Protein AF-A0A954J2P0-F1 (afdb_monomer_lite)

Sequence (917 aa):
MSEGTKTLHREPAAPAEPPRPDASTSSAQPKHYRWGFLSASLVILGLMVLGEAVGRQSESARRMLADADSMDWRGWSSLIVGGLFLVCSLGLAVLQWRAVRHFFLSIKVGTSMVAIATVGVMAGVLVPQIDGFEDPEMRVTSENYEEQYKAFAYAEAYFLYHVTHLYGFGGPIEEAKQPPGGWEGLSQRLEEFGRKYGREEQKNREKEMHAAFANRAKMPYISGGKALQEVETEDGTEFQEVYVKGFVNEHEDFLRAFFDVSTTLNLNRAYKSYWFKSLMVLIAVAVGLNFLRMPVRKMFTIEKAGFAVVHLGILVMLIGGGISNHYTDRGILHLDLREAPKNTYWRHYDRSKLSKMPFWVGLDLFDRQDWRQIQVLYRGADFQSRPPEYTLWPGRKIELDYREDENGQLKPRVVLEVLGLYDHARQGEMKIREARPGESGEGPVAELLVPDVAAIMQAQAEGRRPETMEAFHRTAYLAPEHPGAALLYGPDWTYRLKGLFTDEESSIEELFPQEDRIGTLSLQMKTAGDVQAHRVPIRLGQVVDAPGGFQIEAVEATANYQQDQKTGGEIRDARPLAQQPPFAPGVWLNITPPGGGEVERRLVLEHVDAVTHGKQQDYDYPELVVDFEWEYWQSAGPPRYVLHWGPNREPVLIDEAGDRNAVIDGEVLPMSADVLPIRVRDIYRDSKFESQVQFLESRVGEDGFDASFYSDDAPGLELKISIDKGPDGVVEEVRKLAATPGGLVNVYRAPDDTFDILFYENDRTMPFEWRSVLSIYEEDPSGAWTVFSGKTGRPIGALTEQQAQTFERRFGRDAVSLNDDRDGDGERDWAGPLRLVDRGSERDREIRVNDYFTHGGFRFFQTNAIPEIPTYSGIGVVYDPGIEPVLFGMYTIILGTVIAYIVRPIVQSRRERRKAA

Radius of gyration: 37.73 Å; chains: 1; bounding box: 116×70×113 Å

Structure (mmCIF, N/CA/C/O backbone):
data_AF-A0A954J2P0-F1
#
_entry.id   AF-A0A954J2P0-F1
#
loop_
_atom_site.group_PDB
_atom_site.id
_atom_site.type_symbol
_atom_site.label_atom_id
_atom_site.label_alt_id
_atom_site.label_comp_id
_atom_site.label_asym_id
_atom_site.label_entity_id
_atom_site.label_seq_id
_atom_site.pdbx_PDB_ins_code
_atom_site.Cartn_x
_atom_site.Cartn_y
_atom_site.Cartn_z
_atom_site.occupancy
_atom_site.B_iso_or_equiv
_atom_site.auth_seq_id
_atom_site.auth_comp_id
_atom_site.auth_asym_id
_atom_site.auth_atom_id
_atom_site.pdbx_PDB_model_num
ATOM 1 N N . MET A 1 1 ? -74.984 17.308 4.651 1.00 42.22 1 MET A N 1
ATOM 2 C CA . MET A 1 1 ? -76.215 16.563 5.017 1.00 42.22 1 MET A CA 1
ATOM 3 C C . MET A 1 1 ? -75.838 15.420 5.955 1.00 42.22 1 MET A C 1
ATOM 5 O O . MET A 1 1 ? -74.685 15.024 5.929 1.00 42.22 1 MET A O 1
ATOM 9 N N . SER A 1 2 ? -76.802 14.945 6.753 1.00 37.00 2 SER A N 1
ATOM 10 C CA . SER A 1 2 ? -76.683 13.988 7.874 1.00 37.00 2 SER A CA 1
ATOM 11 C C . SER A 1 2 ? -75.816 14.446 9.059 1.00 37.00 2 SER A C 1
ATOM 13 O O . SER A 1 2 ? -74.600 14.272 9.077 1.00 37.00 2 SER A O 1
ATOM 15 N N . GLU A 1 3 ? -76.479 14.987 10.081 1.00 39.03 3 GLU A N 1
ATOM 16 C CA . GLU A 1 3 ? -75.936 15.135 11.434 1.00 39.03 3 GLU A CA 1
ATOM 17 C C . GLU A 1 3 ? -76.058 13.803 12.197 1.00 39.03 3 GLU A C 1
ATOM 19 O O . GLU A 1 3 ? -77.046 13.084 12.040 1.00 39.03 3 GLU A O 1
ATOM 24 N N . GLY A 1 4 ? -75.065 13.473 13.031 1.00 41.62 4 GLY A N 1
ATOM 25 C CA . GLY A 1 4 ? -75.030 12.250 13.842 1.00 41.62 4 GLY A CA 1
ATOM 26 C C . GLY A 1 4 ? -75.186 12.542 15.337 1.00 41.62 4 GLY A C 1
ATOM 27 O O . GLY A 1 4 ? -74.382 13.264 15.926 1.00 41.62 4 GLY A O 1
ATOM 28 N N . THR A 1 5 ? -76.223 11.982 15.955 1.00 42.34 5 THR A N 1
ATOM 29 C CA . THR A 1 5 ? -76.664 12.284 17.327 1.00 42.34 5 THR A CA 1
ATOM 30 C C . THR A 1 5 ? -75.727 11.705 18.398 1.00 42.34 5 THR A C 1
ATOM 32 O O . THR A 1 5 ? -75.431 10.512 18.384 1.00 42.34 5 THR A O 1
ATOM 35 N N . LYS A 1 6 ? -75.319 12.508 19.395 1.00 46.19 6 LYS A N 1
ATOM 36 C CA . LYS A 1 6 ? -74.660 12.007 20.620 1.00 46.19 6 LYS A CA 1
ATOM 37 C C . LYS A 1 6 ? -75.683 11.766 21.731 1.00 46.19 6 LYS A C 1
ATOM 39 O O . LYS A 1 6 ? -76.256 12.709 22.271 1.00 46.19 6 LYS A O 1
ATOM 44 N N . THR A 1 7 ? -75.871 10.506 22.109 1.00 42.12 7 THR A N 1
ATOM 45 C CA . THR A 1 7 ? -76.696 10.090 23.252 1.00 42.12 7 THR A CA 1
ATOM 46 C C . THR A 1 7 ? -75.978 10.318 24.584 1.00 42.12 7 THR A C 1
ATOM 48 O O . THR A 1 7 ? -74.918 9.745 24.832 1.00 42.12 7 THR A O 1
ATOM 51 N N . LEU A 1 8 ? -76.586 11.111 25.468 1.00 42.31 8 LEU A N 1
ATOM 52 C CA . LEU A 1 8 ? -76.170 11.270 26.865 1.00 42.31 8 LEU A CA 1
ATOM 53 C C . LEU A 1 8 ? -76.637 10.068 27.700 1.00 42.31 8 LEU A C 1
ATOM 55 O O . LEU A 1 8 ? -77.821 9.965 28.024 1.00 42.31 8 LEU A O 1
ATOM 59 N N . HIS A 1 9 ? -75.714 9.188 28.095 1.00 44.53 9 HIS A N 1
ATOM 60 C CA . HIS A 1 9 ? -75.988 8.210 29.150 1.00 44.53 9 HIS A CA 1
ATOM 61 C C . HIS A 1 9 ? -75.860 8.866 30.528 1.00 44.53 9 HIS A C 1
ATOM 63 O O . HIS A 1 9 ? -74.844 9.471 30.862 1.00 44.53 9 HIS A O 1
ATOM 69 N N . ARG A 1 10 ? -76.921 8.736 31.326 1.00 44.25 10 ARG A N 1
ATOM 70 C CA . ARG A 1 10 ? -77.015 9.215 32.707 1.00 44.25 10 ARG A CA 1
ATOM 71 C C . ARG A 1 10 ? -76.612 8.066 33.635 1.00 44.25 10 ARG A C 1
ATOM 73 O O . ARG A 1 10 ? -77.308 7.053 33.656 1.00 44.25 10 ARG A O 1
ATOM 80 N N . GLU A 1 11 ? -75.517 8.200 34.380 1.00 43.72 11 GLU A N 1
ATOM 81 C CA . GLU A 1 11 ? -75.191 7.242 35.447 1.00 43.72 11 GLU A CA 1
ATOM 82 C C . GLU A 1 11 ? -76.138 7.415 36.653 1.00 43.72 11 GLU A C 1
ATOM 84 O O . GLU A 1 11 ? -76.575 8.537 36.939 1.00 43.72 11 GLU A O 1
ATOM 89 N N . PRO A 1 12 ? -76.491 6.324 37.360 1.00 53.28 12 PRO A N 1
ATOM 90 C CA . PRO A 1 12 ? -77.316 6.387 38.561 1.00 53.28 12 PRO A CA 1
ATOM 91 C C . PRO A 1 12 ? -76.515 6.892 39.769 1.00 53.28 12 PRO A C 1
ATOM 93 O O . PRO A 1 12 ? -75.341 6.570 39.941 1.00 53.28 12 PRO A O 1
ATOM 96 N N . ALA A 1 13 ? -77.172 7.653 40.647 1.00 49.22 13 ALA A N 1
ATOM 97 C CA . ALA A 1 13 ? -76.563 8.145 41.878 1.00 49.22 13 ALA A CA 1
ATOM 98 C C . ALA A 1 13 ? -76.220 6.991 42.841 1.00 49.22 13 ALA A C 1
ATOM 100 O O . ALA A 1 13 ? -77.073 6.156 43.149 1.00 49.22 13 ALA A O 1
ATOM 101 N N . ALA A 1 14 ? -74.985 6.975 43.345 1.00 52.56 14 ALA A N 1
ATOM 102 C CA . ALA A 1 14 ? -74.555 6.043 44.382 1.00 52.56 14 ALA A CA 1
ATOM 103 C C . ALA A 1 14 ? -75.192 6.389 45.749 1.00 52.56 14 ALA A C 1
ATOM 105 O O . ALA A 1 14 ? -75.391 7.571 46.047 1.00 52.56 14 ALA A O 1
ATOM 106 N N . PRO A 1 15 ? -75.507 5.390 46.597 1.00 55.41 15 PRO A N 1
ATOM 107 C CA . PRO A 1 15 ? -76.048 5.624 47.934 1.00 55.41 15 PRO A CA 1
ATOM 108 C C . PRO A 1 15 ? -75.001 6.242 48.874 1.00 55.41 15 PRO A C 1
ATOM 110 O O . PRO A 1 15 ? -73.803 5.996 48.740 1.00 55.41 15 PRO A O 1
ATOM 113 N N . ALA A 1 16 ? -75.464 7.026 49.849 1.00 50.56 16 ALA A N 1
ATOM 114 C CA . ALA A 1 16 ? -74.604 7.708 50.813 1.00 50.56 16 ALA A CA 1
ATOM 115 C C . ALA A 1 16 ? -73.832 6.723 51.717 1.00 50.56 16 ALA A C 1
ATOM 117 O O . ALA A 1 16 ? -74.432 5.855 52.353 1.00 50.56 16 ALA A O 1
ATOM 118 N N . GLU A 1 17 ? -72.507 6.893 51.810 1.00 50.72 17 GLU A N 1
ATOM 119 C CA . GLU A 1 17 ? -71.670 6.203 52.802 1.00 50.72 17 GLU A CA 1
ATOM 120 C C . GLU A 1 17 ? -72.004 6.682 54.234 1.00 50.72 17 GLU A C 1
ATOM 122 O O . GLU A 1 17 ? -72.234 7.878 54.443 1.00 50.72 17 GLU A O 1
ATOM 127 N N . PRO A 1 18 ? -71.993 5.789 55.243 1.00 60.59 18 PRO A N 1
ATOM 128 C CA . PRO A 1 18 ? -72.125 6.176 56.646 1.00 60.59 18 PRO A CA 1
ATOM 129 C C . PRO A 1 18 ? -70.885 6.948 57.149 1.00 60.59 18 PRO A C 1
ATOM 131 O O . PRO A 1 18 ? -69.787 6.780 56.607 1.00 60.59 18 PRO A O 1
ATOM 134 N N . PRO A 1 19 ? -71.022 7.771 58.208 1.00 54.00 19 PRO A N 1
ATOM 135 C CA . PRO A 1 19 ? -69.916 8.560 58.747 1.00 54.00 19 PRO A CA 1
ATOM 136 C C . PRO A 1 19 ? -68.776 7.659 59.241 1.00 54.00 19 PRO A C 1
ATOM 138 O O . PRO A 1 19 ? -68.985 6.749 60.045 1.00 54.00 19 PRO A O 1
ATOM 141 N N . ARG A 1 20 ? -67.555 7.921 58.760 1.00 48.31 20 ARG A N 1
ATOM 142 C CA . ARG A 1 20 ? -66.353 7.193 59.190 1.00 48.31 20 ARG A CA 1
ATOM 143 C C . ARG A 1 20 ? -65.919 7.648 60.593 1.00 48.31 20 ARG A C 1
ATOM 145 O O . ARG A 1 20 ? -66.002 8.844 60.871 1.00 48.31 20 ARG A O 1
ATOM 152 N N . PRO A 1 21 ? -65.457 6.722 61.456 1.00 52.69 21 PRO A N 1
ATOM 153 C CA . PRO A 1 21 ? -65.014 7.037 62.812 1.00 52.69 21 PRO A CA 1
ATOM 154 C C . PRO A 1 21 ? -63.717 7.856 62.828 1.00 52.69 21 PRO A C 1
ATOM 156 O O . PRO A 1 21 ? -63.006 7.949 61.825 1.00 52.69 21 PRO A O 1
ATOM 159 N N . ASP A 1 22 ? -63.437 8.437 63.994 1.00 49.31 22 ASP A N 1
ATOM 160 C CA . ASP A 1 22 ? -62.490 9.532 64.192 1.00 49.31 22 ASP A CA 1
ATOM 161 C C . ASP A 1 22 ? -61.064 9.308 63.675 1.00 49.31 22 ASP A C 1
ATOM 163 O O . ASP A 1 22 ? -60.509 8.204 63.664 1.00 49.31 22 ASP A O 1
ATOM 167 N N . ALA A 1 23 ? -60.444 10.429 63.300 1.00 53.84 23 ALA A N 1
ATOM 168 C CA . ALA A 1 23 ? -59.079 10.510 62.809 1.00 53.84 23 ALA A CA 1
ATOM 169 C C . ALA A 1 23 ? -58.057 10.155 63.903 1.00 53.84 23 ALA A C 1
ATOM 171 O O . ALA A 1 23 ? -57.471 11.027 64.549 1.00 53.84 23 ALA A O 1
ATOM 172 N N . SER A 1 24 ? -57.787 8.858 64.063 1.00 51.38 24 SER A N 1
ATOM 173 C CA . SER A 1 24 ? -56.557 8.410 64.710 1.00 51.38 24 SER A CA 1
ATOM 174 C C . SER A 1 24 ? -55.353 8.984 63.958 1.00 51.38 24 SER A C 1
ATOM 176 O O . SER A 1 24 ? -55.327 9.055 62.725 1.00 51.38 24 SER A O 1
ATOM 178 N N . THR A 1 25 ? -54.353 9.434 64.712 1.00 55.62 25 THR A N 1
ATOM 179 C CA . THR A 1 25 ? -53.132 10.064 64.207 1.00 55.62 25 THR A CA 1
ATOM 180 C C . THR A 1 25 ? -52.271 9.061 63.439 1.00 55.62 25 THR A C 1
ATOM 182 O O . THR A 1 25 ? -51.279 8.536 63.940 1.00 55.62 25 THR A O 1
ATOM 185 N N . SER A 1 26 ? -52.645 8.816 62.181 1.00 53.00 26 SER A N 1
ATOM 186 C CA . SER A 1 26 ? -51.839 8.108 61.189 1.00 53.00 26 SER A CA 1
ATOM 187 C C . SER A 1 26 ? -50.473 8.784 61.094 1.00 53.00 26 SER A C 1
ATOM 189 O O . SER A 1 26 ? -50.334 9.818 60.433 1.00 53.00 26 SER A O 1
ATOM 191 N N . SER A 1 27 ? -49.462 8.187 61.728 1.00 57.62 27 SER A N 1
ATOM 192 C CA . SER A 1 27 ? -48.066 8.583 61.572 1.00 57.62 27 SER A CA 1
ATOM 193 C C . SER A 1 27 ? -47.749 8.612 60.081 1.00 57.62 27 SER A C 1
ATOM 195 O O . SER A 1 27 ? -47.819 7.593 59.393 1.00 57.62 27 SER A O 1
ATOM 197 N N . ALA A 1 28 ? -47.501 9.813 59.552 1.00 58.88 28 ALA A N 1
ATOM 198 C CA . ALA A 1 28 ? -47.365 10.013 58.119 1.00 58.88 28 ALA A CA 1
ATOM 199 C C . ALA A 1 28 ? -46.191 9.169 57.615 1.00 58.88 28 ALA A C 1
ATOM 201 O O . ALA A 1 28 ? -45.033 9.520 57.849 1.00 58.88 28 ALA A O 1
ATOM 202 N N . GLN A 1 29 ? -46.486 8.042 56.952 1.00 65.19 29 GLN A N 1
ATOM 203 C CA . GLN A 1 29 ? -45.429 7.197 56.413 1.00 65.19 29 GLN A CA 1
ATOM 204 C C . GLN A 1 29 ? -44.567 8.059 55.487 1.00 65.19 29 GLN A C 1
ATOM 206 O O . GLN A 1 29 ? -45.124 8.757 54.628 1.00 65.19 29 GLN A O 1
ATOM 211 N N . PRO A 1 30 ? -43.233 8.059 55.665 1.00 71.94 30 PRO A N 1
ATOM 212 C CA . PRO A 1 30 ? -42.357 8.928 54.901 1.00 71.94 30 PRO A CA 1
ATOM 213 C C . PRO A 1 30 ? -42.566 8.634 53.419 1.00 71.94 30 PRO A C 1
ATOM 215 O O . PRO A 1 30 ? -42.306 7.523 52.954 1.00 71.94 30 PRO A O 1
ATOM 218 N N . LYS A 1 31 ? -43.092 9.621 52.680 1.00 73.06 31 LYS A N 1
ATOM 219 C CA . LYS A 1 31 ? -43.395 9.474 51.253 1.00 73.06 31 LYS A CA 1
ATOM 220 C C . LYS A 1 31 ? -42.107 9.089 50.535 1.00 73.06 31 LYS A C 1
ATOM 222 O O . LYS A 1 31 ? -41.229 9.931 50.361 1.00 73.06 31 LYS A O 1
ATOM 227 N N . HIS A 1 32 ? -42.000 7.825 50.122 1.00 75.00 32 HIS A N 1
ATOM 228 C CA . HIS A 1 32 ? -40.842 7.337 49.380 1.00 75.00 32 HIS A CA 1
ATOM 229 C C . HIS A 1 32 ? -40.598 8.238 48.169 1.00 75.00 32 HIS A C 1
ATOM 231 O O . HIS A 1 32 ? -41.453 8.338 47.284 1.00 75.00 32 HIS A O 1
ATOM 237 N N . TYR A 1 33 ? -39.440 8.900 48.153 1.00 82.44 33 TYR A N 1
ATOM 238 C CA . TYR A 1 33 ? -39.076 9.833 47.097 1.00 82.44 33 TYR A CA 1
ATOM 239 C C . TYR A 1 33 ? -39.081 9.108 45.747 1.00 82.44 33 TYR A C 1
ATOM 241 O O . TYR A 1 33 ? -38.335 8.152 45.523 1.00 82.44 33 TYR A O 1
ATOM 249 N N . ARG A 1 34 ? -39.971 9.538 44.849 1.00 88.06 34 ARG A N 1
ATOM 250 C CA . ARG A 1 34 ? -40.083 8.988 43.498 1.00 88.06 34 ARG A CA 1
ATOM 251 C C . ARG A 1 34 ? -39.211 9.817 42.570 1.00 88.06 34 ARG A C 1
ATOM 253 O O . ARG A 1 34 ? -39.595 10.923 42.206 1.00 88.06 34 ARG A O 1
ATOM 260 N N . TRP A 1 35 ? -38.085 9.251 42.147 1.00 89.81 35 TRP A N 1
ATOM 261 C CA . TRP A 1 35 ? -37.228 9.843 41.120 1.00 89.81 35 TRP A CA 1
ATOM 262 C C . TRP A 1 35 ? -38.042 10.265 39.884 1.00 89.81 35 TRP A C 1
ATOM 264 O O . TRP A 1 35 ? -38.939 9.541 39.429 1.00 89.81 35 TRP A O 1
ATOM 274 N N . GLY A 1 36 ? -37.756 11.454 39.356 1.00 93.00 36 GLY A N 1
ATOM 275 C CA . GLY A 1 36 ? -38.159 11.876 38.014 1.00 93.00 36 GLY A CA 1
ATOM 276 C C . GLY A 1 36 ? -37.096 11.458 36.998 1.00 93.00 36 GLY A C 1
ATOM 277 O O . GLY A 1 36 ? -36.016 11.034 37.394 1.00 93.00 36 GLY A O 1
ATOM 278 N N . PHE A 1 37 ? -37.377 11.591 35.700 1.00 93.06 37 PHE A N 1
ATOM 279 C CA . PHE A 1 37 ? -36.325 11.432 34.686 1.00 93.06 37 PHE A CA 1
ATOM 280 C C . PHE A 1 37 ? -35.265 12.530 34.840 1.00 93.06 37 PHE A C 1
ATOM 282 O O . PHE A 1 37 ? -34.090 12.217 34.954 1.00 93.06 37 PHE A O 1
ATOM 289 N N . LEU A 1 38 ? -35.684 13.795 34.988 1.00 92.94 38 LEU A N 1
ATOM 290 C CA . LEU A 1 38 ? -34.769 14.921 35.204 1.00 92.94 38 LEU A CA 1
ATOM 291 C C . LEU A 1 38 ? -33.886 14.737 36.450 1.00 92.94 38 LEU A C 1
ATOM 293 O O . LEU A 1 38 ? -32.670 14.845 36.349 1.00 92.94 38 LEU A O 1
ATOM 297 N N . SER A 1 39 ? -34.463 14.407 37.615 1.00 94.62 39 SER A N 1
ATOM 298 C CA . SER A 1 39 ? -33.658 14.216 38.832 1.00 94.62 39 SER A CA 1
ATOM 299 C C . SER A 1 39 ? -32.793 12.953 38.803 1.00 94.62 39 SER A C 1
ATOM 301 O O . SER A 1 39 ? -31.733 12.950 39.418 1.00 94.62 39 SER A O 1
ATOM 303 N N . ALA A 1 40 ? -33.182 11.911 38.060 1.00 93.56 40 ALA A N 1
ATOM 304 C CA . ALA A 1 40 ? -32.299 10.779 37.784 1.00 93.56 40 ALA A CA 1
ATOM 305 C C . ALA A 1 40 ? -31.111 11.193 36.901 1.00 93.56 40 ALA A C 1
ATOM 307 O O . ALA A 1 40 ? -29.967 10.939 37.270 1.00 93.56 40 ALA A O 1
ATOM 308 N N . SER A 1 41 ? -31.372 11.869 35.778 1.00 95.50 41 SER A N 1
ATOM 309 C CA . SER A 1 41 ? -30.342 12.325 34.840 1.00 95.50 41 SER A CA 1
ATOM 310 C C . SER A 1 41 ? -29.354 13.299 35.486 1.00 95.50 41 SER A C 1
ATOM 312 O O . SER A 1 41 ? -28.156 13.125 35.313 1.00 95.50 41 SER A O 1
ATOM 314 N N . LEU A 1 42 ? -29.818 14.259 36.297 1.00 95.81 42 LEU A N 1
ATOM 315 C CA . LEU A 1 42 ? -28.936 15.183 37.026 1.00 95.81 42 LEU A CA 1
ATOM 316 C C . LEU A 1 42 ? -28.000 14.458 38.008 1.00 95.81 42 LEU A C 1
ATOM 318 O O . LEU A 1 42 ? -26.830 14.818 38.110 1.00 95.81 42 LEU A O 1
ATOM 322 N N . VAL A 1 43 ? -28.477 13.413 38.697 1.00 95.06 43 VAL A N 1
ATOM 323 C CA . VAL A 1 43 ? -27.621 12.593 39.576 1.00 95.06 43 VAL A CA 1
ATOM 324 C C . VAL A 1 43 ? -26.618 11.770 38.763 1.00 95.06 43 VAL A C 1
ATOM 326 O O . VAL A 1 43 ? -25.457 11.695 39.152 1.00 95.06 43 VAL A O 1
ATOM 329 N N . ILE A 1 44 ? -27.027 11.191 37.628 1.00 96.25 44 ILE A N 1
ATOM 330 C CA . ILE A 1 44 ? -26.122 10.443 36.735 1.00 96.25 44 ILE A CA 1
ATOM 331 C C . ILE A 1 44 ? -25.016 11.364 36.198 1.00 96.25 44 ILE A C 1
ATOM 333 O O . ILE A 1 44 ? -23.843 11.026 36.321 1.00 96.25 44 ILE A O 1
ATOM 337 N N . LEU A 1 45 ? -25.369 12.553 35.697 1.00 95.75 45 LEU A N 1
ATOM 338 C CA . LEU A 1 45 ? -24.411 13.555 35.216 1.00 95.75 45 LEU A CA 1
ATOM 339 C C . LEU A 1 45 ? -23.460 14.023 36.329 1.00 95.75 45 LEU A C 1
ATOM 341 O O . LEU A 1 45 ? -22.253 14.093 36.113 1.00 95.75 45 LEU A O 1
ATOM 345 N N . GLY A 1 46 ? -23.969 14.263 37.543 1.00 95.62 46 GLY A N 1
ATOM 346 C CA . GLY A 1 46 ? -23.129 14.592 38.700 1.00 95.62 46 GLY A CA 1
ATOM 347 C C . GLY A 1 46 ? -22.130 13.482 39.057 1.00 95.62 46 GLY A C 1
ATOM 348 O O . GLY A 1 46 ? -20.977 13.771 39.369 1.00 95.62 46 GLY A O 1
ATOM 349 N N . LEU A 1 47 ? -22.537 12.212 38.953 1.00 94.50 47 LEU A N 1
ATOM 350 C CA . LEU A 1 47 ? -21.650 11.060 39.156 1.00 94.50 47 LEU A CA 1
ATOM 351 C C . LEU A 1 47 ? -20.629 10.891 38.017 1.00 94.50 47 LEU A C 1
ATOM 353 O O . LEU A 1 47 ? -19.500 10.494 38.286 1.00 94.50 47 LEU A O 1
ATOM 357 N N . MET A 1 48 ? -20.987 11.224 36.773 1.00 95.06 48 MET A N 1
ATOM 358 C CA . MET A 1 48 ? -20.057 11.237 35.634 1.00 95.06 48 MET A CA 1
ATOM 359 C C . MET A 1 48 ? -18.977 12.316 35.796 1.00 95.06 48 MET A C 1
ATOM 361 O O . MET A 1 48 ? -17.797 12.023 35.618 1.00 95.06 48 MET A O 1
ATOM 365 N N . VAL A 1 49 ? -19.358 13.534 36.202 1.00 93.81 49 VAL A N 1
ATOM 366 C CA . VAL A 1 49 ? -18.416 14.634 36.492 1.00 93.81 49 VAL A CA 1
ATOM 367 C C . VAL A 1 49 ? -17.511 14.291 37.678 1.00 93.81 49 VAL A C 1
ATOM 369 O O . VAL A 1 49 ? -16.301 14.506 37.614 1.00 93.81 49 VAL A O 1
ATOM 372 N N . LEU A 1 50 ? -18.067 13.703 38.743 1.00 91.38 50 LEU A N 1
ATOM 373 C CA . LEU A 1 50 ? -17.274 13.222 39.877 1.00 91.38 50 LEU A CA 1
ATOM 374 C C . LEU A 1 50 ? -16.278 12.134 39.449 1.00 91.38 50 LEU A C 1
ATOM 376 O O . LEU A 1 50 ? -15.124 12.155 39.869 1.00 91.38 50 LEU A O 1
ATOM 380 N N . GLY A 1 51 ? -16.717 11.211 38.594 1.00 91.56 51 GLY A N 1
ATOM 381 C CA . GLY A 1 51 ? -15.881 10.170 38.013 1.00 91.56 51 GLY A CA 1
ATOM 382 C C . GLY A 1 51 ? -14.733 10.718 37.165 1.00 91.56 51 GLY A C 1
ATOM 383 O O . GLY A 1 51 ? -13.616 10.215 37.262 1.00 91.56 51 GLY A O 1
ATOM 384 N N . GLU A 1 52 ? -14.964 11.795 36.409 1.00 92.56 52 GLU A N 1
ATOM 385 C CA . GLU A 1 52 ? -13.907 12.500 35.676 1.00 92.56 52 GLU A CA 1
ATOM 386 C C . GLU A 1 52 ? -12.869 13.131 36.610 1.00 92.56 52 GLU A C 1
ATOM 388 O O . GLU A 1 52 ? -11.669 12.930 36.421 1.00 92.56 52 GLU A O 1
ATOM 393 N N . ALA A 1 53 ? -13.317 13.831 37.656 1.00 89.62 53 ALA A N 1
ATOM 394 C CA . ALA A 1 53 ? -12.425 14.439 38.643 1.00 89.62 53 ALA A CA 1
ATOM 395 C C . ALA A 1 53 ? -11.575 13.387 39.384 1.00 89.62 53 ALA A C 1
ATOM 397 O O . ALA A 1 53 ? -10.352 13.520 39.461 1.00 89.62 53 ALA A O 1
ATOM 398 N N . VAL A 1 54 ? -12.207 12.310 39.867 1.00 87.38 54 VAL A N 1
ATOM 399 C CA . VAL A 1 54 ? -11.526 11.180 40.525 1.00 87.38 54 VAL A CA 1
ATOM 400 C C . VAL A 1 54 ? -10.554 10.490 39.566 1.00 87.38 54 VAL A C 1
ATOM 402 O O . VAL A 1 54 ? -9.432 10.176 39.958 1.00 87.38 54 VAL A O 1
ATOM 405 N N . GLY A 1 55 ? -10.954 10.284 38.310 1.00 88.50 55 GLY A N 1
ATOM 406 C CA . GLY A 1 55 ? -10.119 9.688 37.272 1.00 88.50 55 GLY A CA 1
ATOM 407 C C . GLY A 1 55 ? -8.835 10.479 37.034 1.00 88.50 55 GLY A C 1
ATOM 408 O O . GLY A 1 55 ? -7.746 9.933 37.233 1.00 88.50 55 GLY A O 1
ATOM 409 N N . ARG A 1 56 ? -8.957 11.783 36.735 1.00 87.44 56 ARG A N 1
ATOM 410 C CA . ARG A 1 56 ? -7.811 12.698 36.557 1.00 87.44 56 ARG A CA 1
ATOM 411 C C . ARG A 1 56 ? -6.900 12.732 37.792 1.00 87.44 56 ARG A C 1
ATOM 413 O O . ARG A 1 56 ? -5.681 12.653 37.648 1.00 87.44 56 ARG A O 1
ATOM 420 N N . GLN A 1 57 ? -7.469 12.789 39.001 1.00 84.44 57 GLN A N 1
ATOM 421 C CA . GLN A 1 57 ? -6.687 12.766 40.245 1.00 84.44 57 GLN A CA 1
ATOM 422 C C . GLN A 1 57 ? -5.945 11.431 40.432 1.00 84.44 57 GLN A C 1
ATOM 424 O O . GLN A 1 57 ? -4.781 11.427 40.829 1.00 84.44 57 GLN A O 1
ATOM 429 N N . SER A 1 58 ? -6.586 10.302 40.108 1.00 82.69 58 SER A N 1
ATOM 430 C CA . SER A 1 58 ? -5.975 8.970 40.213 1.00 82.69 58 SER A CA 1
ATOM 431 C C . SER A 1 58 ? -4.828 8.761 39.221 1.00 82.69 58 SER A C 1
ATOM 433 O O . SER A 1 58 ? -3.849 8.098 39.548 1.00 82.69 58 SER A O 1
ATOM 435 N N . GLU A 1 59 ? -4.914 9.351 38.029 1.00 83.88 59 GLU A N 1
ATOM 436 C CA . GLU A 1 59 ? -3.861 9.288 37.016 1.00 83.88 59 GLU A CA 1
ATOM 437 C C . GLU A 1 59 ? -2.663 10.162 37.391 1.00 83.88 59 GLU A C 1
ATOM 439 O O . GLU A 1 59 ? -1.531 9.688 37.342 1.00 83.88 59 GLU A O 1
ATOM 444 N N . SER A 1 60 ? -2.910 11.393 37.856 1.00 81.88 60 SER A N 1
ATOM 445 C CA . SER A 1 60 ? -1.861 12.259 38.412 1.00 81.88 60 SER A CA 1
ATOM 446 C C . SER A 1 60 ? -1.122 11.556 39.553 1.00 81.88 60 SER A C 1
ATOM 448 O O . SER A 1 60 ? 0.104 11.560 39.586 1.00 81.88 60 SER A O 1
ATOM 450 N N . ALA A 1 61 ? -1.861 10.902 40.453 1.00 79.69 61 ALA A N 1
ATOM 451 C CA . ALA A 1 61 ? -1.286 10.120 41.539 1.00 79.69 61 ALA A CA 1
ATOM 452 C C . ALA A 1 61 ? -0.462 8.916 41.046 1.00 79.69 61 ALA A C 1
ATOM 454 O O . ALA A 1 61 ? 0.584 8.636 41.619 1.00 79.69 61 ALA A O 1
ATOM 455 N N . ARG A 1 62 ? -0.891 8.216 39.984 1.00 81.25 62 ARG A N 1
ATOM 456 C CA . ARG A 1 62 ? -0.108 7.115 39.387 1.00 81.25 62 ARG A CA 1
ATOM 457 C C . ARG A 1 62 ? 1.199 7.603 38.769 1.00 81.25 62 ARG A C 1
ATOM 459 O O . ARG A 1 62 ? 2.215 6.967 39.007 1.00 81.25 62 ARG A O 1
ATOM 466 N N . ARG A 1 63 ? 1.183 8.721 38.032 1.00 80.56 63 ARG A N 1
ATOM 467 C CA . ARG A 1 63 ? 2.404 9.321 37.458 1.00 80.56 63 ARG A CA 1
ATOM 468 C C . ARG A 1 63 ? 3.385 9.725 38.570 1.00 80.56 63 ARG A C 1
ATOM 470 O O . ARG A 1 63 ? 4.533 9.311 38.542 1.00 80.56 63 ARG A O 1
ATOM 477 N N . MET A 1 64 ? 2.898 10.393 39.621 1.00 78.31 64 MET A N 1
ATOM 478 C CA . MET A 1 64 ? 3.705 10.743 40.806 1.00 78.31 64 MET A CA 1
ATOM 479 C C . MET A 1 64 ? 4.264 9.528 41.568 1.00 78.31 64 MET A C 1
ATOM 481 O O . MET A 1 64 ? 5.330 9.627 42.162 1.00 78.31 64 MET A O 1
ATOM 485 N N . LEU A 1 65 ? 3.549 8.397 41.586 1.00 79.06 65 LEU A N 1
ATOM 486 C CA . LEU A 1 65 ? 4.023 7.154 42.209 1.00 79.06 65 LEU A CA 1
ATOM 487 C C . LEU A 1 65 ? 5.007 6.373 41.325 1.00 79.06 65 LEU A C 1
ATOM 489 O O . LEU A 1 65 ? 5.775 5.579 41.863 1.00 79.06 65 LEU A O 1
ATOM 493 N N . ALA A 1 66 ? 4.976 6.570 40.004 1.00 80.88 66 ALA A N 1
ATOM 494 C CA . ALA A 1 66 ? 5.980 6.032 39.090 1.00 80.88 66 ALA A CA 1
ATOM 495 C C . ALA A 1 66 ? 7.307 6.797 39.240 1.00 80.88 66 ALA A C 1
ATOM 497 O O . ALA A 1 66 ? 8.342 6.174 39.462 1.00 80.88 66 ALA A O 1
ATOM 498 N N . ASP A 1 67 ? 7.256 8.134 39.263 1.00 82.56 67 ASP A N 1
ATOM 499 C CA . ASP A 1 67 ? 8.401 9.005 39.571 1.00 82.56 67 ASP A CA 1
ATOM 500 C C . ASP A 1 67 ? 8.577 9.207 41.089 1.00 82.56 67 ASP A C 1
ATOM 502 O O . ASP A 1 67 ? 8.617 10.340 41.585 1.00 82.56 67 ASP A O 1
ATOM 506 N N . ALA A 1 68 ? 8.674 8.109 41.846 1.00 74.94 68 ALA A N 1
ATOM 507 C CA . ALA A 1 68 ? 8.702 8.125 43.315 1.00 74.94 68 ALA A CA 1
ATOM 508 C C . ALA A 1 68 ? 9.803 9.031 43.915 1.00 74.94 68 ALA A C 1
ATOM 510 O O . ALA A 1 68 ? 9.593 9.634 44.970 1.00 74.94 68 ALA A O 1
ATOM 511 N N . ASP A 1 69 ? 10.936 9.184 43.222 1.00 78.00 69 ASP A N 1
ATOM 512 C CA . ASP A 1 69 ? 12.060 10.040 43.632 1.00 78.00 69 ASP A CA 1
ATOM 513 C C . ASP A 1 69 ? 11.780 11.553 43.479 1.00 78.00 69 ASP A C 1
ATOM 515 O O . ASP A 1 69 ? 12.496 12.379 44.048 1.00 78.00 69 ASP A O 1
ATOM 519 N N . SER A 1 70 ? 10.725 11.941 42.751 1.00 71.44 70 SER A N 1
ATOM 520 C CA . SER A 1 70 ? 10.327 13.345 42.521 1.00 71.44 70 SER A CA 1
ATOM 521 C C . SER A 1 70 ? 9.240 13.860 43.481 1.00 71.44 70 SER A C 1
ATOM 523 O O . SER A 1 70 ? 8.842 15.028 43.425 1.00 71.44 70 SER A O 1
ATOM 525 N N . MET A 1 71 ? 8.710 12.987 44.343 1.00 68.44 71 MET A N 1
ATOM 526 C CA . MET A 1 71 ? 7.394 13.163 44.954 1.00 68.44 71 MET A CA 1
ATOM 527 C C . MET A 1 71 ? 7.374 14.165 46.126 1.00 68.44 71 MET A C 1
ATOM 529 O O . MET A 1 71 ? 7.662 13.832 47.278 1.00 68.44 71 MET A O 1
ATOM 533 N N . ASP A 1 72 ? 6.960 15.403 45.842 1.00 81.88 72 ASP A N 1
ATOM 534 C CA . ASP A 1 72 ? 6.851 16.479 46.832 1.00 81.88 72 ASP A CA 1
ATOM 535 C C . ASP A 1 72 ? 5.652 16.333 47.808 1.00 81.88 72 ASP A C 1
ATOM 537 O O . ASP A 1 72 ? 4.770 15.472 47.693 1.00 81.88 72 ASP A O 1
ATOM 541 N N . TRP A 1 73 ? 5.586 17.232 48.797 1.00 79.06 73 TRP A N 1
ATOM 542 C CA . TRP A 1 73 ? 4.493 17.272 49.778 1.00 79.06 73 TRP A CA 1
ATOM 543 C C . TRP A 1 73 ? 3.112 17.586 49.163 1.00 79.06 73 TRP A C 1
ATOM 545 O O . TRP A 1 73 ? 2.079 17.202 49.728 1.00 79.06 73 TRP A O 1
ATOM 555 N N . ARG A 1 74 ? 3.048 18.259 48.005 1.00 74.75 74 ARG A N 1
ATOM 556 C CA . ARG A 1 74 ? 1.786 18.525 47.289 1.00 74.75 74 ARG A CA 1
ATOM 557 C C . ARG A 1 74 ? 1.249 17.247 46.645 1.00 74.75 74 ARG A C 1
ATOM 559 O O . ARG A 1 74 ? 0.041 17.011 46.718 1.00 74.75 74 ARG A O 1
ATOM 566 N N . GLY A 1 75 ? 2.124 16.391 46.115 1.00 75.62 75 GLY A N 1
ATOM 567 C CA . GLY A 1 75 ? 1.778 15.037 45.674 1.00 75.62 75 GLY A CA 1
ATOM 568 C C . GLY A 1 75 ? 1.195 14.196 46.814 1.00 75.62 75 GLY A C 1
ATOM 569 O O . GLY A 1 75 ? 0.063 13.712 46.716 1.00 75.62 75 GLY A O 1
ATOM 570 N N . TRP A 1 76 ? 1.908 14.109 47.944 1.00 78.00 76 TRP A N 1
ATOM 571 C CA . TRP A 1 76 ? 1.453 13.364 49.130 1.00 78.00 76 TRP A CA 1
ATOM 572 C C . TRP A 1 76 ? 0.107 13.848 49.678 1.00 78.00 76 TRP A C 1
ATOM 574 O O . TRP A 1 76 ? -0.798 13.044 49.909 1.00 78.00 76 TRP A O 1
ATOM 584 N N . SER A 1 77 ? -0.059 15.159 49.861 1.00 77.06 77 SER A N 1
ATOM 585 C CA . SER A 1 77 ? -1.314 15.723 50.376 1.00 77.06 77 SER A CA 1
ATOM 586 C C . SER A 1 77 ? -2.488 15.528 49.407 1.00 77.06 77 SER A C 1
ATOM 588 O O . SER A 1 77 ? -3.586 15.190 49.854 1.00 77.06 77 SER A O 1
ATOM 590 N N . SER A 1 78 ? -2.264 15.630 48.092 1.00 75.50 78 SER A N 1
ATOM 591 C CA . SER A 1 78 ? -3.292 15.358 47.072 1.00 75.50 78 SER A CA 1
ATOM 592 C C . SER A 1 78 ? -3.756 13.898 47.082 1.00 75.50 78 SER A C 1
ATOM 594 O O . SER A 1 78 ? -4.956 13.633 46.962 1.00 75.50 78 SER A O 1
ATOM 596 N N . LEU A 1 79 ? -2.828 12.955 47.276 1.00 79.25 79 LEU A N 1
ATOM 597 C CA . LEU A 1 79 ? -3.116 11.526 47.427 1.00 79.25 79 LEU A CA 1
ATOM 598 C C . LEU A 1 79 ? -3.921 11.229 48.699 1.00 79.25 79 LEU A C 1
ATOM 600 O O . LEU A 1 79 ? -4.938 10.537 48.638 1.00 79.25 79 LEU A O 1
ATOM 604 N N . ILE A 1 80 ? -3.508 11.792 49.840 1.00 82.81 80 ILE A N 1
ATOM 605 C CA . ILE A 1 80 ? -4.181 11.596 51.134 1.00 82.81 80 ILE A CA 1
ATOM 606 C C . ILE A 1 80 ? -5.604 12.167 51.105 1.00 82.81 80 ILE A C 1
ATOM 608 O O . ILE A 1 80 ? -6.544 11.487 51.518 1.00 82.81 80 ILE A O 1
ATOM 612 N N . VAL A 1 81 ? -5.791 13.387 50.587 1.00 81.62 81 VAL A N 1
ATOM 613 C CA . VAL A 1 81 ? -7.115 14.030 50.510 1.00 81.62 81 VAL A CA 1
ATOM 614 C C . VAL A 1 81 ? -8.039 13.288 49.539 1.00 81.62 81 VAL A C 1
ATOM 616 O O . VAL A 1 81 ? -9.191 13.027 49.887 1.00 81.62 81 VAL A O 1
ATOM 619 N N . GLY A 1 82 ? -7.542 12.884 48.362 1.00 80.19 82 GLY A N 1
ATOM 620 C CA . GLY A 1 82 ? -8.313 12.087 47.399 1.00 80.19 82 GLY A CA 1
ATOM 621 C C . GLY A 1 82 ? -8.713 10.714 47.949 1.00 80.19 82 GLY A C 1
ATOM 622 O O . GLY A 1 82 ? -9.878 10.319 47.861 1.00 80.19 82 GLY A O 1
ATOM 623 N N . GLY A 1 83 ? -7.773 10.014 48.592 1.00 81.88 83 GLY A N 1
ATOM 624 C CA . GLY A 1 83 ? -8.024 8.730 49.249 1.00 81.88 83 GLY A CA 1
ATOM 625 C C . GLY A 1 83 ? -9.050 8.840 50.380 1.00 81.88 83 GLY A C 1
ATOM 626 O O . GLY A 1 83 ? -10.000 8.057 50.428 1.00 81.88 83 GLY A O 1
ATOM 627 N N . LEU A 1 84 ? -8.923 9.849 51.248 1.00 84.75 84 LEU A N 1
ATOM 628 C CA . LEU A 1 84 ? -9.875 10.093 52.335 1.00 84.75 84 LEU A CA 1
ATOM 629 C C . LEU A 1 84 ? -11.275 10.424 51.796 1.00 84.75 84 LEU A C 1
ATOM 631 O O . LEU A 1 84 ? -12.262 9.869 52.279 1.00 84.75 84 LEU A O 1
ATOM 635 N N . PHE A 1 85 ? -11.371 11.266 50.763 1.00 82.81 85 PHE A N 1
ATOM 636 C CA . PHE A 1 85 ? -12.642 11.592 50.111 1.00 82.81 85 PHE A CA 1
ATOM 637 C C . PHE A 1 85 ? -13.321 10.349 49.511 1.00 82.81 85 PHE A C 1
ATOM 639 O O . PHE A 1 85 ? -14.531 10.166 49.686 1.00 82.81 85 PHE A O 1
ATOM 646 N N . LEU A 1 86 ? -12.558 9.463 48.859 1.00 81.88 86 LEU A N 1
ATOM 647 C CA . LEU A 1 86 ? -13.067 8.191 48.336 1.00 81.88 86 LEU A CA 1
ATOM 648 C C . LEU A 1 86 ? -13.562 7.267 49.455 1.00 81.88 86 LEU A C 1
ATOM 650 O O . LEU A 1 86 ? -14.675 6.748 49.359 1.00 81.88 86 LEU A O 1
ATOM 654 N N . VAL A 1 87 ? -12.795 7.106 50.538 1.00 86.62 87 VAL A N 1
ATOM 655 C CA . VAL A 1 87 ? -13.192 6.291 51.703 1.00 86.62 87 VAL A CA 1
ATOM 656 C C . VAL A 1 87 ? -14.464 6.840 52.357 1.00 86.62 87 VAL A C 1
ATOM 658 O O . VAL A 1 87 ? -15.392 6.076 52.630 1.00 86.62 87 VAL A O 1
ATOM 661 N N . CYS A 1 88 ? -14.563 8.158 52.553 1.00 86.12 88 CYS A N 1
ATOM 662 C CA . CYS A 1 88 ? -15.765 8.800 53.090 1.00 86.12 88 CYS A CA 1
ATOM 663 C C . CYS A 1 88 ? -16.977 8.646 52.158 1.00 86.12 88 CYS A C 1
ATOM 665 O O . CYS A 1 88 ? -18.074 8.349 52.633 1.00 86.12 88 CYS A O 1
ATOM 667 N N . SER A 1 89 ? -16.788 8.789 50.844 1.00 83.12 89 SER A N 1
ATOM 668 C CA . SER A 1 89 ? -17.853 8.619 49.844 1.00 83.12 89 SER A CA 1
ATOM 669 C C . SER A 1 89 ? -18.354 7.174 49.783 1.00 83.12 89 SER A C 1
ATOM 671 O O . SER A 1 89 ? -19.564 6.939 49.760 1.00 83.12 89 SER A O 1
ATOM 673 N N . LEU A 1 90 ? -17.442 6.197 49.837 1.00 84.94 90 LEU A N 1
ATOM 674 C CA . LEU A 1 90 ? -17.775 4.774 49.906 1.00 84.94 90 LEU A CA 1
ATOM 675 C C . LEU A 1 90 ? -18.508 4.443 51.215 1.00 84.94 90 LEU A C 1
ATOM 677 O O . LEU A 1 90 ? -19.544 3.779 51.194 1.00 84.94 90 LEU A O 1
ATOM 681 N N . GLY A 1 91 ? -18.025 4.966 52.347 1.00 87.44 91 GLY A N 1
ATOM 682 C CA . GLY A 1 91 ? -18.673 4.832 53.652 1.00 87.44 91 GLY A CA 1
ATOM 683 C C . GLY A 1 91 ? -20.095 5.398 53.656 1.00 87.44 91 GLY A C 1
ATOM 684 O O . GLY A 1 91 ? -21.025 4.721 54.096 1.00 87.44 91 GLY A O 1
ATOM 685 N N . LEU A 1 92 ? -20.300 6.591 53.086 1.00 85.00 92 LEU A N 1
ATOM 686 C CA . LEU A 1 92 ? -21.627 7.186 52.914 1.00 85.00 92 LEU A CA 1
ATOM 687 C C . LEU A 1 92 ? -22.525 6.317 52.018 1.00 85.00 92 LEU A C 1
ATOM 689 O O . LEU A 1 92 ? -23.681 6.081 52.366 1.00 85.00 92 LEU A O 1
ATOM 693 N N . ALA A 1 93 ? -22.006 5.806 50.897 1.00 86.38 93 ALA A N 1
ATOM 694 C CA . ALA A 1 93 ? -22.754 4.943 49.981 1.00 86.38 93 ALA A CA 1
ATOM 695 C C . ALA A 1 93 ? -23.169 3.608 50.629 1.00 86.38 93 ALA A C 1
ATOM 697 O O . ALA A 1 93 ? -24.276 3.128 50.377 1.00 86.38 93 ALA A O 1
ATOM 698 N N . VAL A 1 94 ? -22.330 3.041 51.505 1.00 88.88 94 VAL A N 1
ATOM 699 C CA . VAL A 1 94 ? -22.646 1.850 52.313 1.00 88.88 94 VAL A CA 1
ATOM 700 C C . VAL A 1 94 ? -23.698 2.170 53.381 1.00 88.88 94 VAL A C 1
ATOM 702 O O . VAL A 1 94 ? -24.696 1.455 53.492 1.00 88.88 94 VAL A O 1
ATOM 705 N N . LEU A 1 95 ? -23.548 3.274 54.120 1.00 91.06 95 LEU A N 1
ATOM 706 C CA . LEU A 1 95 ? -24.540 3.724 55.109 1.00 91.06 95 LEU A CA 1
ATOM 707 C C . LEU A 1 95 ? -25.904 4.024 54.458 1.00 91.06 95 LEU A C 1
ATOM 709 O O . LEU A 1 95 ? -26.952 3.713 55.024 1.00 91.06 95 LEU A O 1
ATOM 713 N N . GLN A 1 96 ? -25.897 4.562 53.237 1.00 92.81 96 GLN A N 1
ATOM 714 C CA . GLN A 1 96 ? -27.085 4.864 52.433 1.00 92.81 96 GLN A CA 1
ATOM 715 C C . GLN A 1 96 ? -27.440 3.757 51.425 1.00 92.81 96 GLN A C 1
ATOM 717 O O . GLN A 1 96 ? -28.238 3.987 50.511 1.00 92.81 96 GLN A O 1
ATOM 722 N N . TRP A 1 97 ? -26.925 2.531 51.596 1.00 92.19 97 TRP A N 1
ATOM 723 C CA . TRP A 1 97 ? -27.052 1.446 50.610 1.00 92.19 97 TRP A CA 1
ATOM 724 C C . TRP A 1 97 ? -28.496 1.159 50.180 1.00 92.19 97 TRP A C 1
ATOM 726 O O . TRP A 1 97 ? -28.758 0.847 49.020 1.00 92.19 97 TRP A O 1
ATOM 736 N N . ARG A 1 98 ? -29.472 1.316 51.085 1.00 93.31 98 ARG A N 1
ATOM 737 C CA . ARG A 1 98 ? -30.900 1.179 50.744 1.00 93.31 98 ARG A CA 1
ATOM 738 C C . ARG A 1 98 ? -31.351 2.227 49.721 1.00 93.31 98 ARG A C 1
ATOM 740 O O . ARG A 1 98 ? -32.041 1.867 48.771 1.00 93.31 98 ARG A O 1
ATOM 747 N N . ALA A 1 99 ? -30.960 3.490 49.888 1.00 91.44 99 ALA A N 1
ATOM 748 C CA . ALA A 1 99 ? -31.294 4.570 48.961 1.00 91.44 99 ALA A CA 1
ATOM 749 C C . ALA A 1 99 ? -30.572 4.395 47.615 1.00 91.44 99 ALA A C 1
ATOM 751 O O . ALA A 1 99 ? -31.221 4.450 46.571 1.00 91.44 99 ALA A O 1
ATOM 752 N N . VAL A 1 100 ? -29.273 4.072 47.648 1.00 91.81 100 VAL A N 1
ATOM 753 C CA . VAL A 1 100 ? -28.455 3.758 46.459 1.00 91.81 100 VAL A CA 1
ATOM 754 C C . VAL A 1 100 ? -29.070 2.600 45.664 1.00 91.81 100 VAL A C 1
ATOM 756 O O . VAL A 1 100 ? -29.331 2.716 44.467 1.00 91.81 100 VAL A O 1
ATOM 759 N N . ARG A 1 101 ? -29.421 1.499 46.337 1.00 94.62 101 ARG A N 1
ATOM 760 C CA . ARG A 1 101 ? -30.092 0.354 45.711 1.00 94.62 101 ARG A CA 1
ATOM 761 C C . ARG A 1 101 ? -31.469 0.723 45.148 1.00 94.62 101 ARG A C 1
ATOM 763 O O . ARG A 1 101 ? -31.822 0.252 44.071 1.00 94.62 101 ARG A O 1
ATOM 770 N N . HIS A 1 102 ? -32.254 1.558 45.831 1.00 93.56 102 HIS A N 1
ATOM 771 C CA . HIS A 1 102 ? -33.542 2.035 45.307 1.00 93.56 102 HIS A CA 1
ATOM 772 C C . HIS A 1 102 ? -33.400 2.952 44.083 1.00 93.56 102 HIS A C 1
ATOM 774 O O . HIS A 1 102 ? -34.275 2.918 43.218 1.00 93.56 102 HIS A O 1
ATOM 780 N N . PHE A 1 103 ? -32.317 3.730 43.991 1.00 94.69 103 PHE A N 1
ATOM 781 C CA . PHE A 1 103 ? -31.975 4.526 42.813 1.00 94.69 103 PHE A CA 1
ATOM 782 C C . PHE A 1 103 ? -31.687 3.615 41.609 1.00 94.69 103 PHE A C 1
ATOM 784 O O . PHE A 1 103 ? -32.438 3.645 40.637 1.00 94.69 103 PHE A O 1
ATOM 791 N N . PHE A 1 104 ? -30.703 2.716 41.704 1.00 95.50 104 PHE A N 1
ATOM 792 C CA . PHE A 1 104 ? -30.322 1.826 40.593 1.00 95.50 104 PHE A CA 1
ATOM 793 C C . PHE A 1 104 ? -31.409 0.816 40.171 1.00 95.50 104 PHE A C 1
ATOM 795 O O . PHE A 1 104 ? -31.455 0.393 39.018 1.00 95.50 104 PHE A O 1
ATOM 802 N N . LEU A 1 105 ? -32.327 0.449 41.073 1.00 94.50 105 LEU A N 1
ATOM 803 C CA . LEU A 1 105 ? -33.491 -0.396 40.760 1.00 94.50 105 LEU A CA 1
ATOM 804 C C . LEU A 1 105 ? -34.698 0.376 40.184 1.00 94.50 105 LEU A C 1
ATOM 806 O O . LEU A 1 105 ? -35.773 -0.209 40.012 1.00 94.50 105 LEU A O 1
ATOM 810 N N . SER A 1 106 ? -34.569 1.681 39.931 1.00 94.94 106 SER A N 1
ATOM 811 C CA . SER A 1 106 ? -35.618 2.499 39.317 1.00 94.94 106 SER A CA 1
ATOM 812 C C . SER A 1 106 ? -35.562 2.403 37.792 1.00 94.94 106 SER A C 1
ATOM 814 O O . SER A 1 106 ? -34.544 2.721 37.183 1.00 94.94 106 SER A O 1
ATOM 816 N N . ILE A 1 107 ? -36.691 2.060 37.159 1.00 93.00 107 ILE A N 1
ATOM 817 C CA . ILE A 1 107 ? -36.819 2.014 35.689 1.00 93.00 107 ILE A CA 1
ATOM 818 C C . ILE A 1 107 ? -36.378 3.344 35.065 1.00 93.00 107 ILE A C 1
ATOM 820 O O . ILE A 1 107 ? -35.622 3.344 34.105 1.00 93.00 107 ILE A O 1
ATOM 824 N N . LYS A 1 108 ? -36.774 4.478 35.659 1.00 95.25 108 LYS A N 1
ATOM 825 C CA . LYS A 1 108 ? -36.418 5.813 35.156 1.00 95.25 108 LYS A CA 1
ATOM 826 C C . LYS A 1 108 ? -34.912 6.070 35.174 1.00 95.25 108 LYS A C 1
ATOM 828 O O . LYS A 1 108 ? -34.405 6.705 34.264 1.00 95.25 108 LYS A O 1
ATOM 833 N N . VAL A 1 109 ? -34.216 5.567 36.194 1.00 94.81 109 VAL A N 1
ATOM 834 C CA . VAL A 1 109 ? -32.760 5.698 36.344 1.00 94.81 109 VAL A CA 1
ATOM 835 C C . VAL A 1 109 ? -32.044 4.845 35.294 1.00 94.81 109 VAL A C 1
ATOM 837 O O . VAL A 1 109 ? -31.138 5.344 34.635 1.00 94.81 109 VAL A O 1
ATOM 840 N N . GLY A 1 110 ? -32.513 3.615 35.054 1.00 94.00 110 GLY A N 1
ATOM 841 C CA . GLY A 1 110 ? -32.033 2.779 33.946 1.00 94.00 110 GLY A CA 1
ATOM 842 C C . GLY A 1 110 ? -32.259 3.419 32.570 1.00 94.00 110 GLY A C 1
ATOM 843 O O . GLY A 1 110 ? -31.330 3.496 31.774 1.00 94.00 110 GLY A O 1
ATOM 844 N N . THR A 1 111 ? -33.460 3.946 32.306 1.00 94.75 111 THR A N 1
ATOM 845 C CA . THR A 1 111 ? -33.774 4.648 31.048 1.00 94.75 111 THR A CA 1
ATOM 846 C C . THR A 1 111 ? -32.923 5.907 30.863 1.00 94.75 111 THR A C 1
ATOM 848 O O . THR A 1 111 ? -32.391 6.109 29.777 1.00 94.75 111 THR A O 1
ATOM 851 N N . SER A 1 112 ? -32.744 6.726 31.910 1.00 96.44 112 SER A N 1
ATOM 852 C CA . SER A 1 112 ? -31.855 7.895 31.867 1.00 96.44 112 SER A CA 1
ATOM 853 C C . SER A 1 112 ? -30.406 7.502 31.565 1.00 96.44 112 SER A C 1
ATOM 855 O O . SER A 1 112 ? -29.774 8.168 30.755 1.00 96.44 112 SER A O 1
ATOM 857 N N . MET A 1 113 ? -29.886 6.418 32.155 1.00 96.75 113 MET A N 1
ATOM 858 C CA . MET A 1 113 ? -28.533 5.927 31.852 1.00 96.75 113 MET A CA 1
ATOM 859 C C . MET A 1 113 ? -28.375 5.504 30.391 1.00 96.75 113 MET A C 1
ATOM 861 O O . MET A 1 113 ? -27.398 5.897 29.765 1.00 96.75 113 MET A O 1
ATOM 865 N N . VAL A 1 114 ? -29.334 4.753 29.836 1.00 94.38 114 VAL A N 1
ATOM 866 C CA . VAL A 1 114 ? -29.293 4.348 28.419 1.00 94.38 114 VAL A CA 1
ATOM 867 C C . VAL A 1 114 ? -29.358 5.571 27.504 1.00 94.38 114 VAL A C 1
ATOM 869 O O . VAL A 1 114 ? -28.535 5.682 26.608 1.00 94.38 114 VAL A O 1
ATOM 872 N N . ALA A 1 115 ? -30.256 6.526 27.767 1.00 95.50 115 ALA A N 1
ATOM 873 C CA . ALA A 1 115 ? -30.358 7.749 26.970 1.00 95.50 115 ALA A CA 1
ATOM 874 C C . ALA A 1 115 ? -29.071 8.595 27.016 1.00 95.50 115 ALA A C 1
ATOM 876 O O . ALA A 1 115 ? -28.599 9.050 25.978 1.00 95.50 115 ALA A O 1
ATOM 877 N N . ILE A 1 116 ? -28.470 8.769 28.200 1.00 96.62 116 ILE A N 1
ATOM 878 C CA . ILE A 1 116 ? -27.200 9.497 28.356 1.00 96.62 116 ILE A CA 1
ATOM 879 C C . ILE A 1 116 ? -26.049 8.742 27.673 1.00 96.62 116 ILE A C 1
ATOM 881 O O . ILE A 1 116 ? -25.198 9.376 27.059 1.00 96.62 116 ILE A O 1
ATOM 885 N N . ALA A 1 117 ? -26.033 7.405 27.712 1.00 95.19 117 ALA A N 1
ATOM 886 C CA . ALA A 1 117 ? -25.036 6.608 26.997 1.00 95.19 117 ALA A CA 1
ATOM 887 C C . ALA A 1 117 ? -25.193 6.716 25.477 1.00 95.19 117 ALA A C 1
ATOM 889 O O . ALA A 1 117 ? -24.192 6.872 24.788 1.00 95.19 117 ALA A O 1
ATOM 890 N N . THR A 1 118 ? -26.425 6.718 24.958 1.00 94.50 118 THR A N 1
ATOM 891 C CA . THR A 1 118 ? -26.692 6.978 23.536 1.00 94.50 118 THR A CA 1
ATOM 892 C C . THR A 1 118 ? -26.180 8.356 23.121 1.00 94.50 118 THR A C 1
ATOM 894 O O . THR A 1 118 ? -25.481 8.449 22.120 1.00 94.50 118 THR A O 1
ATOM 897 N N . VAL A 1 119 ? -26.441 9.405 23.911 1.00 93.88 119 VAL A N 1
ATOM 898 C CA . VAL A 1 119 ? -25.901 10.755 23.653 1.00 93.88 119 VAL A CA 1
ATOM 899 C C . VAL A 1 119 ? -24.370 10.783 23.745 1.00 93.88 119 VAL A C 1
ATOM 901 O O . VAL A 1 119 ? -23.731 11.430 22.926 1.00 93.88 119 VAL A O 1
ATOM 904 N N . GLY A 1 120 ? -23.766 10.056 24.689 1.00 93.25 120 GLY A N 1
ATOM 905 C CA . GLY A 1 120 ? -22.309 9.952 24.815 1.00 93.25 120 GLY A CA 1
ATOM 906 C C . GLY A 1 120 ? -21.640 9.239 23.634 1.00 93.25 120 GLY A C 1
ATOM 907 O O . GLY A 1 120 ? -20.584 9.675 23.190 1.00 93.25 120 GLY A O 1
ATOM 908 N N . VAL A 1 121 ? -22.271 8.190 23.094 1.00 92.62 121 VAL A N 1
ATOM 909 C CA . VAL A 1 121 ? -21.830 7.514 21.860 1.00 92.62 121 VAL A CA 1
ATOM 910 C C . VAL A 1 121 ? -22.030 8.421 20.647 1.00 92.62 121 VAL A C 1
ATOM 912 O O . VAL A 1 121 ? -21.116 8.556 19.848 1.00 92.62 121 VAL A O 1
ATOM 915 N N . MET A 1 122 ? -23.176 9.104 20.529 1.00 90.69 122 MET A N 1
ATOM 916 C CA . MET A 1 122 ? -23.402 10.093 19.465 1.00 90.69 122 MET A CA 1
ATOM 917 C C . MET A 1 122 ? -22.338 11.195 19.494 1.00 90.69 122 MET A C 1
ATOM 919 O O . MET A 1 122 ? -21.770 11.500 18.455 1.00 90.69 122 MET A O 1
ATOM 923 N N . ALA A 1 123 ? -22.005 11.734 20.669 1.00 90.31 123 ALA A N 1
ATOM 924 C CA . ALA A 1 123 ? -20.921 12.702 20.812 1.00 90.31 123 ALA A CA 1
ATOM 925 C C . ALA A 1 123 ? -19.560 12.108 20.407 1.00 90.31 123 ALA A C 1
ATOM 927 O O . ALA A 1 123 ? -18.824 12.754 19.681 1.00 90.31 123 ALA A O 1
ATOM 928 N N . GLY A 1 124 ? -19.245 10.870 20.802 1.00 88.06 124 GLY A N 1
ATOM 929 C CA . GLY A 1 124 ? -18.003 10.192 20.402 1.00 88.06 124 GLY A CA 1
ATOM 930 C C . GLY A 1 124 ? -17.929 9.747 18.934 1.00 88.06 124 GLY A C 1
ATOM 931 O O . GLY A 1 124 ? -16.889 9.237 18.529 1.00 88.06 124 GLY A O 1
ATOM 932 N N . VAL A 1 125 ? -19.013 9.873 18.160 1.00 87.50 125 VAL A N 1
ATOM 933 C CA . VAL A 1 125 ? -19.044 9.648 16.700 1.00 87.50 125 VAL A CA 1
ATOM 934 C C . VAL A 1 125 ? -19.060 10.973 15.937 1.00 87.50 125 VAL A C 1
ATOM 936 O O . VAL A 1 125 ? -18.417 11.076 14.903 1.00 87.50 125 VAL A O 1
ATOM 939 N N . LEU A 1 126 ? -19.806 11.967 16.430 1.00 88.00 126 LEU A N 1
ATOM 940 C CA . LEU A 1 126 ? -19.945 13.273 15.783 1.00 88.00 126 LEU A CA 1
ATOM 941 C C . LEU A 1 126 ? -18.732 14.175 16.016 1.00 88.00 126 LEU A C 1
ATOM 943 O O . LEU A 1 126 ? -18.374 14.914 15.118 1.00 88.00 126 LEU A O 1
ATOM 947 N N . VAL A 1 127 ? -18.109 14.109 17.196 1.00 91.56 127 VAL A N 1
ATOM 948 C CA . VAL A 1 127 ? -16.907 14.884 17.527 1.00 91.56 127 VAL A CA 1
ATOM 949 C C . VAL A 1 127 ? -15.683 14.092 17.052 1.00 91.56 127 VAL A C 1
ATOM 951 O O . VAL A 1 127 ? -15.466 12.990 17.578 1.00 91.56 127 VAL A O 1
ATOM 954 N N . PRO A 1 128 ? -14.859 14.622 16.125 1.00 88.06 128 PRO A N 1
ATOM 955 C CA . PRO A 1 128 ? -13.618 13.980 15.702 1.00 88.06 128 PRO A CA 1
ATOM 956 C C . PRO A 1 128 ? -12.764 13.564 16.905 1.00 88.06 128 PRO A C 1
ATOM 958 O O . PRO A 1 128 ? -12.574 14.334 17.853 1.00 88.06 128 PRO A O 1
ATOM 961 N N . GLN A 1 129 ? -12.304 12.313 16.906 1.00 88.50 129 GLN A N 1
ATOM 962 C CA . GLN A 1 129 ? -11.401 11.815 17.943 1.00 88.50 129 GLN A CA 1
ATOM 963 C C . GLN A 1 129 ? -9.961 12.191 17.570 1.00 88.50 129 GLN A C 1
ATOM 965 O O . GLN A 1 129 ? -9.617 12.149 16.396 1.00 88.50 129 GLN A O 1
ATOM 970 N N . ILE A 1 130 ? -9.144 12.566 18.558 1.00 84.00 130 ILE A N 1
ATOM 971 C CA . ILE A 1 130 ? -7.758 13.024 18.340 1.00 84.00 130 ILE A CA 1
ATOM 972 C C . ILE A 1 130 ? -6.883 11.984 17.624 1.00 84.00 130 ILE A C 1
ATOM 974 O O . ILE A 1 130 ? -7.034 10.780 17.848 1.00 84.00 130 ILE A O 1
ATOM 978 N N . ASP A 1 131 ? -5.919 12.434 16.825 1.00 64.62 131 ASP A N 1
ATOM 979 C CA . ASP A 1 131 ? -4.969 11.515 16.195 1.00 64.62 131 ASP A CA 1
ATOM 980 C C . ASP A 1 131 ? -4.076 10.842 17.237 1.00 64.62 131 ASP A C 1
ATOM 982 O O . ASP A 1 131 ? -3.808 11.369 18.321 1.00 64.62 131 ASP A O 1
ATOM 986 N N . GLY A 1 132 ? -3.702 9.593 16.957 1.00 65.94 132 GLY A N 1
ATOM 987 C CA . GLY A 1 132 ? -3.038 8.749 17.945 1.00 65.94 132 GLY A CA 1
ATOM 988 C C . GLY A 1 132 ? -3.857 8.541 19.230 1.00 65.94 132 GLY A C 1
ATOM 989 O O . GLY A 1 132 ? -3.279 8.157 20.250 1.00 65.94 132 GLY A O 1
ATOM 990 N N . PHE A 1 133 ? -5.199 8.695 19.204 1.00 65.31 133 PHE A N 1
ATOM 991 C CA . PHE A 1 133 ? -6.088 8.337 20.331 1.00 65.31 133 PHE A CA 1
ATOM 992 C C . PHE A 1 133 ? -5.882 6.903 20.826 1.00 65.31 133 PHE A C 1
ATOM 994 O O . PHE A 1 133 ? -6.439 6.527 21.858 1.00 65.31 133 PHE A O 1
ATOM 1001 N N . GLU A 1 134 ? -5.149 6.066 20.094 1.00 62.94 134 GLU A N 1
ATOM 1002 C CA . GLU A 1 134 ? -4.731 4.738 20.504 1.00 62.94 134 GLU A CA 1
ATOM 1003 C C . GLU A 1 134 ? -3.891 4.724 21.776 1.00 62.94 134 GLU A C 1
ATOM 1005 O O . GLU A 1 134 ? -4.129 3.871 22.639 1.00 62.94 134 GLU A O 1
ATOM 1010 N N . ASP A 1 135 ? -3.024 5.719 21.950 1.00 71.12 135 ASP A N 1
ATOM 1011 C CA . ASP A 1 135 ? -2.220 5.926 23.147 1.00 71.12 135 ASP A CA 1
ATOM 1012 C C . ASP A 1 135 ? -3.100 6.501 24.282 1.00 71.12 135 ASP A C 1
ATOM 1014 O O . ASP A 1 135 ? -3.874 7.440 24.073 1.00 71.12 135 ASP A O 1
ATOM 1018 N N . PRO A 1 136 ? -3.147 5.895 25.486 1.00 65.62 136 PRO A N 1
ATOM 1019 C CA . PRO A 1 136 ? -3.871 6.465 26.628 1.00 65.62 136 PRO A CA 1
ATOM 1020 C C . PRO A 1 136 ? -3.230 7.739 27.209 1.00 65.62 136 PRO A C 1
ATOM 1022 O O . PRO A 1 136 ? -3.907 8.457 27.952 1.00 65.62 136 PRO A O 1
ATOM 1025 N N . GLU A 1 137 ? -1.960 8.006 26.909 1.00 73.69 137 GLU A N 1
ATOM 1026 C CA . GLU A 1 137 ? -1.188 9.135 27.433 1.00 73.69 137 GLU A CA 1
ATOM 1027 C C . GLU A 1 137 ? -1.352 10.403 26.597 1.00 73.69 137 GLU A C 1
ATOM 1029 O O . GLU A 1 137 ? -1.346 11.492 27.179 1.00 73.69 137 GLU A O 1
ATOM 1034 N N . MET A 1 138 ? -1.552 10.252 25.281 1.00 73.44 138 MET A N 1
ATOM 1035 C CA . MET A 1 138 ? -1.783 11.343 24.332 1.00 73.44 138 MET A CA 1
ATOM 1036 C C . MET A 1 138 ? -2.979 12.211 24.748 1.00 73.44 138 MET A C 1
ATOM 1038 O O . MET A 1 138 ? -4.068 11.746 25.116 1.00 73.44 138 MET A O 1
ATOM 1042 N N . ARG A 1 139 ? -2.742 13.521 24.721 1.00 80.00 139 ARG A N 1
ATOM 1043 C CA . ARG A 1 139 ? -3.710 14.585 24.999 1.00 80.00 139 ARG A CA 1
ATOM 1044 C C . ARG A 1 139 ? -3.406 15.753 24.085 1.00 80.00 139 ARG A C 1
ATOM 1046 O O . ARG A 1 139 ? -2.264 15.920 23.674 1.00 80.00 139 ARG A O 1
ATOM 1053 N N . VAL A 1 140 ? -4.400 16.613 23.910 1.00 84.06 140 VAL A N 1
ATOM 1054 C CA . VAL A 1 140 ? -4.155 17.998 23.518 1.00 84.06 140 VAL A CA 1
ATOM 1055 C C . VAL A 1 140 ? -3.363 18.667 24.654 1.00 84.06 140 VAL A C 1
ATOM 1057 O O . VAL A 1 140 ? -3.870 18.826 25.771 1.00 84.06 140 VAL A O 1
ATOM 1060 N N . THR A 1 141 ? -2.097 18.969 24.392 1.00 85.44 141 THR A N 1
ATOM 1061 C CA . THR A 1 141 ? -1.196 19.788 25.213 1.00 85.44 141 THR A CA 1
ATOM 1062 C C . THR A 1 141 ? -1.059 21.165 24.563 1.00 85.44 141 THR A C 1
ATOM 1064 O O . THR A 1 141 ? -1.604 21.405 23.493 1.00 85.44 141 THR A O 1
ATOM 1067 N N . SER A 1 142 ? -0.317 22.090 25.172 1.00 82.69 142 SER A N 1
ATOM 1068 C CA . SER A 1 142 ? 0.047 23.351 24.508 1.00 82.69 142 SER A CA 1
ATOM 1069 C C . SER A 1 142 ? 1.004 23.171 23.322 1.00 82.69 142 SER A C 1
ATOM 1071 O O . SER A 1 142 ? 1.160 24.102 22.544 1.00 82.69 142 SER A O 1
ATOM 1073 N N . GLU A 1 143 ? 1.663 22.015 23.205 1.00 82.50 143 GLU A N 1
ATOM 1074 C CA . GLU A 1 143 ? 2.679 21.741 22.180 1.00 82.50 143 GLU A CA 1
ATOM 1075 C C . GLU A 1 143 ? 2.039 21.203 20.894 1.00 82.50 143 GLU A C 1
ATOM 1077 O O . GLU A 1 143 ? 2.369 21.680 19.815 1.00 82.50 143 GLU A O 1
ATOM 1082 N N . ASN A 1 144 ? 1.065 20.291 21.007 1.00 85.44 144 ASN A N 1
ATOM 1083 C CA . ASN A 1 144 ? 0.323 19.737 19.864 1.00 85.44 144 ASN A CA 1
ATOM 1084 C C . ASN A 1 144 ? -1.073 20.365 19.662 1.00 85.44 144 ASN A C 1
ATOM 1086 O O . ASN A 1 144 ? -1.845 19.873 18.838 1.00 85.44 144 ASN A O 1
ATOM 1090 N N . TYR A 1 145 ? -1.421 21.434 20.400 1.00 91.94 145 TYR A N 1
ATOM 1091 C CA . TYR A 1 145 ? -2.750 22.064 20.328 1.00 91.94 145 TYR A CA 1
ATOM 1092 C C . TYR A 1 145 ? -3.148 22.382 18.890 1.00 91.94 145 TYR A C 1
ATOM 1094 O O . TYR A 1 145 ? -4.244 22.035 18.468 1.00 91.94 145 TYR A O 1
ATOM 1102 N N . GLU A 1 146 ? -2.266 23.056 18.151 1.00 91.69 146 GLU A N 1
ATOM 1103 C CA . GLU A 1 146 ? -2.600 23.629 16.846 1.00 91.69 146 GLU A CA 1
ATOM 1104 C C . GLU A 1 146 ? -2.718 22.557 15.753 1.00 91.69 146 GLU A C 1
ATOM 1106 O O . GLU A 1 146 ? -3.550 22.672 14.861 1.00 91.69 146 GLU A O 1
ATOM 1111 N N . GLU A 1 147 ? -1.933 21.486 15.854 1.00 86.38 147 GLU A N 1
ATOM 1112 C CA . GLU A 1 147 ? -2.020 20.300 14.997 1.00 86.38 147 GLU A CA 1
ATOM 1113 C C . GLU A 1 147 ? -3.357 19.573 15.211 1.00 86.38 147 GLU A C 1
ATOM 1115 O O . GLU A 1 147 ? -4.142 19.400 14.278 1.00 86.38 147 GLU A O 1
ATOM 1120 N N . GLN A 1 148 ? -3.671 19.248 16.470 1.00 88.50 148 GLN A N 1
ATOM 1121 C CA . GLN A 1 148 ? -4.916 18.574 16.845 1.00 88.50 148 GLN A CA 1
ATOM 1122 C C . GLN A 1 148 ? -6.151 19.450 16.589 1.00 88.50 148 GLN A C 1
ATOM 1124 O O . GLN A 1 148 ? -7.211 18.933 16.234 1.00 88.50 148 GLN A O 1
ATOM 1129 N N . TYR A 1 149 ? -6.019 20.774 16.727 1.00 93.94 149 TYR A N 1
ATOM 1130 C CA . TYR A 1 149 ? -7.055 21.731 16.351 1.00 93.94 149 TYR A CA 1
ATOM 1131 C C . TYR A 1 149 ? -7.303 21.719 14.842 1.00 93.94 149 TYR A C 1
ATOM 1133 O O . TYR A 1 149 ? -8.460 21.655 14.442 1.00 93.94 149 TYR A O 1
ATOM 1141 N N . LYS A 1 150 ? -6.260 21.732 14.002 1.00 88.69 150 LYS A N 1
ATOM 1142 C CA . LYS A 1 150 ? -6.413 21.692 12.537 1.00 88.69 150 LYS A CA 1
ATOM 1143 C C . LYS A 1 150 ? -7.105 20.414 12.067 1.00 88.69 150 LYS A C 1
ATOM 1145 O O . LYS A 1 150 ? -8.078 20.513 11.324 1.00 88.69 150 LYS A O 1
ATOM 1150 N N . ALA A 1 151 ? -6.672 19.247 12.550 1.00 83.94 151 ALA A N 1
ATOM 1151 C CA . ALA A 1 151 ? -7.309 17.965 12.231 1.00 83.94 151 ALA A CA 1
ATOM 1152 C C . ALA A 1 151 ? -8.792 17.942 12.654 1.00 83.94 151 ALA A C 1
ATOM 1154 O O . ALA A 1 151 ? -9.675 17.581 11.873 1.00 83.94 151 ALA A O 1
ATOM 1155 N N . PHE A 1 152 ? -9.086 18.415 13.871 1.00 92.38 152 PHE A N 1
ATOM 1156 C CA . PHE A 1 152 ? -10.451 18.544 14.379 1.00 92.38 152 PHE A CA 1
ATOM 1157 C C . PHE A 1 152 ? -11.306 19.517 13.559 1.00 92.38 152 PHE A C 1
ATOM 1159 O O . PHE A 1 152 ? -12.416 19.173 13.157 1.00 92.38 152 PHE A O 1
ATOM 1166 N N . ALA A 1 153 ? -10.802 20.731 13.328 1.00 92.62 153 ALA A N 1
ATOM 1167 C CA . ALA A 1 153 ? -11.504 21.792 12.623 1.00 92.62 153 ALA A CA 1
ATOM 1168 C C . ALA A 1 153 ? -11.814 21.359 11.194 1.00 92.62 153 ALA A C 1
ATOM 1170 O O . ALA A 1 153 ? -12.935 21.568 10.746 1.00 92.62 153 ALA A O 1
ATOM 1171 N N . TYR A 1 154 ? -10.869 20.691 10.527 1.00 87.88 154 TYR A N 1
ATOM 1172 C CA . TYR A 1 154 ? -11.073 20.118 9.206 1.00 87.88 154 TYR A CA 1
ATOM 1173 C C . TYR A 1 154 ? -12.190 19.068 9.192 1.00 87.88 154 TYR A C 1
ATOM 1175 O O . TYR A 1 154 ? -13.146 19.202 8.432 1.00 87.88 154 TYR A O 1
ATOM 1183 N N . ALA A 1 155 ? -12.123 18.055 10.061 1.00 86.69 155 ALA A N 1
ATOM 1184 C CA . ALA A 1 155 ? -13.110 16.976 10.086 1.00 86.69 155 ALA A CA 1
ATOM 1185 C C . ALA A 1 155 ? -14.520 17.455 10.499 1.00 86.69 155 ALA A C 1
ATOM 1187 O O . ALA A 1 155 ? -15.519 17.046 9.900 1.00 86.69 155 ALA A O 1
ATOM 1188 N N . GLU A 1 156 ? -14.619 18.359 11.479 1.00 91.81 156 GLU A N 1
ATOM 1189 C CA . GLU A 1 156 ? -15.894 18.953 11.900 1.00 91.81 156 GLU A CA 1
ATOM 1190 C C . GLU A 1 156 ? -16.455 19.891 10.821 1.00 91.81 156 GLU A C 1
ATOM 1192 O O . GLU A 1 156 ? -17.639 19.816 10.496 1.00 91.81 156 GLU A O 1
ATOM 1197 N N . ALA A 1 157 ? -15.619 20.735 10.207 1.00 89.94 157 ALA A N 1
ATOM 1198 C CA . ALA A 1 157 ? -16.036 21.579 9.092 1.00 89.94 157 ALA A CA 1
ATOM 1199 C C . ALA A 1 157 ? -16.457 20.746 7.879 1.00 89.94 157 ALA A C 1
ATOM 1201 O O . ALA A 1 157 ? -17.459 21.079 7.260 1.00 89.94 157 ALA A O 1
ATOM 1202 N N . TYR A 1 158 ? -15.782 19.634 7.574 1.00 85.19 158 TYR A N 1
ATOM 1203 C CA . TYR A 1 158 ? -16.199 18.699 6.528 1.00 85.19 158 TYR A CA 1
ATOM 1204 C C . TYR A 1 158 ? -17.606 18.161 6.804 1.00 85.19 158 TYR A C 1
ATOM 1206 O O . TYR A 1 158 ? -18.471 18.200 5.924 1.00 85.19 158 TYR A O 1
ATOM 1214 N N . PHE A 1 159 ? -17.866 17.704 8.031 1.00 87.81 159 PHE A N 1
ATOM 1215 C CA . PHE A 1 159 ? -19.183 17.215 8.436 1.00 87.81 159 PHE A CA 1
ATOM 1216 C C . PHE A 1 159 ? -20.258 18.315 8.371 1.00 87.81 159 PHE A C 1
ATOM 1218 O O . PHE A 1 159 ? -21.288 18.139 7.714 1.00 87.81 159 PHE A O 1
ATOM 1225 N N . LEU A 1 160 ? -20.019 19.466 9.006 1.00 89.06 160 LEU A N 1
ATOM 1226 C CA . LEU A 1 160 ? -20.962 20.587 9.049 1.00 89.06 160 LEU A CA 1
ATOM 1227 C C . LEU A 1 160 ? -21.219 21.181 7.663 1.00 89.06 160 LEU A C 1
ATOM 1229 O O . LEU A 1 160 ? -22.374 21.478 7.340 1.00 89.06 160 LEU A O 1
ATOM 1233 N N . TYR A 1 161 ? -20.183 21.302 6.830 1.00 84.00 161 TYR A N 1
ATOM 1234 C CA . TYR A 1 161 ? -20.298 21.709 5.435 1.00 84.00 161 TYR A CA 1
ATOM 1235 C C . TYR A 1 161 ? -21.248 20.761 4.708 1.00 84.00 161 TYR A C 1
ATOM 1237 O O . TYR A 1 161 ? -22.302 21.210 4.280 1.00 84.00 161 TYR A O 1
ATOM 1245 N N . HIS A 1 162 ? -20.994 19.450 4.675 1.00 79.44 162 HIS A N 1
ATOM 1246 C CA . HIS A 1 162 ? -21.855 18.503 3.948 1.00 79.44 162 HIS A CA 1
ATOM 1247 C C . HIS A 1 162 ? -23.288 18.384 4.501 1.00 79.44 162 HIS A C 1
ATOM 1249 O O . HIS A 1 162 ? -24.220 18.125 3.738 1.00 79.44 162 HIS A O 1
A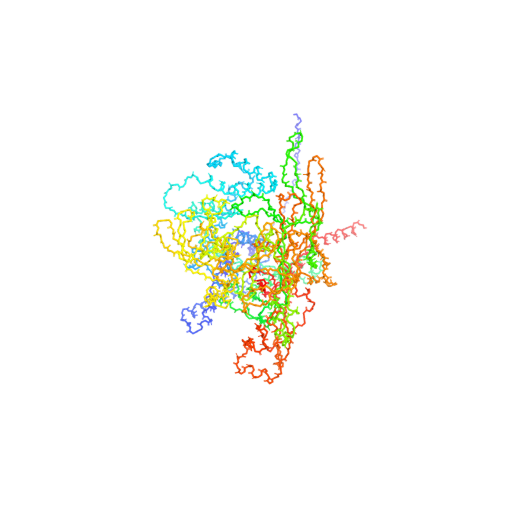TOM 1255 N N . VAL A 1 163 ? -23.503 18.613 5.801 1.00 82.12 163 VAL A N 1
ATOM 1256 C CA . VAL A 1 163 ? -24.852 18.652 6.403 1.00 82.12 163 VAL A CA 1
ATOM 1257 C C . VAL A 1 163 ? -25.625 19.922 6.017 1.00 82.12 163 VAL A C 1
ATOM 1259 O O . VAL A 1 163 ? -26.848 19.875 5.870 1.00 82.12 163 VAL A O 1
ATOM 1262 N N . THR A 1 164 ? -24.941 21.057 5.851 1.00 80.81 164 THR A N 1
ATOM 1263 C CA . THR A 1 164 ? -25.561 22.353 5.500 1.00 80.81 164 THR A CA 1
ATOM 1264 C C . THR A 1 164 ? -25.624 22.602 3.990 1.00 80.81 164 THR A C 1
ATOM 1266 O O . THR A 1 164 ? -26.558 23.237 3.499 1.00 80.81 164 THR A O 1
ATOM 1269 N N . HIS A 1 165 ? -24.674 22.045 3.245 1.00 68.94 165 HIS A N 1
ATOM 1270 C CA . HIS A 1 165 ? -24.478 22.171 1.808 1.00 68.94 165 HIS A CA 1
ATOM 1271 C C . HIS A 1 165 ? -24.883 20.858 1.127 1.00 68.94 165 HIS A C 1
ATOM 1273 O O . HIS A 1 165 ? -24.057 20.008 0.806 1.00 68.94 165 HIS A O 1
ATOM 1279 N N . LEU A 1 166 ? -26.183 20.731 0.838 1.00 57.41 166 LEU A N 1
ATOM 1280 C CA . LEU A 1 166 ? -26.847 19.594 0.163 1.00 57.41 166 LEU A CA 1
ATOM 1281 C C . LEU A 1 166 ? -26.300 19.218 -1.240 1.00 57.41 166 LEU A C 1
ATOM 1283 O O . LEU A 1 166 ? -26.847 18.336 -1.901 1.00 57.41 166 LEU A O 1
ATOM 1287 N N . TYR A 1 167 ? -25.220 19.854 -1.699 1.00 53.66 167 TYR A N 1
ATOM 1288 C CA . TYR A 1 167 ? -24.598 19.673 -3.013 1.00 53.66 167 TYR A CA 1
ATOM 1289 C C . TYR A 1 167 ? -24.033 18.264 -3.254 1.00 53.66 167 TYR A C 1
ATOM 1291 O O . TYR A 1 167 ? -23.893 17.874 -4.412 1.00 53.66 167 TYR A O 1
ATOM 1299 N N . GLY A 1 168 ? -23.831 17.459 -2.202 1.00 47.78 168 GLY A N 1
ATOM 1300 C CA . GLY A 1 168 ? -23.538 16.021 -2.316 1.00 47.78 168 GLY A CA 1
ATOM 1301 C C . GLY A 1 168 ? -24.626 15.191 -3.026 1.00 47.78 168 GLY A C 1
ATOM 1302 O O . GLY A 1 168 ? -24.390 14.030 -3.342 1.00 47.78 168 GLY A O 1
ATOM 1303 N N . PHE A 1 169 ? -25.799 15.774 -3.314 1.00 45.19 169 PHE A N 1
ATOM 1304 C CA . PHE A 1 169 ? -26.870 15.169 -4.120 1.00 45.19 169 PHE A CA 1
ATOM 1305 C C . PHE A 1 169 ? -27.038 15.783 -5.531 1.00 45.19 169 PHE A C 1
ATOM 1307 O O . PHE A 1 169 ? -28.065 15.561 -6.170 1.00 45.19 169 PHE A O 1
ATOM 1314 N N . GLY A 1 170 ? -26.035 16.508 -6.046 1.00 42.00 170 GLY A N 1
ATOM 1315 C CA . GLY A 1 170 ? -25.949 16.886 -7.467 1.00 42.00 170 GLY A CA 1
ATOM 1316 C C . GLY A 1 170 ? -26.580 18.235 -7.834 1.00 42.00 170 GLY A C 1
ATOM 1317 O O . GLY A 1 170 ? -27.611 18.289 -8.502 1.00 42.00 170 GLY A O 1
ATOM 1318 N N . GLY A 1 171 ? -25.936 19.336 -7.432 1.00 40.03 171 GLY A N 1
ATOM 1319 C CA . GLY A 1 171 ? -26.230 20.674 -7.969 1.00 40.03 171 GLY A CA 1
ATOM 1320 C C . GLY A 1 171 ? -25.613 20.907 -9.365 1.00 40.03 171 GLY A C 1
ATOM 1321 O O . GLY A 1 171 ? -24.623 20.255 -9.699 1.00 40.03 171 GLY A O 1
ATOM 1322 N N . PRO A 1 172 ? -26.165 21.819 -10.192 1.00 42.25 172 PRO A N 1
ATOM 1323 C CA . PRO A 1 172 ? -25.704 22.035 -11.567 1.00 42.25 172 PRO A CA 1
ATOM 1324 C C . PRO A 1 172 ? -24.344 22.753 -11.639 1.00 42.25 172 PRO A C 1
ATOM 1326 O O . PRO A 1 172 ? -24.122 23.759 -10.970 1.00 42.25 172 PRO A O 1
ATOM 1329 N N . ILE A 1 173 ? -23.449 22.256 -12.499 1.00 49.75 173 ILE A N 1
ATOM 1330 C CA . ILE A 1 173 ? -22.056 22.724 -12.674 1.00 49.75 173 ILE A CA 1
ATOM 1331 C C . ILE A 1 173 ? -21.973 23.767 -13.821 1.00 49.75 173 ILE A C 1
ATOM 1333 O O . ILE A 1 173 ? -21.020 23.810 -14.589 1.00 49.75 173 ILE A O 1
ATOM 1337 N N . GLU A 1 174 ? -22.999 24.605 -13.998 1.00 48.78 174 GLU A N 1
ATOM 1338 C CA . GLU A 1 174 ? -23.137 25.436 -15.214 1.00 48.78 174 GLU A CA 1
ATOM 1339 C C . GLU A 1 174 ? -22.232 26.684 -15.265 1.00 48.78 174 GLU A C 1
ATOM 1341 O O . GLU A 1 174 ? -22.033 27.242 -16.341 1.00 48.78 174 GLU A O 1
ATOM 1346 N N . GLU A 1 175 ? -21.638 27.114 -14.146 1.00 48.25 175 GLU A N 1
ATOM 1347 C CA . GLU A 1 175 ? -20.814 28.339 -14.083 1.00 48.25 175 GLU A CA 1
ATOM 1348 C C . GLU A 1 175 ? -19.296 28.083 -14.062 1.00 48.25 175 GLU A C 1
ATOM 1350 O O . GLU A 1 175 ? -18.505 28.972 -13.730 1.00 48.25 175 GLU A O 1
ATOM 1355 N N . ALA A 1 176 ? -18.851 26.882 -14.449 1.00 50.47 176 ALA A N 1
ATOM 1356 C CA . ALA A 1 176 ? -17.426 26.596 -14.537 1.00 50.47 176 ALA A CA 1
ATOM 1357 C C . ALA A 1 176 ? -16.766 27.371 -15.702 1.00 50.47 176 ALA A C 1
ATOM 1359 O O . ALA A 1 176 ? -16.956 27.036 -16.874 1.00 50.47 176 ALA A O 1
ATOM 1360 N N . LYS A 1 177 ? -15.989 28.422 -15.385 1.00 47.72 177 LYS A N 1
ATOM 1361 C CA . LYS A 1 177 ? -15.236 29.233 -16.362 1.00 47.72 177 LYS A CA 1
ATOM 1362 C C . LYS A 1 177 ? -14.461 28.346 -17.340 1.00 47.72 177 LYS A C 1
ATOM 1364 O O . LYS A 1 177 ? -13.653 27.520 -16.934 1.00 47.72 177 LYS A O 1
ATOM 1369 N N . GLN A 1 178 ? -14.703 28.563 -18.631 1.00 51.72 178 GLN A N 1
ATOM 1370 C CA . GLN A 1 178 ? -14.133 27.753 -19.705 1.00 51.72 178 GLN A CA 1
ATOM 1371 C C . GLN A 1 178 ? -12.598 27.877 -19.768 1.00 51.72 178 GLN A C 1
ATOM 1373 O O . GLN A 1 178 ? -12.071 28.965 -19.505 1.00 51.72 178 GLN A O 1
ATOM 1378 N N . PRO A 1 179 ? -11.877 26.810 -20.164 1.00 54.19 179 PRO A N 1
ATOM 1379 C CA . PRO A 1 179 ? -10.432 26.868 -20.367 1.00 54.19 179 PRO A CA 1
ATOM 1380 C C . PRO A 1 179 ? -10.058 27.873 -21.476 1.00 54.19 179 PRO A C 1
ATOM 1382 O O . PRO A 1 179 ? -10.848 28.095 -22.402 1.00 54.19 179 PRO A O 1
ATOM 1385 N N . PRO A 1 180 ? -8.862 28.492 -21.429 1.00 47.56 180 PRO A N 1
ATOM 1386 C CA . PRO A 1 180 ? -8.400 29.399 -22.478 1.00 47.56 180 PRO A CA 1
ATOM 1387 C C . PRO A 1 180 ? -8.252 28.646 -23.811 1.00 47.56 180 PRO A C 1
ATOM 1389 O O . PRO A 1 180 ? -7.413 27.763 -23.947 1.00 47.56 180 PRO A O 1
ATOM 1392 N N . GLY A 1 181 ? -9.093 28.999 -24.788 1.00 63.56 181 GLY A N 1
ATOM 1393 C CA . GLY A 1 181 ? -9.279 28.254 -26.045 1.00 63.56 181 GLY A CA 1
ATOM 1394 C C . GLY A 1 181 ? -10.685 27.657 -26.211 1.00 63.56 181 GLY A C 1
ATOM 1395 O O . GLY A 1 181 ? -11.057 27.287 -27.320 1.00 63.56 181 GLY A O 1
ATOM 1396 N N . GLY A 1 182 ? -11.486 27.639 -25.140 1.00 68.62 182 GLY A N 1
ATOM 1397 C CA . GLY A 1 182 ? -12.839 27.088 -25.115 1.00 68.62 182 GLY A CA 1
ATOM 1398 C C . GLY A 1 182 ? -12.859 25.563 -24.982 1.00 68.62 182 GLY A C 1
ATOM 1399 O O . GLY A 1 182 ? -11.911 24.869 -25.346 1.00 68.62 182 GLY A O 1
ATOM 1400 N N . TRP A 1 183 ? -13.974 25.027 -24.477 1.00 69.75 183 TRP A N 1
ATOM 1401 C CA . TRP A 1 183 ? -14.174 23.575 -24.386 1.00 69.75 183 TRP A CA 1
ATOM 1402 C C . TRP A 1 183 ? -14.159 22.880 -25.752 1.00 69.75 183 TRP A C 1
ATOM 1404 O O . TRP A 1 183 ? -13.836 21.706 -25.806 1.00 69.75 183 TRP A O 1
ATOM 1414 N N . GLU A 1 184 ? -14.458 23.590 -26.841 1.00 74.62 184 GLU A N 1
ATOM 1415 C CA . GLU A 1 184 ? -14.605 23.040 -28.195 1.00 74.62 184 GLU A CA 1
ATOM 1416 C C . GLU A 1 184 ? -13.287 22.478 -28.769 1.00 74.62 184 GLU A C 1
ATOM 1418 O O . GLU A 1 184 ? -13.238 21.337 -29.221 1.00 74.62 184 GLU A O 1
ATOM 1423 N N . GLY A 1 185 ? -12.177 23.221 -28.676 1.00 77.50 185 GLY A N 1
ATOM 1424 C CA . GLY A 1 185 ? -10.867 22.715 -29.120 1.00 77.50 185 GLY A CA 1
ATOM 1425 C C . GLY A 1 185 ? -10.306 21.609 -28.216 1.00 77.50 185 GLY A C 1
ATOM 1426 O O . GLY A 1 185 ? -9.532 20.760 -28.661 1.00 77.50 185 GLY A O 1
ATOM 1427 N N . LEU A 1 186 ? -10.710 21.604 -26.944 1.00 76.88 186 LEU A N 1
ATOM 1428 C CA . LEU A 1 186 ? -10.312 20.598 -25.964 1.00 76.88 186 LEU A CA 1
ATOM 1429 C C . LEU A 1 186 ? -11.112 19.299 -26.136 1.00 76.88 186 LEU A C 1
ATOM 1431 O O . LEU A 1 186 ? -10.532 18.215 -26.102 1.00 76.88 186 LEU A O 1
ATOM 1435 N N . SER A 1 187 ? -12.420 19.411 -26.386 1.00 81.06 187 SER A N 1
ATOM 1436 C CA . SER A 1 187 ? -13.303 18.283 -26.670 1.00 81.06 187 SER A CA 1
ATOM 1437 C C . SER A 1 187 ? -12.944 17.620 -27.992 1.00 81.06 187 SER A C 1
ATOM 1439 O O . SER A 1 187 ? -12.953 16.397 -28.039 1.00 81.06 187 SER A O 1
ATOM 1441 N N . GLN A 1 188 ? -12.525 18.375 -29.017 1.00 85.44 188 GLN A N 1
ATOM 1442 C CA . GLN A 1 188 ? -11.998 17.788 -30.252 1.00 85.44 188 GLN A CA 1
ATOM 1443 C C . GLN A 1 188 ? -10.743 16.939 -29.985 1.00 85.44 188 GLN A C 1
ATOM 1445 O O . GLN A 1 188 ? -10.678 15.799 -30.433 1.00 85.44 188 GLN A O 1
ATOM 1450 N N . ARG A 1 189 ? -9.768 17.436 -29.208 1.00 85.25 189 ARG A N 1
ATOM 1451 C CA . ARG A 1 189 ? -8.568 16.650 -28.849 1.00 85.25 189 ARG A CA 1
ATOM 1452 C C . ARG A 1 189 ? -8.899 15.427 -27.994 1.00 85.25 189 ARG A C 1
ATOM 1454 O O . ARG A 1 189 ? -8.312 14.369 -28.199 1.00 85.25 189 ARG A O 1
ATOM 1461 N N . LEU A 1 190 ? -9.841 15.556 -27.056 1.00 87.94 190 LEU A N 1
ATOM 1462 C CA . LEU A 1 190 ? -10.360 14.430 -26.273 1.00 87.94 190 LEU A CA 1
ATOM 1463 C C . LEU A 1 190 ? -11.119 13.426 -27.147 1.00 87.94 190 LEU A C 1
ATOM 1465 O O . LEU A 1 190 ? -11.039 12.231 -26.889 1.00 87.94 190 LEU A O 1
ATOM 1469 N N . GLU A 1 191 ? -11.823 13.873 -28.187 1.00 91.00 191 GLU A N 1
ATOM 1470 C CA . GLU A 1 191 ? -12.496 12.998 -29.146 1.00 91.00 191 GLU A CA 1
ATOM 1471 C C . GLU A 1 191 ? -11.493 12.299 -30.070 1.00 91.00 191 GLU A C 1
ATOM 1473 O O . GLU A 1 191 ? -11.611 11.100 -30.277 1.00 91.00 191 GLU A O 1
ATOM 1478 N N . GLU A 1 192 ? -10.469 12.986 -30.577 1.00 90.81 192 GLU A N 1
ATOM 1479 C CA . GLU A 1 192 ? -9.376 12.376 -31.352 1.00 90.81 192 GLU A CA 1
ATOM 1480 C C . GLU A 1 192 ? -8.615 11.335 -30.513 1.00 90.81 192 GLU A C 1
ATOM 1482 O O . GLU A 1 192 ? -8.374 10.210 -30.964 1.00 90.81 192 GLU A O 1
ATOM 1487 N N . PHE A 1 193 ? -8.318 11.665 -29.253 1.00 90.69 193 PHE A N 1
ATOM 1488 C CA . PHE A 1 193 ? -7.751 10.730 -28.284 1.00 90.69 193 PHE A CA 1
ATOM 1489 C C . PHE A 1 193 ? -8.708 9.563 -27.986 1.00 90.69 193 PHE A C 1
ATOM 1491 O O . PHE A 1 193 ? -8.284 8.413 -28.018 1.00 90.69 193 PHE A O 1
ATOM 1498 N N . GLY A 1 194 ? -10.000 9.825 -27.778 1.00 90.94 194 GLY A N 1
ATOM 1499 C CA . GLY A 1 194 ? -11.033 8.818 -27.516 1.00 90.94 194 GLY A CA 1
ATOM 1500 C C . GLY A 1 194 ? -11.369 7.926 -28.707 1.00 90.94 194 GLY A C 1
ATOM 1501 O O . GLY A 1 194 ? -11.722 6.759 -28.533 1.00 90.94 194 GLY A O 1
ATOM 1502 N N . ARG A 1 195 ? -11.200 8.435 -29.931 1.00 93.56 195 ARG A N 1
ATOM 1503 C CA . ARG A 1 195 ? -11.213 7.635 -31.155 1.00 93.56 195 ARG A CA 1
ATOM 1504 C C . ARG A 1 195 ? -10.032 6.662 -31.120 1.00 93.56 195 ARG A C 1
ATOM 1506 O O . ARG A 1 195 ? -10.243 5.475 -31.317 1.00 93.56 195 ARG A O 1
ATOM 1513 N N . LYS A 1 196 ? -8.818 7.105 -30.780 1.00 93.06 196 LYS A N 1
ATOM 1514 C CA . LYS A 1 196 ? -7.616 6.248 -30.808 1.00 93.06 196 LYS A CA 1
ATOM 1515 C C . LYS A 1 196 ? -7.500 5.261 -29.626 1.00 93.06 196 LYS A C 1
ATOM 1517 O O . LYS A 1 196 ? -7.242 4.079 -29.844 1.00 93.06 196 LYS A O 1
ATOM 1522 N N . TYR A 1 197 ? -7.753 5.720 -28.400 1.00 93.88 197 TYR A N 1
ATOM 1523 C CA . TYR A 1 197 ? -7.557 4.992 -27.129 1.00 93.88 197 TYR A CA 1
ATOM 1524 C C . TYR A 1 197 ? -8.861 4.581 -26.429 1.00 93.88 197 TYR A C 1
ATOM 1526 O O . TYR A 1 197 ? -8.849 4.030 -25.328 1.00 93.88 197 TYR A O 1
ATOM 1534 N N . GLY A 1 198 ? -9.995 4.804 -27.084 1.00 94.19 198 GLY A N 1
ATOM 1535 C CA . GLY A 1 198 ? -11.295 4.363 -26.613 1.00 94.19 198 GLY A CA 1
ATOM 1536 C C . GLY A 1 198 ? -12.028 5.361 -25.720 1.00 94.19 198 GLY A C 1
ATOM 1537 O O . GLY A 1 198 ? -11.466 6.263 -25.098 1.00 94.19 198 GLY A O 1
ATOM 1538 N N . ARG A 1 199 ? -13.348 5.169 -25.643 1.00 93.00 199 ARG A N 1
ATOM 1539 C CA . ARG A 1 199 ? -14.274 6.060 -24.921 1.00 93.00 199 ARG A CA 1
ATOM 1540 C C . ARG A 1 199 ? -14.143 5.998 -23.400 1.00 93.00 199 ARG A C 1
ATOM 1542 O O . ARG A 1 199 ? -14.724 6.834 -22.714 1.00 93.00 199 ARG A O 1
ATOM 1549 N N . GLU A 1 200 ? -13.479 4.977 -22.870 1.00 90.12 200 GLU A N 1
ATOM 1550 C CA . GLU A 1 200 ? -13.189 4.869 -21.440 1.00 90.12 200 GLU A CA 1
ATOM 1551 C C . GLU A 1 200 ? -12.081 5.848 -21.062 1.00 90.12 200 GLU A C 1
ATOM 1553 O O . GLU A 1 200 ? -12.318 6.737 -20.253 1.00 90.12 200 GLU A O 1
ATOM 1558 N N . GLU A 1 201 ? -10.952 5.791 -21.764 1.00 89.88 201 GLU A N 1
ATOM 1559 C CA . GLU A 1 201 ? -9.823 6.700 -21.561 1.00 89.88 201 GLU A CA 1
ATOM 1560 C C . GLU A 1 201 ? -10.161 8.148 -21.899 1.00 89.88 201 GLU A C 1
ATOM 1562 O O . GLU A 1 201 ? -9.748 9.062 -21.188 1.00 89.88 201 GLU A O 1
ATOM 1567 N N . GLN A 1 202 ? -11.008 8.379 -22.908 1.00 91.38 202 GLN A N 1
ATOM 1568 C CA . GLN A 1 202 ? -11.603 9.699 -23.123 1.00 91.38 202 GLN A CA 1
ATOM 1569 C C . GLN A 1 202 ? -12.310 10.218 -21.867 1.00 91.38 202 GLN A C 1
ATOM 1571 O O . GLN A 1 202 ? -12.135 11.378 -21.521 1.00 91.38 202 GLN A O 1
ATOM 1576 N N . LYS A 1 203 ? -13.105 9.378 -21.191 1.00 87.44 203 LYS A N 1
ATOM 1577 C CA . LYS A 1 203 ? -13.853 9.763 -19.986 1.00 87.44 203 LYS A CA 1
ATOM 1578 C C . LYS A 1 203 ? -12.976 9.852 -18.747 1.00 87.44 203 LYS A C 1
ATOM 1580 O O . LYS A 1 203 ? -13.315 10.627 -17.862 1.00 87.44 203 LYS A O 1
ATOM 1585 N N . ASN A 1 204 ? -11.915 9.057 -18.650 1.00 82.56 204 ASN A N 1
ATOM 1586 C CA . ASN A 1 204 ? -10.959 9.137 -17.548 1.00 82.56 204 ASN A CA 1
ATOM 1587 C C . ASN A 1 204 ? -10.206 10.469 -17.639 1.00 82.56 204 ASN A C 1
ATOM 1589 O O . ASN A 1 204 ? -10.386 11.308 -16.759 1.00 82.56 204 ASN A O 1
ATOM 1593 N N . ARG A 1 205 ? -9.606 10.774 -18.798 1.00 82.94 205 ARG A N 1
ATOM 1594 C CA . ARG A 1 205 ? -9.017 12.097 -19.059 1.00 82.94 205 ARG A CA 1
ATOM 1595 C C . ARG A 1 205 ? -10.014 13.240 -18.964 1.00 82.94 205 ARG A C 1
ATOM 1597 O O . ARG A 1 205 ? -9.691 14.280 -18.410 1.00 82.94 205 ARG A O 1
ATOM 1604 N N . GLU A 1 206 ? -11.240 13.077 -19.459 1.00 83.75 206 GLU A N 1
ATOM 1605 C CA . GLU A 1 206 ? -12.271 14.108 -19.307 1.00 83.75 206 GLU A CA 1
ATOM 1606 C C . GLU A 1 206 ? -12.614 14.343 -17.823 1.00 83.75 206 GLU A C 1
ATOM 1608 O O . GLU A 1 206 ? -12.804 15.492 -17.437 1.00 83.75 206 GLU A O 1
ATOM 1613 N N . LYS A 1 207 ? -12.641 13.311 -16.965 1.00 78.31 207 LYS A N 1
ATOM 1614 C CA . LYS A 1 207 ? -12.818 13.475 -15.509 1.00 78.31 207 LYS A CA 1
ATOM 1615 C C . LYS A 1 207 ? -11.606 14.115 -14.840 1.00 78.31 207 LYS A C 1
ATOM 1617 O O . LYS A 1 207 ? -11.816 15.020 -14.046 1.00 78.31 207 LYS A O 1
ATOM 1622 N N . GLU A 1 208 ? -10.387 13.672 -15.143 1.00 71.44 208 GLU A N 1
ATOM 1623 C CA . GLU A 1 208 ? -9.133 14.256 -14.630 1.00 71.44 208 GLU A CA 1
ATOM 1624 C C . GLU A 1 208 ? -9.063 15.747 -14.985 1.00 71.44 208 GLU A C 1
ATOM 1626 O O . GLU A 1 208 ? -8.836 16.611 -14.139 1.00 71.44 208 GLU A O 1
ATOM 1631 N N . MET A 1 209 ? -9.381 16.072 -16.240 1.00 71.50 209 MET A N 1
ATOM 1632 C CA . MET A 1 209 ? -9.435 17.441 -16.734 1.00 71.50 209 MET A CA 1
ATOM 1633 C C . MET A 1 209 ? -10.605 18.218 -16.124 1.00 71.50 209 MET A C 1
ATOM 1635 O O . MET A 1 209 ? -10.411 19.363 -15.733 1.00 71.50 209 MET A O 1
ATOM 1639 N N . HIS A 1 210 ? -11.804 17.641 -15.973 1.00 68.31 210 HIS A N 1
ATOM 1640 C CA . HIS A 1 210 ? -12.898 18.300 -15.242 1.00 68.31 210 HIS A CA 1
ATOM 1641 C C . HIS A 1 210 ? -12.572 18.489 -13.765 1.00 68.31 210 HIS A C 1
ATOM 1643 O O . HIS A 1 210 ? -13.007 19.493 -13.220 1.00 68.31 210 HIS A O 1
ATOM 1649 N N . ALA A 1 211 ? -11.811 17.606 -13.116 1.00 63.19 211 ALA A N 1
ATOM 1650 C CA . ALA A 1 211 ? -11.325 17.828 -11.758 1.00 63.19 211 ALA A CA 1
ATOM 1651 C C . ALA A 1 211 ? -10.397 19.053 -11.749 1.00 63.19 211 ALA A C 1
ATOM 1653 O O . ALA A 1 211 ? -10.750 20.080 -11.167 1.00 63.19 211 ALA A O 1
ATOM 1654 N N . ALA A 1 212 ? -9.314 19.024 -12.533 1.00 61.62 212 ALA A N 1
ATOM 1655 C CA . ALA A 1 212 ? -8.365 20.134 -12.655 1.00 61.62 212 ALA A CA 1
ATOM 1656 C C . ALA A 1 212 ? -9.021 21.477 -13.069 1.00 61.62 212 ALA A C 1
ATOM 1658 O O . ALA A 1 212 ? -8.641 22.547 -12.587 1.00 61.62 212 ALA A O 1
ATOM 1659 N N . PHE A 1 213 ? -10.036 21.464 -13.945 1.00 59.03 213 PHE A N 1
ATOM 1660 C CA . PHE A 1 213 ? -10.726 22.678 -14.405 1.00 59.03 213 PHE A CA 1
ATOM 1661 C C . PHE A 1 213 ? -11.886 23.124 -13.504 1.00 59.03 213 PHE A C 1
ATOM 1663 O O . PHE A 1 213 ? -12.085 24.332 -13.350 1.00 59.03 213 PHE A O 1
ATOM 1670 N N . ALA A 1 214 ? -12.643 22.215 -12.881 1.00 54.19 214 ALA A N 1
ATOM 1671 C CA . ALA A 1 214 ? -13.700 22.581 -11.932 1.00 54.19 214 ALA A CA 1
ATOM 1672 C C . ALA A 1 214 ? -13.122 23.119 -10.616 1.00 54.19 214 ALA A C 1
ATOM 1674 O O . ALA A 1 214 ? -13.750 23.994 -10.010 1.00 54.19 214 ALA A O 1
ATOM 1675 N N . ASN A 1 215 ? -11.921 22.668 -10.233 1.00 45.84 215 ASN A N 1
ATOM 1676 C CA . ASN A 1 215 ? -11.113 23.272 -9.172 1.00 45.84 215 ASN A CA 1
ATOM 1677 C C . ASN A 1 215 ? -10.787 24.731 -9.541 1.00 45.84 215 ASN A C 1
ATOM 1679 O O . ASN A 1 215 ? -11.216 25.669 -8.863 1.00 45.84 215 ASN A O 1
ATOM 1683 N N . ARG A 1 216 ? -10.178 24.942 -10.718 1.00 43.62 216 ARG A N 1
ATOM 1684 C CA . ARG A 1 216 ? -9.840 26.275 -11.258 1.00 43.62 216 ARG A CA 1
ATOM 1685 C C . ARG A 1 216 ? -11.015 27.244 -11.372 1.00 43.62 216 ARG A C 1
ATOM 1687 O O . ARG A 1 216 ? -10.884 28.432 -11.083 1.00 43.62 216 ARG A O 1
ATOM 1694 N N . ALA A 1 217 ? -12.159 26.776 -11.854 1.00 40.19 217 ALA A N 1
ATOM 1695 C CA . ALA A 1 217 ? -13.280 27.645 -12.192 1.00 40.19 217 ALA A CA 1
ATOM 1696 C C . ALA A 1 217 ? -13.991 28.255 -10.974 1.00 40.19 217 ALA A C 1
ATOM 1698 O O . ALA A 1 217 ? -14.604 29.320 -11.095 1.00 40.19 217 ALA A O 1
ATOM 1699 N N . LYS A 1 218 ? -13.905 27.592 -9.817 1.00 42.09 218 LYS A N 1
ATOM 1700 C CA . LYS A 1 218 ? -14.552 28.010 -8.565 1.00 42.09 218 LYS A CA 1
ATOM 1701 C C . LYS A 1 218 ? -13.671 28.913 -7.688 1.00 42.09 218 LYS A C 1
ATOM 1703 O O . LYS A 1 218 ? -14.153 29.462 -6.702 1.00 42.09 218 LYS A O 1
ATOM 1708 N N . MET A 1 219 ? -12.450 29.200 -8.145 1.00 39.72 219 MET A N 1
ATOM 1709 C CA . MET A 1 219 ? -11.595 30.306 -7.697 1.00 39.72 219 MET A CA 1
ATOM 1710 C C . MET A 1 219 ? -11.939 31.646 -8.392 1.00 39.72 219 MET A C 1
ATOM 1712 O O . MET A 1 219 ? -11.198 32.116 -9.264 1.00 39.72 219 MET A O 1
ATOM 1716 N N . PRO A 1 220 ? -13.062 32.312 -8.046 1.00 37.78 220 PRO A N 1
ATOM 1717 C CA . PRO A 1 220 ? -13.055 33.769 -8.168 1.00 37.78 220 PRO A CA 1
ATOM 1718 C C . PRO A 1 220 ? -13.929 34.498 -7.130 1.00 37.78 220 PRO A C 1
ATOM 1720 O O . PRO A 1 220 ? -14.997 34.948 -7.521 1.00 37.78 220 PRO A O 1
ATOM 1723 N N . TYR A 1 221 ? -13.483 34.694 -5.872 1.00 36.47 221 TYR A N 1
ATOM 1724 C CA . TYR A 1 221 ? -13.748 35.945 -5.103 1.00 36.47 221 TYR A CA 1
ATOM 1725 C C . TYR A 1 221 ? -13.054 36.109 -3.716 1.00 36.47 221 TYR A C 1
ATOM 1727 O O . TYR A 1 221 ? -13.608 36.774 -2.844 1.00 36.47 221 TYR A O 1
ATOM 1735 N N . ILE A 1 222 ? -11.824 35.619 -3.482 1.00 39.12 222 ILE A N 1
ATOM 1736 C CA . ILE A 1 222 ? -11.052 35.970 -2.254 1.00 39.12 222 ILE A CA 1
ATOM 1737 C C . ILE A 1 222 ? -9.728 36.688 -2.584 1.00 39.12 222 ILE A C 1
ATOM 1739 O O . ILE A 1 222 ? -8.658 36.399 -2.057 1.00 39.12 222 ILE A O 1
ATOM 1743 N N . SER A 1 223 ? -9.789 37.717 -3.436 1.00 37.03 223 SER A N 1
ATOM 1744 C CA . SER A 1 223 ? -8.700 38.702 -3.560 1.00 37.03 223 SER A CA 1
ATOM 1745 C C . SER A 1 223 ? -8.797 39.739 -2.425 1.00 37.03 223 SER A C 1
ATOM 1747 O O . SER A 1 223 ? -9.174 40.890 -2.654 1.00 37.03 223 SER A O 1
ATOM 1749 N N . GLY A 1 224 ? -8.527 39.292 -1.191 1.00 33.25 224 GLY A N 1
ATOM 1750 C CA . GLY A 1 224 ? -8.762 40.041 0.058 1.00 33.25 224 GLY A CA 1
ATOM 1751 C C . GLY A 1 224 ? -7.529 40.304 0.936 1.00 33.25 224 GLY A C 1
ATOM 1752 O O . GLY A 1 224 ? -7.643 41.023 1.925 1.00 33.25 224 GLY A O 1
ATOM 1753 N N . GLY A 1 225 ? -6.353 39.793 0.558 1.00 34.91 225 GLY A N 1
ATOM 1754 C CA . GLY A 1 225 ? -5.071 40.097 1.204 1.00 34.91 225 GLY A CA 1
ATOM 1755 C C . GLY A 1 225 ? -4.521 38.995 2.119 1.00 34.91 225 GLY A C 1
ATOM 1756 O O . GLY A 1 225 ? -5.210 38.512 3.007 1.00 34.91 225 GLY A O 1
ATOM 1757 N N . LYS A 1 226 ? -3.220 38.719 1.930 1.00 33.81 226 LYS A N 1
ATOM 1758 C CA . LYS A 1 226 ? -2.394 37.632 2.499 1.00 33.81 226 LYS A CA 1
ATOM 1759 C C . LYS A 1 226 ? -2.710 36.234 1.957 1.00 33.81 226 LYS A C 1
ATOM 1761 O O . LYS A 1 226 ? -3.825 35.746 2.049 1.00 33.81 226 LYS A O 1
ATOM 1766 N N . ALA A 1 227 ? -1.676 35.626 1.381 1.00 36.28 227 ALA A N 1
ATOM 1767 C CA . ALA A 1 227 ? -1.721 34.296 0.802 1.00 36.28 227 ALA A CA 1
ATOM 1768 C C . ALA A 1 227 ? -1.788 33.217 1.891 1.00 36.28 227 ALA A C 1
ATOM 1770 O O . ALA A 1 227 ? -1.032 33.266 2.864 1.00 36.28 227 ALA A O 1
ATOM 1771 N N . LEU A 1 228 ? -2.662 32.242 1.668 1.00 35.53 228 LEU A N 1
ATOM 1772 C CA . LEU A 1 228 ? -2.556 30.881 2.179 1.00 35.53 228 LEU A CA 1
ATOM 1773 C C . LEU A 1 228 ? -2.401 29.964 0.955 1.00 35.53 228 LEU A C 1
ATOM 1775 O O . LEU A 1 228 ? -2.868 30.302 -0.132 1.00 35.53 228 LEU A O 1
ATOM 1779 N N . GLN A 1 229 ? -1.652 28.882 1.131 1.00 37.06 229 GLN A N 1
ATOM 1780 C CA . GLN A 1 229 ? -1.080 28.037 0.078 1.00 37.06 229 GLN A CA 1
ATOM 1781 C C . GLN A 1 229 ? -1.902 26.730 -0.008 1.00 37.06 229 GLN A C 1
ATOM 1783 O O . GLN A 1 229 ? -2.287 26.195 1.033 1.00 37.06 229 GLN A O 1
ATOM 1788 N N . GLU A 1 230 ? -2.219 26.251 -1.216 1.00 42.38 230 GLU A N 1
ATOM 1789 C CA . GLU A 1 230 ? -3.138 25.121 -1.500 1.00 42.38 230 GLU A CA 1
ATOM 1790 C C . GLU A 1 230 ? -2.510 24.164 -2.550 1.00 42.38 230 GLU A C 1
ATOM 1792 O O . GLU A 1 230 ? -1.693 24.630 -3.343 1.00 42.38 230 GLU A O 1
ATOM 1797 N N . VAL A 1 231 ? -2.854 22.862 -2.527 1.00 42.91 231 VAL A N 1
ATOM 1798 C CA . VAL A 1 231 ? -2.206 21.689 -3.181 1.00 42.91 231 VAL A CA 1
ATOM 1799 C C . VAL A 1 231 ? -1.924 21.720 -4.704 1.00 42.91 231 VAL A C 1
ATOM 1801 O O . VAL A 1 231 ? -0.992 22.358 -5.185 1.00 42.91 231 VAL A O 1
ATOM 1804 N N . GLU A 1 232 ? -2.598 20.943 -5.563 1.00 44.94 232 GLU A N 1
ATOM 1805 C CA . GLU A 1 232 ? -3.797 20.087 -5.400 1.00 44.94 232 GLU A CA 1
ATOM 1806 C C . GLU A 1 232 ? -3.464 18.559 -5.370 1.00 44.94 232 GLU A C 1
ATOM 1808 O O . GLU A 1 232 ? -2.306 18.158 -5.546 1.00 44.94 232 GLU A O 1
ATOM 1813 N N . THR A 1 233 ? -4.464 17.675 -5.203 1.00 45.94 233 THR A N 1
ATOM 1814 C CA . THR A 1 233 ? -4.366 16.203 -5.402 1.00 45.94 233 THR A CA 1
ATOM 1815 C C . THR A 1 233 ? -5.474 15.645 -6.317 1.00 45.94 233 THR A C 1
ATOM 1817 O O . THR A 1 233 ? -6.526 16.256 -6.502 1.00 45.94 233 THR A O 1
ATOM 1820 N N . GLU A 1 234 ? -5.194 14.507 -6.964 1.00 45.12 234 GLU A N 1
ATOM 1821 C CA . GLU A 1 234 ? -5.777 14.096 -8.260 1.00 45.12 234 GLU A CA 1
ATOM 1822 C C . GLU A 1 234 ? -7.146 13.378 -8.182 1.00 45.12 234 GLU A C 1
ATOM 1824 O O . GLU A 1 234 ? -7.804 13.161 -9.197 1.00 45.12 234 GLU A O 1
ATOM 1829 N N . ASP A 1 235 ? -7.620 13.042 -6.980 1.00 44.50 235 ASP A N 1
ATOM 1830 C CA . ASP A 1 235 ? -8.820 12.220 -6.740 1.00 44.50 235 ASP A CA 1
ATOM 1831 C C . ASP A 1 235 ? -10.109 13.026 -6.455 1.00 44.50 235 ASP A C 1
ATOM 1833 O O . ASP A 1 235 ? -11.185 12.458 -6.240 1.00 44.50 235 ASP A O 1
ATOM 1837 N N . GLY A 1 236 ? -10.018 14.360 -6.462 1.00 46.53 236 GLY A N 1
ATOM 1838 C CA . GLY A 1 236 ? -11.130 15.269 -6.168 1.00 46.53 236 GLY A CA 1
ATOM 1839 C C . GLY A 1 236 ? -11.387 15.522 -4.676 1.00 46.53 236 GLY A C 1
ATOM 1840 O O . GLY A 1 236 ? -12.345 16.232 -4.349 1.00 46.53 236 GLY A O 1
ATOM 1841 N N . THR A 1 237 ? -10.549 15.005 -3.770 1.00 46.53 237 THR A N 1
ATOM 1842 C CA . THR A 1 237 ? -10.671 15.271 -2.324 1.00 46.53 237 THR A CA 1
ATOM 1843 C C . THR A 1 237 ? -10.273 16.702 -1.955 1.00 46.53 237 THR A C 1
ATOM 1845 O O . THR A 1 237 ? -10.998 17.358 -1.201 1.00 46.53 237 THR A O 1
ATOM 1848 N N . GLU A 1 238 ? -9.212 17.257 -2.552 1.00 48.44 238 GLU A N 1
ATOM 1849 C CA . GLU A 1 238 ? -8.740 18.611 -2.214 1.00 48.44 238 GLU A CA 1
ATOM 1850 C C . GLU A 1 238 ? -9.708 19.732 -2.656 1.00 48.44 238 GLU A C 1
ATOM 1852 O O . GLU A 1 238 ? -9.737 20.819 -2.078 1.00 48.44 238 GLU A O 1
ATOM 1857 N N . PHE A 1 239 ? -10.628 19.451 -3.586 1.00 50.09 239 PHE A N 1
ATOM 1858 C CA . PHE A 1 239 ? -11.725 20.373 -3.891 1.00 50.09 239 PHE A CA 1
ATOM 1859 C C . PHE A 1 239 ? -12.684 20.561 -2.702 1.00 50.09 239 PHE A C 1
ATOM 1861 O O . PHE A 1 239 ? -13.133 21.676 -2.416 1.00 50.09 239 PHE A O 1
ATOM 1868 N N . GLN A 1 240 ? -13.001 19.470 -1.993 1.00 55.47 240 GLN A N 1
ATOM 1869 C CA . GLN A 1 240 ? -13.727 19.567 -0.727 1.00 55.47 240 GLN A CA 1
ATOM 1870 C C . GLN A 1 240 ? -12.861 20.301 0.299 1.00 55.47 240 GLN A C 1
ATOM 1872 O O . GLN A 1 240 ? -13.382 21.126 1.045 1.00 55.47 240 GLN A O 1
ATOM 1877 N N . GLU A 1 241 ? -11.548 20.073 0.287 1.00 62.56 241 GLU A N 1
ATOM 1878 C CA . GLU A 1 241 ? -10.616 20.700 1.218 1.00 62.56 241 GLU A CA 1
ATOM 1879 C C . GLU A 1 241 ? -10.570 22.230 1.100 1.00 62.56 241 GLU A C 1
ATOM 1881 O O . GLU A 1 241 ? -10.612 22.882 2.134 1.00 62.56 241 GLU A O 1
ATOM 1886 N N . VAL A 1 242 ? -10.587 22.834 -0.096 1.00 66.12 242 VAL A N 1
ATOM 1887 C CA . VAL A 1 242 ? -10.642 24.311 -0.257 1.00 66.12 242 VAL A CA 1
ATOM 1888 C C . VAL A 1 242 ? -11.930 24.902 0.330 1.00 66.12 242 VAL A C 1
ATOM 1890 O O . VAL A 1 242 ? -11.898 25.900 1.051 1.00 66.12 242 VAL A O 1
ATOM 1893 N N . TYR A 1 243 ? -13.082 24.272 0.086 1.00 73.50 243 TYR A N 1
ATOM 1894 C CA . TYR A 1 243 ? -14.362 24.738 0.639 1.00 73.50 243 TYR A CA 1
ATOM 1895 C C . TYR A 1 243 ? -14.464 24.520 2.145 1.00 73.50 243 TYR A C 1
ATOM 1897 O O . TYR A 1 243 ? -15.026 25.355 2.855 1.00 73.50 243 TYR A O 1
ATOM 1905 N N . VAL A 1 244 ? -13.894 23.425 2.640 1.00 79.12 244 VAL A N 1
ATOM 1906 C CA . VAL A 1 244 ? -13.819 23.126 4.067 1.00 79.12 244 VAL A CA 1
ATOM 1907 C C . VAL A 1 244 ? -12.811 24.050 4.755 1.00 79.12 244 VAL A C 1
ATOM 1909 O O . VAL A 1 244 ? -13.152 24.590 5.797 1.00 79.12 244 VAL A O 1
ATOM 1912 N N . LYS A 1 245 ? -11.649 24.357 4.161 1.00 81.56 245 LYS A N 1
ATOM 1913 C CA . LYS A 1 245 ? -10.695 25.396 4.609 1.00 81.56 245 LYS A CA 1
ATOM 1914 C C . LYS A 1 245 ? -11.358 26.776 4.640 1.00 81.56 245 LYS A C 1
ATOM 1916 O O . LYS A 1 245 ? -11.239 27.489 5.632 1.00 81.56 245 LYS A O 1
ATOM 1921 N N . GLY A 1 246 ? -12.118 27.134 3.602 1.00 82.19 246 GLY A N 1
ATOM 1922 C CA . GLY A 1 246 ? -12.933 28.352 3.567 1.00 82.19 246 GLY A CA 1
ATOM 1923 C C . GLY A 1 246 ? -13.947 28.403 4.712 1.00 82.19 246 GLY A C 1
ATOM 1924 O O . GLY A 1 246 ? -13.978 29.375 5.463 1.00 82.19 246 GLY A O 1
ATOM 1925 N N . PHE A 1 247 ? -14.699 27.319 4.920 1.00 87.94 247 PHE A N 1
ATOM 1926 C CA . PHE A 1 247 ? -15.632 27.182 6.040 1.00 87.94 247 PHE A CA 1
ATOM 1927 C C . PHE A 1 247 ? -14.919 27.248 7.402 1.00 87.94 247 PHE A C 1
ATOM 1929 O O . PHE A 1 247 ? -15.427 27.907 8.307 1.00 87.94 247 PHE A O 1
ATOM 1936 N N . VAL A 1 248 ? -13.742 26.622 7.549 1.00 90.69 248 VAL A N 1
ATOM 1937 C CA . VAL A 1 248 ? -12.897 26.697 8.754 1.00 90.69 248 VAL A CA 1
ATOM 1938 C C . VAL A 1 248 ? -12.499 28.140 9.034 1.00 90.69 248 VAL A C 1
ATOM 1940 O O . VAL A 1 248 ? -12.660 28.584 10.164 1.00 90.69 248 VAL A O 1
ATOM 1943 N N . ASN A 1 249 ? -12.049 28.886 8.024 1.00 90.12 249 ASN A N 1
ATOM 1944 C CA . ASN A 1 249 ? -11.657 30.289 8.169 1.00 90.12 249 ASN A CA 1
ATOM 1945 C C . ASN A 1 249 ? -12.856 31.193 8.517 1.00 90.12 249 ASN A C 1
ATOM 1947 O O . ASN A 1 249 ? -12.745 32.063 9.378 1.00 90.12 249 ASN A O 1
ATOM 1951 N N . GLU A 1 250 ? -14.019 30.978 7.893 1.00 92.69 250 GLU A N 1
ATOM 1952 C CA . GLU A 1 250 ? -15.258 31.713 8.205 1.00 92.69 250 GLU A CA 1
ATOM 1953 C C . GLU A 1 250 ? -15.792 31.424 9.618 1.00 92.69 250 GLU A C 1
ATOM 1955 O O . GLU A 1 250 ? -16.440 32.281 10.223 1.00 92.69 250 GLU A O 1
ATOM 1960 N N . HIS A 1 251 ? -15.521 30.228 10.150 1.00 95.38 251 HIS A N 1
ATOM 1961 C CA . HIS A 1 251 ? -16.044 29.747 11.430 1.00 95.38 251 HIS A CA 1
ATOM 1962 C C . HIS A 1 251 ? -14.940 29.492 12.473 1.00 95.38 251 HIS A C 1
ATOM 1964 O O . HIS A 1 251 ? -15.201 28.782 13.446 1.00 95.38 251 HIS A O 1
ATOM 1970 N N . GLU A 1 252 ? -13.736 30.064 12.321 1.00 95.50 252 GLU A N 1
ATOM 1971 C CA . GLU A 1 252 ? -12.565 29.690 13.139 1.00 95.50 252 GLU A CA 1
ATOM 1972 C C . GLU A 1 252 ? -12.829 29.909 14.635 1.00 95.50 252 GLU A C 1
ATOM 1974 O O . GLU A 1 252 ? -12.639 28.998 15.437 1.00 95.50 252 GLU A O 1
ATOM 1979 N N . ASP A 1 253 ? -13.371 31.073 15.010 1.00 96.38 253 ASP A N 1
ATOM 1980 C CA . ASP A 1 253 ? -13.747 31.388 16.396 1.00 96.38 253 ASP A CA 1
ATOM 1981 C C . ASP A 1 253 ? -14.722 30.352 16.989 1.00 96.38 253 ASP A C 1
ATOM 1983 O O . ASP A 1 253 ? -14.624 29.990 18.165 1.00 96.38 253 ASP A O 1
ATOM 1987 N N . PHE A 1 254 ? -15.668 29.857 16.182 1.00 95.94 254 PHE A N 1
ATOM 1988 C CA . PHE A 1 254 ? -16.628 28.837 16.604 1.00 95.94 254 PHE A CA 1
ATOM 1989 C C . PHE A 1 254 ? -15.970 27.461 16.725 1.00 95.94 254 PHE A C 1
ATOM 1991 O O . PHE A 1 254 ? -16.157 26.794 17.744 1.00 95.94 254 PHE A O 1
ATOM 1998 N N . LEU A 1 255 ? -15.194 27.040 15.723 1.00 95.50 255 LEU A N 1
ATOM 1999 C CA . LEU A 1 255 ? -14.528 25.737 15.711 1.00 95.50 255 LEU A CA 1
ATOM 2000 C C . LEU A 1 255 ? -13.474 25.643 16.815 1.00 95.50 255 LEU A C 1
ATOM 2002 O O . LEU A 1 255 ? -13.426 24.628 17.507 1.00 95.50 255 LEU A O 1
ATOM 2006 N N . ARG A 1 256 ? -12.695 26.705 17.057 1.00 96.50 256 ARG A N 1
ATOM 2007 C CA . ARG A 1 256 ? -11.706 26.775 18.144 1.00 96.50 256 ARG A CA 1
ATOM 2008 C C . ARG A 1 256 ? -12.387 26.754 19.513 1.00 96.50 256 ARG A C 1
ATOM 2010 O O . ARG A 1 256 ? -12.017 25.948 20.364 1.00 96.50 256 ARG A O 1
ATOM 2017 N N . ALA A 1 257 ? -13.470 27.515 19.705 1.00 96.06 257 ALA A N 1
ATOM 2018 C CA . ALA A 1 257 ? -14.268 27.436 20.933 1.00 96.06 257 ALA A CA 1
ATOM 2019 C C . ALA A 1 257 ? -14.924 26.052 21.132 1.00 96.06 257 ALA A C 1
ATOM 2021 O O . ALA A 1 257 ? -15.006 25.554 22.259 1.00 96.06 257 ALA A O 1
ATOM 2022 N N . PHE A 1 258 ? -15.382 25.404 20.057 1.00 95.88 258 PHE A N 1
ATOM 2023 C CA . PHE A 1 258 ? -15.965 24.064 20.117 1.00 95.88 258 PHE A CA 1
ATOM 2024 C C . PHE A 1 258 ? -14.907 22.982 20.378 1.00 95.88 258 PHE A C 1
ATOM 2026 O O . PHE A 1 258 ? -15.170 22.058 21.153 1.00 95.88 258 PHE A O 1
ATOM 2033 N N . PHE A 1 259 ? -13.698 23.131 19.831 1.00 95.19 259 PHE A N 1
ATOM 2034 C CA . PHE A 1 259 ? -12.536 22.298 20.137 1.00 95.19 259 PHE A CA 1
ATOM 2035 C C . PHE A 1 259 ? -12.100 22.450 21.596 1.00 95.19 259 PHE A C 1
ATOM 2037 O O . PHE A 1 259 ? -11.889 21.443 22.271 1.00 95.19 259 PHE A O 1
ATOM 2044 N N . ASP A 1 260 ? -12.045 23.674 22.126 1.00 94.94 260 ASP A N 1
ATOM 2045 C CA . ASP A 1 260 ? -11.719 23.942 23.532 1.00 94.94 260 ASP A CA 1
ATOM 2046 C C . ASP A 1 260 ? -12.740 23.309 24.482 1.00 94.94 260 ASP A C 1
ATOM 2048 O O . ASP A 1 260 ? -12.369 22.651 25.462 1.00 94.94 260 ASP A O 1
ATOM 2052 N N . VAL A 1 261 ? -14.038 23.451 24.185 1.00 94.31 261 VAL A N 1
ATOM 2053 C CA . VAL A 1 261 ? -15.117 22.803 24.948 1.00 94.31 261 VAL A CA 1
ATOM 2054 C C . VAL A 1 261 ? -15.011 21.281 24.847 1.00 94.31 261 VAL A C 1
ATOM 2056 O O . VAL A 1 261 ? -15.057 20.595 25.873 1.00 94.31 261 VAL A O 1
ATOM 2059 N N . SER A 1 262 ? -14.817 20.745 23.641 1.00 94.00 262 SER A N 1
ATOM 2060 C CA . SER A 1 262 ? -14.688 19.306 23.393 1.00 94.00 262 SER A CA 1
ATOM 2061 C C . SER A 1 262 ? -13.474 18.715 24.104 1.00 94.00 262 SER A C 1
ATOM 2063 O O . SER A 1 262 ? -13.612 17.710 24.796 1.00 94.00 262 SER A O 1
ATOM 2065 N N . THR A 1 263 ? -12.319 19.372 24.043 1.00 92.12 263 THR A N 1
ATOM 2066 C CA . THR A 1 263 ? -11.085 18.988 24.742 1.00 92.12 263 THR A CA 1
ATOM 2067 C C . THR A 1 263 ? -11.249 19.072 26.259 1.00 92.12 263 THR A C 1
ATOM 2069 O O . THR A 1 263 ? -10.943 18.114 26.974 1.00 92.12 263 THR A O 1
ATOM 2072 N N . THR A 1 264 ? -11.816 20.169 26.774 1.00 90.19 264 THR A N 1
ATOM 2073 C CA . THR A 1 264 ? -12.067 20.361 28.216 1.00 90.19 264 THR A CA 1
ATOM 2074 C C . THR A 1 264 ? -12.955 19.251 28.789 1.00 90.19 264 THR A C 1
ATOM 2076 O O . THR A 1 264 ? -12.677 18.719 29.875 1.00 90.19 264 THR A O 1
ATOM 2079 N N . LEU A 1 265 ? -13.995 18.874 28.037 1.00 89.69 265 LEU A N 1
ATOM 2080 C CA . LEU A 1 265 ? -14.958 17.819 28.365 1.00 89.69 265 LEU A CA 1
ATOM 2081 C C . LEU A 1 265 ? -14.527 16.411 27.901 1.00 89.69 265 LEU A C 1
ATOM 2083 O O . LEU A 1 265 ? -15.247 15.446 28.158 1.00 89.69 265 LEU A O 1
ATOM 2087 N N . ASN A 1 266 ? -13.358 16.258 27.270 1.00 92.31 266 ASN A N 1
ATOM 2088 C CA . ASN A 1 266 ? -12.866 15.014 26.660 1.00 92.31 266 ASN A CA 1
ATOM 2089 C C . ASN A 1 266 ? -13.816 14.370 25.616 1.00 92.31 266 ASN A C 1
ATOM 2091 O O . ASN A 1 266 ? -13.860 13.142 25.520 1.00 92.31 266 ASN A O 1
ATOM 2095 N N . LEU A 1 267 ? -14.605 15.142 24.863 1.00 92.31 267 LEU A N 1
ATOM 2096 C CA . LEU A 1 267 ? -15.502 14.619 23.819 1.00 92.31 267 LEU A CA 1
ATOM 2097 C C . LEU A 1 267 ? -14.720 14.062 22.618 1.00 92.31 267 LEU A C 1
ATOM 2099 O O . LEU A 1 267 ? -15.042 12.981 22.133 1.00 92.31 267 LEU A O 1
ATOM 2103 N N . ASN A 1 268 ? -13.616 14.714 22.244 1.00 91.12 268 ASN A N 1
ATOM 2104 C CA . ASN A 1 268 ? -12.632 14.251 21.248 1.00 91.12 268 ASN A CA 1
ATOM 2105 C C . ASN A 1 268 ? -11.778 13.050 21.715 1.00 91.12 268 ASN A C 1
ATOM 2107 O O . ASN A 1 268 ? -10.811 12.657 21.070 1.00 91.12 268 ASN A O 1
ATOM 2111 N N . ARG A 1 269 ? -12.122 12.464 22.867 1.00 91.31 269 ARG A N 1
ATOM 2112 C CA . ARG A 1 269 ? -11.617 11.173 23.351 1.00 91.31 269 ARG A CA 1
ATOM 2113 C C . ARG A 1 269 ? -12.673 10.469 24.207 1.00 91.31 269 ARG A C 1
ATOM 2115 O O . ARG A 1 269 ? -12.354 9.883 25.248 1.00 91.31 269 ARG A O 1
ATOM 2122 N N . ALA A 1 270 ? -13.944 10.566 23.802 1.00 92.56 270 ALA A N 1
ATOM 2123 C CA . ALA A 1 270 ? -15.113 10.213 24.613 1.00 92.56 270 ALA A CA 1
ATOM 2124 C C . ALA A 1 270 ? -14.989 8.813 25.225 1.00 92.56 270 ALA A C 1
ATOM 2126 O O . ALA A 1 270 ? -15.115 8.659 26.440 1.00 92.56 270 ALA A O 1
ATOM 2127 N N . TYR A 1 271 ? -14.632 7.810 24.421 1.00 89.75 271 TYR A N 1
ATOM 2128 C CA . TYR A 1 271 ? -14.499 6.415 24.861 1.00 89.75 271 TYR A CA 1
ATOM 2129 C C . TYR A 1 271 ? -13.356 6.181 25.866 1.00 89.75 271 TYR A C 1
ATOM 2131 O O . TYR A 1 271 ? -13.428 5.267 26.691 1.00 89.75 271 TYR A O 1
ATOM 2139 N N . LYS A 1 272 ? -12.321 7.031 25.852 1.00 87.50 272 LYS A N 1
ATOM 2140 C CA . LYS A 1 272 ? -11.205 6.997 26.811 1.00 87.50 272 LYS A CA 1
ATOM 2141 C C . LYS A 1 272 ? -11.416 7.887 28.036 1.00 87.50 272 LYS A C 1
ATOM 2143 O O . LYS A 1 272 ? -10.717 7.684 29.034 1.00 87.50 272 LYS A O 1
ATOM 2148 N N . SER A 1 273 ? -12.361 8.823 27.992 1.00 92.19 273 SER A N 1
ATOM 2149 C CA . SER A 1 273 ? -12.682 9.727 29.100 1.00 92.19 273 SER A CA 1
ATOM 2150 C C . SER A 1 273 ? -13.081 8.982 30.382 1.00 92.19 273 SER A C 1
ATOM 2152 O O . SER A 1 273 ? -13.652 7.884 30.358 1.00 92.19 273 SER A O 1
ATOM 2154 N N . TYR A 1 274 ? -12.815 9.595 31.533 1.00 92.94 274 TYR A N 1
ATOM 2155 C CA . TYR A 1 274 ? -13.204 9.023 32.818 1.00 92.94 274 TYR A CA 1
ATOM 2156 C C . TYR A 1 274 ? -14.701 9.201 33.092 1.00 92.94 274 TYR A C 1
ATOM 2158 O O . TYR A 1 274 ? -15.295 8.340 33.748 1.00 92.94 274 TYR A O 1
ATOM 2166 N N . TRP A 1 275 ? -15.344 10.239 32.540 1.00 95.19 275 TRP A N 1
ATOM 2167 C CA . TRP A 1 275 ? -16.804 10.376 32.596 1.00 95.19 275 TRP A CA 1
ATOM 2168 C C . TRP A 1 275 ? -17.529 9.226 31.876 1.00 95.19 275 TRP A C 1
ATOM 2170 O O . TRP A 1 275 ? -18.484 8.676 32.433 1.00 95.19 275 TRP A O 1
ATOM 2180 N N . PHE A 1 276 ? -17.067 8.802 30.691 1.00 94.75 276 PHE A N 1
ATOM 2181 C CA . PHE A 1 276 ? -17.703 7.714 29.933 1.00 94.75 276 PHE A CA 1
ATOM 2182 C C . PHE A 1 276 ? -17.449 6.356 30.593 1.00 94.75 276 PHE A C 1
ATOM 2184 O O . PHE A 1 276 ? -18.383 5.578 30.793 1.00 94.75 276 PHE A O 1
ATOM 2191 N N . LYS A 1 277 ? -16.215 6.111 31.055 1.00 93.88 277 LYS A N 1
ATOM 2192 C CA . LYS A 1 277 ? -15.876 4.946 31.896 1.00 93.88 277 LYS A CA 1
ATOM 2193 C C . LYS A 1 277 ? -16.775 4.863 33.130 1.00 93.88 277 LYS A C 1
ATOM 2195 O O . LYS A 1 277 ? -17.305 3.799 33.443 1.00 93.88 277 LYS A O 1
ATOM 2200 N N . SER A 1 278 ? -17.019 5.996 33.787 1.00 95.19 278 SER A N 1
ATOM 2201 C CA . SER A 1 278 ? -17.918 6.070 34.942 1.00 95.19 278 SER A CA 1
ATOM 2202 C C . SER A 1 278 ? -19.365 5.762 34.564 1.00 95.19 278 SER A C 1
ATOM 2204 O O . SER A 1 278 ? -20.028 5.019 35.283 1.00 95.19 278 SER A O 1
ATOM 2206 N N . LEU A 1 279 ? -19.851 6.238 33.414 1.00 96.00 279 LEU A N 1
ATOM 2207 C CA . LEU A 1 279 ? -21.174 5.876 32.899 1.00 96.00 279 LEU A CA 1
ATOM 2208 C C . LEU A 1 279 ? -21.299 4.366 32.626 1.00 96.00 279 LEU A C 1
ATOM 2210 O O . LEU A 1 279 ? -22.304 3.767 33.012 1.00 96.00 279 LEU A O 1
ATOM 2214 N N . MET A 1 280 ? -20.275 3.731 32.048 1.00 96.25 280 MET A N 1
ATOM 2215 C CA . MET A 1 280 ? -20.251 2.274 31.843 1.00 96.25 280 MET A CA 1
ATOM 2216 C C . MET A 1 280 ? -20.275 1.505 33.173 1.00 96.25 280 MET A C 1
ATOM 2218 O O . MET A 1 280 ? -21.034 0.544 33.314 1.00 96.25 280 MET A O 1
ATOM 2222 N N . VAL A 1 281 ? -19.532 1.964 34.188 1.00 95.44 281 VAL A N 1
ATOM 2223 C CA . VAL A 1 281 ? -19.577 1.396 35.550 1.00 95.44 281 VAL A CA 1
ATOM 2224 C C . VAL A 1 281 ? -20.957 1.581 36.194 1.00 95.44 281 VAL A C 1
ATOM 2226 O O . VAL A 1 281 ? -21.482 0.641 36.793 1.00 95.44 281 VAL A O 1
ATOM 2229 N N . LEU A 1 282 ? -21.591 2.749 36.046 1.00 96.25 282 LEU A N 1
ATOM 2230 C CA . LEU A 1 282 ? -22.949 2.997 36.550 1.00 96.25 282 LEU A CA 1
ATOM 2231 C C . LEU A 1 282 ? -23.974 2.060 35.892 1.00 96.25 282 LEU A C 1
ATOM 2233 O O . LEU A 1 282 ? -24.830 1.512 36.592 1.00 96.25 282 LEU A O 1
ATOM 2237 N N . ILE A 1 283 ? -23.854 1.815 34.583 1.00 96.88 283 ILE A N 1
ATOM 2238 C CA . ILE A 1 283 ? -24.684 0.843 33.855 1.00 96.88 283 ILE A CA 1
ATOM 2239 C C . ILE A 1 283 ? -24.419 -0.579 34.364 1.00 96.88 283 ILE A C 1
ATOM 2241 O O . ILE A 1 283 ? -25.378 -1.286 34.675 1.00 96.88 283 ILE A O 1
ATOM 2245 N N . ALA A 1 284 ? -23.158 -0.987 34.538 1.00 96.81 284 ALA A N 1
ATOM 2246 C CA . ALA A 1 284 ? -22.811 -2.300 35.090 1.00 96.81 284 ALA A CA 1
ATOM 2247 C C . ALA A 1 284 ? -23.422 -2.511 36.489 1.00 96.81 284 ALA A C 1
ATOM 2249 O O . ALA A 1 284 ? -24.043 -3.543 36.751 1.00 96.81 284 ALA A O 1
ATOM 2250 N N . VAL A 1 285 ? -23.341 -1.507 37.371 1.00 95.81 285 VAL A N 1
ATOM 2251 C CA . VAL A 1 285 ? -23.968 -1.534 38.705 1.00 95.81 285 VAL A CA 1
ATOM 2252 C C . VAL A 1 285 ? -25.497 -1.599 38.606 1.00 95.81 285 VAL A C 1
ATOM 2254 O O . VAL A 1 285 ? -26.125 -2.384 39.322 1.00 95.81 285 VAL A O 1
ATOM 2257 N N . ALA A 1 286 ? -26.115 -0.830 37.705 1.00 96.25 286 ALA A N 1
ATOM 2258 C CA . ALA A 1 286 ? -27.562 -0.843 37.494 1.00 96.25 286 ALA A CA 1
ATOM 2259 C C . ALA A 1 286 ? -28.064 -2.212 37.008 1.00 96.25 286 ALA A C 1
ATOM 2261 O O . ALA A 1 286 ? -29.001 -2.778 37.583 1.00 96.25 286 ALA A O 1
ATOM 2262 N N . VAL A 1 287 ? -27.427 -2.764 35.974 1.00 96.12 287 VAL A N 1
ATOM 2263 C CA . VAL A 1 287 ? -27.747 -4.076 35.394 1.00 96.12 287 VAL A CA 1
ATOM 2264 C C . VAL A 1 287 ? -27.486 -5.179 36.420 1.00 96.12 287 VAL A C 1
ATOM 2266 O O . VAL A 1 287 ? -28.360 -6.018 36.640 1.00 96.12 287 VAL A O 1
ATOM 2269 N N . GLY A 1 288 ? -26.357 -5.127 37.133 1.00 96.44 288 GLY A N 1
ATOM 2270 C CA . GLY A 1 288 ? -25.987 -6.078 38.184 1.00 96.44 288 GLY A CA 1
ATOM 2271 C C . GLY A 1 288 ? -26.982 -6.107 39.342 1.00 96.44 288 GLY A C 1
ATOM 2272 O O . GLY A 1 288 ? -27.442 -7.177 39.742 1.00 96.44 288 GLY A O 1
ATOM 2273 N N . LEU A 1 289 ? -27.410 -4.944 39.841 1.00 95.81 289 LEU A N 1
ATOM 2274 C CA . LEU A 1 289 ? -28.418 -4.873 40.903 1.00 95.81 289 LEU A CA 1
ATOM 2275 C C . LEU A 1 289 ? -29.799 -5.362 40.442 1.00 95.81 289 LEU A C 1
ATOM 2277 O O . LEU A 1 289 ? -30.504 -6.002 41.229 1.00 95.81 289 LEU A O 1
ATOM 2281 N N . ASN A 1 290 ? -30.187 -5.109 39.188 1.00 93.44 290 ASN A N 1
ATOM 2282 C CA . ASN A 1 290 ? -31.433 -5.638 38.621 1.00 93.44 290 ASN A CA 1
ATOM 2283 C C . ASN A 1 290 ? -31.367 -7.156 38.377 1.00 93.44 290 ASN A C 1
ATOM 2285 O O . ASN A 1 290 ? -32.344 -7.855 38.659 1.00 93.44 290 ASN A O 1
ATOM 2289 N N . PHE A 1 291 ? -30.212 -7.680 37.961 1.00 94.50 291 PHE A N 1
ATOM 2290 C CA . PHE A 1 291 ? -29.947 -9.114 37.845 1.00 94.50 291 PHE A CA 1
ATOM 2291 C C . PHE A 1 291 ? -30.048 -9.806 39.215 1.00 94.50 291 PHE A C 1
ATOM 2293 O O . PHE A 1 291 ? -30.906 -10.669 39.409 1.00 94.50 291 PHE A O 1
ATOM 2300 N N . LEU A 1 292 ? -29.282 -9.341 40.209 1.00 94.25 292 LEU A N 1
ATOM 2301 C CA . LEU A 1 292 ? -29.267 -9.878 41.580 1.00 94.25 292 LEU A CA 1
ATOM 2302 C C . LEU A 1 292 ? -30.592 -9.690 42.343 1.00 94.25 292 LEU A C 1
ATOM 2304 O O . LEU A 1 292 ? -30.833 -10.352 43.354 1.00 94.25 292 LEU A O 1
ATOM 2308 N N . ARG A 1 293 ? -31.484 -8.798 41.888 1.00 93.56 293 ARG A N 1
ATOM 2309 C CA . ARG A 1 293 ? -32.844 -8.670 42.439 1.00 93.56 293 ARG A CA 1
ATOM 2310 C C . ARG A 1 293 ? -33.724 -9.878 42.105 1.00 93.56 293 ARG A C 1
ATOM 2312 O O . ARG A 1 293 ? -34.678 -10.145 42.842 1.00 93.56 293 ARG A O 1
ATOM 2319 N N . MET A 1 294 ? -33.465 -10.580 41.004 1.00 90.44 294 MET A N 1
ATOM 2320 C CA . MET A 1 294 ? -34.250 -11.753 40.632 1.00 90.44 294 MET A CA 1
ATOM 2321 C C . MET A 1 294 ? -33.868 -12.946 41.522 1.00 90.44 294 MET A C 1
ATOM 2323 O O . MET A 1 294 ? -32.697 -13.300 41.597 1.00 90.44 294 MET A O 1
ATOM 2327 N N . PRO A 1 295 ? -34.829 -13.627 42.177 1.00 93.50 295 PRO A N 1
ATOM 2328 C CA . PRO A 1 295 ? -34.539 -14.895 42.835 1.00 93.50 295 PRO A CA 1
ATOM 2329 C C . PRO A 1 295 ? -34.008 -15.898 41.807 1.00 93.50 295 PRO A C 1
ATOM 2331 O O . PRO A 1 295 ? -34.623 -16.046 40.751 1.00 93.50 295 PRO A O 1
ATOM 2334 N N . VAL A 1 296 ? -32.944 -16.635 42.133 1.00 93.19 296 VAL A N 1
ATOM 2335 C CA . VAL A 1 296 ? -32.297 -17.610 41.228 1.00 93.19 296 VAL A CA 1
ATOM 2336 C C . VAL A 1 296 ? -33.317 -18.559 40.582 1.00 93.19 296 VAL A C 1
ATOM 2338 O O . VAL A 1 296 ? -33.346 -18.720 39.367 1.00 93.19 296 VAL A O 1
ATOM 2341 N N . ARG A 1 297 ? -34.275 -19.085 41.362 1.00 93.75 297 ARG A N 1
ATOM 2342 C CA . ARG A 1 297 ? -35.373 -19.934 40.850 1.00 93.75 297 ARG A CA 1
ATOM 2343 C C . ARG A 1 297 ? -36.238 -19.264 39.771 1.00 93.75 297 ARG A C 1
ATOM 2345 O O . ARG A 1 297 ? -36.777 -19.959 38.920 1.00 93.75 297 ARG A O 1
ATOM 2352 N N . LYS A 1 298 ? -36.402 -17.935 39.806 1.00 92.75 298 LYS A N 1
ATOM 2353 C CA . LYS A 1 298 ? -37.149 -17.177 38.789 1.00 92.75 298 LYS A CA 1
ATOM 2354 C C . LYS A 1 298 ? -36.323 -16.928 37.530 1.00 92.75 298 LYS A C 1
ATOM 2356 O O . LYS A 1 298 ? -36.926 -16.890 36.463 1.00 92.75 298 LYS A O 1
ATOM 2361 N N . MET A 1 299 ? -34.994 -16.816 37.622 1.00 93.00 299 MET A N 1
ATOM 2362 C CA . MET A 1 299 ? -34.125 -16.673 36.443 1.00 93.00 299 MET A CA 1
ATOM 2363 C C . MET A 1 299 ? -34.327 -17.835 35.460 1.00 93.00 299 MET A C 1
ATOM 2365 O O . MET A 1 299 ? -34.447 -17.602 34.268 1.00 93.00 299 MET A O 1
ATOM 2369 N N . PHE A 1 300 ? -34.505 -19.064 35.954 1.00 93.31 300 PHE A N 1
ATOM 2370 C CA . PHE A 1 300 ? -34.758 -20.249 35.119 1.00 93.31 300 PHE A CA 1
ATOM 2371 C C . PHE A 1 300 ? -36.216 -20.414 34.637 1.00 93.31 300 PHE A C 1
ATOM 2373 O O . PHE A 1 300 ? -36.548 -21.404 33.988 1.00 93.31 300 PHE A O 1
ATOM 2380 N N . THR A 1 301 ? -37.119 -19.467 34.923 1.00 94.88 301 THR A N 1
ATOM 2381 C CA . THR A 1 301 ? -38.490 -19.507 34.377 1.00 94.88 301 THR A CA 1
ATOM 2382 C C . THR A 1 301 ? -38.536 -18.882 32.987 1.00 94.88 301 THR A C 1
ATOM 2384 O O . THR A 1 301 ? -37.962 -17.818 32.775 1.00 94.88 301 THR A O 1
ATOM 2387 N N . ILE A 1 302 ? -39.286 -19.470 32.047 1.00 93.62 302 ILE A N 1
ATOM 2388 C CA . ILE A 1 302 ? -39.403 -18.960 30.662 1.00 93.62 302 ILE A CA 1
ATOM 2389 C C . ILE A 1 302 ? -39.849 -17.483 30.576 1.00 93.62 302 ILE A C 1
ATOM 2391 O O . ILE A 1 302 ? -39.537 -16.783 29.621 1.00 93.62 302 ILE A O 1
ATOM 2395 N N . GLU A 1 303 ? -40.542 -16.979 31.598 1.00 92.50 303 GLU A N 1
ATOM 2396 C CA . GLU A 1 303 ? -40.996 -15.587 31.693 1.00 92.50 303 GLU A CA 1
ATOM 2397 C C . GLU A 1 303 ? -39.861 -14.580 31.941 1.00 92.50 303 GLU A C 1
ATOM 2399 O O . GLU A 1 303 ? -40.030 -13.387 31.670 1.00 92.50 303 GLU A O 1
ATOM 2404 N N . LYS A 1 304 ? -38.730 -15.042 32.494 1.00 94.50 304 LYS A N 1
ATOM 2405 C CA . LYS A 1 304 ? -37.598 -14.210 32.933 1.00 94.50 304 LYS A CA 1
ATOM 2406 C C . LYS A 1 304 ? -36.233 -14.679 32.431 1.00 94.50 304 LYS A C 1
ATOM 2408 O O . LYS A 1 304 ? -35.320 -13.862 32.447 1.00 94.50 304 LYS A O 1
ATOM 2413 N N . ALA A 1 305 ? -36.107 -15.907 31.928 1.00 94.50 305 ALA A N 1
ATOM 2414 C CA . ALA A 1 305 ? -34.861 -16.471 31.411 1.00 94.50 305 ALA A CA 1
ATOM 2415 C C . ALA A 1 305 ? -34.210 -15.577 30.355 1.00 94.50 305 ALA A C 1
ATOM 2417 O O . ALA A 1 305 ? -33.068 -15.179 30.539 1.00 94.50 305 ALA A O 1
ATOM 2418 N N . GLY A 1 306 ? -34.950 -15.161 29.323 1.00 94.75 306 GLY A N 1
ATOM 2419 C CA . GLY A 1 306 ? -34.401 -14.274 28.292 1.00 94.75 306 GLY A CA 1
ATOM 2420 C C . GLY A 1 306 ? -33.863 -12.956 28.859 1.00 94.75 306 GLY A C 1
ATOM 2421 O O . GLY A 1 306 ? -32.736 -12.578 28.569 1.00 94.75 306 GLY A O 1
ATOM 2422 N N . PHE A 1 307 ? -34.600 -12.308 29.770 1.00 94.75 307 PHE A N 1
ATOM 2423 C CA . PHE A 1 307 ? -34.118 -11.092 30.438 1.00 94.75 307 PHE A CA 1
ATOM 2424 C C . PHE A 1 307 ? -32.887 -11.343 31.317 1.00 94.75 307 PHE A C 1
ATOM 2426 O O . PHE A 1 307 ? -31.969 -10.528 31.297 1.00 94.75 307 PHE A O 1
ATOM 2433 N N . ALA A 1 308 ? -32.853 -12.440 32.079 1.00 95.75 308 ALA A N 1
ATOM 2434 C CA . ALA A 1 308 ? -31.707 -12.796 32.913 1.00 95.75 308 ALA A CA 1
ATOM 2435 C C . ALA A 1 308 ? -30.453 -13.054 32.064 1.00 95.75 308 ALA A C 1
ATOM 2437 O O . ALA A 1 308 ? -29.387 -12.547 32.399 1.00 95.75 308 ALA A O 1
ATOM 2438 N N . VAL A 1 309 ? -30.606 -13.756 30.938 1.00 96.75 309 VAL A N 1
ATOM 2439 C CA . VAL A 1 309 ? -29.535 -14.006 29.967 1.00 96.75 309 VAL A CA 1
ATOM 2440 C C . VAL A 1 309 ? -29.054 -12.692 29.333 1.00 96.75 309 VAL A C 1
ATOM 2442 O O . VAL A 1 309 ? -27.856 -12.443 29.349 1.00 96.75 309 VAL A O 1
ATOM 2445 N N . VAL A 1 310 ? -29.943 -11.784 28.901 1.00 97.12 310 VAL A N 1
ATOM 2446 C CA . VAL A 1 310 ? -29.533 -10.450 28.398 1.00 97.12 310 VAL A CA 1
ATOM 2447 C C . VAL A 1 310 ? -28.744 -9.657 29.447 1.00 97.12 310 VAL A C 1
ATOM 2449 O O . VAL A 1 310 ? -27.703 -9.095 29.124 1.00 97.12 310 VAL A O 1
ATOM 2452 N N . HIS A 1 311 ? -29.196 -9.620 30.707 1.00 96.00 311 HIS A N 1
ATOM 2453 C CA . HIS A 1 311 ? -28.478 -8.893 31.764 1.00 96.00 311 HIS A CA 1
ATOM 2454 C C . HIS A 1 311 ? -27.102 -9.511 32.046 1.00 96.00 311 HIS A C 1
ATOM 2456 O O . HIS A 1 311 ? -26.143 -8.773 32.250 1.00 96.00 311 HIS A O 1
ATOM 2462 N N . LEU A 1 312 ? -26.993 -10.845 32.030 1.00 97.19 312 LEU A N 1
ATOM 2463 C CA . LEU A 1 312 ? -25.712 -11.540 32.152 1.00 97.19 312 LEU A CA 1
ATOM 2464 C C . LEU A 1 312 ? -24.780 -11.194 30.983 1.00 97.19 312 LEU A C 1
ATOM 2466 O O . LEU A 1 312 ? -23.632 -10.841 31.222 1.00 97.19 312 LEU A O 1
ATOM 2470 N N . GLY A 1 313 ? -25.280 -11.220 29.745 1.00 97.56 313 GLY A N 1
ATOM 2471 C CA . GLY A 1 313 ? -24.499 -10.860 28.560 1.00 97.56 313 GLY A CA 1
ATOM 2472 C C . GLY A 1 313 ? -23.982 -9.419 28.602 1.00 97.56 313 GLY A C 1
ATOM 2473 O O . GLY A 1 313 ? -22.799 -9.199 28.371 1.00 97.56 313 GLY A O 1
ATOM 2474 N N . ILE A 1 314 ? -24.819 -8.454 29.011 1.00 97.06 314 ILE A N 1
ATOM 2475 C CA . ILE A 1 314 ? -24.394 -7.055 29.216 1.00 97.06 314 ILE A CA 1
ATOM 2476 C C . ILE A 1 314 ? -23.307 -6.956 30.296 1.00 97.06 314 ILE A C 1
ATOM 2478 O O . ILE A 1 314 ? -22.333 -6.234 30.111 1.00 97.06 314 ILE A O 1
ATOM 2482 N N . LEU A 1 315 ? -23.440 -7.677 31.415 1.00 97.62 315 LEU A N 1
ATOM 2483 C CA . LEU A 1 315 ? -22.428 -7.668 32.477 1.00 97.62 315 LEU A CA 1
ATOM 2484 C C . LEU A 1 315 ? -21.093 -8.246 32.004 1.00 97.62 315 LEU A C 1
ATOM 2486 O O . LEU A 1 315 ? -20.059 -7.635 32.254 1.00 97.62 315 LEU A O 1
ATOM 2490 N N . VAL A 1 316 ? -21.109 -9.384 31.306 1.00 97.88 316 VAL A N 1
ATOM 2491 C CA . VAL A 1 316 ? -19.884 -10.007 30.780 1.00 97.88 316 VAL A CA 1
ATOM 2492 C C . VAL A 1 316 ? -19.237 -9.119 29.711 1.00 97.88 316 VAL A C 1
ATOM 2494 O O . VAL A 1 316 ? -18.026 -8.928 29.745 1.00 97.88 316 VAL A O 1
ATOM 2497 N N . MET A 1 317 ? -20.036 -8.477 28.852 1.00 97.31 317 MET A N 1
ATOM 2498 C CA . MET A 1 317 ? -19.553 -7.512 27.860 1.00 97.31 317 MET A CA 1
ATOM 2499 C C . MET A 1 317 ? -18.900 -6.278 28.505 1.00 97.31 317 MET A C 1
ATOM 2501 O O . MET A 1 317 ? -17.829 -5.857 28.078 1.00 97.31 317 MET A O 1
ATOM 2505 N N . LEU A 1 318 ? -19.499 -5.715 29.562 1.00 95.94 318 LEU A N 1
ATOM 2506 C CA . LEU A 1 318 ? -18.934 -4.567 30.288 1.00 95.94 318 LEU A CA 1
ATOM 2507 C C . LEU A 1 318 ? -17.672 -4.938 31.083 1.00 95.94 318 LEU A C 1
ATOM 2509 O O . LEU A 1 318 ? -16.754 -4.125 31.176 1.00 95.94 318 LEU A O 1
ATOM 2513 N N . ILE A 1 319 ? -17.597 -6.160 31.622 1.00 95.88 319 ILE A N 1
ATOM 2514 C CA . ILE A 1 319 ? -16.375 -6.694 32.242 1.00 95.88 319 ILE A CA 1
ATOM 2515 C C . ILE A 1 319 ? -15.277 -6.856 31.181 1.00 95.88 319 ILE A C 1
ATOM 2517 O O . ILE A 1 319 ? -14.165 -6.384 31.397 1.00 95.88 319 ILE A O 1
ATOM 2521 N N . GLY A 1 320 ? -15.598 -7.436 30.020 1.00 95.38 320 GLY A N 1
ATOM 2522 C CA . GLY A 1 320 ? -14.681 -7.571 28.885 1.00 95.38 320 GLY A CA 1
ATOM 2523 C C . GLY A 1 320 ? -14.137 -6.237 28.387 1.00 95.38 320 GLY A C 1
ATOM 2524 O O . GLY A 1 320 ? -12.927 -6.066 28.295 1.00 95.38 320 GLY A O 1
ATOM 2525 N N . GLY A 1 321 ? -15.009 -5.249 28.168 1.00 92.88 321 GLY A N 1
ATOM 2526 C CA . GLY A 1 321 ? -14.593 -3.895 27.793 1.00 92.88 321 GLY A CA 1
ATOM 2527 C C . GLY A 1 321 ? -13.726 -3.218 28.862 1.00 92.88 321 GLY A C 1
ATOM 2528 O O . GLY A 1 321 ? -12.787 -2.498 28.529 1.00 92.88 321 GLY A O 1
ATOM 2529 N N . GLY A 1 322 ? -13.984 -3.489 30.147 1.00 91.62 322 GLY A N 1
ATOM 2530 C CA . GLY A 1 322 ? -13.132 -3.045 31.254 1.00 91.62 322 GLY A CA 1
ATOM 2531 C C . GLY A 1 322 ? -11.740 -3.690 31.252 1.00 91.62 322 GLY A C 1
ATOM 2532 O O . GLY A 1 322 ? -10.760 -2.998 31.522 1.00 91.62 322 GLY A O 1
ATOM 2533 N N . ILE A 1 323 ? -11.653 -4.982 30.912 1.00 93.38 323 ILE A N 1
ATOM 2534 C CA . ILE A 1 323 ? -10.391 -5.717 30.733 1.00 93.38 323 ILE A CA 1
ATOM 2535 C C . ILE A 1 323 ? -9.629 -5.163 29.521 1.00 93.38 323 ILE A C 1
ATOM 2537 O O . ILE A 1 323 ? -8.485 -4.752 29.681 1.00 93.38 323 ILE A O 1
ATOM 2541 N N . SER A 1 324 ? -10.267 -5.058 28.350 1.00 91.19 324 SER A N 1
ATOM 2542 C CA . SER A 1 324 ? -9.666 -4.503 27.123 1.00 91.19 324 SER A CA 1
ATOM 2543 C C . SER A 1 324 ? -9.094 -3.097 27.374 1.00 91.19 324 SER A C 1
ATOM 2545 O O . SER A 1 324 ? -7.903 -2.854 27.212 1.00 91.19 324 SER A O 1
ATOM 2547 N N . ASN A 1 325 ? -9.875 -2.182 27.960 1.00 87.00 325 ASN A N 1
ATOM 2548 C CA . ASN A 1 325 ? -9.408 -0.829 28.304 1.00 87.00 325 ASN A CA 1
ATOM 2549 C C . ASN A 1 325 ? -8.241 -0.771 29.333 1.00 87.00 325 ASN A C 1
ATOM 2551 O O . ASN A 1 325 ? -7.683 0.304 29.570 1.00 87.00 325 ASN A O 1
ATOM 2555 N N . HIS A 1 326 ? -7.881 -1.875 29.993 1.00 86.31 326 HIS A N 1
ATOM 2556 C CA . HIS A 1 326 ? -6.762 -1.928 30.945 1.00 86.31 326 HIS A CA 1
ATOM 2557 C C . HIS A 1 326 ? -5.583 -2.794 30.503 1.00 86.31 326 HIS A C 1
ATOM 2559 O O . HIS A 1 326 ? -4.476 -2.551 30.978 1.00 86.31 326 HIS A O 1
ATOM 2565 N N . TYR A 1 327 ? -5.808 -3.765 29.622 1.00 90.12 327 TYR A N 1
ATOM 2566 C CA . TYR A 1 327 ? -4.805 -4.752 29.225 1.00 90.12 327 TYR A CA 1
ATOM 2567 C C . TYR A 1 327 ? -4.545 -4.801 27.720 1.00 90.12 327 TYR A C 1
ATOM 2569 O O . TYR A 1 327 ? -3.640 -5.524 27.316 1.00 90.12 327 TYR A O 1
ATOM 2577 N N . THR A 1 328 ? -5.295 -4.059 26.899 1.00 92.38 328 THR A N 1
ATOM 2578 C CA . THR A 1 328 ? -5.036 -4.013 25.460 1.00 92.38 328 THR A CA 1
ATOM 2579 C C . THR A 1 328 ? -3.732 -3.285 25.168 1.00 92.38 328 THR A C 1
ATOM 2581 O O . THR A 1 328 ? -3.566 -2.115 25.524 1.00 92.38 328 THR A O 1
ATOM 2584 N N . ASP A 1 329 ? -2.834 -3.983 24.482 1.00 93.25 329 ASP A N 1
ATOM 2585 C CA . ASP A 1 329 ? -1.617 -3.432 23.898 1.00 93.25 329 ASP A CA 1
ATOM 2586 C C . ASP A 1 329 ? -1.680 -3.643 22.382 1.00 93.25 329 ASP A C 1
ATOM 2588 O O . ASP A 1 329 ? -2.122 -4.694 21.910 1.00 93.25 329 ASP A O 1
ATOM 2592 N N . ARG A 1 330 ? -1.321 -2.615 21.615 1.00 95.06 330 ARG A N 1
ATOM 2593 C CA . ARG A 1 330 ? -1.423 -2.634 20.153 1.00 95.06 330 ARG A CA 1
ATOM 2594 C C . ARG A 1 330 ? -0.363 -1.773 19.506 1.00 95.06 330 ARG A C 1
ATOM 2596 O O . ARG A 1 330 ? 0.071 -0.794 20.110 1.00 95.06 330 ARG A O 1
ATOM 2603 N N . GLY A 1 331 ? 0.009 -2.108 18.282 1.00 95.12 331 GLY A N 1
ATOM 2604 C CA . GLY A 1 331 ? 1.007 -1.378 17.516 1.00 95.12 331 GLY A CA 1
ATOM 2605 C C . GLY A 1 331 ? 1.350 -2.081 16.212 1.00 95.12 331 GLY A C 1
ATOM 2606 O O . GLY A 1 331 ? 0.564 -2.892 15.722 1.00 95.12 331 GLY A O 1
ATOM 2607 N N . ILE A 1 332 ? 2.537 -1.795 15.683 1.00 94.75 332 ILE A N 1
ATOM 2608 C CA . ILE A 1 332 ? 3.017 -2.360 14.422 1.00 94.75 332 ILE A CA 1
ATOM 2609 C C . ILE A 1 332 ? 4.375 -3.045 14.566 1.00 94.75 332 ILE A C 1
ATOM 2611 O O . ILE A 1 332 ? 5.296 -2.542 15.211 1.00 94.75 332 ILE A O 1
ATOM 2615 N N . LEU A 1 333 ? 4.478 -4.226 13.972 1.00 95.31 333 LEU A N 1
ATOM 2616 C CA . LEU A 1 333 ? 5.669 -5.052 13.887 1.00 95.31 333 LEU A CA 1
ATOM 2617 C C . LEU A 1 333 ? 6.155 -5.034 12.439 1.00 95.31 333 LEU A C 1
ATOM 2619 O O . LEU A 1 333 ? 5.479 -5.536 11.547 1.00 95.31 333 LEU A O 1
ATOM 2623 N N . HIS A 1 334 ? 7.333 -4.468 12.213 1.00 92.94 334 HIS A N 1
ATOM 2624 C CA . HIS A 1 334 ? 7.954 -4.426 10.893 1.00 92.94 334 HIS A CA 1
ATOM 2625 C C . HIS A 1 334 ? 8.833 -5.657 10.695 1.00 92.94 334 HIS A C 1
ATOM 2627 O O . HIS A 1 334 ? 9.800 -5.834 11.443 1.00 92.94 334 HIS A O 1
ATOM 2633 N N . LEU A 1 335 ? 8.506 -6.486 9.707 1.00 90.69 335 LEU A N 1
ATOM 2634 C CA . LEU A 1 335 ? 9.276 -7.666 9.321 1.00 90.69 335 LEU A CA 1
ATOM 2635 C C . LEU A 1 335 ? 9.784 -7.512 7.883 1.00 90.69 335 LEU A C 1
ATOM 2637 O O . LEU A 1 335 ? 9.158 -6.845 7.064 1.00 90.69 335 LEU A O 1
ATOM 2641 N N . ASP A 1 336 ? 10.904 -8.154 7.588 1.00 86.94 336 ASP A N 1
ATOM 2642 C CA . ASP A 1 336 ? 11.484 -8.296 6.254 1.00 86.94 336 ASP A CA 1
ATOM 2643 C C . ASP A 1 336 ? 11.887 -9.773 6.112 1.00 86.94 336 ASP A C 1
ATOM 2645 O O . ASP A 1 336 ? 12.393 -10.346 7.082 1.00 86.94 336 ASP A O 1
ATOM 2649 N N . LEU A 1 337 ? 11.664 -10.406 4.953 1.00 81.75 337 LEU A N 1
ATOM 2650 C CA . LEU A 1 337 ? 12.029 -11.818 4.708 1.00 81.75 337 LEU A CA 1
ATOM 2651 C C . LEU A 1 337 ? 13.517 -12.111 4.959 1.00 81.75 337 LEU A C 1
ATOM 2653 O O . LEU A 1 337 ? 13.903 -13.262 5.162 1.00 81.75 337 LEU A O 1
ATOM 2657 N N . ARG A 1 338 ? 14.350 -11.066 4.946 1.00 76.00 338 ARG A N 1
ATOM 2658 C CA . ARG A 1 338 ? 15.802 -11.144 5.126 1.00 76.00 338 ARG A CA 1
ATOM 2659 C C . ARG A 1 338 ? 16.263 -10.951 6.575 1.00 76.00 338 ARG A C 1
ATOM 2661 O O . ARG A 1 338 ? 17.458 -11.026 6.860 1.00 76.00 338 ARG A O 1
ATOM 2668 N N . GLU A 1 339 ? 15.348 -10.661 7.500 1.00 76.12 339 GLU A N 1
ATOM 2669 C CA . GLU A 1 339 ? 15.663 -10.358 8.899 1.00 76.12 339 GLU A CA 1
ATOM 2670 C C . GLU A 1 339 ? 15.310 -11.497 9.867 1.00 76.12 339 GLU A C 1
ATOM 2672 O O . GLU A 1 339 ? 14.377 -12.275 9.668 1.00 76.12 339 GLU A O 1
ATOM 2677 N N . ALA A 1 340 ? 16.037 -11.554 10.987 1.00 78.62 340 ALA A N 1
ATOM 2678 C CA . ALA A 1 340 ? 15.737 -12.470 12.082 1.00 78.62 340 ALA A CA 1
ATOM 2679 C C . ALA A 1 340 ? 14.322 -12.252 12.666 1.00 78.62 340 ALA A C 1
ATOM 2681 O O . ALA A 1 340 ? 13.851 -11.110 12.732 1.00 78.62 340 ALA A O 1
ATOM 2682 N N . PRO A 1 341 ? 13.685 -13.305 13.220 1.00 87.19 341 PRO A N 1
ATOM 2683 C CA . PRO A 1 341 ? 12.442 -13.177 13.974 1.00 87.19 341 PRO A CA 1
ATOM 2684 C C . PRO A 1 341 ? 12.526 -12.119 15.085 1.00 87.19 341 PRO A C 1
ATOM 2686 O O . PRO A 1 341 ? 13.468 -12.103 15.882 1.00 87.19 341 PRO A O 1
ATOM 2689 N N . LYS A 1 342 ? 11.509 -11.256 15.183 1.00 89.00 342 LYS A N 1
ATOM 2690 C CA . LYS A 1 342 ? 11.463 -10.131 16.132 1.00 89.00 342 LYS A CA 1
ATOM 2691 C C . LYS A 1 342 ? 10.451 -10.385 17.246 1.00 89.00 342 LYS A C 1
ATOM 2693 O O . LYS A 1 342 ? 9.359 -10.894 17.013 1.00 89.00 342 LYS A O 1
ATOM 2698 N N . ASN A 1 343 ? 10.795 -9.988 18.470 1.00 93.12 343 ASN A N 1
ATOM 2699 C CA . ASN A 1 343 ? 9.894 -10.021 19.629 1.00 93.12 343 ASN A CA 1
ATOM 2700 C C . ASN A 1 343 ? 9.472 -8.623 20.110 1.00 93.12 343 ASN A C 1
ATOM 2702 O O . ASN A 1 343 ? 8.794 -8.516 21.129 1.00 93.12 343 ASN A O 1
ATOM 2706 N N . THR A 1 344 ? 9.854 -7.552 19.411 1.00 92.31 344 THR A N 1
ATOM 2707 C CA . THR A 1 344 ? 9.488 -6.170 19.747 1.00 92.31 344 THR A CA 1
ATOM 2708 C C . THR A 1 344 ? 8.714 -5.504 18.619 1.00 92.31 344 THR A C 1
ATOM 2710 O O . THR A 1 344 ? 8.993 -5.731 17.445 1.00 92.31 344 THR A O 1
ATOM 2713 N N . TYR A 1 345 ? 7.739 -4.672 18.982 1.00 94.88 345 TYR A N 1
ATOM 2714 C CA . TYR A 1 345 ? 6.900 -3.918 18.047 1.00 94.88 345 TYR A CA 1
ATOM 2715 C C . TYR A 1 345 ? 6.706 -2.473 18.529 1.00 94.88 345 TYR A C 1
ATOM 2717 O O . TYR A 1 345 ? 6.857 -2.180 19.720 1.00 94.88 345 TYR A O 1
ATOM 2725 N N . TRP A 1 346 ? 6.394 -1.565 17.602 1.00 93.19 346 TRP A N 1
ATOM 2726 C CA . TRP A 1 346 ? 6.164 -0.142 17.862 1.00 93.19 346 TRP A CA 1
ATOM 2727 C C . TRP A 1 346 ? 4.749 0.042 18.405 1.00 93.19 346 TRP A C 1
ATOM 2729 O O . TRP A 1 346 ? 3.761 0.026 17.664 1.00 93.19 346 TRP A O 1
ATOM 2739 N N . ARG A 1 347 ? 4.641 0.151 19.725 1.00 91.56 347 ARG A N 1
ATOM 2740 C CA . ARG A 1 347 ? 3.379 0.309 20.442 1.00 91.56 347 ARG A CA 1
ATOM 2741 C C . ARG A 1 347 ? 2.733 1.643 20.086 1.00 91.56 347 ARG A C 1
ATOM 2743 O O . ARG A 1 347 ? 3.378 2.683 20.087 1.00 91.56 347 ARG A O 1
ATOM 2750 N N . HIS A 1 348 ? 1.433 1.599 19.814 1.00 87.12 348 HIS A N 1
ATOM 2751 C CA . HIS A 1 348 ? 0.621 2.734 19.370 1.00 87.12 348 HIS A CA 1
ATOM 2752 C C . HIS A 1 348 ? 1.195 3.432 18.121 1.00 87.12 348 HIS A C 1
ATOM 2754 O O . HIS A 1 348 ? 0.999 4.628 17.949 1.00 87.12 348 HIS A O 1
ATOM 2760 N N . TYR A 1 349 ? 1.890 2.666 17.265 1.00 84.50 349 TYR A N 1
ATOM 2761 C CA . TYR A 1 349 ? 2.588 3.126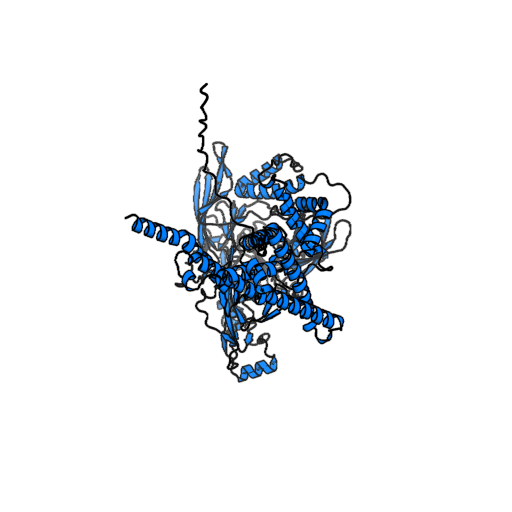 16.055 1.00 84.50 349 TYR A CA 1
ATOM 2762 C C . TYR A 1 349 ? 3.739 4.123 16.312 1.00 84.50 349 TYR A C 1
ATOM 2764 O O . TYR A 1 349 ? 4.284 4.699 15.376 1.00 84.50 349 TYR A O 1
ATOM 2772 N N . ASP A 1 350 ? 4.166 4.277 17.568 1.00 79.69 350 ASP A N 1
ATOM 2773 C CA . ASP A 1 350 ? 5.266 5.151 17.970 1.00 79.69 350 ASP A CA 1
ATOM 2774 C C . ASP A 1 350 ? 6.583 4.359 18.040 1.00 79.69 350 ASP A C 1
ATOM 2776 O O . ASP A 1 350 ? 6.765 3.467 18.875 1.00 79.69 350 ASP A O 1
ATOM 2780 N N . ARG A 1 351 ? 7.534 4.716 17.168 1.00 84.00 351 ARG A N 1
ATOM 2781 C CA . ARG A 1 351 ? 8.876 4.112 17.089 1.00 84.00 351 ARG A CA 1
ATOM 2782 C C . ARG A 1 351 ? 9.679 4.237 18.392 1.00 84.00 351 ARG A C 1
ATOM 2784 O O . ARG A 1 351 ? 10.564 3.416 18.638 1.00 84.00 351 ARG A O 1
ATOM 2791 N N . SER A 1 352 ? 9.388 5.234 19.230 1.00 80.88 352 SER A N 1
ATOM 2792 C CA . SER A 1 352 ? 10.029 5.411 20.540 1.00 80.88 352 SER A CA 1
ATOM 2793 C C . SER A 1 352 ? 9.465 4.477 21.621 1.00 80.88 352 SER A C 1
ATOM 2795 O O . SER A 1 352 ? 10.150 4.184 22.604 1.00 80.88 352 SER A O 1
ATOM 2797 N N . LYS A 1 353 ? 8.245 3.952 21.431 1.00 85.00 353 LYS A N 1
ATOM 2798 C CA . LYS A 1 353 ? 7.542 3.091 22.392 1.00 85.00 353 LYS A CA 1
ATOM 2799 C C . LYS A 1 353 ? 7.624 1.628 21.956 1.00 85.00 353 LYS A C 1
ATOM 2801 O O . LYS A 1 353 ? 6.699 1.076 21.373 1.00 85.00 353 LYS A O 1
ATOM 2806 N N . LEU A 1 354 ? 8.726 0.954 22.274 1.00 90.50 354 LEU A N 1
ATOM 2807 C CA . LEU A 1 354 ? 8.853 -0.488 22.027 1.00 90.50 354 LEU A CA 1
ATOM 2808 C C . LEU A 1 354 ? 8.124 -1.311 23.103 1.00 90.50 354 LEU A C 1
ATOM 2810 O O . LEU A 1 354 ? 8.399 -1.165 24.295 1.00 90.50 354 LEU A O 1
ATOM 2814 N N . SER A 1 355 ? 7.236 -2.218 22.687 1.00 92.25 355 SER A N 1
ATOM 2815 C CA . SER A 1 355 ? 6.651 -3.261 23.549 1.00 92.25 355 SER A CA 1
ATOM 2816 C C . SER A 1 355 ? 7.216 -4.633 23.171 1.00 92.25 355 SER A C 1
ATOM 2818 O O . SER A 1 355 ? 7.548 -4.862 22.006 1.00 92.25 355 SER A O 1
ATOM 2820 N N . LYS A 1 356 ? 7.367 -5.537 24.150 1.00 94.00 356 LYS A N 1
ATOM 2821 C CA . LYS A 1 356 ? 7.984 -6.865 23.976 1.00 94.00 356 LYS A CA 1
ATOM 2822 C C . LYS A 1 356 ? 6.942 -7.981 24.106 1.00 94.00 356 LYS A C 1
ATOM 2824 O O . LYS A 1 356 ? 6.240 -8.070 25.111 1.00 94.00 356 LYS A O 1
ATOM 2829 N N . MET A 1 357 ? 6.888 -8.858 23.111 1.00 95.69 357 MET A N 1
ATOM 2830 C CA . MET A 1 357 ? 6.115 -10.099 23.106 1.00 95.69 357 MET A CA 1
ATOM 2831 C C . MET A 1 357 ? 6.860 -11.209 23.877 1.00 95.69 357 MET A C 1
ATOM 2833 O O . MET A 1 357 ? 8.093 -11.215 23.912 1.00 95.69 357 MET A O 1
ATOM 2837 N N . PRO A 1 358 ? 6.150 -12.178 24.486 1.00 93.75 358 PRO A N 1
ATOM 2838 C CA . PRO A 1 358 ? 6.773 -13.313 25.177 1.00 93.75 358 PRO A CA 1
ATOM 2839 C C . PRO A 1 358 ? 7.316 -14.401 24.225 1.00 93.75 358 PRO A C 1
ATOM 2841 O O . PRO A 1 358 ? 7.770 -15.444 24.684 1.00 93.75 358 PRO A O 1
ATOM 2844 N N . PHE A 1 359 ? 7.257 -14.159 22.916 1.00 92.94 359 PHE A N 1
ATOM 2845 C CA . PHE A 1 359 ? 7.715 -15.010 21.820 1.00 92.94 359 PHE A CA 1
ATOM 2846 C C . PHE A 1 359 ? 8.205 -14.110 20.668 1.00 92.94 359 PHE A C 1
ATOM 2848 O O . PHE A 1 359 ? 7.997 -12.894 20.688 1.00 92.94 359 PHE A O 1
ATOM 2855 N N . TRP A 1 360 ? 8.843 -14.700 19.661 1.00 93.19 360 TRP A N 1
ATOM 2856 C CA . TRP A 1 360 ? 9.360 -14.028 18.471 1.00 93.19 360 TRP A CA 1
ATOM 2857 C C . TRP A 1 360 ? 8.484 -14.393 17.275 1.00 93.19 360 TRP A C 1
ATOM 2859 O O . TRP A 1 360 ? 7.969 -15.510 17.195 1.00 93.19 360 TRP A O 1
ATOM 2869 N N . VAL A 1 361 ? 8.340 -13.461 16.339 1.00 94.62 361 VAL A N 1
ATOM 2870 C CA . VAL A 1 361 ? 7.593 -13.637 15.093 1.00 94.62 361 VAL A CA 1
ATOM 2871 C C . VAL A 1 361 ? 8.559 -13.444 13.929 1.00 94.62 361 VAL A C 1
ATOM 2873 O O . VAL A 1 361 ? 9.252 -12.428 13.873 1.00 94.62 361 VAL A O 1
ATOM 2876 N N . GLY A 1 362 ? 8.630 -14.424 13.032 1.00 91.00 362 GLY A N 1
ATOM 2877 C CA . GLY A 1 362 ? 9.355 -14.332 11.763 1.00 91.00 362 GLY A CA 1
ATOM 2878 C C . GLY A 1 362 ? 8.392 -14.273 10.580 1.00 91.00 362 GLY A C 1
ATOM 2879 O O . GLY A 1 362 ? 7.232 -14.671 10.706 1.00 91.00 362 GLY A O 1
ATOM 2880 N N . LEU A 1 363 ? 8.889 -13.786 9.448 1.00 93.44 363 LEU A N 1
ATOM 2881 C CA . LEU A 1 363 ? 8.189 -13.759 8.168 1.00 93.44 363 LEU A CA 1
ATOM 2882 C C . LEU A 1 363 ? 8.776 -14.876 7.295 1.00 93.44 363 LEU A C 1
ATOM 2884 O O . LEU A 1 363 ? 9.962 -14.835 6.992 1.00 93.44 363 LEU A O 1
ATOM 2888 N N . ASP A 1 364 ? 7.974 -15.886 6.955 1.00 89.00 364 ASP A N 1
ATOM 2889 C CA . ASP A 1 364 ? 8.425 -17.062 6.187 1.00 89.00 364 ASP A CA 1
ATOM 2890 C C . ASP A 1 364 ? 8.268 -16.884 4.676 1.00 89.00 364 ASP A C 1
ATOM 2892 O O . ASP A 1 364 ? 8.986 -17.520 3.903 1.00 89.00 364 ASP A O 1
ATOM 2896 N N . LEU A 1 365 ? 7.223 -16.143 4.295 1.00 93.50 365 LEU A N 1
ATOM 2897 C CA . LEU A 1 365 ? 6.804 -15.796 2.940 1.00 93.50 365 LEU A CA 1
ATOM 2898 C C . LEU A 1 365 ? 6.042 -14.472 3.018 1.00 93.50 365 LEU A C 1
ATOM 2900 O O . LEU A 1 365 ? 5.257 -14.254 3.947 1.00 93.50 365 LEU A O 1
ATOM 2904 N N . PHE A 1 366 ? 6.250 -13.614 2.033 1.00 94.25 366 PHE A N 1
ATOM 2905 C CA . PHE A 1 366 ? 5.484 -12.399 1.813 1.00 94.25 366 PHE A CA 1
ATOM 2906 C C . PHE A 1 366 ? 5.458 -12.143 0.316 1.00 94.25 366 PHE A C 1
ATOM 2908 O O . PHE A 1 366 ? 6.479 -12.331 -0.339 1.00 94.25 366 PHE A O 1
ATOM 2915 N N . ASP A 1 367 ? 4.296 -11.754 -0.192 1.00 93.56 367 ASP A N 1
ATOM 2916 C CA . ASP A 1 367 ? 4.148 -11.309 -1.571 1.00 93.56 367 ASP A CA 1
ATOM 2917 C C . ASP A 1 367 ? 2.966 -10.332 -1.688 1.00 93.56 367 ASP A C 1
ATOM 2919 O O . ASP A 1 367 ? 2.111 -10.233 -0.785 1.00 93.56 367 ASP A O 1
ATOM 2923 N N . ARG A 1 368 ? 2.909 -9.624 -2.815 1.00 91.38 368 ARG A N 1
ATOM 2924 C CA . ARG A 1 368 ? 1.785 -8.782 -3.226 1.00 91.38 368 ARG A CA 1
ATOM 2925 C C . ARG A 1 368 ? 1.344 -9.155 -4.633 1.00 91.38 368 ARG A C 1
ATOM 2927 O O . ARG A 1 368 ? 2.157 -9.459 -5.492 1.00 91.38 368 ARG A O 1
ATOM 2934 N N . GLN A 1 369 ? 0.045 -9.067 -4.880 1.00 89.81 369 GLN A N 1
ATOM 2935 C CA . GLN A 1 369 ? -0.492 -9.105 -6.230 1.00 89.81 369 GLN A CA 1
ATOM 2936 C C . GLN A 1 369 ? -0.960 -7.701 -6.612 1.00 89.81 369 GLN A C 1
ATOM 2938 O O . GLN A 1 369 ? -1.883 -7.125 -6.021 1.00 89.81 369 GLN A O 1
ATOM 2943 N N . ASP A 1 370 ? -0.260 -7.148 -7.595 1.00 90.75 370 ASP A N 1
ATOM 2944 C CA . ASP A 1 370 ? -0.513 -5.838 -8.176 1.00 90.75 370 ASP A CA 1
ATOM 2945 C C . ASP A 1 370 ? -1.524 -5.930 -9.332 1.00 90.75 370 ASP A C 1
ATOM 2947 O O . ASP A 1 370 ? -1.938 -7.007 -9.777 1.00 90.75 370 ASP A O 1
ATOM 2951 N N . TRP A 1 371 ? -1.986 -4.782 -9.827 1.00 89.94 371 TRP A N 1
ATOM 2952 C CA . TRP A 1 371 ? -2.998 -4.767 -10.879 1.00 89.94 371 TRP A CA 1
ATOM 2953 C C . TRP A 1 371 ? -2.402 -5.147 -12.234 1.00 89.94 371 TRP A C 1
ATOM 2955 O O . TRP A 1 371 ? -1.651 -4.381 -12.835 1.00 89.94 371 TRP A O 1
ATOM 2965 N N . ARG A 1 372 ? -2.818 -6.298 -12.767 1.00 95.06 372 ARG A N 1
ATOM 2966 C CA . ARG A 1 372 ? -2.526 -6.714 -14.147 1.00 95.06 372 ARG A CA 1
ATOM 2967 C C . ARG A 1 372 ? -3.114 -5.714 -15.135 1.00 95.06 372 ARG A C 1
ATOM 2969 O O . ARG A 1 372 ? -4.329 -5.483 -15.145 1.00 95.06 372 ARG A O 1
ATOM 2976 N N . GLN A 1 373 ? -2.258 -5.141 -15.971 1.00 96.00 373 GLN A N 1
ATOM 2977 C CA . GLN A 1 373 ? -2.600 -4.080 -16.911 1.00 96.00 373 GLN A CA 1
ATOM 2978 C C . GLN A 1 373 ? -2.004 -4.342 -18.294 1.00 96.00 373 GLN A C 1
ATOM 2980 O O . GLN A 1 373 ? -0.967 -4.991 -18.433 1.00 96.00 373 GLN A O 1
ATOM 2985 N N . ILE A 1 374 ? -2.665 -3.819 -19.328 1.00 96.62 374 ILE A N 1
ATOM 2986 C CA . ILE A 1 374 ? -1.997 -3.561 -20.607 1.00 96.62 374 ILE A CA 1
ATOM 2987 C C . ILE A 1 374 ? -1.839 -2.066 -20.841 1.00 96.62 374 ILE A C 1
ATOM 2989 O O . ILE A 1 374 ? -2.721 -1.288 -20.489 1.00 96.62 374 ILE A O 1
ATOM 2993 N N . GLN A 1 375 ? -0.769 -1.691 -21.526 1.00 94.88 375 GLN A N 1
ATOM 2994 C CA . GLN A 1 375 ? -0.576 -0.376 -22.123 1.00 94.88 375 GLN A CA 1
ATOM 2995 C C . GLN A 1 375 ? -0.599 -0.522 -23.648 1.00 94.88 375 GLN A C 1
ATOM 2997 O O . GLN A 1 375 ? -0.064 -1.494 -24.187 1.00 94.88 375 GLN A O 1
ATOM 3002 N N . VAL A 1 376 ? -1.234 0.418 -24.355 1.00 94.12 376 VAL A N 1
ATOM 3003 C CA . VAL A 1 376 ? -1.343 0.378 -25.827 1.00 94.12 376 VAL A CA 1
ATOM 3004 C C . VAL A 1 376 ? -0.576 1.542 -26.446 1.00 94.12 376 VAL A C 1
ATOM 3006 O O . VAL A 1 376 ? -0.875 2.710 -26.197 1.00 94.12 376 VAL A O 1
ATOM 3009 N N . LEU A 1 377 ? 0.405 1.214 -27.283 1.00 92.19 377 LEU A N 1
ATOM 3010 C CA . LEU A 1 377 ? 1.385 2.136 -27.850 1.00 92.19 377 LEU A CA 1
ATOM 3011 C C . LEU A 1 377 ? 1.212 2.201 -29.370 1.00 92.19 377 LEU A C 1
ATOM 3013 O O . LEU A 1 377 ? 1.685 1.330 -30.093 1.00 92.19 377 LEU A O 1
ATOM 3017 N N . TYR A 1 378 ? 0.543 3.229 -29.892 1.00 92.44 378 TYR A N 1
ATOM 3018 C CA . TYR A 1 378 ? 0.456 3.408 -31.346 1.00 92.44 378 TYR A CA 1
ATOM 3019 C C . TYR A 1 378 ? 1.729 4.041 -31.898 1.00 92.44 378 TYR A C 1
ATOM 3021 O O . TYR A 1 378 ? 2.184 5.068 -31.388 1.00 92.44 378 TYR A O 1
ATOM 3029 N N . ARG A 1 379 ? 2.249 3.504 -33.005 1.00 87.19 379 ARG A N 1
ATOM 3030 C CA . ARG A 1 379 ? 3.424 4.083 -33.666 1.00 87.19 379 ARG A CA 1
ATOM 3031 C C . ARG A 1 379 ? 3.129 5.495 -34.184 1.00 87.19 379 ARG A C 1
ATOM 3033 O O . ARG A 1 379 ? 2.011 5.801 -34.609 1.00 87.19 379 ARG A O 1
ATOM 3040 N N . GLY A 1 380 ? 4.125 6.377 -34.082 1.00 83.88 380 GLY A N 1
ATOM 3041 C CA . GLY A 1 380 ? 3.997 7.803 -34.410 1.00 83.88 380 GLY A CA 1
ATOM 3042 C C . GLY A 1 380 ? 3.044 8.595 -33.500 1.00 83.88 380 GLY A C 1
ATOM 3043 O O . GLY A 1 380 ? 2.651 9.704 -33.856 1.00 83.88 380 GLY A O 1
ATOM 3044 N N . ALA A 1 381 ? 2.619 8.044 -32.357 1.00 82.06 381 ALA A N 1
ATOM 3045 C CA . ALA A 1 381 ? 1.933 8.809 -31.321 1.00 82.06 381 ALA A CA 1
ATOM 3046 C C . ALA A 1 381 ? 2.961 9.411 -30.353 1.00 82.06 381 ALA A C 1
ATOM 3048 O O . ALA A 1 381 ? 3.322 8.779 -29.362 1.00 82.06 381 ALA A O 1
ATOM 3049 N N . ASP A 1 382 ? 3.398 10.641 -30.624 1.00 69.88 382 ASP A N 1
ATOM 3050 C CA . ASP A 1 382 ? 4.272 11.387 -29.714 1.00 69.88 382 ASP A CA 1
ATOM 3051 C C . ASP A 1 382 ? 3.502 11.786 -28.447 1.00 69.88 382 ASP A C 1
ATOM 3053 O O . ASP A 1 382 ? 2.845 12.829 -28.364 1.00 69.88 382 ASP A O 1
ATOM 3057 N N . PHE A 1 383 ? 3.559 10.916 -27.443 1.00 64.50 383 PHE A N 1
ATOM 3058 C CA . PHE A 1 383 ? 3.001 11.174 -26.129 1.00 64.50 383 PHE A CA 1
ATOM 3059 C C . PHE A 1 383 ? 3.950 12.025 -25.281 1.00 64.50 383 PHE A C 1
ATOM 3061 O O . PHE A 1 383 ? 5.038 11.597 -24.911 1.00 64.50 383 PHE A O 1
ATOM 3068 N N . GLN A 1 384 ? 3.478 13.209 -24.891 1.00 61.53 384 GLN A N 1
ATOM 3069 C CA . GLN A 1 384 ? 4.084 14.009 -23.817 1.00 61.53 384 GLN A CA 1
ATOM 3070 C C . GLN A 1 384 ? 3.594 13.584 -22.415 1.00 61.53 384 GLN A C 1
ATOM 3072 O O . GLN A 1 384 ? 4.079 14.091 -21.412 1.00 61.53 384 GLN A O 1
ATOM 3077 N N . SER A 1 385 ? 2.627 12.661 -22.334 1.00 67.62 385 SER A N 1
ATOM 3078 C CA . SER A 1 385 ? 2.079 12.091 -21.093 1.00 67.62 385 SER A CA 1
ATOM 3079 C C . SER A 1 385 ? 2.478 10.619 -20.938 1.00 67.62 385 SER A C 1
ATOM 3081 O O . SER A 1 385 ? 2.921 10.000 -21.904 1.00 67.62 385 SER A O 1
ATOM 3083 N N . ARG A 1 386 ? 2.192 10.007 -19.779 1.00 71.38 386 ARG A N 1
ATOM 3084 C CA . ARG A 1 386 ? 2.147 8.535 -19.671 1.00 71.38 386 ARG A CA 1
ATOM 3085 C C . ARG A 1 386 ? 1.144 7.977 -20.725 1.00 71.38 386 ARG A C 1
ATOM 3087 O O . ARG A 1 386 ? 0.108 8.625 -20.958 1.00 71.38 386 ARG A O 1
ATOM 3094 N N . PRO A 1 387 ? 1.453 6.879 -21.449 1.00 82.88 387 PRO A N 1
ATOM 3095 C CA . PRO A 1 387 ? 0.513 6.250 -22.383 1.00 82.88 387 PRO A CA 1
ATOM 3096 C C . PRO A 1 387 ? -0.636 5.539 -21.640 1.00 82.88 387 PRO A C 1
ATOM 3098 O O . PRO A 1 387 ? -0.432 5.139 -20.498 1.00 82.88 387 PRO A O 1
ATOM 3101 N N . PRO A 1 388 ? -1.824 5.351 -22.249 1.00 87.25 388 PRO A N 1
ATOM 3102 C CA . PRO A 1 388 ? -2.998 4.821 -21.547 1.00 87.25 388 PRO A CA 1
ATOM 3103 C C . PRO A 1 388 ? -2.853 3.371 -21.076 1.00 87.25 388 PRO A C 1
ATOM 3105 O O . PRO A 1 388 ? -2.366 2.514 -21.821 1.00 87.25 388 PRO A O 1
ATOM 3108 N N . GLU A 1 389 ? -3.334 3.111 -19.860 1.00 92.38 389 GLU A N 1
ATOM 3109 C CA . GLU A 1 389 ? -3.178 1.855 -19.120 1.00 92.38 389 GLU A CA 1
ATOM 3110 C C . GLU A 1 389 ? -4.562 1.260 -18.793 1.00 92.38 389 GLU A C 1
ATOM 3112 O O . GLU A 1 389 ? -5.470 1.971 -18.366 1.00 92.38 389 GLU A O 1
ATOM 3117 N N . TYR A 1 390 ? -4.756 -0.047 -18.994 1.00 94.88 390 TYR A N 1
ATOM 3118 C CA . TYR A 1 390 ? -6.064 -0.703 -18.862 1.00 94.88 390 TYR A CA 1
ATOM 3119 C C . TYR A 1 390 ? -5.995 -1.900 -17.908 1.00 94.88 390 TYR A C 1
ATOM 3121 O O . TYR A 1 390 ? -5.424 -2.939 -18.244 1.00 94.88 390 TYR A O 1
ATOM 3129 N N . THR A 1 391 ? -6.639 -1.791 -16.742 1.00 94.75 391 THR A N 1
ATOM 3130 C CA . THR A 1 391 ? -6.785 -2.882 -15.758 1.00 94.75 391 THR A CA 1
ATOM 3131 C C . THR A 1 391 ? -7.530 -4.083 -16.333 1.00 94.75 391 THR A C 1
ATOM 3133 O O . THR A 1 391 ? -8.582 -3.940 -16.953 1.00 94.75 391 THR A O 1
ATOM 3136 N N . LEU A 1 392 ? -7.036 -5.292 -16.114 1.00 96.12 392 LEU A N 1
ATOM 3137 C CA . LEU A 1 392 ? -7.573 -6.477 -16.775 1.00 96.12 392 LEU A CA 1
ATOM 3138 C C . LEU A 1 392 ? -8.502 -7.278 -15.857 1.00 96.12 392 LEU A C 1
ATOM 3140 O O . LEU A 1 392 ? -8.267 -7.411 -14.660 1.00 96.12 392 LEU A O 1
ATOM 3144 N N . TRP A 1 393 ? -9.535 -7.880 -16.445 1.00 95.75 393 TRP A N 1
ATOM 3145 C CA . TRP A 1 393 ? -10.310 -8.968 -15.841 1.00 95.75 393 TRP A CA 1
ATOM 3146 C C . TRP A 1 393 ? -10.861 -9.885 -16.945 1.00 95.75 393 TRP A C 1
ATOM 3148 O O . TRP A 1 393 ? -11.109 -9.402 -18.056 1.00 95.75 393 TRP A O 1
ATOM 3158 N N . PRO A 1 394 ? -11.081 -11.189 -16.690 1.00 97.06 394 PRO A N 1
ATOM 3159 C CA . PRO A 1 394 ? -11.641 -12.100 -17.687 1.00 97.06 394 PRO A CA 1
ATOM 3160 C C . PRO A 1 394 ? -12.993 -11.612 -18.229 1.00 97.06 394 PRO A C 1
ATOM 3162 O O . PRO A 1 394 ? -13.890 -11.232 -17.475 1.00 97.06 394 PRO A O 1
ATOM 3165 N N . GLY A 1 395 ? -13.134 -11.607 -19.552 1.00 97.12 395 GLY A N 1
ATOM 3166 C CA . GLY A 1 395 ? -14.286 -11.067 -20.274 1.00 97.12 395 GLY A CA 1
ATOM 3167 C C . GLY A 1 395 ? -14.274 -9.547 -20.494 1.00 97.12 395 GLY A C 1
ATOM 3168 O O . GLY A 1 395 ? -15.210 -9.042 -21.122 1.00 97.12 395 GLY A O 1
ATOM 3169 N N . ARG A 1 396 ? -13.260 -8.795 -20.025 1.00 97.31 396 ARG A N 1
ATOM 3170 C CA . ARG A 1 396 ? -13.126 -7.361 -20.352 1.00 97.31 396 ARG A CA 1
ATOM 3171 C C . ARG A 1 396 ? -12.942 -7.193 -21.862 1.00 97.31 396 ARG A C 1
ATOM 3173 O O . ARG A 1 396 ? -12.092 -7.854 -22.455 1.00 97.31 396 ARG A O 1
ATOM 3180 N N . LYS A 1 397 ? -13.704 -6.274 -22.463 1.00 97.88 397 LYS A N 1
ATOM 3181 C CA . LYS A 1 397 ? -13.499 -5.799 -23.839 1.00 97.88 397 LYS A CA 1
ATOM 3182 C C . LYS A 1 397 ? -13.026 -4.353 -23.822 1.00 97.88 397 LYS A C 1
ATOM 3184 O O . LYS A 1 397 ? -13.583 -3.540 -23.089 1.00 97.88 397 LYS A O 1
ATOM 3189 N N . ILE A 1 398 ? -12.012 -4.056 -24.624 1.00 97.62 398 ILE A N 1
ATOM 3190 C CA . ILE A 1 398 ? -11.400 -2.736 -24.775 1.00 97.62 398 ILE A CA 1
ATOM 3191 C C . ILE A 1 398 ? -11.497 -2.379 -26.261 1.00 97.62 398 ILE A C 1
ATOM 3193 O O . ILE A 1 398 ? -10.985 -3.101 -27.115 1.00 97.62 398 ILE A O 1
ATOM 3197 N N . GLU A 1 399 ? -12.214 -1.300 -26.565 1.00 97.62 399 GLU A N 1
ATOM 3198 C CA 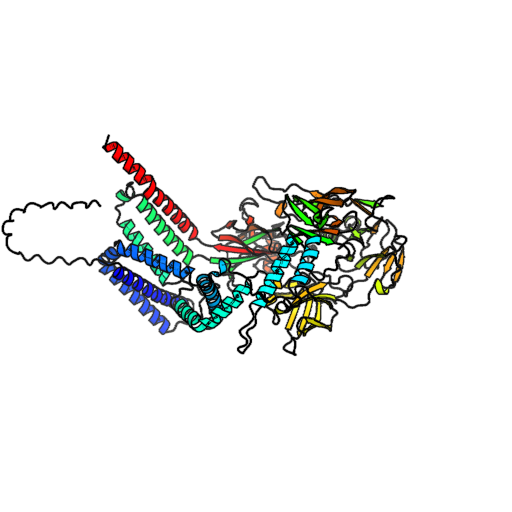. GLU A 1 399 ? -12.525 -0.846 -27.924 1.00 97.62 399 GLU A CA 1
ATOM 3199 C C . GLU A 1 399 ? -11.663 0.373 -28.284 1.00 97.62 399 GLU A C 1
ATOM 3201 O O . GLU A 1 399 ? -11.716 1.389 -27.591 1.00 97.62 399 GLU A O 1
ATOM 3206 N N . LEU A 1 400 ? -10.874 0.266 -29.356 1.00 97.00 400 LEU A N 1
ATOM 3207 C CA . LEU A 1 400 ? -9.794 1.187 -29.730 1.00 97.00 400 LEU A CA 1
ATOM 3208 C C . LEU A 1 400 ? -9.796 1.488 -31.250 1.00 97.00 400 LEU A C 1
ATOM 3210 O O . LEU A 1 400 ? -10.449 0.794 -32.036 1.00 97.00 400 LEU A O 1
ATOM 3214 N N . ASP A 1 401 ? -9.053 2.523 -31.660 1.00 96.00 401 ASP A N 1
ATOM 3215 C CA . ASP A 1 401 ? -8.935 3.038 -33.043 1.00 96.00 401 ASP A CA 1
ATOM 3216 C C . ASP A 1 401 ? -10.275 3.101 -33.805 1.00 96.00 401 ASP A C 1
ATOM 3218 O O . ASP A 1 401 ? -10.479 2.460 -34.835 1.00 96.00 401 ASP A O 1
ATOM 3222 N N . TYR A 1 402 ? -11.244 3.843 -33.267 1.00 96.19 402 TYR A N 1
ATOM 3223 C CA . TYR A 1 402 ? -12.550 4.043 -33.883 1.00 96.19 402 TYR A CA 1
ATOM 3224 C C . TYR A 1 402 ? -12.437 4.736 -35.246 1.00 96.19 402 TYR A C 1
ATOM 3226 O O . TYR A 1 402 ? -11.929 5.853 -35.362 1.00 96.19 402 TYR A O 1
ATOM 3234 N N . ARG A 1 403 ? -13.023 4.102 -36.263 1.00 95.19 403 ARG A N 1
ATOM 3235 C CA . ARG A 1 403 ? -13.151 4.616 -37.630 1.00 95.19 403 ARG A CA 1
ATOM 3236 C C . ARG A 1 403 ? -14.616 4.812 -37.990 1.00 95.19 403 ARG A C 1
ATOM 3238 O O . ARG A 1 403 ? -15.491 4.112 -37.485 1.00 95.19 403 ARG A O 1
ATOM 3245 N N . GLU A 1 404 ? -14.881 5.772 -38.864 1.00 96.00 404 GLU A N 1
ATOM 3246 C CA . GLU A 1 404 ? -16.210 5.977 -39.439 1.00 96.00 404 GLU A CA 1
ATOM 3247 C C . GLU A 1 404 ? -16.467 4.904 -40.506 1.00 96.00 404 GLU A C 1
ATOM 3249 O O . GLU A 1 404 ? -15.644 4.697 -41.398 1.00 96.00 404 GLU A O 1
ATOM 3254 N N . ASP A 1 405 ? -17.588 4.190 -40.388 1.00 93.62 405 ASP A N 1
ATOM 3255 C CA . ASP A 1 405 ? -18.024 3.210 -41.383 1.00 93.62 405 ASP A CA 1
ATOM 3256 C C . ASP A 1 405 ? -18.689 3.875 -42.605 1.00 93.62 405 ASP A C 1
ATOM 3258 O O . ASP A 1 405 ? -18.826 5.096 -42.675 1.00 93.62 405 ASP A O 1
ATOM 3262 N N . GLU A 1 406 ? -19.157 3.078 -43.573 1.00 94.12 406 GLU A N 1
ATOM 3263 C CA . GLU A 1 406 ? -19.846 3.580 -44.779 1.00 94.12 406 GLU A CA 1
ATOM 3264 C C . GLU A 1 406 ? -21.090 4.451 -44.488 1.00 94.12 406 GLU A C 1
ATOM 3266 O O . GLU A 1 406 ? -21.555 5.178 -45.368 1.00 94.12 406 GLU A O 1
ATOM 3271 N N . ASN A 1 407 ? -21.633 4.398 -43.266 1.00 95.25 407 ASN A N 1
ATOM 3272 C CA . ASN A 1 407 ? -22.785 5.178 -42.809 1.00 95.25 407 ASN A CA 1
ATOM 3273 C C . ASN A 1 407 ? -22.380 6.367 -41.913 1.00 95.25 407 ASN A C 1
ATOM 3275 O O . ASN A 1 407 ? -23.259 7.022 -41.347 1.00 95.25 407 ASN A O 1
ATOM 3279 N N . GLY A 1 408 ? -21.079 6.626 -41.738 1.00 93.94 408 GLY A N 1
ATOM 3280 C CA . GLY A 1 408 ? -20.549 7.629 -40.811 1.00 93.94 408 GLY A CA 1
ATOM 3281 C C . GLY A 1 408 ? -20.647 7.231 -39.332 1.00 93.94 408 GLY A C 1
ATOM 3282 O O . GLY A 1 408 ? -20.554 8.094 -38.460 1.00 93.94 408 GLY A O 1
ATOM 3283 N N . GLN A 1 409 ? -20.875 5.951 -39.010 1.00 95.00 409 GLN A N 1
ATOM 3284 C CA . GLN A 1 409 ? -20.918 5.487 -37.621 1.00 95.00 409 GLN A CA 1
ATOM 3285 C C . GLN A 1 409 ? -19.519 5.102 -37.142 1.00 95.00 409 GLN A C 1
ATOM 3287 O O . GLN A 1 409 ? -18.859 4.265 -37.754 1.00 95.00 409 GLN A O 1
ATOM 3292 N N . LEU A 1 410 ? -19.091 5.666 -36.009 1.00 95.19 410 LEU A N 1
ATOM 3293 C CA . LEU A 1 410 ? -17.839 5.286 -35.353 1.00 95.19 410 LEU A CA 1
ATOM 3294 C C . LEU A 1 410 ? -17.910 3.844 -34.827 1.00 95.19 410 LEU A C 1
ATOM 3296 O O . LEU A 1 410 ? -18.640 3.569 -33.868 1.00 95.19 410 LEU A O 1
ATOM 3300 N N . LYS A 1 411 ? -17.104 2.955 -35.412 1.00 96.62 411 LYS A N 1
ATOM 3301 C CA . LYS A 1 411 ? -16.883 1.564 -34.985 1.00 96.62 411 LYS A CA 1
ATOM 3302 C C . LYS A 1 411 ? -15.415 1.356 -34.604 1.00 96.62 411 LYS A C 1
ATOM 3304 O O . LYS A 1 411 ? -14.556 1.905 -35.291 1.00 96.62 411 LYS A O 1
ATOM 3309 N N . PRO A 1 412 ? -15.104 0.583 -33.550 1.00 97.19 412 PRO A N 1
ATOM 3310 C CA . PRO A 1 412 ? -13.721 0.289 -33.191 1.00 97.19 412 PRO A CA 1
ATOM 3311 C C . PRO A 1 412 ? -13.067 -0.569 -34.274 1.00 97.19 412 PRO A C 1
ATOM 3313 O O . PRO A 1 412 ? -13.590 -1.629 -34.618 1.00 97.19 412 PRO A O 1
ATOM 3316 N N . ARG A 1 413 ? -11.918 -0.131 -34.800 1.00 97.19 413 ARG A N 1
ATOM 3317 C CA . ARG A 1 413 ? -11.082 -0.972 -35.668 1.00 97.19 413 ARG A CA 1
ATOM 3318 C C . ARG A 1 413 ? -10.390 -2.057 -34.852 1.00 97.19 413 ARG A C 1
ATOM 3320 O O . ARG A 1 413 ? -10.194 -3.154 -35.357 1.00 97.19 413 ARG A O 1
ATOM 3327 N N . VAL A 1 414 ? -10.005 -1.758 -33.612 1.00 97.50 414 VAL A N 1
ATOM 3328 C CA . VAL A 1 414 ? -9.279 -2.683 -32.738 1.00 97.50 414 VAL A CA 1
ATOM 3329 C C . VAL A 1 414 ? -10.150 -3.018 -31.533 1.00 97.50 414 VAL A C 1
ATOM 3331 O O . VAL A 1 414 ? -10.596 -2.131 -30.810 1.00 97.50 414 VAL A O 1
ATOM 3334 N N . VAL A 1 415 ? -10.390 -4.307 -31.302 1.00 98.00 415 VAL A N 1
ATOM 3335 C CA . VAL A 1 415 ? -11.082 -4.804 -30.106 1.00 98.00 415 VAL A CA 1
ATOM 3336 C C . VAL A 1 415 ? -10.203 -5.834 -29.416 1.00 98.00 415 VAL A C 1
ATOM 3338 O O . VAL A 1 415 ? -9.881 -6.876 -29.994 1.00 98.00 415 VAL A O 1
ATOM 3341 N N . LEU A 1 416 ? -9.834 -5.540 -28.172 1.00 98.12 416 LEU A N 1
ATOM 3342 C CA . LEU A 1 416 ? -9.080 -6.434 -27.299 1.00 98.12 416 LEU A CA 1
ATOM 3343 C C . LEU A 1 416 ? -10.059 -7.085 -26.317 1.00 98.12 416 LEU A C 1
ATOM 3345 O O . LEU A 1 416 ? -10.800 -6.385 -25.633 1.00 98.12 416 LEU A O 1
ATOM 3349 N N . GLU A 1 417 ? -10.087 -8.410 -26.249 1.00 98.31 417 GLU A N 1
ATOM 3350 C CA . GLU A 1 417 ? -10.954 -9.186 -25.359 1.00 98.31 417 GLU A CA 1
ATOM 3351 C C . GLU A 1 417 ? -10.094 -10.103 -24.484 1.00 98.31 417 GLU A C 1
ATOM 3353 O O . GLU A 1 417 ? -9.419 -11.007 -24.978 1.00 98.31 417 GLU A O 1
ATOM 3358 N N . VAL A 1 418 ? -10.103 -9.857 -23.173 1.00 98.31 418 VAL A N 1
ATOM 3359 C CA . VAL A 1 418 ? -9.366 -10.659 -22.187 1.00 98.31 418 VAL A CA 1
ATOM 3360 C C . VAL A 1 418 ? -10.080 -12.000 -22.039 1.00 98.31 418 VAL A C 1
ATOM 3362 O O . VAL A 1 418 ? -11.142 -12.072 -21.424 1.00 98.31 418 VAL A O 1
ATOM 3365 N N . LEU A 1 419 ? -9.522 -13.070 -22.605 1.00 97.88 419 LEU A N 1
ATOM 3366 C CA . LEU A 1 419 ? -10.094 -14.416 -22.495 1.00 97.88 419 LEU A CA 1
ATOM 3367 C C . LEU A 1 419 ? -9.805 -15.031 -21.124 1.00 97.88 419 LEU A C 1
ATOM 3369 O O . LEU A 1 419 ? -10.678 -15.667 -20.536 1.00 97.88 419 LEU A O 1
ATOM 3373 N N . GLY A 1 420 ? -8.602 -14.794 -20.598 1.00 97.00 420 GLY A N 1
ATOM 3374 C CA . GLY A 1 420 ? -8.179 -15.287 -19.295 1.00 97.00 420 GLY A CA 1
ATOM 3375 C C . GLY A 1 420 ? -7.020 -14.481 -18.722 1.00 97.00 420 GLY A C 1
ATOM 3376 O O . GLY A 1 420 ? -6.177 -13.968 -19.457 1.00 97.00 420 GLY A O 1
ATOM 3377 N N . LEU A 1 421 ? -6.992 -14.398 -17.395 1.00 96.19 421 LEU A N 1
ATOM 3378 C CA . LEU A 1 421 ? -5.825 -14.002 -16.617 1.00 96.19 421 LEU A CA 1
ATOM 3379 C C . LEU A 1 421 ? -5.386 -15.213 -15.809 1.00 96.19 421 LEU A C 1
ATOM 3381 O O . LEU A 1 421 ? -6.227 -15.943 -15.286 1.00 96.19 421 LEU A O 1
ATOM 3385 N N . TYR A 1 422 ? -4.080 -15.401 -15.725 1.00 95.19 422 TYR A N 1
ATOM 3386 C CA . TYR A 1 422 ? -3.451 -16.525 -15.055 1.00 95.19 422 TYR A CA 1
ATOM 3387 C C . TYR A 1 422 ? -2.441 -15.960 -14.073 1.00 95.19 422 TYR A C 1
ATOM 3389 O O . TYR A 1 422 ? -1.714 -15.030 -14.413 1.00 95.19 422 TYR A O 1
ATOM 3397 N N . ASP A 1 423 ? -2.400 -16.505 -12.866 1.00 92.50 423 ASP A N 1
ATOM 3398 C CA . ASP A 1 423 ? -1.471 -16.017 -11.845 1.00 92.50 423 ASP A CA 1
ATOM 3399 C C . ASP A 1 423 ? -0.030 -16.415 -12.170 1.00 92.50 423 ASP A C 1
ATOM 3401 O O . ASP A 1 423 ? 0.892 -15.695 -11.819 1.00 92.50 423 ASP A O 1
ATOM 3405 N N . HIS A 1 424 ? 0.149 -17.501 -12.937 1.00 92.56 424 HIS A N 1
ATOM 3406 C CA . HIS A 1 424 ? 1.456 -18.048 -13.287 1.00 92.56 424 HIS A CA 1
ATOM 3407 C C . HIS A 1 424 ? 1.544 -18.444 -14.755 1.00 92.56 424 HIS A C 1
ATOM 3409 O O . HIS A 1 424 ? 0.704 -19.169 -15.300 1.00 92.56 424 HIS A O 1
ATOM 3415 N N . ALA A 1 425 ? 2.621 -18.003 -15.386 1.00 94.75 425 ALA A N 1
ATOM 3416 C CA . ALA A 1 425 ? 2.943 -18.242 -16.773 1.00 94.75 425 ALA A CA 1
ATOM 3417 C C . ALA A 1 425 ? 4.450 -18.445 -16.917 1.00 94.75 425 ALA A C 1
ATOM 3419 O O . ALA A 1 425 ? 5.251 -17.519 -16.811 1.00 94.75 425 ALA A O 1
ATOM 3420 N N . ARG A 1 426 ? 4.846 -19.676 -17.243 1.00 91.94 426 ARG A N 1
ATOM 3421 C CA . ARG A 1 426 ? 6.226 -19.950 -17.625 1.00 91.94 426 ARG A CA 1
ATOM 3422 C C . ARG A 1 426 ? 6.440 -19.512 -19.070 1.00 91.94 426 ARG A C 1
ATOM 3424 O O . ARG A 1 426 ? 5.820 -20.050 -19.992 1.00 91.94 426 ARG A O 1
ATOM 3431 N N . GLN A 1 427 ? 7.381 -18.595 -19.268 1.00 88.44 427 GLN A N 1
ATOM 3432 C CA . GLN A 1 427 ? 8.021 -18.398 -20.563 1.00 88.44 427 GLN A CA 1
ATOM 3433 C C . GLN A 1 427 ? 8.824 -19.663 -20.910 1.00 88.44 427 GLN A C 1
ATOM 3435 O O . GLN A 1 427 ? 9.796 -20.005 -20.238 1.00 88.44 427 GLN A O 1
ATOM 3440 N N . GLY A 1 428 ? 8.398 -20.386 -21.944 1.00 86.44 428 GLY A N 1
ATOM 3441 C CA . GLY A 1 428 ? 9.228 -21.385 -22.613 1.00 86.44 428 GLY A CA 1
ATOM 3442 C C . GLY A 1 428 ? 10.299 -20.723 -23.482 1.00 86.44 428 GLY A C 1
ATOM 3443 O O . GLY A 1 428 ? 10.271 -19.509 -23.695 1.00 86.44 428 GLY A O 1
ATOM 3444 N N . GLU A 1 429 ? 11.227 -21.520 -24.016 1.00 84.56 429 GLU A N 1
ATOM 3445 C CA . GLU A 1 429 ? 12.242 -21.019 -24.951 1.00 84.56 429 GLU A CA 1
ATOM 3446 C C . GLU A 1 429 ? 11.579 -20.251 -26.101 1.00 84.56 429 GLU A C 1
ATOM 3448 O O . GLU A 1 429 ? 10.699 -20.768 -26.800 1.00 84.56 429 GLU A O 1
ATOM 3453 N N . MET A 1 430 ? 11.999 -18.999 -26.281 1.00 87.31 430 MET A N 1
ATOM 3454 C CA . MET A 1 430 ? 11.527 -18.167 -27.374 1.00 87.31 430 MET A CA 1
ATOM 3455 C C . MET A 1 430 ? 12.079 -18.730 -28.673 1.00 87.31 430 MET A C 1
ATOM 3457 O O . MET A 1 430 ? 13.292 -18.803 -28.861 1.00 87.31 430 MET A O 1
ATOM 3461 N N . LYS A 1 431 ? 11.190 -19.140 -29.575 1.00 92.00 431 LYS A N 1
ATOM 3462 C CA . LYS A 1 431 ? 11.610 -19.640 -30.879 1.00 92.00 431 LYS A CA 1
ATOM 3463 C C . LYS A 1 431 ? 11.738 -18.460 -31.811 1.00 92.00 431 LYS A C 1
ATOM 3465 O O . LYS A 1 431 ? 10.737 -17.926 -32.282 1.00 92.00 431 LYS A O 1
ATOM 3470 N N . ILE A 1 432 ? 12.978 -18.057 -32.039 1.00 93.25 432 ILE A N 1
ATOM 3471 C CA . ILE A 1 432 ? 13.317 -17.091 -33.070 1.00 93.25 432 ILE A CA 1
ATOM 3472 C C . ILE A 1 432 ? 13.682 -17.869 -34.329 1.00 93.25 432 ILE A C 1
ATOM 3474 O O . ILE A 1 432 ? 14.260 -18.957 -34.284 1.00 93.25 432 ILE A O 1
ATOM 3478 N N . ARG A 1 433 ? 13.263 -17.341 -35.471 1.00 95.56 433 ARG A N 1
ATOM 3479 C CA . ARG A 1 433 ? 13.628 -17.850 -36.789 1.00 95.56 433 ARG A CA 1
ATOM 3480 C C . ARG A 1 433 ? 13.732 -16.692 -37.759 1.00 95.56 433 ARG A C 1
ATOM 3482 O O . ARG A 1 433 ? 13.071 -15.676 -37.572 1.00 95.56 433 ARG A O 1
ATOM 3489 N N . GLU A 1 434 ? 14.473 -16.887 -38.838 1.00 96.56 434 GLU A N 1
ATOM 3490 C CA . GLU A 1 434 ? 14.438 -15.951 -39.956 1.00 96.56 434 GLU A CA 1
ATOM 3491 C C . GLU A 1 434 ? 13.017 -15.908 -40.564 1.00 96.56 434 GLU A C 1
ATOM 3493 O O . GLU A 1 434 ? 12.344 -16.943 -40.728 1.00 96.56 434 GLU A O 1
ATOM 3498 N N . ALA A 1 435 ? 12.548 -14.705 -40.886 1.00 94.62 435 ALA A N 1
ATOM 3499 C CA . ALA A 1 435 ? 11.307 -14.471 -41.603 1.00 94.62 435 ALA A CA 1
ATOM 3500 C C . ALA A 1 435 ? 11.428 -15.023 -43.031 1.00 94.62 435 ALA A C 1
ATOM 3502 O O . ALA A 1 435 ? 12.432 -14.853 -43.727 1.00 94.62 435 ALA A O 1
ATOM 3503 N N . ARG A 1 436 ? 10.400 -15.738 -43.487 1.00 95.00 436 ARG A N 1
ATOM 3504 C CA . ARG A 1 436 ? 10.402 -16.331 -44.831 1.00 95.00 436 ARG A CA 1
ATOM 3505 C C . ARG A 1 436 ? 10.090 -15.258 -45.876 1.00 95.00 436 ARG A C 1
ATOM 3507 O O . ARG A 1 436 ? 9.349 -14.328 -45.573 1.00 95.00 436 ARG A O 1
ATOM 3514 N N . PRO A 1 437 ? 10.544 -15.407 -47.134 1.00 93.38 437 PRO A N 1
ATOM 3515 C CA . PRO A 1 437 ? 10.175 -14.485 -48.206 1.00 93.38 437 PRO A CA 1
ATOM 3516 C C . PRO A 1 437 ? 8.650 -14.313 -48.321 1.00 93.38 437 PRO A C 1
ATOM 3518 O O . PRO A 1 437 ? 7.941 -15.259 -48.668 1.00 93.38 437 PRO A O 1
ATOM 3521 N N . GLY A 1 438 ? 8.158 -13.105 -48.029 1.00 89.00 438 GLY A N 1
ATOM 3522 C CA . GLY A 1 438 ? 6.730 -12.760 -48.018 1.00 89.00 438 GLY A CA 1
ATOM 3523 C C . GLY A 1 438 ? 6.047 -12.788 -46.641 1.00 89.00 438 GLY A C 1
ATOM 3524 O O . GLY A 1 438 ? 4.889 -12.389 -46.551 1.00 89.00 438 GLY A O 1
ATOM 3525 N N . GLU A 1 439 ? 6.728 -13.215 -45.575 1.00 90.00 439 GLU A N 1
ATOM 3526 C CA . GLU A 1 439 ? 6.324 -12.914 -44.196 1.00 90.00 439 GLU A CA 1
ATOM 3527 C C . GLU A 1 439 ? 6.799 -11.500 -43.822 1.00 90.00 439 GLU A C 1
ATOM 3529 O O . GLU A 1 439 ? 7.879 -11.083 -44.235 1.00 90.00 439 GLU A O 1
ATOM 3534 N N . SER A 1 440 ? 6.021 -10.771 -43.014 1.00 86.69 440 SER A N 1
ATOM 3535 C CA . SER A 1 440 ? 6.539 -9.584 -42.325 1.00 86.69 440 SER A CA 1
ATOM 3536 C C . SER A 1 440 ? 7.322 -10.052 -41.104 1.00 86.69 440 SER A C 1
ATOM 3538 O O . SER A 1 440 ? 6.724 -10.580 -40.153 1.00 86.69 440 SER A O 1
ATOM 3540 N N . GLY A 1 441 ? 8.642 -9.895 -41.152 1.00 89.44 441 GLY A N 1
ATOM 3541 C CA . GLY A 1 441 ? 9.488 -10.033 -39.975 1.00 89.44 441 GLY A CA 1
ATOM 3542 C C . GLY A 1 441 ? 9.314 -8.861 -39.007 1.00 89.44 441 GLY A C 1
ATOM 3543 O O . GLY A 1 441 ? 8.497 -7.963 -39.230 1.00 89.44 441 GLY A O 1
ATOM 3544 N N . GLU A 1 442 ? 10.022 -8.942 -37.888 1.00 89.88 442 GLU A N 1
ATOM 3545 C CA . GLU A 1 442 ? 9.936 -8.032 -36.739 1.00 89.88 442 GLU A CA 1
ATOM 3546 C C . GLU A 1 442 ? 11.295 -7.381 -36.432 1.00 89.88 442 GLU A C 1
ATOM 3548 O O . GLU A 1 442 ? 11.585 -7.056 -35.276 1.00 89.88 442 GLU A O 1
ATOM 3553 N N . GLY A 1 443 ? 12.123 -7.233 -37.473 1.00 92.31 443 GLY A N 1
ATOM 3554 C CA . GLY A 1 443 ? 13.432 -6.594 -37.413 1.00 92.31 443 GLY A CA 1
ATOM 3555 C C . GLY A 1 443 ? 14.567 -7.562 -37.062 1.00 92.31 443 GLY A C 1
ATOM 3556 O O . GLY A 1 443 ? 14.326 -8.735 -36.748 1.00 92.31 443 GLY A O 1
ATOM 3557 N N . PRO A 1 444 ? 15.827 -7.103 -37.136 1.00 95.69 444 PRO A N 1
ATOM 3558 C CA . PRO A 1 444 ? 16.986 -7.919 -36.799 1.00 95.69 444 PRO A CA 1
ATOM 3559 C C . PRO A 1 444 ? 17.071 -8.207 -35.295 1.00 95.69 444 PRO A C 1
ATOM 3561 O O . PRO A 1 444 ? 16.610 -7.416 -34.472 1.00 95.69 444 PRO A O 1
ATOM 3564 N N . VAL A 1 445 ? 17.685 -9.336 -34.933 1.00 95.88 445 VAL A N 1
ATOM 3565 C CA . VAL A 1 445 ? 17.857 -9.776 -33.537 1.00 95.88 445 VAL A CA 1
ATOM 3566 C C . VAL A 1 445 ? 19.178 -10.511 -33.375 1.00 95.88 445 VAL A C 1
ATOM 3568 O O . VAL A 1 445 ? 19.549 -11.318 -34.227 1.00 95.88 445 VAL A O 1
ATOM 3571 N N . ALA A 1 446 ? 19.852 -10.296 -32.247 1.00 96.38 446 ALA A N 1
ATOM 3572 C CA . ALA A 1 446 ? 20.898 -11.196 -31.774 1.00 96.38 446 ALA A CA 1
ATOM 3573 C C . ALA A 1 446 ? 20.402 -11.996 -30.566 1.00 96.38 446 ALA A C 1
ATOM 3575 O O . ALA A 1 446 ? 19.971 -11.423 -29.561 1.00 96.38 446 ALA A O 1
ATOM 3576 N N . GLU A 1 447 ? 20.495 -13.320 -30.658 1.00 95.62 447 GLU A N 1
ATOM 3577 C CA . GLU A 1 447 ? 20.363 -14.218 -29.519 1.00 95.62 447 GLU A CA 1
ATOM 3578 C C . GLU A 1 447 ? 21.737 -14.366 -28.858 1.00 95.62 447 GLU A C 1
ATOM 3580 O O . GLU A 1 447 ? 22.692 -14.864 -29.458 1.00 95.62 447 GLU A O 1
ATOM 3585 N N . LEU A 1 448 ? 21.855 -13.890 -27.621 1.00 95.12 448 LEU A N 1
ATOM 3586 C CA . LEU A 1 448 ? 23.113 -13.782 -26.891 1.00 95.12 448 LEU A CA 1
ATOM 3587 C C . LEU A 1 448 ? 23.083 -14.679 -25.655 1.00 95.12 448 LEU A C 1
ATOM 3589 O O . LEU A 1 448 ? 22.146 -14.639 -24.861 1.00 95.12 448 LEU A O 1
ATOM 3593 N N . LEU A 1 449 ? 24.144 -15.449 -25.447 1.00 93.44 449 LEU A N 1
ATOM 3594 C CA . LEU A 1 449 ? 24.430 -16.079 -24.165 1.00 93.44 449 LEU A CA 1
ATOM 3595 C C . LEU A 1 449 ? 25.178 -15.057 -23.307 1.00 93.44 449 LEU A C 1
ATOM 3597 O O . LEU A 1 449 ? 26.360 -14.785 -23.538 1.00 93.44 449 LEU A O 1
ATOM 3601 N N . VAL A 1 450 ? 24.480 -14.492 -22.321 1.00 92.50 450 VAL A N 1
ATOM 3602 C CA . VAL A 1 450 ? 25.028 -13.535 -21.348 1.00 92.50 450 VAL A CA 1
ATOM 3603 C C . VAL A 1 450 ? 25.214 -14.211 -19.985 1.00 92.50 450 VAL A C 1
ATOM 3605 O O . VAL A 1 450 ? 24.444 -15.114 -19.656 1.00 92.50 450 VAL A O 1
ATOM 3608 N N . PRO A 1 451 ? 26.201 -13.802 -19.169 1.00 88.81 451 PRO A N 1
ATOM 3609 C CA . PRO A 1 451 ? 26.369 -14.334 -17.819 1.00 88.81 451 PRO A CA 1
ATOM 3610 C C . PRO A 1 451 ? 25.100 -14.179 -16.970 1.00 88.81 451 PRO A C 1
ATOM 3612 O O . PRO A 1 451 ? 24.533 -13.088 -16.863 1.00 88.81 451 PRO A O 1
ATOM 3615 N N . ASP A 1 452 ? 24.670 -15.267 -16.343 1.00 86.81 452 ASP A N 1
ATOM 3616 C CA . ASP A 1 452 ? 23.601 -15.278 -15.350 1.00 86.81 452 ASP A CA 1
ATOM 3617 C C . ASP A 1 452 ? 24.215 -15.080 -13.962 1.00 86.81 452 ASP A C 1
ATOM 3619 O O . ASP A 1 452 ? 24.625 -16.032 -13.300 1.00 86.81 452 ASP A O 1
ATOM 3623 N N . VAL A 1 453 ? 24.320 -13.825 -13.519 1.00 77.94 453 VAL A N 1
ATOM 3624 C CA . VAL A 1 453 ? 24.938 -13.522 -12.221 1.00 77.94 453 VAL A CA 1
ATOM 3625 C C . VAL A 1 453 ? 24.159 -14.087 -11.037 1.00 77.94 453 VAL A C 1
ATOM 3627 O O . VAL A 1 453 ? 24.798 -14.443 -10.053 1.00 77.94 453 VAL A O 1
ATOM 3630 N N . ALA A 1 454 ? 22.839 -14.277 -11.129 1.00 74.94 454 ALA A N 1
ATOM 3631 C CA . ALA A 1 454 ? 22.096 -14.950 -10.064 1.00 74.94 454 ALA A CA 1
ATOM 3632 C C . ALA A 1 454 ? 22.546 -16.416 -9.942 1.00 74.94 454 ALA A C 1
ATOM 3634 O O . ALA A 1 454 ? 22.871 -16.874 -8.845 1.00 74.94 454 ALA A O 1
ATOM 3635 N N . ALA A 1 455 ? 22.678 -17.124 -11.069 1.00 78.75 455 ALA A N 1
ATOM 3636 C CA . ALA A 1 455 ? 23.202 -18.488 -11.090 1.00 78.75 455 ALA A CA 1
ATOM 3637 C C . ALA A 1 455 ? 24.696 -18.572 -10.704 1.00 78.75 455 ALA A C 1
ATOM 3639 O O . ALA A 1 455 ? 25.095 -19.533 -10.043 1.00 78.75 455 ALA A O 1
ATOM 3640 N N . ILE A 1 456 ? 25.522 -17.583 -11.076 1.00 76.25 456 ILE A N 1
ATOM 3641 C CA . ILE A 1 456 ? 26.944 -17.508 -10.679 1.00 76.25 456 ILE A CA 1
ATOM 3642 C C . ILE A 1 456 ? 27.069 -17.290 -9.170 1.00 76.25 456 ILE A C 1
ATOM 3644 O O . ILE A 1 456 ? 27.793 -18.042 -8.520 1.00 76.25 456 ILE A O 1
ATOM 3648 N N . MET A 1 457 ? 26.363 -16.302 -8.609 1.00 69.12 457 MET A N 1
ATOM 3649 C CA . MET A 1 457 ? 26.380 -16.013 -7.172 1.00 69.12 457 MET A CA 1
ATOM 3650 C C . MET A 1 457 ? 25.839 -17.200 -6.376 1.00 69.12 457 MET A C 1
ATOM 3652 O O . MET A 1 457 ? 26.481 -17.623 -5.422 1.00 69.12 457 MET A O 1
ATOM 3656 N N . GLN A 1 458 ? 24.743 -17.827 -6.818 1.00 74.81 458 GLN A N 1
ATOM 3657 C CA . GLN A 1 458 ? 24.231 -19.045 -6.186 1.00 74.81 458 GLN A CA 1
ATOM 3658 C C . GLN A 1 458 ? 25.234 -20.214 -6.263 1.00 74.81 458 GLN A C 1
ATOM 3660 O O . GLN A 1 458 ? 25.382 -20.976 -5.310 1.00 74.81 458 GLN A O 1
ATOM 3665 N N . ALA A 1 459 ? 25.955 -20.387 -7.372 1.00 73.56 459 ALA A N 1
ATOM 3666 C CA . ALA A 1 459 ? 26.982 -21.424 -7.450 1.00 73.56 459 ALA A CA 1
ATOM 3667 C C . ALA A 1 459 ? 28.175 -21.129 -6.529 1.00 73.56 459 ALA A C 1
ATOM 3669 O O . ALA A 1 459 ? 28.672 -22.044 -5.873 1.00 73.56 459 ALA A O 1
ATOM 3670 N N . GLN A 1 460 ? 28.601 -19.866 -6.445 1.00 69.56 460 GLN A N 1
ATOM 3671 C CA . GLN A 1 460 ? 29.651 -19.415 -5.529 1.00 69.56 460 GLN A CA 1
ATOM 3672 C C . GLN A 1 460 ? 29.247 -19.637 -4.062 1.00 69.56 460 GLN A C 1
ATOM 3674 O O . GLN A 1 460 ? 30.020 -20.257 -3.330 1.00 69.56 460 GLN A O 1
ATOM 3679 N N . ALA A 1 461 ? 28.017 -19.259 -3.696 1.00 65.94 461 ALA A N 1
ATOM 3680 C CA . ALA A 1 461 ? 27.371 -19.527 -2.410 1.00 65.94 461 ALA A CA 1
ATOM 3681 C C . ALA A 1 461 ? 27.400 -21.014 -2.028 1.00 65.94 461 ALA A C 1
ATOM 3683 O O . ALA A 1 461 ? 27.805 -21.398 -0.934 1.00 65.94 461 ALA A O 1
ATOM 3684 N N . GLU A 1 462 ? 27.041 -21.889 -2.969 1.00 76.00 462 GLU A N 1
ATOM 3685 C CA . GLU A 1 462 ? 27.064 -23.343 -2.775 1.00 76.00 462 GLU A CA 1
ATOM 3686 C C . GLU A 1 462 ? 28.488 -23.951 -2.815 1.00 76.00 462 GLU A C 1
ATOM 3688 O O . GLU A 1 462 ? 28.651 -25.175 -2.836 1.00 76.00 462 GLU A O 1
ATOM 3693 N N . GLY A 1 463 ? 29.542 -23.127 -2.877 1.00 80.12 463 GLY A N 1
ATOM 3694 C CA . GLY A 1 463 ? 30.937 -23.562 -3.003 1.00 80.12 463 GLY A CA 1
ATOM 3695 C C . GLY A 1 463 ? 31.262 -24.258 -4.332 1.00 80.12 463 GLY A C 1
ATOM 3696 O O . GLY A 1 463 ? 32.358 -24.813 -4.496 1.00 80.12 463 GLY A O 1
ATOM 3697 N N . ARG A 1 464 ? 30.334 -24.242 -5.298 1.00 78.81 464 ARG A N 1
ATOM 3698 C CA . ARG A 1 464 ? 30.513 -24.800 -6.639 1.00 78.81 464 ARG A CA 1
ATOM 3699 C C . ARG A 1 464 ? 31.388 -23.854 -7.451 1.00 78.81 464 ARG A C 1
ATOM 3701 O O . ARG A 1 464 ? 30.984 -22.761 -7.839 1.00 78.81 464 ARG A O 1
ATOM 3708 N N . ARG A 1 465 ? 32.604 -24.297 -7.771 1.00 71.69 465 ARG A N 1
ATOM 3709 C CA . ARG A 1 465 ? 33.431 -23.598 -8.761 1.00 71.69 465 ARG A CA 1
ATOM 3710 C C . ARG A 1 465 ? 32.737 -23.664 -10.127 1.00 71.69 465 ARG A C 1
ATOM 3712 O O . ARG A 1 465 ? 32.281 -24.748 -10.492 1.00 71.69 465 ARG A O 1
ATOM 3719 N N . PRO A 1 466 ? 32.708 -22.571 -10.909 1.00 65.38 466 PRO A N 1
ATOM 3720 C CA . PRO A 1 466 ? 32.265 -22.614 -12.300 1.00 65.38 466 PRO A CA 1
ATOM 3721 C C . PRO A 1 466 ? 33.242 -23.419 -13.177 1.00 65.38 466 PRO A C 1
ATOM 3723 O O . PRO A 1 466 ? 34.082 -22.860 -13.875 1.00 65.38 466 PRO A O 1
ATOM 3726 N N . GLU A 1 467 ? 33.180 -24.755 -13.118 1.00 57.12 467 GLU A N 1
ATOM 3727 C CA . GLU A 1 467 ? 34.095 -25.634 -13.872 1.00 57.12 467 GLU A CA 1
ATOM 3728 C C . GLU A 1 467 ? 33.892 -25.519 -15.392 1.00 57.12 467 GLU A C 1
ATOM 3730 O O . GLU A 1 467 ? 34.826 -25.733 -16.164 1.00 57.12 467 GLU A O 1
ATOM 3735 N N . THR A 1 468 ? 32.694 -25.106 -15.818 1.00 66.62 468 THR A N 1
ATOM 3736 C CA . THR A 1 468 ? 32.411 -24.616 -17.172 1.00 66.62 468 THR A CA 1
ATOM 3737 C C . THR A 1 468 ? 31.551 -23.360 -17.068 1.00 66.62 468 THR A C 1
ATOM 3739 O O . THR A 1 468 ? 30.476 -23.399 -16.475 1.00 66.62 468 THR A O 1
ATOM 3742 N N . MET A 1 469 ? 32.020 -22.240 -17.630 1.00 63.56 469 MET A N 1
ATOM 3743 C CA . MET A 1 469 ? 31.267 -20.975 -17.622 1.00 63.56 469 MET A CA 1
ATOM 3744 C C . MET A 1 469 ? 29.909 -21.111 -18.325 1.00 63.56 469 MET A C 1
ATOM 3746 O O . MET A 1 469 ? 28.948 -20.504 -17.880 1.00 63.56 469 MET A O 1
ATOM 3750 N N . GLU A 1 470 ? 29.815 -21.963 -19.354 1.00 70.19 470 GLU A N 1
ATOM 3751 C CA . GLU A 1 470 ? 28.603 -22.184 -20.163 1.00 70.19 470 GLU A CA 1
ATOM 3752 C C . GLU A 1 470 ? 27.382 -22.657 -19.354 1.00 70.19 470 GLU A C 1
ATOM 3754 O O . GLU A 1 470 ? 26.252 -22.409 -19.761 1.00 70.19 470 GLU A O 1
ATOM 3759 N N . ALA A 1 471 ? 27.583 -23.291 -18.193 1.00 78.00 471 ALA A N 1
ATOM 3760 C CA . ALA A 1 471 ? 26.491 -23.678 -17.294 1.00 78.00 471 ALA A CA 1
ATOM 3761 C C . ALA A 1 471 ? 25.851 -22.487 -16.547 1.00 78.00 471 ALA A C 1
ATOM 3763 O O . ALA A 1 471 ? 24.854 -22.672 -15.851 1.00 78.00 471 ALA A O 1
ATOM 3764 N N . PHE A 1 472 ? 26.431 -21.290 -16.675 1.00 84.12 472 PHE A N 1
ATOM 3765 C CA . PHE A 1 472 ? 26.043 -20.060 -15.982 1.00 84.12 472 PHE A CA 1
ATOM 3766 C C . PHE A 1 472 ? 25.788 -18.906 -16.958 1.00 84.12 472 PHE A C 1
ATOM 3768 O O . PHE A 1 472 ? 26.008 -17.738 -16.632 1.00 84.12 472 PHE A O 1
ATOM 3775 N N . HIS A 1 473 ? 25.325 -19.230 -18.164 1.00 88.25 473 HIS A N 1
ATOM 3776 C CA . HIS A 1 473 ? 24.802 -18.257 -19.114 1.00 88.25 473 HIS A CA 1
ATOM 3777 C C . HIS A 1 473 ? 23.286 -18.397 -19.228 1.00 88.25 473 HIS A C 1
ATOM 3779 O O . HIS A 1 473 ? 22.762 -19.505 -19.340 1.00 88.25 473 HIS A O 1
ATOM 3785 N N . ARG A 1 474 ? 22.594 -17.259 -19.276 1.00 89.88 474 ARG A N 1
ATOM 3786 C CA . ARG A 1 474 ? 21.191 -17.167 -19.689 1.00 89.88 474 ARG A CA 1
ATOM 3787 C C . ARG A 1 474 ? 21.113 -16.625 -21.111 1.00 89.88 474 ARG A C 1
ATOM 3789 O O . ARG A 1 474 ? 21.976 -15.858 -21.544 1.00 89.88 474 ARG A O 1
ATOM 3796 N N . THR A 1 475 ? 20.062 -16.989 -21.831 1.00 90.75 475 THR A N 1
ATOM 3797 C CA . THR A 1 475 ? 19.768 -16.377 -23.126 1.00 90.75 475 THR A CA 1
ATOM 3798 C C . THR A 1 475 ? 19.167 -14.989 -22.915 1.00 90.75 475 THR A C 1
ATOM 3800 O O . THR A 1 475 ? 18.196 -14.831 -22.176 1.00 90.75 475 THR A O 1
ATOM 3803 N N . ALA A 1 476 ? 19.737 -13.988 -23.576 1.00 91.44 476 ALA A N 1
ATOM 3804 C CA . ALA A 1 476 ? 19.191 -12.647 -23.716 1.00 91.44 476 ALA A CA 1
ATOM 3805 C C . ALA A 1 476 ? 19.002 -12.329 -25.204 1.00 91.44 476 ALA A C 1
ATOM 3807 O O . ALA A 1 476 ? 19.747 -12.814 -26.055 1.00 91.44 476 ALA A O 1
ATOM 3808 N N . TYR A 1 477 ? 18.013 -11.497 -25.512 1.00 92.44 477 TYR A N 1
ATOM 3809 C CA . TYR A 1 477 ? 17.683 -11.109 -26.879 1.00 92.44 477 TYR A CA 1
ATOM 3810 C C . TYR A 1 477 ? 17.922 -9.613 -27.029 1.00 92.44 477 TYR A C 1
ATOM 3812 O O . TYR A 1 477 ? 17.335 -8.825 -26.290 1.00 92.44 477 TYR A O 1
ATOM 3820 N N . LEU A 1 478 ? 18.789 -9.231 -27.966 1.00 93.69 478 LEU A N 1
ATOM 3821 C CA . LEU A 1 478 ? 19.027 -7.832 -28.307 1.00 93.69 478 LEU A CA 1
ATOM 3822 C C . LEU A 1 478 ? 18.295 -7.528 -29.616 1.00 93.69 478 LEU A C 1
ATOM 3824 O O . LEU A 1 478 ? 18.710 -7.983 -30.684 1.00 93.69 478 LEU A O 1
ATOM 3828 N N . ALA A 1 479 ? 17.188 -6.797 -29.509 1.00 93.25 479 ALA A N 1
ATOM 3829 C CA . ALA A 1 479 ? 16.228 -6.571 -30.585 1.00 93.25 479 ALA A CA 1
ATOM 3830 C C . ALA A 1 479 ? 15.948 -5.056 -30.722 1.00 93.25 479 ALA A C 1
ATOM 3832 O O . ALA A 1 479 ? 15.094 -4.533 -30.005 1.00 93.25 479 ALA A O 1
ATOM 3833 N N . PRO A 1 480 ? 16.663 -4.320 -31.601 1.00 90.25 480 PRO A N 1
ATOM 3834 C CA . PRO A 1 480 ? 16.593 -2.855 -31.693 1.00 90.25 480 PRO A CA 1
ATOM 3835 C C . PRO A 1 480 ? 15.194 -2.277 -31.934 1.00 90.25 480 PRO A C 1
ATOM 3837 O O . PRO A 1 480 ? 14.902 -1.184 -31.460 1.00 90.25 480 PRO A O 1
ATOM 3840 N N . GLU A 1 481 ? 14.326 -2.991 -32.656 1.00 86.94 481 GLU A N 1
ATOM 3841 C CA . GLU A 1 481 ? 12.959 -2.535 -32.945 1.00 86.94 481 GLU A CA 1
ATOM 3842 C C . GLU A 1 481 ? 11.951 -2.829 -31.818 1.00 86.94 481 GLU A C 1
ATOM 3844 O O . GLU A 1 481 ? 10.761 -2.534 -31.963 1.00 86.94 481 GLU A O 1
ATOM 3849 N N . HIS A 1 482 ? 12.369 -3.451 -30.713 1.00 83.12 482 HIS A N 1
ATOM 3850 C CA . HIS A 1 482 ? 11.475 -3.850 -29.623 1.00 83.12 482 HIS A CA 1
ATOM 3851 C C . HIS A 1 482 ? 11.709 -2.986 -28.375 1.00 83.12 482 HIS A C 1
ATOM 3853 O O . HIS A 1 482 ? 12.835 -2.946 -27.865 1.00 83.12 482 HIS A O 1
ATOM 3859 N N . PRO A 1 483 ? 10.669 -2.302 -27.853 1.00 74.12 483 PRO A N 1
ATOM 3860 C CA . PRO A 1 483 ? 10.768 -1.528 -26.618 1.00 74.12 483 PRO A CA 1
ATOM 3861 C C . PRO A 1 483 ? 11.364 -2.355 -25.471 1.00 74.12 483 PRO A C 1
ATOM 3863 O O . PRO A 1 483 ? 10.982 -3.502 -25.258 1.00 74.12 483 PRO A O 1
ATOM 3866 N N . GLY A 1 484 ? 12.332 -1.787 -24.748 1.00 78.19 484 GLY A N 1
ATOM 3867 C CA . GLY A 1 484 ? 13.019 -2.448 -23.629 1.00 78.19 484 GLY A CA 1
ATOM 3868 C C . GLY A 1 484 ? 14.069 -3.506 -24.009 1.00 78.19 484 GLY A C 1
ATOM 3869 O O . GLY A 1 484 ? 15.005 -3.705 -23.244 1.00 78.19 484 GLY A O 1
ATOM 3870 N N . ALA A 1 485 ? 13.997 -4.126 -25.192 1.00 83.50 485 ALA A N 1
ATOM 3871 C CA . ALA A 1 485 ? 14.955 -5.153 -25.639 1.00 83.50 485 ALA A CA 1
ATOM 3872 C C . ALA A 1 485 ? 16.123 -4.604 -26.485 1.00 83.50 485 ALA A C 1
ATOM 3874 O O . ALA A 1 485 ? 16.978 -5.358 -26.957 1.00 83.50 485 ALA A O 1
ATOM 3875 N N . ALA A 1 486 ? 16.183 -3.286 -26.681 1.00 89.81 486 ALA A N 1
ATOM 3876 C CA . ALA A 1 486 ? 17.258 -2.620 -27.410 1.00 89.81 486 ALA A CA 1
ATOM 3877 C C . ALA A 1 486 ? 18.523 -2.361 -26.564 1.00 89.81 486 ALA A C 1
ATOM 3879 O O . ALA A 1 486 ? 19.529 -1.932 -27.123 1.00 89.81 486 ALA A O 1
ATOM 3880 N N . LEU A 1 487 ? 18.510 -2.593 -25.245 1.00 92.38 487 LEU A N 1
ATOM 3881 C CA . LEU A 1 487 ? 19.651 -2.336 -24.357 1.00 92.38 487 LEU A CA 1
ATOM 3882 C C . LEU A 1 487 ? 19.883 -3.502 -23.389 1.00 92.38 487 LEU A C 1
ATOM 3884 O O . LEU A 1 487 ? 18.974 -3.944 -22.695 1.00 92.38 487 LEU A O 1
ATOM 3888 N N . LEU A 1 488 ? 21.134 -3.946 -23.305 1.00 91.75 488 LEU A N 1
ATOM 3889 C CA . LEU A 1 488 ? 21.645 -4.876 -22.305 1.00 91.75 488 LEU A CA 1
ATOM 3890 C C . LEU A 1 488 ? 22.812 -4.223 -21.559 1.00 91.75 488 LEU A C 1
ATOM 3892 O O . LEU A 1 488 ? 23.533 -3.385 -22.103 1.00 91.75 488 LEU A O 1
ATOM 3896 N N . TYR A 1 489 ? 23.035 -4.629 -20.316 1.00 91.19 489 TYR A N 1
ATOM 3897 C CA . TYR A 1 489 ? 24.173 -4.184 -19.520 1.00 91.19 489 TYR A CA 1
ATOM 3898 C C . TYR A 1 489 ? 24.709 -5.314 -18.649 1.00 91.19 489 TYR A C 1
ATOM 3900 O O . TYR A 1 489 ? 23.996 -6.267 -18.323 1.00 91.19 489 TYR A O 1
ATOM 3908 N N . GLY A 1 490 ? 25.987 -5.207 -18.290 1.00 86.81 490 GLY A N 1
ATOM 3909 C CA . GLY A 1 490 ? 26.629 -6.147 -17.385 1.00 86.81 490 GLY A CA 1
ATOM 3910 C C . GLY A 1 490 ? 25.943 -6.133 -16.016 1.00 86.81 490 GLY A C 1
ATOM 3911 O O . GLY A 1 490 ? 25.684 -5.049 -15.494 1.00 86.81 490 GLY A O 1
ATOM 3912 N N . PRO A 1 491 ? 25.655 -7.299 -15.411 1.00 76.69 491 PRO A N 1
ATOM 3913 C CA . PRO A 1 491 ? 25.043 -7.377 -14.079 1.00 76.69 491 PRO A CA 1
ATOM 3914 C C . PRO A 1 491 ? 25.924 -6.788 -12.961 1.00 76.69 491 PRO A C 1
ATOM 3916 O O . PRO A 1 491 ? 25.420 -6.363 -11.928 1.00 76.69 491 PRO A O 1
ATOM 3919 N N . ASP A 1 492 ? 27.233 -6.723 -13.189 1.00 79.31 492 ASP A N 1
ATOM 3920 C CA . ASP A 1 492 ? 28.252 -6.049 -12.377 1.00 79.31 492 ASP A CA 1
ATOM 3921 C C . ASP A 1 492 ? 28.594 -4.632 -12.892 1.00 79.31 492 ASP A C 1
ATOM 3923 O O . ASP A 1 492 ? 29.537 -4.003 -12.414 1.00 79.31 492 ASP A O 1
ATOM 3927 N N . TRP A 1 493 ? 27.826 -4.129 -13.866 1.00 88.00 493 TRP A N 1
ATOM 3928 C CA . TRP A 1 493 ? 28.024 -2.854 -14.561 1.00 88.00 493 TRP A CA 1
ATOM 3929 C C . TRP A 1 493 ? 29.405 -2.731 -15.234 1.00 88.00 493 TRP A C 1
ATOM 3931 O O . TRP A 1 493 ? 30.015 -1.665 -15.232 1.00 88.00 493 TRP A O 1
ATOM 3941 N N . THR A 1 494 ? 29.900 -3.822 -15.841 1.00 89.06 494 THR A N 1
ATOM 3942 C CA . THR A 1 494 ? 31.171 -3.858 -16.607 1.00 89.06 494 THR A CA 1
ATOM 3943 C C . THR A 1 494 ? 31.055 -3.527 -18.096 1.00 89.06 494 THR A C 1
ATOM 3945 O O . THR A 1 494 ? 32.065 -3.217 -18.727 1.00 89.06 494 THR A O 1
ATOM 3948 N N . TYR A 1 495 ? 29.851 -3.550 -18.676 1.00 93.25 495 TYR A N 1
ATOM 3949 C CA . TYR A 1 495 ? 29.601 -3.171 -20.072 1.00 93.25 495 TYR A CA 1
ATOM 3950 C C . TYR A 1 495 ? 28.181 -2.642 -20.277 1.00 93.25 495 TYR A C 1
ATOM 3952 O O . TYR A 1 495 ? 27.278 -2.931 -19.488 1.00 93.25 495 TYR A O 1
ATOM 3960 N N . ARG A 1 496 ? 27.969 -1.935 -21.390 1.00 94.94 496 ARG A N 1
ATOM 3961 C CA . ARG A 1 496 ? 26.643 -1.619 -21.944 1.00 94.94 496 ARG A CA 1
ATOM 3962 C C . ARG A 1 496 ? 26.613 -1.974 -23.425 1.00 94.94 496 ARG A C 1
ATOM 3964 O O . ARG A 1 496 ? 27.496 -1.556 -24.165 1.00 94.94 496 ARG A O 1
ATOM 3971 N N . LEU A 1 497 ? 25.610 -2.734 -23.850 1.00 96.06 497 LEU A N 1
ATOM 3972 C CA . LEU A 1 497 ? 25.443 -3.228 -25.214 1.00 96.06 497 LEU A CA 1
ATOM 3973 C C . LEU A 1 497 ? 24.068 -2.808 -25.745 1.00 96.06 497 LEU A C 1
ATOM 3975 O O . LEU A 1 497 ? 23.047 -3.310 -25.281 1.00 96.06 497 LEU A O 1
ATOM 3979 N N . LYS A 1 498 ? 24.035 -1.897 -26.718 1.00 96.06 498 LYS A N 1
ATOM 3980 C CA . LYS A 1 498 ? 22.799 -1.410 -27.344 1.00 96.06 498 LYS A CA 1
ATOM 3981 C C . LYS A 1 498 ? 22.640 -1.992 -28.745 1.00 96.06 498 LYS A C 1
ATOM 3983 O O . LYS A 1 498 ? 23.580 -1.973 -29.532 1.00 96.06 498 LYS A O 1
ATOM 3988 N N . GLY A 1 499 ? 21.457 -2.491 -29.073 1.00 95.44 499 GLY A N 1
ATOM 3989 C CA . GLY A 1 499 ? 21.092 -2.830 -30.443 1.00 95.44 499 GLY A CA 1
ATOM 3990 C C . GLY A 1 499 ? 20.663 -1.570 -31.185 1.00 95.44 499 GLY A C 1
ATOM 3991 O O . GLY A 1 499 ? 19.902 -0.768 -30.642 1.00 95.44 499 GLY A O 1
ATOM 3992 N N . LEU A 1 500 ? 21.104 -1.405 -32.432 1.00 94.62 500 LEU A N 1
ATOM 3993 C CA . LEU A 1 500 ? 20.595 -0.358 -33.317 1.00 94.62 500 LEU A CA 1
ATOM 3994 C C . LEU A 1 500 ? 20.407 -0.891 -34.739 1.00 94.62 500 LEU A C 1
ATOM 3996 O O . LEU A 1 500 ? 21.318 -1.494 -35.299 1.00 94.62 500 LEU A O 1
ATOM 4000 N N . PHE A 1 501 ? 19.242 -0.634 -35.328 1.00 93.56 501 PHE A N 1
ATOM 4001 C CA . PHE A 1 501 ? 18.949 -0.915 -36.731 1.00 93.56 501 PHE A CA 1
ATOM 4002 C C . PHE A 1 501 ? 18.566 0.389 -37.434 1.00 93.56 501 PHE A C 1
ATOM 4004 O O . PHE A 1 501 ? 17.739 1.144 -36.922 1.00 93.56 501 PHE A O 1
ATOM 4011 N N . THR A 1 502 ? 19.213 0.677 -38.563 1.00 91.00 502 THR A N 1
ATOM 4012 C CA . THR A 1 502 ? 18.985 1.893 -39.356 1.00 91.00 502 THR A CA 1
ATOM 4013 C C . THR A 1 502 ? 19.388 1.669 -40.816 1.00 91.00 502 THR A C 1
ATOM 4015 O O . THR A 1 502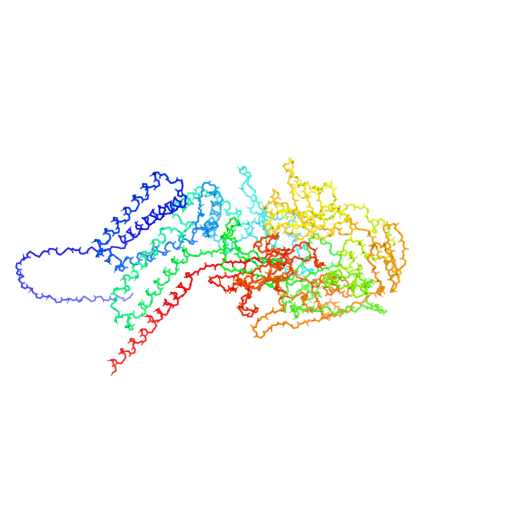 ? 20.398 1.028 -41.115 1.00 91.00 502 THR A O 1
ATOM 4018 N N . ASP A 1 503 ? 18.587 2.223 -41.730 1.00 85.06 503 ASP A N 1
ATOM 4019 C CA . ASP A 1 503 ? 18.846 2.228 -43.176 1.00 85.06 503 ASP A CA 1
ATOM 4020 C C . ASP A 1 503 ? 19.857 3.316 -43.604 1.00 85.06 503 ASP A C 1
ATOM 4022 O O . ASP A 1 503 ? 20.291 3.354 -44.758 1.00 85.06 503 ASP A O 1
ATOM 4026 N N . GLU A 1 504 ? 20.261 4.196 -42.686 1.00 87.50 504 GLU A N 1
ATOM 4027 C CA . GLU A 1 504 ? 21.311 5.198 -42.891 1.00 87.50 504 GLU A CA 1
ATOM 4028 C C . GLU A 1 504 ? 22.580 4.823 -42.109 1.00 87.50 504 GLU A C 1
ATOM 4030 O O . GLU A 1 504 ? 22.519 4.218 -41.036 1.00 87.50 504 GLU A O 1
ATOM 4035 N N . GLU A 1 505 ? 23.754 5.168 -42.648 1.00 81.94 505 GLU A N 1
ATOM 4036 C CA . GLU A 1 505 ? 25.026 4.957 -41.951 1.00 81.94 505 GLU A CA 1
ATOM 4037 C C . GLU A 1 505 ? 25.208 6.024 -40.863 1.00 81.94 505 GLU A C 1
ATOM 4039 O O . GLU A 1 505 ? 25.682 7.126 -41.140 1.00 81.94 505 GLU A O 1
ATOM 4044 N N . SER A 1 506 ? 24.830 5.681 -39.628 1.00 83.69 506 SER A N 1
ATOM 4045 C CA . SER A 1 506 ? 24.972 6.570 -38.472 1.00 83.69 506 SER A CA 1
ATOM 4046 C C . SER A 1 506 ? 26.424 6.957 -38.193 1.00 83.69 506 SER A C 1
ATOM 4048 O O . SER A 1 506 ? 27.347 6.136 -38.287 1.00 83.69 506 SER A O 1
ATOM 4050 N N . SER A 1 507 ? 26.614 8.212 -37.784 1.00 84.12 507 SER A N 1
ATOM 4051 C CA . SER A 1 507 ? 27.909 8.710 -37.311 1.00 84.12 507 SER A CA 1
ATOM 4052 C C . SER A 1 507 ? 28.270 8.117 -35.941 1.00 84.12 507 SER A C 1
ATOM 4054 O O . SER A 1 507 ? 27.396 7.727 -35.166 1.00 84.12 507 SER A O 1
ATOM 4056 N N . ILE A 1 508 ? 29.564 8.043 -35.607 1.00 79.81 508 ILE A N 1
ATOM 4057 C CA . ILE A 1 508 ? 30.011 7.538 -34.290 1.00 79.81 508 ILE A CA 1
ATOM 4058 C C . ILE A 1 508 ? 29.427 8.417 -33.172 1.00 79.81 508 ILE A C 1
ATOM 4060 O O . ILE A 1 508 ? 29.040 7.914 -32.121 1.00 79.81 508 ILE A O 1
ATOM 4064 N N . GLU A 1 509 ? 29.295 9.715 -33.433 1.00 83.62 509 GLU A N 1
ATOM 4065 C CA . GLU A 1 509 ? 28.705 10.714 -32.549 1.00 83.62 509 GLU A CA 1
ATOM 4066 C C . GLU A 1 509 ? 27.200 10.493 -32.287 1.00 83.62 509 GLU A C 1
ATOM 4068 O O . GLU A 1 509 ? 26.733 10.789 -31.186 1.00 83.62 509 GLU A O 1
ATOM 4073 N N . GLU A 1 510 ? 26.443 9.945 -33.246 1.00 86.19 510 GLU A N 1
ATOM 4074 C CA . GLU A 1 510 ? 25.039 9.531 -33.055 1.00 86.19 510 GLU A CA 1
ATOM 4075 C C . GLU A 1 510 ? 24.918 8.232 -32.245 1.00 86.19 510 GLU A C 1
ATOM 4077 O O . GLU A 1 510 ? 24.013 8.091 -31.419 1.00 86.19 510 GLU A O 1
ATOM 4082 N N . LEU A 1 511 ? 25.832 7.281 -32.468 1.00 85.62 511 LEU A N 1
ATOM 4083 C CA . LEU A 1 511 ? 25.869 6.001 -31.751 1.00 85.62 511 LEU A CA 1
ATOM 4084 C C . LEU A 1 511 ? 26.266 6.190 -30.277 1.00 85.62 511 LEU A C 1
ATOM 4086 O O . LEU A 1 511 ? 25.642 5.629 -29.368 1.00 85.62 511 LEU A O 1
ATOM 4090 N N . PHE A 1 512 ? 27.291 7.015 -30.051 1.00 89.69 512 PHE A N 1
ATOM 4091 C CA . PHE A 1 512 ? 27.926 7.275 -28.762 1.00 89.69 512 PHE A CA 1
ATOM 4092 C C . PHE A 1 512 ? 27.915 8.776 -28.446 1.00 89.69 512 PHE A C 1
ATOM 4094 O O . PHE A 1 512 ? 28.977 9.408 -28.412 1.00 89.69 512 PHE A O 1
ATOM 4101 N N . PRO A 1 513 ? 26.737 9.372 -28.175 1.00 83.81 513 PRO A N 1
ATOM 4102 C CA . PRO A 1 513 ? 26.664 10.774 -27.792 1.00 83.81 513 PRO A CA 1
ATOM 4103 C C . PRO A 1 513 ? 27.576 11.029 -26.584 1.00 83.81 513 PRO A C 1
ATOM 4105 O O . PRO A 1 513 ? 27.501 10.327 -25.570 1.00 83.81 513 PRO A O 1
ATOM 4108 N N . GLN A 1 514 ? 28.454 12.030 -26.712 1.00 76.44 514 GLN A N 1
ATOM 4109 C CA . GLN A 1 514 ? 29.412 12.467 -25.682 1.00 76.44 514 GLN A CA 1
ATOM 4110 C C . GLN A 1 514 ? 28.762 13.376 -24.624 1.00 76.44 514 GLN A C 1
ATOM 4112 O O . GLN A 1 514 ? 29.391 14.283 -24.083 1.00 76.44 514 GLN A O 1
ATOM 4117 N N . GLU A 1 515 ? 27.467 13.210 -24.380 1.00 69.06 515 GLU A N 1
ATOM 4118 C CA . GLU A 1 515 ? 26.751 14.027 -23.413 1.00 69.06 515 GLU A CA 1
ATOM 4119 C C . GLU A 1 515 ? 26.783 13.343 -22.048 1.00 69.06 515 GLU A C 1
ATOM 4121 O O . GLU A 1 515 ? 26.240 12.253 -21.915 1.00 69.06 515 GLU A O 1
ATOM 4126 N N . ASP A 1 516 ? 27.341 14.013 -21.031 1.00 81.38 516 ASP A N 1
ATOM 4127 C CA . ASP A 1 516 ? 27.332 13.583 -19.618 1.00 81.38 516 ASP A CA 1
ATOM 4128 C C . ASP A 1 516 ? 25.919 13.657 -18.985 1.00 81.38 516 ASP A C 1
ATOM 4130 O O . ASP A 1 516 ? 25.716 14.220 -17.903 1.00 81.38 516 ASP A O 1
ATOM 4134 N N . ARG A 1 517 ? 24.902 13.166 -19.701 1.00 93.12 517 ARG A N 1
ATOM 4135 C CA . ARG A 1 517 ? 23.501 13.128 -19.275 1.00 93.12 517 ARG A CA 1
ATOM 4136 C C . ARG A 1 517 ? 23.312 12.004 -18.276 1.00 93.12 517 ARG A C 1
ATOM 4138 O O . ARG A 1 517 ? 23.605 10.854 -18.569 1.00 93.12 517 ARG A O 1
ATOM 4145 N N . ILE A 1 518 ? 22.796 12.346 -17.105 1.00 94.50 518 ILE A N 1
ATOM 4146 C CA . ILE A 1 518 ? 22.476 11.379 -16.051 1.00 94.50 518 ILE A CA 1
ATOM 4147 C C . ILE A 1 518 ? 21.147 10.689 -16.377 1.00 94.50 518 ILE A C 1
ATOM 4149 O O . ILE A 1 518 ? 20.993 9.485 -16.196 1.00 94.50 518 ILE A O 1
ATOM 4153 N N . GLY A 1 519 ? 20.186 11.479 -16.853 1.00 95.31 519 GLY A N 1
ATOM 4154 C CA . GLY A 1 519 ? 18.802 11.075 -17.004 1.00 95.31 519 GLY A CA 1
ATOM 4155 C C . GLY A 1 519 ? 17.920 12.202 -17.531 1.00 95.31 519 GLY A C 1
ATOM 4156 O O . GLY A 1 519 ? 18.413 13.266 -17.924 1.00 95.31 519 GLY A O 1
ATOM 4157 N N . THR A 1 520 ? 16.614 11.977 -17.480 1.00 96.00 520 THR A N 1
ATOM 4158 C CA . THR A 1 520 ? 15.569 12.937 -17.845 1.00 96.00 520 THR A CA 1
ATOM 4159 C C . THR A 1 520 ? 14.694 13.221 -16.625 1.00 96.00 520 THR A C 1
ATOM 4161 O O . THR A 1 520 ? 14.233 12.297 -15.963 1.00 96.00 520 THR A O 1
ATOM 4164 N N . LEU A 1 521 ? 14.456 14.498 -16.315 1.00 96.00 521 LEU A N 1
ATOM 4165 C CA . LEU A 1 521 ? 13.445 14.902 -15.334 1.00 96.00 521 LEU A CA 1
ATOM 4166 C C . LEU A 1 521 ? 12.091 15.069 -16.019 1.00 96.00 521 LEU A C 1
ATOM 4168 O O . LEU A 1 521 ? 12.024 15.625 -17.116 1.00 96.00 521 LEU A O 1
ATOM 4172 N N . SER A 1 522 ? 11.019 14.653 -15.351 1.00 94.56 522 SER A N 1
ATOM 4173 C CA . SER A 1 522 ? 9.632 14.923 -15.736 1.00 94.56 522 SER A CA 1
ATOM 4174 C C . SER A 1 522 ? 9.068 15.980 -14.787 1.00 94.56 522 SER A C 1
ATOM 4176 O O . SER A 1 522 ? 8.912 15.715 -13.597 1.00 94.56 522 SER A O 1
ATOM 4178 N N . LEU A 1 523 ? 8.828 17.197 -15.283 1.00 94.56 523 LEU A N 1
ATOM 4179 C CA . LEU A 1 523 ? 8.540 18.373 -14.454 1.00 94.56 523 LEU A CA 1
ATOM 4180 C C . LEU A 1 523 ? 7.094 18.842 -14.626 1.00 94.56 523 LEU A C 1
ATOM 4182 O O . LEU A 1 523 ? 6.700 19.216 -15.730 1.00 94.56 523 LEU A O 1
ATOM 4186 N N . GLN A 1 524 ? 6.310 18.886 -13.552 1.00 91.75 524 GLN A N 1
ATOM 4187 C CA . GLN A 1 524 ? 4.888 19.242 -13.616 1.00 91.75 524 GLN A CA 1
ATOM 4188 C C . GLN A 1 524 ? 4.500 20.191 -12.476 1.00 91.75 524 GLN A C 1
ATOM 4190 O O . GLN A 1 524 ? 4.870 19.979 -11.325 1.00 91.75 524 GLN A O 1
ATOM 4195 N N . MET A 1 525 ? 3.726 21.234 -12.786 1.00 90.50 525 MET A N 1
ATOM 4196 C CA . MET A 1 525 ? 3.183 22.157 -11.784 1.00 90.50 525 MET A CA 1
ATOM 4197 C C . MET A 1 525 ? 1.721 21.827 -11.489 1.00 90.50 525 MET A C 1
ATOM 4199 O O . MET A 1 525 ? 0.843 22.076 -12.320 1.00 90.50 525 MET A O 1
ATOM 4203 N N . LYS A 1 526 ? 1.442 21.337 -10.275 1.00 80.44 526 LYS A N 1
ATOM 4204 C CA . LYS A 1 526 ? 0.081 21.002 -9.814 1.00 80.44 526 LYS A CA 1
ATOM 4205 C C . LYS A 1 526 ? -0.878 22.183 -9.971 1.00 80.44 526 LYS A C 1
ATOM 4207 O O . LYS A 1 526 ? -1.899 22.086 -10.646 1.00 80.44 526 LYS A O 1
ATOM 4212 N N . THR A 1 527 ? -0.499 23.341 -9.433 1.00 72.38 527 THR A N 1
ATOM 4213 C CA . THR A 1 527 ? -1.316 24.571 -9.441 1.00 72.38 527 THR A CA 1
ATOM 4214 C C . THR A 1 527 ? -1.497 25.190 -10.835 1.00 72.38 527 THR A C 1
ATOM 4216 O O . THR A 1 527 ? -2.398 26.006 -11.056 1.00 72.38 527 THR A O 1
ATOM 4219 N N . ALA A 1 528 ? -0.675 24.797 -11.814 1.00 63.69 528 ALA A N 1
ATOM 4220 C CA . ALA A 1 528 ? -0.834 25.214 -13.203 1.00 63.69 528 ALA A CA 1
ATOM 4221 C C . ALA A 1 528 ? -1.912 24.406 -13.947 1.00 63.69 528 ALA A C 1
ATOM 4223 O O . ALA A 1 528 ? -2.316 24.813 -15.043 1.00 63.69 528 ALA A O 1
ATOM 4224 N N . GLY A 1 529 ? -2.419 23.307 -13.371 1.00 55.31 529 GLY A N 1
ATOM 4225 C CA . GLY A 1 529 ? -3.279 22.362 -14.085 1.00 55.31 529 GLY A CA 1
ATOM 4226 C C . GLY A 1 529 ? -2.596 21.815 -15.341 1.00 55.31 529 GLY A C 1
ATOM 4227 O O . GLY A 1 529 ? -3.268 21.564 -16.344 1.00 55.31 529 GLY A O 1
ATOM 4228 N N . ASP A 1 530 ? -1.263 21.718 -15.316 1.00 60.50 530 ASP A N 1
ATOM 4229 C CA . ASP A 1 530 ? -0.473 21.184 -16.417 1.00 60.50 530 ASP A CA 1
ATOM 4230 C C . ASP A 1 530 ? -0.678 19.667 -16.443 1.00 60.50 530 ASP A C 1
ATOM 4232 O O . ASP A 1 530 ? -0.067 18.928 -15.681 1.00 60.50 530 ASP A O 1
ATOM 4236 N N . VAL A 1 531 ? -1.559 19.191 -17.326 1.00 60.22 531 VAL A N 1
ATOM 4237 C CA . VAL A 1 531 ? -1.844 17.751 -17.536 1.00 60.22 531 VAL A CA 1
ATOM 4238 C C . VAL A 1 531 ? -0.666 17.030 -18.226 1.00 60.22 531 VAL A C 1
ATOM 4240 O O . VAL A 1 531 ? -0.682 15.821 -18.436 1.00 60.22 531 VAL A O 1
ATOM 4243 N N . GLN A 1 532 ? 0.362 17.773 -18.640 1.00 71.88 532 GLN A N 1
ATOM 4244 C CA . GLN A 1 532 ? 1.522 17.272 -19.371 1.00 71.88 532 GLN A CA 1
ATOM 4245 C C . GLN A 1 532 ? 2.794 17.704 -18.648 1.00 71.88 532 GLN A C 1
ATOM 4247 O O . GLN A 1 532 ? 3.049 18.898 -18.499 1.00 71.88 532 GLN A O 1
ATOM 4252 N N . ALA A 1 533 ? 3.593 16.730 -18.221 1.00 84.69 533 ALA A N 1
ATOM 4253 C CA . ALA A 1 533 ? 4.888 16.991 -17.619 1.00 84.69 533 ALA A CA 1
ATOM 4254 C C . ALA A 1 533 ? 5.910 17.412 -18.689 1.00 84.69 533 ALA A C 1
ATOM 4256 O O . ALA A 1 533 ? 5.993 16.839 -19.779 1.00 84.69 533 ALA A O 1
ATOM 4257 N N . HIS A 1 534 ? 6.712 18.423 -18.374 1.00 89.12 534 HIS A N 1
ATOM 4258 C CA . HIS A 1 534 ? 7.793 18.897 -19.220 1.00 89.12 534 HIS A CA 1
ATOM 4259 C C . HIS A 1 534 ? 9.032 18.019 -19.008 1.00 89.12 534 HIS A C 1
ATOM 4261 O O . HIS A 1 534 ? 9.653 18.062 -17.947 1.00 89.12 534 HIS A O 1
ATOM 4267 N N . ARG A 1 535 ? 9.382 17.202 -20.009 1.00 92.88 535 ARG A N 1
ATOM 4268 C CA . ARG A 1 535 ? 10.546 16.306 -19.947 1.00 92.88 535 ARG A CA 1
ATOM 4269 C C . ARG A 1 535 ? 11.824 17.038 -20.356 1.00 92.88 535 ARG A C 1
ATOM 4271 O O . ARG A 1 535 ? 11.904 17.551 -21.472 1.00 92.88 535 ARG A O 1
ATOM 4278 N N . VAL A 1 536 ? 12.818 17.072 -19.466 1.00 94.62 536 VAL A N 1
ATOM 4279 C CA . VAL A 1 536 ? 14.082 17.805 -19.656 1.00 94.62 536 VAL A CA 1
ATOM 4280 C C . VAL A 1 536 ? 15.286 16.902 -19.348 1.00 94.62 536 VAL A C 1
ATOM 4282 O O . VAL A 1 536 ? 15.393 16.416 -18.221 1.00 94.62 536 VAL A O 1
ATOM 4285 N N . PRO A 1 537 ? 16.221 16.683 -20.294 1.00 95.56 537 PRO A N 1
ATOM 4286 C CA . PRO A 1 537 ? 17.450 15.938 -20.025 1.00 95.56 537 PRO A CA 1
ATOM 4287 C C . PRO A 1 537 ? 18.399 16.749 -19.129 1.00 95.56 537 PRO A C 1
ATOM 4289 O O . PRO A 1 537 ? 18.597 17.949 -19.348 1.00 95.56 537 PRO A O 1
ATOM 4292 N N . ILE A 1 538 ? 19.018 16.085 -18.150 1.00 96.06 538 ILE A N 1
ATOM 4293 C CA . ILE A 1 538 ? 19.878 16.715 -17.136 1.00 96.06 538 ILE A CA 1
ATOM 4294 C C . ILE A 1 538 ? 21.293 16.131 -17.080 1.00 96.06 538 ILE A C 1
ATOM 4296 O O . ILE A 1 538 ? 21.523 14.942 -17.309 1.00 96.06 538 ILE A O 1
ATOM 4300 N N . ARG A 1 539 ? 22.250 16.989 -16.715 1.00 96.00 539 ARG A N 1
ATOM 4301 C CA . ARG A 1 539 ? 23.666 16.680 -16.454 1.00 96.00 539 ARG A CA 1
ATOM 4302 C C . ARG A 1 539 ? 24.060 17.192 -15.064 1.00 96.00 539 ARG A C 1
ATOM 4304 O O . ARG A 1 539 ? 23.419 18.110 -14.552 1.00 96.00 539 ARG A O 1
ATOM 4311 N N . LEU A 1 540 ? 25.129 16.660 -14.466 1.00 95.19 540 LEU A N 1
ATOM 4312 C CA . LEU A 1 540 ? 25.615 17.162 -13.170 1.00 95.19 540 LEU A CA 1
ATOM 4313 C C . LEU A 1 540 ? 26.055 18.633 -13.286 1.00 95.19 540 LEU A C 1
ATOM 4315 O O . LEU A 1 540 ? 26.804 18.994 -14.194 1.00 95.19 540 LEU A O 1
ATOM 4319 N N . GLY A 1 541 ? 25.580 19.479 -12.369 1.00 96.19 541 GLY A N 1
ATOM 4320 C CA . GLY A 1 541 ? 25.800 20.930 -12.364 1.00 96.19 541 GLY A CA 1
ATOM 4321 C C . GLY A 1 541 ? 25.038 21.705 -13.449 1.00 96.19 541 GLY A C 1
ATOM 4322 O O . GLY A 1 541 ? 25.270 22.903 -13.618 1.00 96.19 541 GLY A O 1
ATOM 4323 N N . GLN A 1 542 ? 24.147 21.061 -14.212 1.00 96.12 542 GLN A N 1
ATOM 4324 C CA . GLN A 1 542 ? 23.275 21.763 -15.153 1.00 96.12 542 GLN A CA 1
ATOM 4325 C C . GLN A 1 542 ? 22.070 22.341 -14.411 1.00 96.12 542 GLN A C 1
ATOM 4327 O O . GLN A 1 542 ? 21.312 21.601 -13.785 1.00 96.12 542 GLN A O 1
ATOM 4332 N N . VAL A 1 543 ? 21.865 23.651 -14.558 1.00 97.56 543 VAL A N 1
ATOM 4333 C CA . VAL A 1 543 ? 20.616 24.326 -14.193 1.00 97.56 543 VAL A CA 1
ATOM 4334 C C . VAL A 1 543 ? 19.636 24.218 -15.362 1.00 97.56 543 VAL A C 1
ATOM 4336 O O . VAL A 1 543 ? 19.997 24.531 -16.500 1.00 97.56 543 VAL A O 1
ATOM 4339 N N . VAL A 1 544 ? 18.405 23.794 -15.088 1.00 97.12 544 VAL A N 1
ATOM 4340 C CA . VAL A 1 544 ? 17.286 23.785 -16.039 1.00 97.12 544 VAL A CA 1
ATOM 4341 C C . VAL A 1 544 ? 16.137 24.640 -15.514 1.00 97.12 544 VAL A C 1
ATOM 4343 O O . VAL A 1 544 ? 15.829 24.617 -14.322 1.00 97.12 544 VAL A O 1
ATOM 4346 N N . ASP A 1 545 ? 15.503 25.400 -16.405 1.00 96.81 545 ASP A N 1
ATOM 4347 C CA . ASP A 1 545 ? 14.277 26.126 -16.080 1.00 96.81 545 ASP A CA 1
ATOM 4348 C C . ASP A 1 545 ? 13.096 25.143 -16.067 1.00 96.81 545 ASP A C 1
ATOM 4350 O O . ASP A 1 545 ? 12.923 24.337 -16.985 1.00 96.81 545 ASP A O 1
ATOM 4354 N N . ALA A 1 546 ? 12.281 25.215 -15.020 1.00 95.19 546 ALA A N 1
ATOM 4355 C CA . ALA A 1 546 ? 11.132 24.351 -14.787 1.00 95.19 546 ALA A CA 1
ATOM 4356 C C . ALA A 1 546 ? 9.809 25.143 -14.871 1.00 95.19 546 ALA A C 1
ATOM 4358 O O . ALA A 1 546 ? 9.809 26.378 -14.740 1.00 95.19 546 ALA A O 1
ATOM 4359 N N . PRO A 1 547 ? 8.658 24.471 -15.085 1.00 92.81 547 PRO A N 1
ATOM 4360 C CA . PRO A 1 547 ? 7.358 25.137 -15.104 1.00 92.81 547 PRO A CA 1
ATOM 4361 C C . PRO A 1 547 ? 7.120 25.929 -13.807 1.00 92.81 547 PRO A C 1
ATOM 4363 O O . PRO A 1 547 ? 7.662 25.606 -12.755 1.00 92.81 547 PRO A O 1
ATOM 4366 N N . GLY A 1 548 ? 6.363 27.025 -13.886 1.00 91.19 548 GLY A N 1
ATOM 4367 C CA . GLY A 1 548 ? 6.211 27.971 -12.767 1.00 91.19 548 GLY A CA 1
ATOM 4368 C C . GLY A 1 548 ? 7.383 28.950 -12.573 1.00 91.19 548 GLY A C 1
ATOM 4369 O O . GLY A 1 548 ? 7.258 29.881 -11.782 1.00 91.19 548 GLY A O 1
ATOM 4370 N N . GLY A 1 549 ? 8.484 28.812 -13.322 1.00 94.56 549 GLY A N 1
ATOM 4371 C CA . GLY A 1 549 ? 9.659 29.690 -13.212 1.00 94.56 549 GLY A CA 1
ATOM 4372 C C . GLY A 1 549 ? 10.642 29.274 -12.114 1.00 94.56 549 GLY A C 1
ATOM 4373 O O . GLY A 1 549 ? 11.445 30.094 -11.667 1.00 94.56 549 GLY A O 1
ATOM 4374 N N . PHE A 1 550 ? 10.561 28.017 -11.677 1.00 96.56 550 PHE A N 1
ATOM 4375 C CA . PHE A 1 550 ? 11.567 27.377 -10.837 1.00 96.56 550 PHE A CA 1
ATOM 4376 C C . PHE A 1 550 ? 12.856 27.129 -11.630 1.00 96.56 550 PHE A C 1
ATOM 4378 O O . PHE A 1 550 ? 12.823 26.963 -12.849 1.00 96.56 550 PHE A O 1
ATOM 4385 N N . GLN A 1 551 ? 13.987 27.052 -10.933 1.00 98.00 551 GLN A N 1
ATOM 4386 C CA . GLN A 1 551 ? 15.260 26.607 -11.502 1.00 98.00 551 GLN A CA 1
ATOM 4387 C C . GLN A 1 551 ? 15.756 25.382 -10.739 1.00 98.00 551 GLN A C 1
ATOM 4389 O O . GLN A 1 551 ? 15.814 25.406 -9.510 1.00 98.00 551 GLN A O 1
ATOM 4394 N N . ILE A 1 552 ? 16.096 24.319 -11.463 1.00 97.94 552 ILE A N 1
ATOM 4395 C CA . ILE A 1 552 ? 16.503 23.031 -10.897 1.00 97.94 552 ILE A CA 1
ATOM 4396 C C . ILE A 1 552 ? 17.943 22.744 -11.311 1.00 97.94 552 ILE A C 1
ATOM 4398 O O . ILE A 1 552 ? 18.244 22.699 -12.500 1.00 97.94 552 ILE A O 1
ATOM 4402 N N . GLU A 1 553 ? 18.829 22.521 -10.346 1.00 98.19 553 GLU A N 1
ATOM 4403 C CA . GLU A 1 553 ? 20.221 22.122 -10.571 1.00 98.19 553 GLU A CA 1
ATOM 4404 C C . GLU A 1 553 ? 20.443 20.685 -10.079 1.00 98.19 553 GLU A C 1
ATOM 4406 O O . GLU A 1 553 ? 20.257 20.395 -8.897 1.00 98.19 553 GLU A O 1
ATOM 4411 N N . ALA A 1 554 ? 20.871 19.778 -10.959 1.00 97.31 554 ALA A N 1
ATOM 4412 C CA . ALA A 1 554 ? 21.235 18.413 -10.567 1.00 97.31 554 ALA A CA 1
ATOM 4413 C C . ALA A 1 554 ? 22.646 18.391 -9.951 1.00 97.31 554 ALA A C 1
ATOM 4415 O O . ALA A 1 554 ? 23.643 18.374 -10.672 1.00 97.31 554 ALA A O 1
ATOM 4416 N N . VAL A 1 555 ? 22.748 18.422 -8.619 1.00 97.81 555 VAL A N 1
ATOM 4417 C CA . VAL A 1 555 ? 24.027 18.647 -7.912 1.00 97.81 555 VAL A CA 1
ATOM 4418 C C . VAL A 1 555 ? 24.811 17.384 -7.578 1.00 97.81 555 VAL A C 1
ATOM 4420 O O . VAL A 1 555 ? 26.038 17.419 -7.504 1.00 97.81 555 VAL A O 1
ATOM 4423 N N . GLU A 1 556 ? 24.127 16.266 -7.362 1.00 96.38 556 GLU A N 1
ATOM 4424 C CA . GLU A 1 556 ? 24.734 14.980 -7.018 1.00 96.38 556 GLU A CA 1
ATOM 4425 C C . GLU A 1 556 ? 23.859 13.866 -7.598 1.00 96.38 556 GLU A C 1
ATOM 4427 O O . GLU A 1 556 ? 22.645 14.026 -7.692 1.00 96.38 556 GLU A O 1
ATOM 4432 N N . ALA A 1 557 ? 24.447 12.736 -7.980 1.00 96.75 557 ALA A N 1
ATOM 4433 C CA . ALA A 1 557 ? 23.703 11.571 -8.444 1.00 96.75 557 ALA A CA 1
ATOM 4434 C C . ALA A 1 557 ? 24.370 10.284 -7.968 1.00 96.75 557 ALA A C 1
ATOM 4436 O O . ALA A 1 557 ? 25.592 10.226 -7.804 1.00 96.75 557 ALA A O 1
ATOM 4437 N N . THR A 1 558 ? 23.558 9.252 -7.778 1.00 96.00 558 THR A N 1
ATOM 4438 C CA . THR A 1 558 ? 23.998 7.892 -7.483 1.00 96.00 558 THR A CA 1
ATOM 4439 C C . THR A 1 558 ? 23.241 6.926 -8.380 1.00 96.00 558 THR A C 1
ATOM 4441 O O . THR A 1 558 ? 22.054 7.110 -8.627 1.00 96.00 558 THR A O 1
ATOM 4444 N N . ALA A 1 559 ? 23.919 5.898 -8.874 1.00 93.69 559 ALA A N 1
ATOM 4445 C CA . ALA A 1 559 ? 23.251 4.789 -9.541 1.00 93.69 559 ALA A CA 1
ATOM 4446 C C . ALA A 1 559 ? 22.749 3.753 -8.511 1.00 93.69 559 ALA A C 1
ATOM 4448 O O . ALA A 1 559 ? 21.801 3.035 -8.791 1.00 93.69 559 ALA A O 1
ATOM 4449 N N . ASN A 1 560 ? 23.353 3.704 -7.316 1.00 90.56 560 ASN A N 1
ATOM 4450 C CA . ASN A 1 560 ? 23.094 2.713 -6.268 1.00 90.56 560 ASN A CA 1
ATOM 4451 C C . ASN A 1 560 ? 22.625 3.398 -4.969 1.00 90.56 560 ASN A C 1
ATOM 4453 O O . ASN A 1 560 ? 23.421 3.557 -4.035 1.00 90.56 560 ASN A O 1
ATOM 4457 N N . TYR A 1 561 ? 21.365 3.850 -4.910 1.00 92.00 561 TYR A N 1
ATOM 4458 C CA . TYR A 1 561 ? 20.808 4.427 -3.680 1.00 92.00 561 TYR A CA 1
ATOM 4459 C C . TYR A 1 561 ? 20.330 3.331 -2.725 1.00 92.00 561 TYR A C 1
ATOM 4461 O O . TYR A 1 561 ? 19.589 2.426 -3.103 1.00 92.00 561 TYR A O 1
ATOM 4469 N N . GLN A 1 562 ? 20.701 3.444 -1.450 1.00 84.38 562 GLN A N 1
ATOM 4470 C CA . GLN A 1 562 ? 20.223 2.555 -0.395 1.00 84.38 562 GLN A CA 1
ATOM 4471 C C . GLN A 1 562 ? 19.861 3.371 0.851 1.00 84.38 562 GLN A C 1
ATOM 4473 O O . GLN A 1 562 ? 20.550 4.328 1.204 1.00 84.38 562 GLN A O 1
ATOM 4478 N N . GLN A 1 563 ? 18.802 2.975 1.559 1.00 81.69 563 GLN A N 1
ATOM 4479 C CA . GLN A 1 563 ? 18.440 3.556 2.852 1.00 81.69 563 GLN A CA 1
ATOM 4480 C C . GLN A 1 563 ? 18.763 2.572 3.982 1.00 81.69 563 GLN A C 1
ATOM 4482 O O . GLN A 1 563 ? 18.367 1.406 3.945 1.00 81.69 563 GLN A O 1
ATOM 4487 N N . ASP A 1 564 ? 19.456 3.040 5.019 1.00 76.94 564 ASP A N 1
ATOM 4488 C CA . ASP A 1 564 ? 19.661 2.271 6.243 1.00 76.94 564 ASP A CA 1
ATOM 4489 C C . ASP A 1 564 ? 18.340 2.181 7.014 1.00 76.94 564 ASP A C 1
ATOM 4491 O O . ASP A 1 564 ? 17.942 3.120 7.704 1.00 76.94 564 ASP A O 1
ATOM 4495 N N . GLN A 1 565 ? 17.687 1.021 6.957 1.00 61.94 565 GLN A N 1
ATOM 4496 C CA . GLN A 1 565 ? 16.449 0.747 7.694 1.00 61.94 565 GLN A CA 1
ATOM 4497 C C . GLN A 1 565 ? 16.576 0.980 9.219 1.00 61.94 565 GLN A C 1
ATOM 4499 O O . GLN A 1 565 ? 15.578 1.263 9.888 1.00 61.94 565 GLN A O 1
ATOM 4504 N N . LYS A 1 566 ? 17.785 0.890 9.804 1.00 61.34 566 LYS A N 1
ATOM 4505 C CA . LYS A 1 566 ? 18.000 1.078 11.251 1.00 61.34 566 LYS A CA 1
ATOM 4506 C C . LYS A 1 566 ? 18.104 2.542 11.645 1.00 61.34 566 LYS A C 1
ATOM 4508 O O . LYS A 1 566 ? 17.511 2.923 12.654 1.00 61.34 566 LYS A O 1
ATOM 4513 N N . THR A 1 567 ? 18.831 3.373 10.903 1.00 71.62 567 THR A N 1
ATOM 4514 C CA . THR A 1 567 ? 18.955 4.809 11.231 1.00 71.62 567 THR A CA 1
ATOM 4515 C C . THR A 1 567 ? 17.932 5.685 10.509 1.00 71.62 567 THR A C 1
ATOM 4517 O O . THR A 1 567 ? 17.609 6.761 11.004 1.00 71.62 567 THR A O 1
ATOM 4520 N N . GLY A 1 568 ? 17.380 5.219 9.386 1.00 74.50 568 GLY A N 1
ATOM 4521 C CA . GLY A 1 568 ? 16.674 6.035 8.393 1.00 74.50 568 GLY A CA 1
ATOM 4522 C C . GLY A 1 568 ? 17.617 6.846 7.492 1.00 74.50 568 GLY A C 1
ATOM 4523 O O . GLY A 1 568 ? 17.140 7.566 6.617 1.00 74.50 568 GLY A O 1
ATOM 4524 N N . GLY A 1 569 ? 18.934 6.759 7.715 1.00 80.50 569 GLY A N 1
ATOM 4525 C CA . GLY A 1 569 ? 19.947 7.516 6.987 1.00 80.50 569 GLY A CA 1
ATOM 4526 C C . GLY A 1 569 ? 20.237 6.961 5.594 1.00 80.50 569 GLY A C 1
ATOM 4527 O O . GLY A 1 569 ? 19.963 5.802 5.290 1.00 80.50 569 GLY A O 1
ATOM 4528 N N . GLU A 1 570 ? 20.826 7.796 4.745 1.00 87.81 570 GLU A N 1
ATOM 4529 C CA . GLU A 1 570 ? 21.276 7.402 3.410 1.00 87.81 570 GLU A CA 1
ATOM 4530 C C . GLU A 1 570 ? 22.551 6.541 3.498 1.00 87.81 570 GLU A C 1
ATOM 4532 O O . GLU A 1 570 ? 23.547 6.949 4.103 1.00 87.81 570 GLU A O 1
ATOM 4537 N N . ILE A 1 571 ? 22.556 5.381 2.841 1.00 82.88 571 ILE A N 1
ATOM 4538 C CA . ILE A 1 571 ? 23.767 4.616 2.532 1.00 82.88 571 ILE A CA 1
ATOM 4539 C C . ILE A 1 571 ? 24.176 5.004 1.111 1.00 82.88 571 ILE A C 1
ATOM 4541 O O . ILE A 1 571 ? 23.528 4.635 0.135 1.00 82.88 571 ILE A O 1
ATOM 4545 N N . ARG A 1 572 ? 25.257 5.777 0.998 1.00 84.12 572 ARG A N 1
ATOM 4546 C CA . ARG A 1 572 ? 25.783 6.241 -0.290 1.00 84.12 572 ARG A CA 1
ATOM 4547 C C . ARG A 1 572 ? 26.861 5.297 -0.804 1.00 84.12 572 ARG A C 1
ATOM 4549 O O . ARG A 1 572 ? 27.811 4.990 -0.079 1.00 84.12 572 ARG A O 1
ATOM 4556 N N . ASP A 1 573 ? 26.762 4.897 -2.068 1.00 86.12 573 ASP A N 1
ATOM 4557 C CA . ASP A 1 573 ? 27.855 4.210 -2.749 1.00 86.12 573 ASP A CA 1
ATOM 4558 C C . ASP A 1 573 ? 29.021 5.186 -2.973 1.00 86.12 573 ASP A C 1
ATOM 4560 O O . ASP A 1 573 ? 28.910 6.170 -3.703 1.00 86.12 573 ASP A O 1
ATOM 4564 N N . ALA A 1 574 ? 30.148 4.933 -2.307 1.00 89.56 574 ALA A N 1
ATOM 4565 C CA . ALA A 1 574 ? 31.314 5.814 -2.340 1.00 89.56 574 ALA A CA 1
ATOM 4566 C C . ALA A 1 574 ? 32.150 5.692 -3.631 1.00 89.56 574 ALA A C 1
ATOM 4568 O O . ALA A 1 574 ? 33.142 6.411 -3.788 1.00 89.56 574 ALA A O 1
ATOM 4569 N N . ARG A 1 575 ? 31.801 4.773 -4.543 1.00 91.62 575 ARG A N 1
ATOM 4570 C CA . ARG A 1 575 ? 32.475 4.635 -5.842 1.00 91.62 575 ARG A CA 1
ATOM 4571 C C . ARG A 1 575 ? 32.151 5.826 -6.758 1.00 91.62 575 ARG A C 1
ATOM 4573 O O . ARG A 1 575 ? 31.063 6.388 -6.656 1.00 91.62 575 ARG A O 1
ATOM 4580 N N . PRO A 1 576 ? 33.038 6.203 -7.699 1.00 93.81 576 PRO A N 1
ATOM 4581 C CA . PRO A 1 576 ? 32.691 7.129 -8.778 1.00 93.81 576 PRO A CA 1
ATOM 4582 C C . PRO A 1 576 ? 31.463 6.637 -9.550 1.00 93.81 576 PRO A C 1
ATOM 4584 O O . PRO A 1 576 ? 31.340 5.434 -9.769 1.00 93.81 576 PRO A O 1
ATOM 4587 N N . LEU A 1 577 ? 30.601 7.544 -10.023 1.00 91.81 577 LEU A N 1
ATOM 4588 C CA . LEU A 1 577 ? 29.324 7.178 -10.654 1.00 91.81 577 LEU A CA 1
ATOM 4589 C C . LEU A 1 577 ? 29.471 6.161 -11.802 1.00 91.81 577 LEU A C 1
ATOM 4591 O O . LEU A 1 577 ? 28.682 5.230 -11.903 1.00 91.81 577 LEU A O 1
ATOM 4595 N N . ALA A 1 578 ? 30.541 6.264 -12.598 1.00 91.00 578 ALA A N 1
ATOM 4596 C CA . ALA A 1 578 ? 30.839 5.322 -13.681 1.00 91.00 578 ALA A CA 1
ATOM 4597 C C . ALA A 1 578 ? 31.108 3.865 -13.238 1.00 91.00 578 ALA A C 1
ATOM 4599 O O . ALA A 1 578 ? 31.160 2.974 -14.079 1.00 91.00 578 ALA A O 1
ATOM 4600 N N . GLN A 1 579 ? 31.303 3.627 -11.938 1.00 90.56 579 GLN A N 1
ATOM 4601 C CA . GLN A 1 579 ? 31.567 2.324 -11.315 1.00 90.56 579 GLN A CA 1
ATOM 4602 C C . GLN A 1 579 ? 30.419 1.865 -10.395 1.00 90.56 579 GLN A C 1
ATOM 4604 O O . GLN A 1 579 ? 30.539 0.827 -9.737 1.00 90.56 579 GLN A O 1
ATOM 4609 N N . GLN A 1 580 ? 29.338 2.647 -10.296 1.00 91.38 580 GLN A N 1
ATOM 4610 C CA . GLN A 1 580 ? 28.153 2.295 -9.517 1.00 91.38 580 GLN A CA 1
ATOM 4611 C C . GLN A 1 580 ? 27.155 1.547 -10.418 1.00 91.38 580 GLN A C 1
ATOM 4613 O O . GLN A 1 580 ? 26.771 2.098 -11.448 1.00 91.38 580 GLN A O 1
ATOM 4618 N N . PRO A 1 581 ? 26.714 0.330 -10.058 1.00 87.50 581 PRO A N 1
ATOM 4619 C CA . PRO A 1 581 ? 25.622 -0.341 -10.756 1.00 87.50 581 PRO A CA 1
ATOM 4620 C C . PRO A 1 581 ? 24.285 0.383 -10.495 1.00 87.50 581 PRO A C 1
ATOM 4622 O O . PRO A 1 581 ? 24.100 0.907 -9.396 1.00 87.50 581 PRO A O 1
ATOM 4625 N N . PRO A 1 582 ? 23.351 0.415 -11.463 1.00 88.19 582 PRO A N 1
ATOM 4626 C CA . PRO A 1 582 ? 22.089 1.147 -11.359 1.00 88.19 582 PRO A CA 1
ATOM 4627 C C . PRO A 1 582 ? 21.026 0.389 -10.542 1.00 88.19 582 PRO A C 1
ATOM 4629 O O . PRO A 1 582 ? 20.051 -0.127 -11.085 1.00 88.19 582 PRO A O 1
ATOM 4632 N N . PHE A 1 583 ? 21.226 0.302 -9.226 1.00 85.25 583 PHE A N 1
ATOM 4633 C CA . PHE A 1 583 ? 20.264 -0.245 -8.266 1.00 85.25 583 PHE A CA 1
ATOM 4634 C C . PHE A 1 583 ? 19.537 0.892 -7.529 1.00 85.25 583 PHE A C 1
ATOM 4636 O O . PHE A 1 583 ? 20.094 1.507 -6.625 1.00 85.25 583 PHE A O 1
ATOM 4643 N N . ALA A 1 584 ? 18.287 1.159 -7.916 1.00 88.44 584 ALA A N 1
ATOM 4644 C CA . ALA A 1 584 ? 17.538 2.360 -7.524 1.00 88.44 584 ALA A CA 1
ATOM 4645 C C . ALA A 1 584 ? 18.316 3.668 -7.808 1.00 88.44 584 ALA A C 1
ATOM 4647 O O . ALA A 1 584 ? 18.762 4.347 -6.878 1.00 88.44 584 ALA A O 1
ATOM 4648 N N . PRO A 1 585 ? 18.504 4.040 -9.090 1.00 94.69 585 PRO A N 1
ATOM 4649 C CA . PRO A 1 585 ? 19.205 5.266 -9.441 1.00 94.69 585 PRO A CA 1
ATOM 4650 C C . PRO A 1 585 ? 18.480 6.521 -8.942 1.00 94.69 585 PRO A C 1
ATOM 4652 O O . PRO A 1 585 ? 17.249 6.577 -8.863 1.00 94.69 585 PRO A O 1
ATOM 4655 N N . GLY A 1 586 ? 19.258 7.547 -8.603 1.00 95.69 586 GLY A N 1
ATOM 4656 C CA . GLY A 1 586 ? 18.767 8.738 -7.924 1.00 95.69 586 GLY A CA 1
ATOM 4657 C C . GLY A 1 586 ? 19.600 9.988 -8.169 1.00 95.69 586 GLY A C 1
ATOM 4658 O O . GLY A 1 586 ? 20.810 9.931 -8.405 1.00 95.69 586 GLY A O 1
ATOM 4659 N N . VAL A 1 587 ? 18.942 11.140 -8.075 1.00 97.06 587 VAL A N 1
ATOM 4660 C CA . VAL A 1 587 ? 19.548 12.463 -8.245 1.00 97.06 587 VAL A CA 1
ATOM 4661 C C . VAL A 1 587 ? 19.132 13.390 -7.102 1.00 97.06 587 VAL A C 1
ATOM 4663 O O . VAL A 1 587 ? 17.958 13.477 -6.745 1.00 97.06 587 VAL A O 1
ATOM 4666 N N . TRP A 1 588 ? 20.101 14.101 -6.520 1.00 97.50 588 TRP A N 1
ATOM 4667 C CA . TRP A 1 588 ? 19.827 15.231 -5.639 1.00 97.50 588 TRP A CA 1
ATOM 4668 C C . TRP A 1 588 ? 19.743 16.506 -6.476 1.00 97.50 588 TRP A C 1
ATOM 4670 O O . TRP A 1 588 ? 20.670 16.855 -7.213 1.00 97.50 588 TRP A O 1
ATOM 4680 N N . LEU A 1 589 ? 18.633 17.209 -6.315 1.00 98.12 589 LEU A N 1
ATOM 4681 C CA . LEU A 1 589 ? 18.280 18.433 -7.008 1.00 98.12 589 LEU A CA 1
ATOM 4682 C C . LEU A 1 589 ? 18.306 19.603 -6.024 1.00 98.12 589 LEU A C 1
ATOM 4684 O O . LEU A 1 589 ? 17.721 19.519 -4.947 1.00 98.12 589 LEU A O 1
ATOM 4688 N N . ASN A 1 590 ? 18.941 20.700 -6.416 1.00 98.38 590 ASN A N 1
ATOM 4689 C CA . ASN A 1 590 ? 18.766 22.007 -5.797 1.00 98.38 590 ASN A CA 1
ATOM 4690 C C . ASN A 1 590 ? 17.641 22.735 -6.545 1.00 98.38 590 ASN A C 1
ATOM 4692 O O . ASN A 1 590 ? 17.792 23.051 -7.726 1.00 98.38 590 ASN A O 1
ATOM 4696 N N . ILE A 1 591 ? 16.521 23.000 -5.877 1.00 98.31 591 ILE A N 1
ATOM 4697 C CA . ILE A 1 591 ? 15.339 23.649 -6.451 1.00 98.31 591 ILE A CA 1
ATOM 4698 C C . ILE A 1 591 ? 15.262 25.082 -5.914 1.00 98.31 591 ILE A C 1
ATOM 4700 O O . ILE A 1 591 ? 15.126 25.310 -4.713 1.00 98.31 591 ILE A O 1
ATOM 4704 N N . THR A 1 592 ? 15.354 26.057 -6.816 1.00 98.19 592 THR A N 1
ATOM 4705 C CA . THR A 1 592 ? 15.251 27.492 -6.514 1.00 98.19 592 THR A CA 1
ATOM 4706 C C . THR A 1 592 ? 13.891 28.013 -6.987 1.00 98.19 592 THR A C 1
ATOM 4708 O O . THR A 1 592 ? 13.576 27.860 -8.171 1.00 98.19 592 THR A O 1
ATOM 4711 N N . PRO A 1 593 ? 13.080 28.652 -6.125 1.00 97.50 593 PRO A N 1
ATOM 4712 C CA . PRO A 1 593 ? 11.762 29.144 -6.510 1.00 97.50 593 PRO A CA 1
ATOM 4713 C C . PRO A 1 593 ? 11.839 30.440 -7.333 1.00 97.50 593 PRO A C 1
ATOM 4715 O O . PRO A 1 593 ? 12.809 31.206 -7.213 1.00 97.50 593 PRO A O 1
ATOM 4718 N N . PRO A 1 594 ? 10.791 30.750 -8.123 1.00 94.62 594 PRO A N 1
ATOM 4719 C CA . PRO A 1 594 ? 10.701 32.000 -8.868 1.00 94.62 594 PRO A CA 1
ATOM 4720 C C . PRO A 1 594 ? 10.853 33.213 -7.938 1.00 94.62 594 PRO A C 1
ATOM 4722 O O . PRO A 1 594 ? 10.074 33.419 -7.009 1.00 94.62 594 PRO A O 1
ATOM 4725 N N . GLY A 1 595 ? 11.860 34.049 -8.208 1.00 92.62 595 GLY A N 1
ATOM 4726 C CA . GLY A 1 595 ? 12.155 35.255 -7.423 1.00 92.62 595 GLY A CA 1
ATOM 4727 C C . GLY A 1 595 ? 13.297 35.130 -6.405 1.00 92.62 595 GLY A C 1
ATOM 4728 O O . GLY A 1 595 ? 13.640 36.143 -5.798 1.00 92.62 595 GLY A O 1
ATOM 4729 N N . GLY A 1 596 ? 13.927 33.955 -6.264 1.00 90.12 596 GLY A N 1
ATOM 4730 C CA . GLY A 1 596 ? 15.168 33.788 -5.490 1.00 90.12 596 GLY A CA 1
ATOM 4731 C C . GLY A 1 596 ? 14.959 33.599 -3.984 1.00 90.12 596 GLY A C 1
ATOM 4732 O O . GLY A 1 596 ? 15.509 34.355 -3.184 1.00 90.12 596 GLY A O 1
ATOM 4733 N N . GLY A 1 597 ? 14.138 32.613 -3.616 1.00 93.38 597 GLY A N 1
ATOM 4734 C CA . GLY A 1 597 ? 13.942 32.160 -2.231 1.00 93.38 597 GLY A CA 1
ATOM 4735 C C . GLY A 1 597 ? 15.048 31.222 -1.727 1.00 93.38 597 GLY A C 1
ATOM 4736 O O . GLY A 1 597 ? 16.136 31.161 -2.299 1.00 93.38 597 GLY A O 1
ATOM 4737 N N . GLU A 1 598 ? 14.770 30.491 -0.645 1.00 96.69 598 GLU A N 1
ATOM 4738 C CA . GLU A 1 598 ? 15.682 29.454 -0.140 1.00 96.69 598 GLU A CA 1
ATOM 4739 C C . GLU A 1 598 ? 15.749 28.272 -1.123 1.00 96.69 598 GLU A C 1
ATOM 4741 O O . GLU A 1 598 ? 14.782 27.971 -1.822 1.00 96.69 598 GLU A O 1
ATOM 4746 N N . VAL A 1 599 ? 16.910 27.624 -1.227 1.00 97.56 599 VAL A N 1
ATOM 4747 C CA . VAL A 1 599 ? 17.102 26.497 -2.150 1.00 97.56 599 VAL A CA 1
ATOM 4748 C C . VAL A 1 599 ? 16.729 25.207 -1.429 1.00 97.56 599 VAL A C 1
ATOM 4750 O O . VAL A 1 599 ? 17.412 24.823 -0.479 1.00 97.56 599 VAL A O 1
ATOM 4753 N N . GLU A 1 600 ? 15.679 24.531 -1.894 1.00 97.56 600 GLU A N 1
ATOM 4754 C CA . GLU A 1 600 ? 15.334 23.187 -1.420 1.00 97.56 600 GLU A CA 1
ATOM 4755 C C . GLU A 1 600 ? 16.352 22.193 -1.989 1.00 97.56 600 GLU A C 1
ATOM 4757 O O . GLU A 1 600 ? 16.671 22.246 -3.179 1.00 97.56 600 GLU A O 1
ATOM 4762 N N . ARG A 1 601 ? 16.831 21.248 -1.171 1.00 97.44 601 ARG A N 1
ATOM 4763 C CA . ARG A 1 601 ? 17.613 20.104 -1.655 1.00 97.44 601 ARG A CA 1
ATOM 4764 C C . ARG A 1 601 ? 16.775 18.824 -1.602 1.00 97.44 601 ARG A C 1
ATOM 4766 O O . ARG A 1 601 ? 16.635 18.225 -0.539 1.00 97.44 601 ARG A O 1
ATOM 4773 N N . ARG A 1 602 ? 16.291 18.374 -2.761 1.00 96.62 602 ARG A N 1
ATOM 4774 C CA . ARG A 1 602 ? 15.404 17.209 -2.924 1.00 96.62 602 ARG A CA 1
ATOM 4775 C C . ARG A 1 602 ? 16.159 15.995 -3.464 1.00 96.62 602 ARG A C 1
ATOM 4777 O O . ARG A 1 602 ? 16.939 16.145 -4.395 1.00 96.62 602 ARG A O 1
ATOM 4784 N N . LEU A 1 603 ? 15.918 14.798 -2.931 1.00 96.06 603 LEU A N 1
ATOM 4785 C CA . LEU A 1 603 ? 16.305 13.535 -3.581 1.00 96.06 603 LEU A CA 1
ATOM 4786 C C . LEU A 1 603 ? 15.122 13.020 -4.407 1.00 96.06 603 LEU A C 1
ATOM 4788 O O . LEU A 1 603 ? 14.014 12.926 -3.880 1.00 96.06 603 LEU A O 1
ATOM 4792 N N . VAL A 1 604 ? 15.370 12.666 -5.668 1.00 95.50 604 VAL A N 1
ATOM 4793 C CA . VAL A 1 604 ? 14.400 12.027 -6.569 1.00 95.50 604 VAL A CA 1
ATOM 4794 C C . VAL A 1 604 ? 14.991 10.706 -7.063 1.00 95.50 604 VAL A C 1
ATOM 4796 O O . VAL A 1 604 ? 16.148 10.671 -7.487 1.00 95.50 604 VAL A O 1
ATOM 4799 N N . LEU A 1 605 ? 14.215 9.623 -6.978 1.00 94.44 605 LEU A 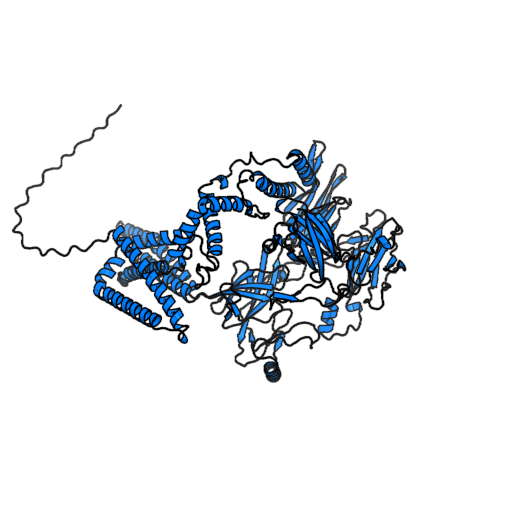N 1
ATOM 4800 C CA . LEU A 1 605 ? 14.609 8.267 -7.379 1.00 94.44 605 LEU A CA 1
ATOM 4801 C C . LEU A 1 605 ? 13.790 7.824 -8.595 1.00 94.44 605 LEU A C 1
ATOM 4803 O O . LEU A 1 605 ? 12.614 8.160 -8.699 1.00 94.44 605 LEU A O 1
ATOM 4807 N N . GLU A 1 606 ? 14.396 7.038 -9.483 1.00 89.88 606 GLU A N 1
ATOM 4808 C CA . GLU A 1 606 ? 13.844 6.693 -10.805 1.00 89.88 606 GLU A CA 1
ATOM 4809 C C . GLU A 1 606 ? 12.463 5.999 -10.788 1.00 89.88 606 GLU A C 1
ATOM 4811 O O . GLU A 1 606 ? 11.696 6.061 -11.750 1.00 89.88 606 GLU A O 1
ATOM 4816 N N . HIS A 1 607 ? 12.131 5.306 -9.699 1.00 81.88 607 HIS A N 1
ATOM 4817 C CA . HIS A 1 607 ? 10.890 4.532 -9.578 1.00 81.88 607 HIS A CA 1
ATOM 4818 C C . HIS A 1 607 ? 9.999 4.979 -8.410 1.00 81.88 607 HIS A C 1
ATOM 4820 O O . HIS A 1 607 ? 8.996 4.328 -8.130 1.00 81.88 607 HIS A O 1
ATOM 4826 N N . VAL A 1 608 ? 10.326 6.095 -7.744 1.00 83.94 608 VAL A N 1
ATOM 4827 C CA . VAL A 1 608 ? 9.557 6.599 -6.593 1.00 83.94 608 VAL A CA 1
ATOM 4828 C C . VAL A 1 608 ? 8.743 7.823 -7.000 1.00 83.94 608 VAL A C 1
ATOM 4830 O O . VAL A 1 608 ? 9.212 8.958 -6.952 1.00 83.94 608 VAL A O 1
ATOM 4833 N N . ASP A 1 609 ? 7.489 7.575 -7.373 1.00 85.06 609 ASP A N 1
ATOM 4834 C CA . ASP A 1 609 ? 6.485 8.610 -7.629 1.00 85.06 609 ASP A CA 1
ATOM 4835 C C . ASP A 1 609 ? 6.053 9.234 -6.286 1.00 85.06 609 ASP A C 1
ATOM 4837 O O . ASP A 1 609 ? 5.288 8.647 -5.510 1.00 85.06 609 ASP A O 1
ATOM 4841 N N . ALA A 1 610 ? 6.604 10.409 -5.966 1.00 85.06 610 ALA A N 1
ATOM 4842 C CA . ALA A 1 610 ? 6.400 11.059 -4.670 1.00 85.06 610 ALA A CA 1
ATOM 4843 C C . ALA A 1 610 ? 4.954 11.542 -4.452 1.00 85.06 610 ALA A C 1
ATOM 4845 O O . ALA A 1 610 ? 4.531 11.717 -3.306 1.00 85.06 610 ALA A O 1
ATOM 4846 N N . VAL A 1 611 ? 4.176 11.749 -5.521 1.00 83.69 611 VAL A N 1
ATOM 4847 C CA . VAL A 1 611 ? 2.751 12.099 -5.414 1.00 83.69 611 VAL A CA 1
ATOM 4848 C C . VAL A 1 611 ? 1.961 10.881 -4.958 1.00 83.69 611 VAL A C 1
ATOM 4850 O O . VAL A 1 611 ? 1.241 10.959 -3.964 1.00 83.69 611 VAL A O 1
ATOM 4853 N N . THR A 1 612 ? 2.162 9.749 -5.631 1.00 73.56 612 THR A N 1
ATOM 4854 C CA . THR A 1 612 ? 1.455 8.488 -5.363 1.00 73.56 612 THR A CA 1
ATOM 4855 C C . THR A 1 612 ? 1.743 7.955 -3.957 1.00 73.56 612 THR A C 1
ATOM 4857 O O . THR A 1 612 ? 0.848 7.433 -3.293 1.00 73.56 612 THR A O 1
ATOM 4860 N N . HIS A 1 613 ? 2.961 8.166 -3.450 1.00 71.38 613 HIS A N 1
ATOM 4861 C CA . HIS A 1 613 ? 3.356 7.767 -2.095 1.00 71.38 613 HIS A CA 1
ATOM 4862 C C . HIS A 1 613 ? 2.941 8.743 -0.985 1.00 71.38 613 HIS A C 1
ATOM 4864 O O . HIS A 1 613 ? 3.266 8.501 0.179 1.00 71.38 613 HIS A O 1
ATOM 4870 N N . GLY A 1 614 ? 2.262 9.853 -1.307 1.00 78.12 614 GLY A N 1
ATOM 4871 C CA . GLY A 1 614 ? 1.968 10.893 -0.318 1.00 78.12 614 GLY A CA 1
ATOM 4872 C C . GLY A 1 614 ? 3.252 11.412 0.331 1.00 78.12 614 GLY A C 1
ATOM 4873 O O . GLY A 1 614 ? 3.361 11.467 1.556 1.00 78.12 614 GLY A O 1
ATOM 4874 N N . LYS A 1 615 ? 4.261 11.709 -0.495 1.00 83.94 615 LYS A N 1
ATOM 4875 C CA . LYS A 1 615 ? 5.546 12.303 -0.101 1.00 83.94 615 LYS A CA 1
ATOM 4876 C C . LYS A 1 615 ? 5.786 13.681 -0.685 1.00 83.94 615 LYS A C 1
ATOM 4878 O O . LYS A 1 615 ? 6.578 14.440 -0.141 1.00 83.94 615 LYS A O 1
ATOM 4883 N N . GLN A 1 616 ? 5.035 14.044 -1.716 1.00 91.19 616 GLN A N 1
ATOM 4884 C CA . GLN A 1 616 ? 5.113 15.348 -2.352 1.00 91.19 616 GLN A CA 1
ATOM 4885 C C . GLN A 1 616 ? 4.884 16.517 -1.375 1.00 91.19 616 GLN A C 1
ATOM 4887 O O . GLN A 1 616 ? 5.493 17.566 -1.550 1.00 91.19 616 GLN A O 1
ATOM 4892 N N . GLN A 1 617 ? 4.037 16.353 -0.350 1.00 84.44 617 GLN A N 1
ATOM 4893 C CA . GLN A 1 617 ? 3.783 17.387 0.665 1.00 84.44 617 GLN A CA 1
ATOM 4894 C C . GLN A 1 617 ? 4.847 17.473 1.775 1.00 84.44 617 GLN A C 1
ATOM 4896 O O . GLN A 1 617 ? 4.780 18.387 2.593 1.00 84.44 617 GLN A O 1
ATOM 4901 N N . ASP A 1 618 ? 5.810 16.544 1.814 1.00 87.56 618 ASP A N 1
ATOM 4902 C CA . ASP A 1 618 ? 6.939 16.579 2.755 1.00 87.56 618 ASP A CA 1
ATOM 4903 C C . ASP A 1 618 ? 8.088 17.486 2.231 1.00 87.56 618 ASP A C 1
ATOM 4905 O O . ASP A 1 618 ? 9.091 17.669 2.921 1.00 87.56 618 ASP A O 1
ATOM 4909 N N . TYR A 1 619 ? 7.954 18.042 1.017 1.00 94.44 619 TYR A N 1
ATOM 4910 C CA . TYR A 1 619 ? 8.912 18.943 0.360 1.00 94.44 619 TYR A CA 1
ATOM 4911 C C . TYR A 1 619 ? 8.584 20.431 0.570 1.00 94.44 619 TYR A C 1
ATOM 4913 O O . TYR A 1 619 ? 7.424 20.795 0.756 1.00 94.44 619 TYR A O 1
ATOM 4921 N N . ASP A 1 620 ? 9.595 21.304 0.458 1.00 95.44 620 ASP A N 1
ATOM 4922 C CA . ASP A 1 620 ? 9.427 22.764 0.577 1.00 95.44 620 ASP A CA 1
ATOM 4923 C C . ASP A 1 620 ? 8.613 23.361 -0.593 1.00 95.44 620 ASP A C 1
ATOM 4925 O O . ASP A 1 620 ? 7.854 24.314 -0.397 1.00 95.44 620 ASP A O 1
ATOM 4929 N N . TYR A 1 621 ? 8.737 22.778 -1.795 1.00 95.75 621 TYR A N 1
ATOM 4930 C CA . TYR A 1 621 ? 7.984 23.148 -3.004 1.00 95.75 621 TYR A CA 1
ATOM 4931 C C . TYR A 1 621 ? 7.063 22.006 -3.483 1.00 95.75 621 TYR A C 1
ATOM 4933 O O . TYR A 1 621 ? 7.357 21.354 -4.498 1.00 95.75 621 TYR A O 1
ATOM 4941 N N . PRO A 1 622 ? 5.958 21.718 -2.764 1.00 93.19 622 PRO A N 1
ATOM 4942 C CA . PRO A 1 622 ? 5.053 20.608 -3.063 1.00 93.19 622 PRO A CA 1
ATOM 4943 C C . PRO A 1 622 ? 4.237 20.809 -4.350 1.00 93.19 622 PRO A C 1
ATOM 4945 O O . PRO A 1 622 ? 3.719 19.839 -4.906 1.00 93.19 622 PRO A O 1
ATOM 4948 N N . GLU A 1 623 ? 4.133 22.036 -4.865 1.00 91.50 623 GLU A N 1
ATOM 4949 C CA . GLU A 1 623 ? 3.458 22.345 -6.128 1.00 91.50 623 GLU A CA 1
ATOM 4950 C C . GLU A 1 623 ? 4.229 21.865 -7.370 1.00 91.50 623 GLU A C 1
ATOM 4952 O O . GLU A 1 623 ? 3.611 21.643 -8.414 1.00 91.50 623 GLU A O 1
ATOM 4957 N N . LEU A 1 624 ? 5.550 21.682 -7.250 1.00 94.88 624 LEU A N 1
ATOM 4958 C CA . LEU A 1 624 ? 6.440 21.219 -8.314 1.00 94.88 624 LEU A CA 1
ATOM 4959 C C . LEU A 1 624 ? 6.692 19.715 -8.160 1.00 94.88 624 LEU A C 1
ATOM 4961 O O . LEU A 1 624 ? 7.506 19.284 -7.338 1.00 94.88 624 LEU A O 1
ATOM 4965 N N . VAL A 1 625 ? 5.997 18.916 -8.962 1.00 94.50 625 VAL A N 1
ATOM 4966 C CA . VAL A 1 625 ? 6.213 17.470 -9.081 1.00 94.50 625 VAL A CA 1
ATOM 4967 C C . VAL A 1 625 ? 7.410 17.227 -9.996 1.00 94.50 625 VAL A C 1
ATOM 4969 O O . VAL A 1 625 ? 7.543 17.862 -11.047 1.00 94.50 625 VAL A O 1
ATOM 4972 N N . VAL A 1 626 ? 8.292 16.329 -9.562 1.00 96.00 626 VAL A N 1
ATOM 4973 C CA . VAL A 1 626 ? 9.523 15.969 -10.266 1.00 96.00 626 VAL A CA 1
ATOM 4974 C C . VAL A 1 626 ? 9.675 14.454 -10.231 1.00 96.00 626 VAL A C 1
ATOM 4976 O O . VAL A 1 626 ? 10.057 13.916 -9.194 1.00 96.00 626 VAL A O 1
ATOM 4979 N N . ASP A 1 627 ? 9.418 13.791 -11.359 1.00 94.56 627 ASP A N 1
ATOM 4980 C CA . ASP A 1 627 ? 9.866 12.408 -11.566 1.00 94.56 627 ASP A CA 1
ATOM 4981 C C . ASP A 1 627 ? 11.254 12.416 -12.228 1.00 94.56 627 ASP A C 1
ATOM 4983 O O . ASP A 1 627 ? 11.671 13.405 -12.845 1.00 94.56 627 ASP A O 1
ATOM 4987 N N . PHE A 1 628 ? 11.958 11.291 -12.146 1.00 95.19 628 PHE A N 1
ATOM 4988 C CA . PHE A 1 628 ? 13.276 11.089 -12.743 1.00 95.19 628 PHE A CA 1
ATOM 4989 C C . PHE A 1 628 ? 13.309 9.769 -13.519 1.00 95.19 628 PHE A C 1
ATOM 4991 O O . PHE A 1 628 ? 12.680 8.799 -13.118 1.00 95.19 628 PHE A O 1
ATOM 4998 N N . GLU A 1 629 ? 14.048 9.738 -14.622 1.00 94.50 629 GLU A N 1
ATOM 4999 C CA . GLU A 1 629 ? 14.279 8.562 -15.465 1.00 94.50 629 GLU A CA 1
ATOM 5000 C C . GLU A 1 629 ? 15.778 8.472 -15.764 1.00 94.50 629 GLU A C 1
ATOM 5002 O O . GLU A 1 629 ? 16.369 9.463 -16.208 1.00 94.50 629 GLU A O 1
ATOM 5007 N N . TRP A 1 630 ? 16.419 7.333 -15.493 1.00 95.00 630 TRP A N 1
ATOM 5008 C CA . TRP A 1 630 ? 17.865 7.179 -15.639 1.00 95.00 630 TRP A CA 1
ATOM 5009 C C . TRP A 1 630 ? 18.227 6.832 -17.082 1.00 95.00 630 TRP A C 1
ATOM 5011 O O . TRP A 1 630 ? 17.743 5.869 -17.672 1.00 95.00 630 TRP A O 1
ATOM 5021 N N . GLU A 1 631 ? 19.150 7.585 -17.673 1.00 94.00 631 GLU A N 1
ATOM 5022 C CA . GLU A 1 631 ? 19.570 7.351 -19.055 1.00 94.00 631 GLU A CA 1
ATOM 5023 C C . GLU A 1 631 ? 20.710 6.329 -19.083 1.00 94.00 631 GLU A C 1
ATOM 5025 O O . GLU A 1 631 ? 21.866 6.672 -19.329 1.00 94.00 631 GLU A O 1
ATOM 5030 N N . TYR A 1 632 ? 20.396 5.049 -18.843 1.00 92.75 632 TYR A N 1
ATOM 5031 C CA . TYR A 1 632 ? 21.365 3.940 -18.756 1.00 92.75 632 TYR A CA 1
ATOM 5032 C C . TYR A 1 632 ? 22.419 3.928 -19.885 1.00 92.75 632 TYR A C 1
ATOM 5034 O O . TYR A 1 632 ? 23.570 3.542 -19.662 1.00 92.75 632 TYR A O 1
ATOM 5042 N N . TRP A 1 633 ? 22.056 4.358 -21.102 1.00 94.00 633 TRP A N 1
ATOM 5043 C CA . TRP A 1 633 ? 22.972 4.444 -22.250 1.00 94.00 633 TRP A CA 1
ATOM 5044 C C . TRP A 1 633 ? 23.872 5.691 -22.262 1.00 94.00 633 TRP A C 1
ATOM 5046 O O . TRP A 1 633 ? 24.972 5.642 -22.815 1.00 94.00 633 TRP A O 1
ATOM 5056 N N . GLN A 1 634 ? 23.424 6.812 -21.694 1.00 93.56 634 GLN A N 1
ATOM 5057 C CA . GLN A 1 634 ? 24.136 8.099 -21.749 1.00 93.56 634 GLN A CA 1
ATOM 5058 C C . GLN A 1 634 ? 24.841 8.447 -20.430 1.00 93.56 634 GLN A C 1
ATOM 5060 O O . GLN A 1 634 ? 25.817 9.192 -20.450 1.00 93.56 634 GLN A O 1
ATOM 5065 N N . SER A 1 635 ? 24.424 7.846 -19.310 1.00 93.44 635 SER A N 1
ATOM 5066 C CA . SER A 1 635 ? 25.020 8.071 -17.995 1.00 93.44 635 SER A CA 1
ATOM 5067 C C . SER A 1 635 ? 26.508 7.727 -17.961 1.00 93.44 635 SER A C 1
ATOM 5069 O O . SER A 1 635 ? 27.005 6.882 -18.717 1.00 93.44 635 SER A O 1
ATOM 5071 N N . ALA A 1 636 ? 27.227 8.314 -17.002 1.00 92.56 636 ALA A N 1
ATOM 5072 C CA . ALA A 1 636 ? 28.541 7.810 -16.623 1.00 92.56 636 ALA A CA 1
ATOM 5073 C C . ALA A 1 636 ? 28.424 6.311 -16.280 1.00 92.56 636 ALA A C 1
ATOM 5075 O O . ALA A 1 636 ? 27.493 5.897 -15.587 1.00 92.56 636 ALA A O 1
ATOM 5076 N N . GLY A 1 637 ? 29.337 5.489 -16.797 1.00 92.06 637 GLY A N 1
ATOM 5077 C CA . GLY A 1 637 ? 29.233 4.034 -16.703 1.00 92.06 637 GLY A CA 1
ATOM 5078 C C . GLY A 1 637 ? 30.395 3.314 -17.390 1.00 92.06 637 GLY A C 1
ATOM 5079 O O . GLY A 1 637 ? 31.355 3.970 -17.805 1.00 92.06 637 GLY A O 1
ATOM 5080 N N . PRO A 1 638 ? 30.303 1.984 -17.547 1.00 92.56 638 PRO A N 1
ATOM 5081 C CA . PRO A 1 638 ? 31.293 1.174 -18.250 1.00 92.56 638 PRO A CA 1
ATOM 5082 C C . PRO A 1 638 ? 31.331 1.452 -19.761 1.00 92.56 638 PRO A C 1
ATOM 5084 O O . PRO A 1 638 ? 30.416 2.115 -20.279 1.00 92.56 638 PRO A O 1
ATOM 5087 N N . PRO A 1 639 ? 32.325 0.879 -20.474 1.00 94.56 639 PRO A N 1
ATOM 5088 C CA . PRO A 1 639 ? 32.418 0.950 -21.924 1.00 94.56 639 PRO A CA 1
ATOM 5089 C C . PRO A 1 639 ? 31.112 0.586 -22.631 1.00 94.56 639 PRO A C 1
ATOM 5091 O O . PRO A 1 639 ? 30.420 -0.378 -22.268 1.00 94.56 639 PRO A O 1
ATOM 5094 N N . ARG A 1 640 ? 30.782 1.386 -23.644 1.00 95.62 640 ARG A N 1
ATOM 5095 C CA . ARG A 1 640 ? 29.591 1.211 -24.481 1.00 95.62 640 ARG A CA 1
ATOM 5096 C C . ARG A 1 640 ? 29.937 0.467 -25.770 1.00 95.62 640 ARG A C 1
ATOM 5098 O O . ARG A 1 640 ? 30.977 0.687 -26.381 1.00 95.62 640 ARG A O 1
ATOM 5105 N N . TYR A 1 641 ? 29.013 -0.374 -26.212 1.00 96.94 641 TYR A N 1
ATOM 5106 C CA . TYR A 1 641 ? 29.101 -1.125 -27.457 1.00 96.94 641 TYR A CA 1
ATOM 5107 C C . TYR A 1 641 ? 27.757 -1.060 -28.176 1.00 96.94 641 TYR A C 1
ATOM 5109 O O . TYR A 1 641 ? 26.713 -1.260 -27.551 1.00 96.94 641 TYR A O 1
ATOM 5117 N N . VAL A 1 642 ? 27.760 -0.799 -29.480 1.00 97.19 642 VAL A N 1
ATOM 5118 C CA . VAL A 1 642 ? 26.556 -0.876 -30.313 1.00 97.19 642 VAL A CA 1
ATOM 5119 C C . VAL A 1 642 ? 26.658 -2.093 -31.215 1.00 97.19 642 VAL A C 1
ATOM 5121 O O . VAL A 1 642 ? 27.596 -2.209 -32.001 1.00 97.19 642 VAL A O 1
ATOM 5124 N N . LEU A 1 643 ? 25.671 -2.983 -31.132 1.00 97.06 643 LEU A N 1
ATOM 5125 C CA . LEU A 1 643 ? 25.435 -3.991 -32.155 1.00 97.06 643 LEU A CA 1
ATOM 5126 C C . LEU A 1 643 ? 24.580 -3.343 -33.246 1.00 97.06 643 LEU A C 1
ATOM 5128 O O . LEU A 1 643 ? 23.376 -3.143 -33.076 1.00 97.06 643 LEU A O 1
ATOM 5132 N N . HIS A 1 644 ? 25.241 -2.926 -34.321 1.00 96.31 644 HIS A N 1
ATOM 5133 C CA . HIS A 1 644 ? 24.652 -2.136 -35.392 1.00 96.31 644 HIS A CA 1
ATOM 5134 C C . HIS A 1 644 ? 24.312 -3.013 -36.598 1.00 96.31 644 HIS A C 1
ATOM 5136 O O . HIS A 1 644 ? 25.201 -3.619 -37.200 1.00 96.31 644 HIS A O 1
ATOM 5142 N N . TRP A 1 645 ? 23.043 -3.017 -36.997 1.00 95.56 645 TRP A N 1
ATOM 5143 C CA . TRP A 1 645 ? 22.581 -3.575 -38.264 1.00 95.56 645 TRP A CA 1
ATOM 5144 C C . TRP A 1 645 ? 22.353 -2.429 -39.254 1.00 95.56 645 TRP A C 1
ATOM 5146 O O . TRP A 1 645 ? 21.437 -1.628 -39.084 1.00 95.56 645 TRP A O 1
ATOM 5156 N N . GLY A 1 646 ? 23.190 -2.359 -40.291 1.00 92.00 646 GLY A N 1
ATOM 5157 C CA . GLY A 1 646 ? 23.001 -1.415 -41.399 1.00 92.00 646 GLY A CA 1
ATOM 5158 C C . GLY A 1 646 ? 22.045 -1.944 -42.485 1.00 92.00 646 GLY A C 1
ATOM 5159 O O . GLY A 1 646 ? 21.444 -3.007 -42.310 1.00 92.00 646 GLY A O 1
ATOM 5160 N N . PRO A 1 647 ? 21.995 -1.307 -43.672 1.00 89.19 647 PRO A N 1
ATOM 5161 C CA . PRO A 1 647 ? 21.058 -1.651 -44.758 1.00 89.19 647 PRO A CA 1
ATOM 5162 C C . PRO A 1 647 ? 21.125 -3.101 -45.260 1.00 89.19 647 PRO A C 1
ATOM 5164 O O . PRO A 1 647 ? 20.139 -3.659 -45.731 1.00 89.19 647 PRO A O 1
ATOM 5167 N N . ASN A 1 648 ? 22.295 -3.740 -45.156 1.00 91.19 648 ASN A N 1
ATOM 5168 C CA . ASN A 1 648 ? 22.486 -5.145 -45.538 1.00 91.19 648 ASN A CA 1
ATOM 5169 C C . ASN A 1 648 ? 22.012 -6.138 -44.456 1.00 91.19 648 ASN A C 1
ATOM 5171 O O . ASN A 1 648 ? 22.076 -7.349 -44.674 1.00 91.19 648 ASN A O 1
ATOM 5175 N N . ARG A 1 649 ? 21.583 -5.632 -43.289 1.00 92.69 649 ARG A N 1
ATOM 5176 C CA . ARG A 1 649 ? 21.186 -6.380 -42.084 1.00 92.69 649 ARG A CA 1
ATOM 5177 C C . ARG A 1 649 ? 22.240 -7.379 -41.583 1.00 92.69 649 ARG A C 1
ATOM 5179 O O . ARG A 1 649 ? 21.914 -8.361 -40.927 1.00 92.69 649 ARG A O 1
ATOM 5186 N N . GLU A 1 650 ? 23.512 -7.102 -41.864 1.00 94.75 650 GLU A N 1
ATOM 5187 C CA . GLU A 1 650 ? 24.660 -7.769 -41.240 1.00 94.75 650 GLU A CA 1
ATOM 5188 C C . GLU A 1 650 ? 25.018 -7.011 -39.947 1.00 94.75 650 GLU A C 1
ATOM 5190 O O . GLU A 1 650 ? 25.197 -5.788 -40.022 1.00 94.75 650 GLU A O 1
ATOM 5195 N N . PRO A 1 651 ? 25.130 -7.673 -38.781 1.00 96.12 651 PRO A N 1
ATOM 5196 C CA . PRO A 1 651 ? 25.548 -7.015 -37.550 1.00 96.12 651 PRO A CA 1
ATOM 5197 C C . PRO A 1 651 ? 27.046 -6.704 -37.534 1.00 96.12 651 PRO A C 1
ATOM 5199 O O . PRO A 1 651 ? 27.898 -7.531 -37.870 1.00 96.12 651 PRO A O 1
ATOM 5202 N N . VAL A 1 652 ? 27.364 -5.514 -37.038 1.00 96.88 652 VAL A N 1
ATOM 5203 C CA . VAL A 1 652 ? 28.721 -5.063 -36.729 1.00 96.88 652 VAL A CA 1
ATOM 5204 C C . VAL A 1 652 ? 28.731 -4.585 -35.283 1.00 96.88 652 VAL A C 1
ATOM 5206 O O . VAL A 1 652 ? 27.904 -3.755 -34.907 1.00 96.88 652 VAL A O 1
ATOM 5209 N N . LEU A 1 653 ? 29.658 -5.091 -34.470 1.00 97.19 653 LEU A N 1
ATOM 5210 C CA . LEU A 1 653 ? 29.908 -4.549 -33.141 1.00 97.19 653 LEU A CA 1
ATOM 5211 C C . LEU A 1 653 ? 30.808 -3.325 -33.298 1.00 97.19 653 LEU A C 1
ATOM 5213 O O . LEU A 1 653 ? 31.904 -3.422 -33.852 1.00 97.19 653 LEU A O 1
ATOM 5217 N N . ILE A 1 654 ? 30.328 -2.185 -32.827 1.00 96.81 654 ILE A N 1
ATOM 5218 C CA . ILE A 1 654 ? 31.045 -0.912 -32.814 1.00 96.81 654 ILE A CA 1
ATOM 5219 C C . ILE A 1 654 ? 31.290 -0.559 -31.347 1.00 96.81 654 ILE A C 1
ATOM 5221 O O . ILE A 1 654 ? 30.382 -0.718 -30.529 1.00 96.81 654 ILE A O 1
ATOM 5225 N N . ASP A 1 655 ? 32.491 -0.109 -31.000 1.00 95.88 655 ASP A N 1
ATOM 5226 C CA . ASP A 1 655 ? 32.813 0.408 -29.665 1.00 95.88 655 ASP A CA 1
ATOM 5227 C C . ASP A 1 655 ? 32.908 1.946 -29.642 1.00 95.88 655 ASP A C 1
ATOM 5229 O O . ASP A 1 655 ? 32.769 2.614 -30.669 1.00 95.88 655 ASP A O 1
ATOM 5233 N N . GLU A 1 656 ? 33.159 2.524 -28.465 1.00 94.06 656 GLU A N 1
ATOM 5234 C CA . GLU A 1 656 ? 33.299 3.980 -28.289 1.00 94.06 656 GLU A CA 1
ATOM 5235 C C . GLU A 1 656 ? 34.500 4.604 -29.018 1.00 94.06 656 GLU A C 1
ATOM 5237 O O . GLU A 1 656 ? 34.527 5.822 -29.200 1.00 94.06 656 GLU A O 1
ATOM 5242 N N . ALA A 1 657 ? 35.492 3.809 -29.436 1.00 94.00 657 ALA A N 1
ATOM 5243 C CA . ALA A 1 657 ? 36.590 4.283 -30.280 1.00 94.00 657 ALA A CA 1
ATOM 5244 C C . ALA A 1 657 ? 36.196 4.324 -31.770 1.00 94.00 657 ALA A C 1
ATOM 5246 O O . ALA A 1 657 ? 36.911 4.918 -32.582 1.00 94.00 657 ALA A O 1
ATOM 5247 N N . GLY A 1 658 ? 35.051 3.732 -32.123 1.00 94.38 658 GLY A N 1
ATOM 5248 C CA . GLY A 1 658 ? 34.583 3.558 -33.493 1.00 94.38 658 GLY A CA 1
ATOM 5249 C C . GLY A 1 658 ? 35.151 2.316 -34.179 1.00 94.38 658 GLY A C 1
ATOM 5250 O O . GLY A 1 658 ? 34.956 2.167 -35.390 1.00 94.38 658 GLY A O 1
ATOM 5251 N N . ASP A 1 659 ? 35.835 1.429 -33.449 1.00 95.75 659 ASP A N 1
ATOM 5252 C CA . ASP A 1 659 ? 36.405 0.213 -34.021 1.00 95.75 659 ASP A CA 1
ATOM 5253 C C . ASP A 1 659 ? 35.276 -0.765 -34.381 1.00 95.75 659 ASP A C 1
ATOM 5255 O O . ASP A 1 659 ? 34.479 -1.205 -33.548 1.00 95.75 659 ASP A O 1
ATOM 5259 N N . ARG A 1 660 ? 35.183 -1.077 -35.679 1.00 96.25 660 ARG A N 1
ATOM 5260 C CA . ARG A 1 660 ? 34.117 -1.898 -36.265 1.00 96.25 660 ARG A CA 1
ATOM 5261 C C . ARG A 1 660 ? 34.568 -3.348 -36.400 1.00 96.25 660 ARG A C 1
ATOM 5263 O O . ARG A 1 660 ? 35.426 -3.663 -37.226 1.00 96.25 660 ARG A O 1
ATOM 5270 N N . ASN A 1 661 ? 33.931 -4.235 -35.648 1.00 97.06 661 ASN A N 1
ATOM 5271 C CA . ASN A 1 661 ? 34.212 -5.664 -35.635 1.00 97.06 661 ASN A CA 1
ATOM 5272 C C . ASN A 1 661 ? 33.031 -6.450 -36.220 1.00 97.06 661 ASN A C 1
ATOM 5274 O O . ASN A 1 661 ? 31.878 -6.230 -35.850 1.00 97.06 661 ASN A O 1
ATOM 5278 N N . ALA A 1 662 ? 33.308 -7.376 -37.141 1.00 96.19 662 ALA A N 1
ATOM 5279 C CA . ALA A 1 662 ? 32.282 -8.275 -37.666 1.00 96.19 662 ALA A CA 1
ATOM 5280 C C . ALA A 1 662 ? 31.797 -9.228 -36.565 1.00 96.19 662 ALA A C 1
ATOM 5282 O O . ALA A 1 662 ? 32.597 -9.682 -35.747 1.00 96.19 662 ALA A O 1
ATOM 5283 N N . VAL A 1 663 ? 30.501 -9.537 -36.560 1.00 96.56 663 VAL A N 1
ATOM 5284 C CA . VAL A 1 663 ? 29.891 -10.429 -35.568 1.00 96.56 663 VAL A CA 1
ATOM 5285 C C . VAL A 1 663 ? 29.483 -11.732 -36.246 1.00 96.56 663 VAL A C 1
ATOM 5287 O O . VAL A 1 663 ? 28.886 -11.712 -37.320 1.00 96.56 663 VAL A O 1
ATOM 5290 N N . ILE A 1 664 ? 29.866 -12.859 -35.645 1.00 95.19 664 ILE A N 1
ATOM 5291 C CA . ILE A 1 664 ? 29.775 -14.199 -36.235 1.00 95.19 664 ILE A CA 1
ATOM 5292 C C . ILE A 1 664 ? 29.059 -15.132 -35.251 1.00 95.19 664 ILE A C 1
ATOM 5294 O O . ILE A 1 664 ? 29.354 -15.121 -34.054 1.00 95.19 664 ILE A O 1
ATOM 5298 N N . ASP A 1 665 ? 28.135 -15.948 -35.759 1.00 94.88 665 ASP A N 1
ATOM 5299 C CA . ASP A 1 665 ? 27.398 -16.939 -34.967 1.00 94.88 665 ASP A CA 1
ATOM 5300 C C . ASP A 1 665 ? 28.344 -17.915 -34.245 1.00 94.88 665 ASP A C 1
ATOM 5302 O O . ASP A 1 665 ? 29.308 -18.431 -34.818 1.00 94.88 665 ASP A O 1
ATOM 5306 N N . GLY A 1 666 ? 28.067 -18.183 -32.968 1.00 93.38 666 GLY A N 1
ATOM 5307 C CA . GLY A 1 666 ? 28.876 -19.041 -32.099 1.00 93.38 666 GLY A CA 1
ATOM 5308 C C . GLY A 1 666 ? 30.127 -18.381 -31.499 1.00 93.38 666 GLY A C 1
ATOM 5309 O O . GLY A 1 666 ? 30.702 -18.932 -30.548 1.00 93.38 666 GLY A O 1
ATOM 5310 N N . GLU A 1 667 ? 30.564 -17.220 -31.995 1.00 95.88 667 GLU A N 1
ATOM 5311 C CA . GLU A 1 667 ? 31.751 -16.524 -31.486 1.00 95.88 667 GLU A CA 1
ATOM 5312 C C . GLU A 1 667 ? 31.453 -15.657 -30.249 1.00 95.88 667 GLU A C 1
ATOM 5314 O O . GLU A 1 667 ? 30.307 -15.378 -29.894 1.00 95.88 667 GLU A O 1
ATOM 5319 N N . VAL A 1 668 ? 32.509 -15.272 -29.530 1.00 94.75 668 VAL A N 1
ATOM 5320 C CA . VAL A 1 668 ? 32.418 -14.327 -28.407 1.00 94.75 668 VAL A CA 1
ATOM 5321 C C . VAL A 1 668 ? 32.460 -12.912 -28.974 1.00 94.75 668 VAL A C 1
ATOM 5323 O O . VAL A 1 668 ? 33.307 -12.626 -29.820 1.00 94.75 668 VAL A O 1
ATOM 5326 N N . LEU A 1 669 ? 31.577 -12.025 -28.506 1.00 95.44 669 LEU A N 1
ATOM 5327 C CA . LEU A 1 669 ? 31.601 -10.616 -28.896 1.00 95.44 669 LEU A CA 1
ATOM 5328 C C . LEU A 1 669 ? 32.981 -10.007 -28.566 1.00 95.44 669 LEU A C 1
ATOM 5330 O O . LEU A 1 669 ? 33.436 -10.153 -27.428 1.00 95.44 669 LEU A O 1
ATOM 5334 N N . PRO A 1 670 ? 33.653 -9.329 -29.518 1.00 92.00 670 PRO A N 1
ATOM 5335 C CA . PRO A 1 670 ? 34.996 -8.776 -29.324 1.00 92.00 670 PRO A CA 1
ATOM 5336 C C . PRO A 1 670 ? 34.961 -7.502 -28.463 1.00 92.00 670 PRO A C 1
ATOM 5338 O O . PRO A 1 670 ? 35.132 -6.385 -28.942 1.00 92.00 670 PRO A O 1
ATOM 5341 N N . MET A 1 671 ? 34.699 -7.695 -27.173 1.00 92.44 671 MET A N 1
ATOM 5342 C CA . MET A 1 671 ? 34.637 -6.674 -26.125 1.00 92.44 671 MET A CA 1
ATOM 5343 C C . MET A 1 671 ? 35.949 -6.659 -25.316 1.00 92.44 671 MET A C 1
ATOM 5345 O O . MET A 1 671 ? 36.842 -7.480 -25.541 1.00 92.44 671 MET A O 1
ATOM 5349 N N . SER A 1 672 ? 36.088 -5.720 -24.372 1.00 86.25 672 SER A N 1
ATOM 5350 C CA . SER A 1 672 ? 37.274 -5.643 -23.503 1.00 86.25 672 SER A CA 1
ATOM 5351 C C . SER A 1 672 ? 37.487 -6.939 -22.710 1.00 86.25 672 SER A C 1
ATOM 5353 O O . SER A 1 672 ? 36.529 -7.580 -22.290 1.00 86.25 672 SER A O 1
ATOM 5355 N N . ALA A 1 673 ? 38.746 -7.297 -22.440 1.00 77.81 673 ALA A N 1
ATOM 5356 C CA . ALA A 1 673 ? 39.107 -8.520 -21.716 1.00 77.81 673 ALA A CA 1
ATOM 5357 C C . ALA A 1 673 ? 38.616 -8.561 -20.253 1.00 77.81 673 ALA A C 1
ATOM 5359 O O . ALA A 1 673 ? 38.569 -9.640 -19.663 1.00 77.81 673 ALA A O 1
ATOM 5360 N N . ASP A 1 674 ? 38.253 -7.409 -19.683 1.00 76.12 674 ASP A N 1
ATOM 5361 C CA . ASP A 1 674 ? 37.663 -7.294 -18.342 1.00 76.12 674 ASP A CA 1
ATOM 5362 C C . ASP A 1 674 ? 36.145 -7.585 -18.328 1.00 76.12 674 ASP A C 1
ATOM 5364 O O . ASP A 1 674 ? 35.545 -7.692 -17.261 1.00 76.12 674 ASP A O 1
ATOM 5368 N N . VAL A 1 675 ? 35.515 -7.723 -19.502 1.00 78.94 675 VAL A N 1
ATOM 5369 C CA . VAL A 1 675 ? 34.097 -8.078 -19.655 1.00 78.94 675 VAL A CA 1
ATOM 5370 C C . VAL A 1 675 ? 33.951 -9.599 -19.699 1.00 78.94 675 VAL A C 1
ATOM 5372 O O . VAL A 1 675 ? 34.625 -10.284 -20.471 1.00 78.94 675 VAL A O 1
ATOM 5375 N N . LEU A 1 676 ? 33.031 -10.146 -18.899 1.00 81.88 676 LEU A N 1
ATOM 5376 C CA . LEU A 1 676 ? 32.679 -11.565 -18.978 1.00 81.88 676 LEU A CA 1
ATOM 5377 C C . LEU A 1 676 ? 32.168 -11.912 -20.392 1.00 81.88 676 LEU A C 1
ATOM 5379 O O . LEU A 1 676 ? 31.297 -11.212 -20.910 1.00 81.88 676 LEU A O 1
ATOM 5383 N N . PRO A 1 677 ? 32.662 -12.995 -21.022 1.00 88.25 677 PRO A N 1
ATOM 5384 C CA . PRO A 1 677 ? 32.448 -13.242 -22.443 1.00 88.25 677 PRO A CA 1
ATOM 5385 C C . PRO A 1 677 ? 30.969 -13.476 -22.768 1.00 88.25 677 PRO A C 1
ATOM 5387 O O . PRO A 1 677 ? 30.378 -14.482 -22.359 1.00 88.25 677 PRO A O 1
ATOM 5390 N N . ILE A 1 678 ? 30.399 -12.560 -23.554 1.00 93.81 678 ILE A N 1
ATOM 5391 C CA . ILE A 1 678 ? 29.085 -12.709 -24.183 1.00 93.81 678 ILE A CA 1
ATOM 5392 C C . ILE A 1 678 ? 29.280 -13.504 -25.471 1.00 93.81 678 ILE A C 1
ATOM 5394 O O . ILE A 1 678 ? 30.030 -13.073 -26.349 1.00 93.81 678 ILE A O 1
ATOM 5398 N N . ARG A 1 679 ? 28.617 -14.654 -25.604 1.00 95.12 679 ARG A N 1
ATOM 5399 C CA . ARG A 1 679 ? 28.667 -15.450 -26.838 1.00 95.12 679 ARG A CA 1
ATOM 5400 C C . ARG A 1 679 ? 27.439 -15.162 -27.693 1.00 95.12 679 ARG A C 1
ATOM 5402 O O . ARG A 1 679 ? 26.318 -15.198 -27.194 1.00 95.12 679 ARG A O 1
ATOM 5409 N N . VAL A 1 680 ? 27.644 -14.930 -28.982 1.00 96.44 680 VAL A N 1
ATOM 5410 C CA . VAL A 1 680 ? 26.567 -14.913 -29.974 1.00 96.44 680 VAL A CA 1
ATOM 5411 C C . VAL A 1 680 ? 26.108 -16.348 -30.174 1.00 96.44 680 VAL A C 1
ATOM 5413 O O . VAL A 1 680 ? 26.916 -17.212 -30.513 1.00 96.44 680 VAL A O 1
ATOM 5416 N N . ARG A 1 681 ? 24.831 -16.626 -29.931 1.00 95.44 681 ARG A N 1
ATOM 5417 C CA . ARG A 1 681 ? 24.252 -17.940 -30.209 1.00 95.44 681 ARG A CA 1
ATOM 5418 C C . ARG A 1 681 ? 23.829 -18.011 -31.671 1.00 95.44 681 ARG A C 1
ATOM 5420 O O . ARG A 1 681 ? 24.388 -18.818 -32.404 1.00 95.44 681 ARG A O 1
ATOM 5427 N N . ASP A 1 682 ? 22.940 -17.104 -32.071 1.00 96.88 682 ASP A N 1
ATOM 5428 C CA . ASP A 1 682 ? 22.388 -16.991 -33.421 1.00 96.88 682 ASP A CA 1
ATOM 5429 C C . ASP A 1 682 ? 22.066 -15.514 -33.746 1.00 96.88 682 ASP A C 1
ATOM 5431 O O . ASP A 1 682 ? 21.608 -14.753 -32.883 1.00 96.88 682 ASP A O 1
ATOM 5435 N N . ILE A 1 683 ? 22.282 -15.109 -34.998 1.00 96.81 683 ILE A N 1
ATOM 5436 C CA . ILE A 1 683 ? 21.886 -13.817 -35.573 1.00 96.81 683 ILE A CA 1
ATOM 5437 C C . ILE A 1 683 ? 20.733 -14.017 -36.557 1.00 96.81 683 ILE A C 1
ATOM 5439 O O . ILE A 1 683 ? 20.805 -14.827 -37.481 1.00 96.81 683 ILE A O 1
ATOM 5443 N N . TYR A 1 684 ? 19.712 -13.173 -36.429 1.00 96.62 684 TYR A N 1
ATOM 5444 C CA . TYR A 1 684 ? 18.575 -13.101 -37.341 1.00 96.62 684 TYR A CA 1
ATOM 5445 C C . TYR A 1 684 ? 18.562 -11.725 -38.011 1.00 96.62 684 TYR A C 1
ATOM 5447 O O . TYR A 1 684 ? 18.692 -10.699 -37.334 1.00 96.62 684 TYR A O 1
ATOM 5455 N N . ARG A 1 685 ? 18.437 -11.682 -39.342 1.00 95.56 685 ARG A N 1
ATOM 5456 C CA . ARG A 1 685 ? 18.486 -10.419 -40.115 1.00 95.56 685 ARG A CA 1
ATOM 5457 C C . ARG A 1 685 ? 17.106 -9.794 -40.214 1.00 95.56 685 ARG A C 1
ATOM 5459 O O . ARG A 1 685 ? 16.964 -8.576 -40.156 1.00 95.56 685 ARG A O 1
ATOM 5466 N N . ASP A 1 686 ? 16.102 -10.643 -40.366 1.00 94.69 686 ASP A N 1
ATOM 5467 C CA . ASP A 1 686 ? 14.701 -10.323 -40.161 1.00 94.69 686 ASP A CA 1
ATOM 5468 C C . ASP A 1 686 ? 14.078 -11.450 -39.344 1.00 94.69 686 ASP A C 1
ATOM 5470 O O . ASP A 1 686 ? 13.936 -12.578 -39.815 1.00 94.69 686 ASP A O 1
ATOM 5474 N N . SER A 1 687 ? 13.773 -11.179 -38.084 1.00 94.50 687 SER A N 1
ATOM 5475 C CA . SER A 1 687 ? 13.311 -12.195 -37.146 1.00 94.50 687 SER A CA 1
ATOM 5476 C C . SER A 1 687 ? 11.807 -12.438 -37.247 1.00 94.50 687 SER A C 1
ATOM 5478 O O . SER A 1 687 ? 11.021 -11.579 -37.651 1.00 94.50 687 SER A O 1
ATOM 5480 N N . LYS A 1 688 ? 11.380 -13.621 -36.813 1.00 92.62 688 LYS A N 1
ATOM 5481 C CA . LYS A 1 688 ? 10.006 -13.885 -36.403 1.00 92.62 688 LYS A CA 1
ATOM 5482 C C . LYS A 1 688 ? 10.013 -14.566 -35.046 1.00 92.62 688 LYS A C 1
ATOM 5484 O O . LYS A 1 688 ? 10.661 -15.601 -34.883 1.00 92.62 688 LYS A O 1
ATOM 5489 N N . PHE A 1 689 ? 9.287 -13.986 -34.097 1.00 89.69 689 PHE A N 1
ATOM 5490 C CA . PHE A 1 689 ? 9.180 -14.499 -32.740 1.00 89.69 689 PHE A CA 1
ATOM 5491 C C . PHE A 1 689 ? 7.962 -15.412 -32.606 1.00 89.69 689 PHE A C 1
ATOM 5493 O O . PHE A 1 689 ? 6.826 -15.020 -32.867 1.00 89.69 689 PHE A O 1
ATOM 5500 N N . GLU A 1 690 ? 8.192 -16.636 -32.147 1.00 89.38 690 GLU A N 1
ATOM 5501 C CA . GLU A 1 690 ? 7.144 -17.564 -31.736 1.00 89.38 690 GLU A CA 1
ATOM 5502 C C . GLU A 1 690 ? 7.213 -17.707 -30.206 1.00 89.38 690 GLU A C 1
ATOM 5504 O O . GLU A 1 690 ? 7.966 -18.523 -29.662 1.00 89.38 690 GLU A O 1
ATOM 5509 N N . SER A 1 691 ? 6.444 -16.871 -29.496 1.00 86.06 691 SER A N 1
ATOM 5510 C CA . SER A 1 691 ? 6.369 -16.904 -28.033 1.00 86.06 691 SER A CA 1
ATOM 5511 C C . SER A 1 691 ? 5.697 -18.193 -27.547 1.00 86.06 691 SER A C 1
ATOM 5513 O O . SER A 1 691 ? 4.610 -18.576 -27.985 1.00 86.06 691 SER A O 1
ATOM 5515 N N . GLN A 1 692 ? 6.354 -18.890 -26.618 1.00 91.00 692 GLN A N 1
ATOM 5516 C CA . GLN A 1 692 ? 5.844 -20.122 -26.015 1.00 91.00 692 GLN A CA 1
ATOM 5517 C C . GLN A 1 692 ? 5.458 -19.860 -24.556 1.00 91.00 692 GLN A C 1
ATOM 5519 O O . GLN A 1 692 ? 6.163 -20.265 -23.639 1.00 91.00 692 GLN A O 1
ATOM 5524 N N . VAL A 1 693 ? 4.344 -19.162 -24.328 1.00 94.88 693 VAL A N 1
ATOM 5525 C CA . VAL A 1 693 ? 3.829 -18.929 -22.969 1.00 94.88 693 VAL A CA 1
ATOM 5526 C C . VAL A 1 693 ? 2.968 -20.115 -22.528 1.00 94.88 693 VAL A C 1
ATOM 5528 O O . VAL A 1 693 ? 1.905 -20.380 -23.101 1.00 94.88 693 VAL A O 1
ATOM 5531 N N . GLN A 1 694 ? 3.424 -20.827 -21.496 1.00 95.69 694 GLN A N 1
ATOM 5532 C CA . GLN A 1 694 ? 2.667 -21.886 -20.836 1.00 95.69 694 GLN A CA 1
ATOM 5533 C C . GLN A 1 694 ? 2.070 -21.350 -19.534 1.00 95.69 694 GLN A C 1
ATOM 5535 O O . GLN A 1 694 ? 2.779 -21.170 -18.548 1.00 95.69 694 GLN A O 1
ATOM 5540 N N . PHE A 1 695 ? 0.752 -21.157 -19.513 1.00 95.94 695 PHE A N 1
ATOM 5541 C CA . PHE A 1 695 ? 0.031 -20.922 -18.263 1.00 95.94 695 PHE A CA 1
ATOM 5542 C C . PHE A 1 695 ? 0.138 -22.159 -17.369 1.00 95.94 695 PHE A C 1
ATOM 5544 O O . PHE A 1 695 ? -0.040 -23.290 -17.838 1.00 95.94 695 PHE A O 1
ATOM 5551 N N . LEU A 1 696 ? 0.457 -21.937 -16.100 1.00 94.50 696 LEU A N 1
ATOM 5552 C CA . LEU A 1 696 ? 0.530 -22.974 -15.082 1.00 94.50 696 LEU A CA 1
ATOM 5553 C C . LEU A 1 696 ? -0.783 -22.976 -14.293 1.00 94.50 696 LEU A C 1
ATOM 5555 O O . LEU A 1 696 ? -1.395 -21.932 -14.078 1.00 94.50 696 LEU A O 1
ATOM 5559 N N . GLU A 1 697 ? -1.232 -24.154 -13.865 1.00 91.19 697 GLU A N 1
ATOM 5560 C CA . GLU A 1 697 ? -2.368 -24.247 -12.947 1.00 91.19 697 GLU A CA 1
ATOM 5561 C C . GLU A 1 697 ? -1.955 -23.696 -11.573 1.00 91.19 697 GLU A C 1
ATOM 5563 O O . GLU A 1 697 ? -0.877 -24.034 -11.069 1.00 91.19 697 GLU A O 1
ATOM 5568 N N . SER A 1 698 ? -2.806 -22.854 -10.973 1.00 86.19 698 SER A N 1
ATOM 5569 C CA . SER A 1 698 ? -2.607 -22.359 -9.606 1.00 86.19 698 SER A CA 1
ATOM 5570 C C . SER A 1 698 ? -2.504 -23.540 -8.638 1.00 86.19 698 SER A C 1
ATOM 5572 O O . SER A 1 698 ? -3.304 -24.482 -8.678 1.00 86.19 698 SER A O 1
ATOM 5574 N N . ARG A 1 699 ? -1.487 -23.505 -7.773 1.00 87.00 699 ARG A N 1
ATOM 5575 C CA . ARG A 1 699 ? -1.141 -24.608 -6.867 1.00 87.00 699 ARG A CA 1
ATOM 5576 C C . ARG A 1 699 ? -1.775 -24.386 -5.501 1.00 87.00 699 ARG A C 1
ATOM 5578 O O . ARG A 1 699 ? -1.077 -24.232 -4.501 1.00 87.00 699 ARG A O 1
ATOM 5585 N N . VAL A 1 700 ? -3.104 -24.388 -5.474 1.00 90.62 700 VAL A N 1
ATOM 5586 C CA . VAL A 1 700 ? -3.868 -24.387 -4.223 1.00 90.62 700 VAL A CA 1
ATOM 5587 C C . VAL A 1 700 ? -3.818 -25.788 -3.605 1.00 90.62 700 VAL A C 1
ATOM 5589 O O . VAL A 1 700 ? -4.268 -26.761 -4.214 1.00 90.62 700 VAL A O 1
ATOM 5592 N N . GLY A 1 701 ? -3.251 -25.895 -2.405 1.00 89.50 701 GLY A N 1
ATOM 5593 C CA . GLY A 1 701 ? -3.199 -27.123 -1.614 1.00 89.50 701 GLY A CA 1
ATOM 5594 C C . GLY A 1 701 ? -4.581 -27.596 -1.153 1.00 89.50 701 GLY A C 1
ATOM 5595 O O . GLY A 1 701 ? -5.562 -26.852 -1.179 1.00 89.50 701 GLY A O 1
ATOM 5596 N N . GLU A 1 702 ? -4.674 -28.847 -0.688 1.00 92.25 702 GLU A N 1
ATOM 5597 C CA . GLU A 1 702 ? -5.931 -29.410 -0.155 1.00 92.25 702 GLU A CA 1
ATOM 5598 C C . GLU A 1 702 ? -6.441 -28.671 1.102 1.00 92.25 702 GLU A C 1
ATOM 5600 O O . GLU A 1 702 ? -7.630 -28.729 1.419 1.00 92.25 702 GLU A O 1
ATOM 5605 N N . ASP A 1 703 ? -5.553 -27.962 1.803 1.00 91.06 703 ASP A N 1
ATOM 5606 C CA . ASP A 1 703 ? -5.832 -27.071 2.935 1.00 91.06 703 ASP A CA 1
ATOM 5607 C C . ASP A 1 703 ? -6.299 -25.662 2.512 1.00 91.06 703 ASP A C 1
ATOM 5609 O O . ASP A 1 703 ? -6.704 -24.860 3.355 1.00 91.06 703 ASP A O 1
ATOM 5613 N N . GLY A 1 704 ? -6.271 -25.357 1.212 1.00 91.94 704 GLY A N 1
ATOM 5614 C CA . GLY A 1 704 ? -6.530 -24.025 0.677 1.00 91.94 704 GLY A CA 1
ATOM 5615 C C . GLY A 1 704 ? -5.334 -23.074 0.765 1.00 91.94 704 GLY A C 1
ATOM 5616 O O . GLY A 1 704 ? -5.528 -21.876 0.551 1.00 91.94 704 GLY A O 1
ATOM 5617 N N . PHE A 1 705 ? -4.125 -23.560 1.082 1.00 93.75 705 PHE A N 1
ATOM 5618 C CA . PHE A 1 705 ? -2.915 -22.752 0.954 1.00 93.75 705 PHE A CA 1
ATOM 5619 C C . PHE A 1 705 ? -2.593 -22.534 -0.522 1.00 93.75 705 PHE A C 1
ATOM 5621 O O . PHE A 1 705 ? -2.400 -23.482 -1.279 1.00 93.75 705 PHE A O 1
ATOM 5628 N N . ASP A 1 706 ? -2.521 -21.280 -0.938 1.00 93.69 706 ASP A N 1
ATOM 5629 C CA . ASP A 1 706 ? -2.155 -20.909 -2.296 1.00 93.69 706 ASP A CA 1
ATOM 5630 C C . ASP A 1 706 ? -0.652 -20.632 -2.339 1.00 93.69 706 ASP A C 1
ATOM 5632 O O . ASP A 1 706 ? -0.203 -19.490 -2.271 1.00 93.69 706 ASP A O 1
ATOM 5636 N N . ALA A 1 707 ? 0.130 -21.709 -2.437 1.00 90.75 707 ALA A N 1
ATOM 5637 C CA . ALA A 1 707 ? 1.584 -21.627 -2.560 1.00 90.75 707 ALA A CA 1
ATOM 5638 C C . ALA A 1 707 ? 2.022 -20.910 -3.847 1.00 90.75 707 ALA A C 1
ATOM 5640 O O . ALA A 1 707 ? 3.178 -20.516 -3.968 1.00 90.75 707 ALA A O 1
ATOM 5641 N N . SER A 1 708 ? 1.112 -20.767 -4.817 1.00 88.75 708 SER A N 1
ATOM 5642 C CA . SER A 1 708 ? 1.392 -20.074 -6.065 1.00 88.75 708 SER A CA 1
ATOM 5643 C C . SER A 1 708 ? 1.362 -18.549 -5.909 1.00 88.75 708 SER A C 1
ATOM 5645 O O . SER A 1 708 ? 2.178 -17.883 -6.529 1.00 88.75 708 SER A O 1
ATOM 5647 N N . PHE A 1 709 ? 0.596 -18.003 -4.955 1.00 92.00 709 PHE A N 1
ATOM 5648 C CA . PHE A 1 709 ? 0.644 -16.575 -4.596 1.00 92.00 709 PHE A CA 1
ATOM 5649 C C . PHE A 1 709 ? 2.049 -16.048 -4.249 1.00 92.00 709 PHE A C 1
ATOM 5651 O O . PHE A 1 709 ? 2.271 -14.856 -4.377 1.00 92.00 709 PHE A O 1
ATOM 5658 N N . TYR A 1 710 ? 2.964 -16.920 -3.811 1.00 91.06 710 TYR A N 1
ATOM 5659 C CA . TYR A 1 710 ? 4.331 -16.599 -3.377 1.00 91.06 710 TYR A CA 1
ATOM 5660 C C . TYR A 1 710 ? 5.398 -17.069 -4.381 1.00 91.06 710 TYR A C 1
ATOM 5662 O O . TYR A 1 710 ? 6.450 -17.580 -3.987 1.00 91.06 710 TYR A O 1
ATOM 5670 N N . SER A 1 711 ? 5.078 -17.045 -5.674 1.00 89.19 711 SER A N 1
ATOM 5671 C CA . SER A 1 711 ? 5.906 -17.633 -6.728 1.00 89.19 711 SER A CA 1
ATOM 5672 C C . SER A 1 711 ? 6.457 -16.555 -7.649 1.00 89.19 711 SER A C 1
ATOM 5674 O O . SER A 1 711 ? 5.681 -15.851 -8.284 1.00 89.19 711 SER A O 1
ATOM 5676 N N . ASP A 1 712 ? 7.774 -16.556 -7.873 1.00 86.31 712 ASP A N 1
ATOM 5677 C CA . ASP A 1 712 ? 8.464 -15.702 -8.861 1.00 86.31 712 ASP A CA 1
ATOM 5678 C C . ASP A 1 712 ? 8.072 -16.007 -10.339 1.00 86.31 712 ASP A C 1
ATOM 5680 O O . ASP A 1 712 ? 8.699 -15.522 -11.284 1.00 86.31 712 ASP A O 1
ATOM 5684 N N . ASP A 1 713 ? 7.066 -16.862 -10.570 1.00 90.94 713 ASP A N 1
ATOM 5685 C CA . ASP A 1 713 ? 6.525 -17.173 -11.898 1.00 90.94 713 ASP A CA 1
ATOM 5686 C C . ASP A 1 713 ? 5.647 -15.992 -12.352 1.00 90.94 713 ASP A C 1
ATOM 5688 O O . ASP A 1 713 ? 4.567 -15.792 -11.799 1.00 90.94 713 ASP A O 1
ATOM 5692 N N . ALA A 1 714 ? 6.071 -15.268 -13.394 1.00 92.38 714 ALA A N 1
ATOM 5693 C CA . ALA A 1 714 ? 5.343 -14.121 -13.951 1.00 92.38 714 ALA A CA 1
ATOM 5694 C C . ALA A 1 714 ? 3.860 -14.434 -14.259 1.00 92.38 714 ALA A C 1
ATOM 5696 O O . ALA A 1 714 ? 3.557 -15.538 -14.723 1.00 92.38 714 ALA A O 1
ATOM 5697 N N . PRO A 1 715 ? 2.929 -13.475 -14.113 1.00 94.62 715 PRO A N 1
ATOM 5698 C CA . PRO A 1 715 ? 1.526 -13.673 -14.462 1.00 94.62 715 PRO A CA 1
ATOM 5699 C C . PRO A 1 715 ? 1.339 -13.842 -15.972 1.00 94.62 715 PRO A C 1
ATOM 5701 O O . PRO A 1 715 ? 2.153 -13.393 -16.783 1.00 94.62 715 PRO A O 1
ATOM 5704 N N . GLY A 1 716 ? 0.216 -14.444 -16.358 1.00 96.25 716 GLY A N 1
ATOM 5705 C CA . GLY A 1 716 ? -0.180 -14.681 -17.743 1.00 96.25 716 GLY A CA 1
ATOM 5706 C C . GLY A 1 716 ? -1.448 -13.946 -18.164 1.00 96.25 716 GLY A C 1
ATOM 5707 O O . GLY A 1 716 ? -2.398 -13.793 -17.395 1.00 96.25 716 GLY A O 1
ATOM 5708 N N . LEU A 1 717 ? -1.497 -13.578 -19.441 1.00 97.62 717 LEU A N 1
ATOM 5709 C CA . LEU A 1 717 ? -2.657 -12.996 -20.111 1.00 97.62 717 LEU A CA 1
ATOM 5710 C C . LEU A 1 717 ? -2.956 -13.774 -21.396 1.00 97.62 717 LEU A C 1
ATOM 5712 O O . LEU A 1 717 ? -2.091 -13.920 -22.258 1.00 97.62 717 LEU A O 1
ATOM 5716 N N . GLU A 1 718 ? -4.197 -14.233 -21.557 1.00 97.88 718 GLU A N 1
ATOM 5717 C CA . GLU A 1 718 ? -4.727 -14.705 -22.838 1.00 97.88 718 GLU A CA 1
ATOM 5718 C C . GLU A 1 718 ? -5.640 -13.630 -23.429 1.00 97.88 718 GLU A C 1
ATOM 5720 O O . GLU A 1 718 ? -6.736 -13.371 -22.923 1.00 97.88 718 GLU A O 1
ATOM 5725 N N . LEU A 1 719 ? -5.167 -12.980 -24.490 1.00 98.00 719 LEU A N 1
ATOM 5726 C CA . LEU A 1 719 ? -5.814 -11.836 -25.121 1.00 98.00 719 LEU A CA 1
ATOM 5727 C C . LEU A 1 719 ? -6.261 -12.209 -26.534 1.00 98.00 719 LEU A C 1
ATOM 5729 O O . LEU A 1 719 ? -5.442 -12.583 -27.376 1.00 98.00 719 LEU A O 1
ATOM 5733 N N . LYS A 1 720 ? -7.557 -12.077 -26.814 1.00 98.19 720 LYS A N 1
ATOM 5734 C CA . LYS A 1 720 ? -8.073 -12.062 -28.182 1.00 98.19 720 LYS A CA 1
ATOM 5735 C C . LYS A 1 720 ? -7.967 -10.644 -28.732 1.00 98.19 720 LYS A C 1
ATOM 5737 O O . LYS A 1 720 ? -8.420 -9.692 -28.105 1.00 98.19 720 LYS A O 1
ATOM 5742 N N . ILE A 1 721 ? -7.400 -10.517 -29.920 1.00 98.00 721 ILE A N 1
ATOM 5743 C CA . ILE A 1 721 ? -7.136 -9.261 -30.610 1.00 98.00 721 ILE A CA 1
ATOM 5744 C C . ILE A 1 721 ? -7.882 -9.332 -31.939 1.00 98.00 721 ILE A C 1
ATOM 5746 O O . ILE A 1 721 ? -7.655 -10.240 -32.736 1.00 98.00 721 ILE A O 1
ATOM 5750 N N . SER A 1 722 ? -8.809 -8.405 -32.159 1.00 97.81 722 SER A N 1
ATOM 5751 C CA . SER A 1 722 ? -9.630 -8.344 -33.373 1.00 97.81 722 SER A CA 1
ATOM 5752 C C . SER A 1 722 ? -9.336 -7.030 -34.087 1.00 97.81 722 SER A C 1
ATOM 5754 O O . SER A 1 722 ? -9.550 -5.970 -33.502 1.00 97.81 722 SER A O 1
ATOM 5756 N N . ILE A 1 723 ? -8.823 -7.095 -35.317 1.00 97.31 723 ILE A N 1
ATOM 5757 C CA . ILE A 1 723 ? -8.444 -5.929 -36.125 1.00 97.31 723 ILE A CA 1
ATOM 5758 C C . ILE A 1 723 ? -9.297 -5.911 -37.395 1.00 97.31 723 ILE A C 1
ATOM 5760 O O . ILE A 1 723 ? -9.136 -6.760 -38.273 1.00 97.31 723 ILE A O 1
ATOM 5764 N N . ASP A 1 724 ? -10.194 -4.936 -37.501 1.00 96.44 724 ASP A N 1
ATOM 5765 C CA . ASP A 1 724 ? -10.956 -4.646 -38.712 1.00 96.44 724 ASP A CA 1
ATOM 5766 C C . ASP A 1 724 ? -10.036 -4.018 -39.773 1.00 96.44 724 ASP A C 1
ATOM 5768 O O . ASP A 1 724 ? -9.463 -2.940 -39.582 1.00 96.44 724 ASP A O 1
ATOM 5772 N N . LYS A 1 725 ? -9.875 -4.705 -40.905 1.00 93.94 725 LYS A N 1
ATOM 5773 C CA . LYS A 1 725 ? -9.130 -4.215 -42.073 1.00 93.94 725 LYS A CA 1
ATOM 5774 C C . LYS A 1 725 ? -10.049 -3.564 -43.116 1.00 93.94 725 LYS A C 1
ATOM 5776 O O . LYS A 1 725 ? -9.609 -3.247 -44.219 1.00 93.94 725 LYS A O 1
ATOM 5781 N N . GLY A 1 726 ? -11.316 -3.324 -42.775 1.00 92.69 726 GLY A N 1
ATOM 5782 C CA . GLY A 1 726 ? -12.316 -2.735 -43.656 1.00 92.69 726 GLY A CA 1
ATOM 5783 C C . GLY A 1 726 ? -12.757 -3.742 -44.726 1.00 92.69 726 GLY A C 1
ATOM 5784 O O . GLY A 1 726 ? -13.293 -4.793 -44.371 1.00 92.69 726 GLY A O 1
ATOM 5785 N N . PRO A 1 727 ? -12.544 -3.478 -46.032 1.00 92.25 727 PRO A N 1
ATOM 5786 C CA . PRO A 1 727 ? -12.945 -4.398 -47.103 1.00 92.25 727 PRO A CA 1
ATOM 5787 C C . PRO A 1 727 ? -12.364 -5.816 -46.986 1.00 92.25 727 PRO A C 1
ATOM 5789 O O . PRO A 1 727 ? -13.006 -6.769 -47.426 1.00 92.25 727 PRO A O 1
ATOM 5792 N N . ASP A 1 728 ? -11.184 -5.960 -46.374 1.00 92.06 728 ASP A N 1
ATOM 5793 C CA . ASP A 1 728 ? -10.514 -7.252 -46.163 1.00 92.06 728 ASP A CA 1
ATOM 5794 C C . ASP A 1 728 ? -11.081 -8.046 -44.962 1.00 92.06 728 ASP A C 1
ATOM 5796 O O . ASP A 1 728 ? -10.677 -9.185 -44.717 1.00 92.06 728 ASP A O 1
ATOM 5800 N N . GLY A 1 729 ? -12.040 -7.470 -44.227 1.00 94.81 729 GLY A N 1
ATOM 5801 C CA . GLY A 1 729 ? -12.708 -8.079 -43.078 1.00 94.81 729 GLY A CA 1
ATOM 5802 C C . GLY A 1 729 ? -11.935 -7.972 -41.760 1.00 94.81 729 GLY A C 1
ATOM 5803 O O . GLY A 1 729 ? -10.915 -7.292 -41.649 1.00 94.81 729 GLY A O 1
ATOM 5804 N N . VAL A 1 730 ? -12.443 -8.658 -40.733 1.00 96.00 730 VAL A N 1
ATOM 5805 C CA . VAL A 1 730 ? -11.834 -8.689 -39.395 1.00 96.00 730 VAL A CA 1
ATOM 5806 C C . VAL A 1 730 ? -10.830 -9.834 -39.307 1.00 96.00 730 VAL A C 1
ATOM 5808 O O . VAL A 1 730 ? -11.180 -10.996 -39.519 1.00 96.00 730 VAL A O 1
ATOM 5811 N N . VAL A 1 731 ? -9.590 -9.510 -38.945 1.00 95.62 731 VAL A N 1
ATOM 5812 C CA . VAL A 1 731 ? -8.573 -10.491 -38.557 1.00 95.62 731 VAL A CA 1
ATOM 5813 C C . VAL A 1 731 ? -8.653 -10.684 -37.048 1.00 95.62 731 VAL A C 1
ATOM 5815 O O . VAL A 1 731 ? -8.428 -9.742 -36.293 1.00 95.62 731 VAL A O 1
ATOM 5818 N N . GLU A 1 732 ? -8.977 -11.899 -36.614 1.00 97.12 732 GLU A N 1
ATOM 5819 C CA . GLU A 1 732 ? -8.954 -12.286 -35.203 1.00 97.12 732 GLU A CA 1
ATOM 5820 C C . GLU A 1 732 ? -7.718 -13.135 -34.902 1.00 97.12 732 GLU A C 1
ATOM 5822 O O . GLU A 1 732 ? -7.407 -14.082 -35.626 1.00 97.12 732 GLU A O 1
ATOM 5827 N N . GLU A 1 733 ? -7.047 -12.829 -33.799 1.00 95.81 733 GLU A N 1
ATOM 5828 C CA . GLU A 1 733 ? -5.890 -13.566 -33.305 1.00 95.81 733 GLU A CA 1
ATOM 5829 C C . GLU A 1 733 ? -5.986 -13.742 -31.785 1.00 95.81 733 GLU A C 1
ATOM 5831 O O . GLU A 1 733 ? -6.520 -12.885 -31.086 1.00 95.81 733 GLU A O 1
ATOM 5836 N N . VAL A 1 734 ? -5.483 -14.859 -31.255 1.00 96.88 734 VAL A N 1
ATOM 5837 C CA . VAL A 1 734 ? -5.342 -15.066 -29.806 1.00 96.88 734 VAL A CA 1
ATOM 5838 C C . VAL A 1 734 ? -3.860 -15.110 -29.469 1.00 96.88 734 VAL A C 1
ATOM 5840 O O . VAL A 1 734 ? -3.085 -15.834 -30.101 1.00 96.88 734 VAL A O 1
ATOM 5843 N N . ARG A 1 735 ? -3.466 -14.326 -28.469 1.00 95.88 735 ARG A N 1
ATOM 5844 C CA . ARG A 1 735 ? -2.094 -14.219 -27.978 1.00 95.88 735 ARG A CA 1
ATOM 5845 C C . ARG A 1 735 ? -2.022 -14.581 -26.507 1.00 95.88 735 ARG A C 1
ATOM 5847 O O . ARG A 1 735 ? -2.932 -14.291 -25.735 1.00 95.88 735 ARG A O 1
ATOM 5854 N N . LYS A 1 736 ? -0.911 -15.215 -26.146 1.00 96.62 736 LYS A N 1
ATOM 5855 C CA . LYS A 1 736 ? -0.530 -15.498 -24.767 1.00 96.62 736 LYS A CA 1
ATOM 5856 C C . LYS A 1 736 ? 0.671 -14.630 -24.441 1.00 96.62 736 LYS A C 1
ATOM 5858 O O . LYS A 1 736 ? 1.685 -14.735 -25.128 1.00 96.62 736 LYS A O 1
ATOM 5863 N N . LEU A 1 737 ? 0.515 -13.777 -23.442 1.00 96.19 737 LEU A N 1
ATOM 5864 C CA . LEU A 1 737 ? 1.540 -12.870 -22.943 1.00 96.19 737 LEU A CA 1
ATOM 5865 C C . LEU A 1 737 ? 1.870 -13.247 -21.495 1.00 96.19 737 LEU A C 1
ATOM 5867 O O . LEU A 1 737 ? 1.032 -13.837 -20.807 1.00 96.19 737 LEU A O 1
ATOM 5871 N N . ALA A 1 738 ? 3.075 -12.915 -21.039 1.00 95.75 738 ALA A N 1
ATOM 5872 C CA . ALA A 1 738 ? 3.487 -13.071 -19.644 1.00 95.75 738 ALA A CA 1
ATOM 5873 C C . ALA A 1 738 ? 4.267 -11.835 -19.187 1.00 95.75 738 ALA A C 1
ATOM 5875 O O . ALA A 1 738 ? 5.090 -11.348 -19.957 1.00 95.75 738 ALA A O 1
ATOM 5876 N N . ALA A 1 739 ? 4.029 -11.319 -17.977 1.00 93.62 739 ALA A N 1
ATOM 5877 C CA . ALA A 1 739 ? 4.657 -10.077 -17.502 1.00 93.62 739 ALA A CA 1
ATOM 5878 C C . ALA A 1 739 ? 6.086 -10.308 -16.973 1.00 93.62 739 ALA A C 1
ATOM 5880 O O . ALA A 1 739 ? 6.373 -10.167 -15.790 1.00 93.62 739 ALA A O 1
ATOM 5881 N N . THR A 1 740 ? 6.996 -10.708 -17.857 1.00 86.56 740 THR A N 1
ATOM 5882 C CA . THR A 1 740 ? 8.405 -10.951 -17.518 1.00 86.56 740 THR A CA 1
ATOM 5883 C C . THR A 1 740 ? 9.235 -9.662 -17.594 1.00 86.56 740 THR A C 1
ATOM 5885 O O . THR A 1 740 ? 9.182 -9.003 -18.640 1.00 86.56 740 THR A O 1
ATOM 5888 N N . PRO A 1 741 ? 10.068 -9.327 -16.588 1.00 70.06 741 PRO A N 1
ATOM 5889 C CA . PRO A 1 741 ? 10.980 -8.182 -16.655 1.00 70.06 741 PRO A CA 1
ATOM 5890 C C . PRO A 1 741 ? 11.900 -8.240 -17.887 1.00 70.06 741 PRO A C 1
ATOM 5892 O O . PRO A 1 741 ? 12.722 -9.146 -18.023 1.00 70.06 741 PRO A O 1
ATOM 5895 N N . GLY A 1 742 ? 11.743 -7.284 -18.809 1.00 65.31 742 GLY A N 1
ATOM 5896 C CA . GLY A 1 742 ? 12.554 -7.169 -20.032 1.00 65.31 742 GLY A CA 1
ATOM 5897 C C . 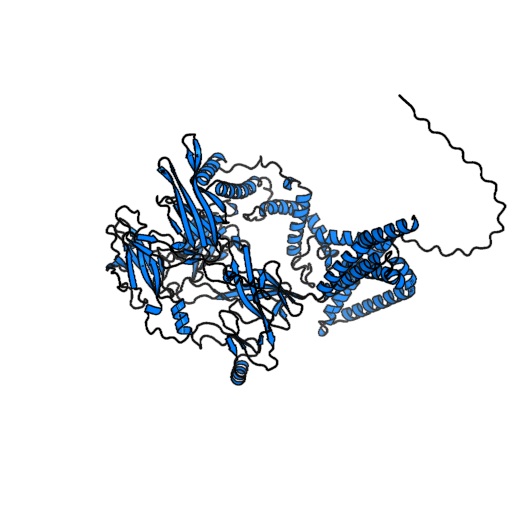GLY A 1 742 ? 12.379 -8.292 -21.069 1.00 65.31 742 GLY A C 1
ATOM 5898 O O . GLY A 1 742 ? 13.204 -8.412 -21.974 1.00 65.31 742 GLY A O 1
ATOM 5899 N N . GLY A 1 743 ? 11.351 -9.138 -20.952 1.00 67.50 743 GLY A N 1
ATOM 5900 C CA . GLY A 1 743 ? 11.139 -10.272 -21.858 1.00 67.50 743 GLY A CA 1
ATOM 5901 C C . GLY A 1 743 ? 10.126 -9.981 -22.965 1.00 67.50 743 GLY A C 1
ATOM 5902 O O . GLY A 1 743 ? 8.975 -9.675 -22.679 1.00 67.50 743 GLY A O 1
ATOM 5903 N N . LEU A 1 744 ? 10.509 -10.202 -24.229 1.00 82.25 744 LEU A N 1
ATOM 5904 C CA . LEU A 1 744 ? 9.677 -9.978 -25.430 1.00 82.25 744 LEU A CA 1
ATOM 5905 C C . LEU A 1 744 ? 8.327 -10.736 -25.453 1.00 82.25 744 LEU A C 1
ATOM 5907 O O . LEU A 1 744 ? 7.500 -10.493 -26.325 1.00 82.25 744 LEU A O 1
ATOM 5911 N N . VAL A 1 745 ? 8.074 -11.655 -24.512 1.00 89.81 745 VAL A N 1
ATOM 5912 C CA . VAL A 1 745 ? 6.769 -12.328 -24.348 1.00 89.81 745 VAL A CA 1
ATOM 5913 C C . VAL A 1 745 ? 5.707 -11.464 -23.666 1.00 89.81 745 VAL A C 1
ATOM 5915 O O . VAL A 1 745 ? 4.550 -11.880 -23.602 1.00 89.81 745 VAL A O 1
ATOM 5918 N N . ASN A 1 746 ? 6.072 -10.288 -23.154 1.00 92.62 746 ASN A N 1
ATOM 5919 C CA . ASN A 1 746 ? 5.126 -9.334 -22.589 1.00 92.62 746 ASN A CA 1
ATOM 5920 C C . ASN A 1 746 ? 4.589 -8.329 -23.630 1.00 92.62 746 ASN A C 1
ATOM 5922 O O . ASN A 1 746 ? 3.604 -7.646 -23.352 1.00 92.62 746 ASN A O 1
ATOM 5926 N N . VAL A 1 747 ? 5.175 -8.280 -24.835 1.00 92.19 747 VAL A N 1
ATOM 5927 C CA . VAL A 1 747 ? 4.742 -7.413 -25.942 1.00 92.19 747 VAL A CA 1
ATOM 5928 C C . VAL A 1 747 ? 3.978 -8.200 -27.013 1.00 92.19 747 VAL A C 1
ATOM 5930 O O . VAL A 1 747 ? 4.334 -9.319 -27.381 1.00 92.19 747 VAL A O 1
ATOM 5933 N N . TYR A 1 748 ? 2.938 -7.582 -27.569 1.00 93.06 748 TYR A N 1
ATOM 5934 C CA . TYR A 1 748 ? 2.357 -7.944 -28.861 1.00 93.06 748 TYR A CA 1
ATOM 5935 C C . TYR A 1 748 ? 2.523 -6.795 -29.853 1.00 93.06 748 TYR A C 1
ATOM 5937 O O . TYR A 1 748 ? 2.177 -5.662 -29.533 1.00 93.06 748 TYR A O 1
ATOM 5945 N N . ARG A 1 749 ? 2.953 -7.107 -31.078 1.00 91.12 749 ARG A N 1
ATOM 5946 C CA . ARG A 1 749 ? 3.029 -6.173 -32.205 1.00 91.12 749 ARG A CA 1
ATOM 5947 C C . ARG A 1 749 ? 1.915 -6.437 -33.211 1.00 91.12 749 ARG A C 1
ATOM 5949 O O . ARG A 1 749 ? 1.724 -7.578 -33.640 1.00 91.12 749 ARG A O 1
ATOM 5956 N N . ALA A 1 750 ? 1.190 -5.396 -33.616 1.00 92.75 750 ALA A N 1
ATOM 5957 C CA . ALA A 1 750 ? 0.172 -5.515 -34.654 1.00 92.75 750 ALA A CA 1
ATOM 5958 C C . ALA A 1 750 ? 0.804 -5.925 -36.007 1.00 92.75 750 ALA A C 1
ATOM 5960 O O . ALA A 1 750 ? 1.791 -5.318 -36.418 1.00 92.75 750 ALA A O 1
ATOM 5961 N N . PRO A 1 751 ? 0.226 -6.882 -36.767 1.00 88.88 751 PRO A N 1
ATOM 5962 C CA . PRO A 1 751 ? 0.758 -7.308 -38.071 1.00 88.88 751 PRO A CA 1
ATOM 5963 C C . PRO A 1 751 ? 0.771 -6.238 -39.175 1.00 88.88 751 PRO A C 1
ATOM 5965 O O . PRO A 1 751 ? 1.248 -6.510 -40.273 1.00 88.88 751 PRO A O 1
ATOM 5968 N N . ASP A 1 752 ? 0.174 -5.073 -38.925 1.00 88.94 752 ASP A N 1
ATOM 5969 C CA . ASP A 1 752 ? 0.188 -3.896 -39.799 1.00 88.94 752 ASP A CA 1
ATOM 5970 C C . ASP A 1 752 ? 1.030 -2.741 -39.230 1.00 88.94 752 ASP A C 1
ATOM 5972 O O . ASP A 1 752 ? 0.944 -1.618 -39.721 1.00 88.94 752 ASP A O 1
ATOM 5976 N N . ASP A 1 753 ? 1.824 -3.028 -38.194 1.00 87.81 753 ASP A N 1
ATOM 5977 C CA . ASP A 1 753 ? 2.756 -2.117 -37.529 1.00 87.81 753 ASP A CA 1
ATOM 5978 C C . ASP A 1 753 ? 2.105 -0.879 -36.878 1.00 87.81 753 ASP A C 1
ATOM 5980 O O . ASP A 1 753 ? 2.785 0.053 -36.456 1.00 87.81 753 ASP A O 1
ATOM 5984 N N . THR A 1 754 ? 0.771 -0.831 -36.760 1.00 91.50 754 THR A N 1
ATOM 5985 C CA . THR A 1 754 ? 0.103 0.394 -36.284 1.00 91.50 754 THR A CA 1
ATOM 5986 C C . THR A 1 754 ? 0.143 0.597 -34.766 1.00 91.50 754 THR A C 1
ATOM 5988 O O . THR A 1 754 ? 0.049 1.743 -34.315 1.00 91.50 754 THR A O 1
ATOM 5991 N N . PHE A 1 755 ? 0.308 -0.467 -33.974 1.00 93.81 755 PHE A N 1
ATOM 5992 C CA . PHE A 1 755 ? 0.448 -0.394 -32.517 1.00 93.81 755 PHE A CA 1
ATOM 5993 C C . PHE A 1 755 ? 1.155 -1.617 -31.915 1.00 93.81 755 PHE A C 1
ATOM 5995 O O . PHE A 1 755 ? 1.091 -2.719 -32.462 1.00 93.81 755 PHE A O 1
ATOM 6002 N N . ASP A 1 756 ? 1.747 -1.406 -30.743 1.00 93.06 756 ASP A N 1
ATOM 6003 C CA . ASP A 1 756 ? 2.214 -2.435 -29.818 1.00 93.06 756 ASP A CA 1
ATOM 6004 C C . ASP A 1 756 ? 1.292 -2.469 -28.571 1.00 93.06 756 ASP A C 1
ATOM 6006 O O . ASP A 1 756 ? 0.680 -1.463 -28.198 1.00 93.06 756 ASP A O 1
ATOM 6010 N N . ILE A 1 757 ? 1.175 -3.627 -27.919 1.00 94.81 757 ILE A N 1
ATOM 6011 C CA . ILE A 1 757 ? 0.543 -3.812 -26.601 1.00 94.81 757 ILE A CA 1
ATOM 6012 C C . ILE A 1 757 ? 1.619 -4.325 -25.648 1.00 94.81 757 ILE A C 1
ATOM 6014 O O . ILE A 1 757 ? 2.246 -5.334 -25.955 1.00 94.81 757 ILE A O 1
ATOM 6018 N N . LEU A 1 758 ? 1.783 -3.688 -24.493 1.00 93.94 758 LEU A N 1
ATOM 6019 C CA . LEU A 1 758 ? 2.668 -4.120 -23.409 1.00 93.94 758 LEU A CA 1
ATOM 6020 C C . LEU A 1 758 ? 1.825 -4.653 -22.243 1.00 93.94 758 LEU A C 1
ATOM 6022 O O . LEU A 1 758 ? 0.941 -3.945 -21.771 1.00 93.94 758 LEU A O 1
ATOM 6026 N N . PHE A 1 759 ? 2.090 -5.871 -21.770 1.00 95.56 759 PHE A N 1
ATOM 6027 C CA . PHE A 1 759 ? 1.452 -6.481 -20.597 1.00 95.56 759 PHE A CA 1
ATOM 6028 C C . PHE A 1 759 ? 2.394 -6.449 -19.383 1.00 95.56 759 PHE A C 1
ATOM 6030 O O . PHE A 1 759 ? 3.553 -6.852 -19.484 1.00 95.56 759 PHE A O 1
ATOM 6037 N N . TYR A 1 760 ? 1.907 -5.969 -18.240 1.00 93.62 760 TYR A N 1
ATOM 6038 C CA . TYR A 1 760 ? 2.687 -5.834 -17.005 1.00 93.62 760 TYR A CA 1
ATOM 6039 C C . TYR A 1 760 ? 1.778 -5.852 -15.764 1.00 93.62 760 TYR A C 1
ATOM 6041 O O . TYR A 1 760 ? 0.547 -5.840 -15.870 1.00 93.62 760 TYR A O 1
ATOM 6049 N N . GLU A 1 761 ? 2.385 -5.884 -14.581 1.00 91.69 761 GLU A N 1
ATOM 6050 C CA . GLU A 1 761 ? 1.712 -5.620 -13.307 1.00 91.69 761 GLU A CA 1
ATOM 6051 C C . GLU A 1 761 ? 2.064 -4.206 -12.839 1.00 91.69 761 GLU A C 1
ATOM 6053 O O . GLU A 1 761 ? 3.229 -3.816 -12.844 1.00 91.69 761 GLU A O 1
ATOM 6058 N N . ASN A 1 762 ? 1.043 -3.406 -12.515 1.00 88.25 762 ASN A N 1
ATOM 6059 C CA . ASN A 1 762 ? 1.209 -2.011 -12.118 1.00 88.25 762 ASN A CA 1
ATOM 6060 C C . ASN A 1 762 ? 1.509 -1.913 -10.618 1.00 88.25 762 ASN A C 1
ATOM 6062 O O . ASN A 1 762 ? 0.617 -1.721 -9.786 1.00 88.25 762 ASN A O 1
ATOM 6066 N N . ASP A 1 763 ? 2.799 -2.029 -10.328 1.00 82.00 763 ASP A N 1
ATOM 6067 C CA . ASP A 1 763 ? 3.432 -1.967 -9.014 1.00 82.00 763 ASP A CA 1
ATOM 6068 C C . ASP A 1 763 ? 3.405 -0.577 -8.350 1.00 82.00 763 ASP A C 1
ATOM 6070 O O . ASP A 1 763 ? 3.681 -0.476 -7.151 1.00 82.00 763 ASP A O 1
ATOM 6074 N N . ARG A 1 764 ? 3.058 0.470 -9.115 1.00 74.25 764 ARG A N 1
ATOM 6075 C CA . ARG A 1 764 ? 2.943 1.873 -8.672 1.00 74.25 764 ARG A CA 1
ATOM 6076 C C . ARG A 1 764 ? 1.626 2.162 -7.960 1.00 74.25 764 ARG A C 1
ATOM 6078 O O . ARG A 1 764 ? 1.545 3.091 -7.164 1.00 74.25 764 ARG A O 1
ATOM 6085 N N . THR A 1 765 ? 0.576 1.409 -8.276 1.00 73.19 765 THR A N 1
ATOM 6086 C CA . THR A 1 765 ? -0.735 1.541 -7.622 1.00 73.19 765 THR A CA 1
ATOM 6087 C C . THR A 1 765 ? -0.796 0.726 -6.329 1.00 73.19 765 THR A C 1
ATOM 6089 O O . THR A 1 765 ? 0.014 -0.171 -6.119 1.00 73.19 765 THR A O 1
ATOM 6092 N N . MET A 1 766 ? -1.764 1.004 -5.443 1.00 70.31 766 MET A N 1
ATOM 6093 C CA . MET A 1 766 ? -1.970 0.131 -4.280 1.00 70.31 766 MET A CA 1
ATOM 6094 C C . MET A 1 766 ? -2.290 -1.305 -4.747 1.00 70.31 766 MET A C 1
ATOM 6096 O O . MET A 1 766 ? -3.239 -1.470 -5.528 1.00 70.31 766 MET A O 1
ATOM 6100 N N . PRO A 1 767 ? -1.566 -2.334 -4.255 1.00 79.00 767 PRO A N 1
ATOM 6101 C CA . PRO A 1 767 ? -1.834 -3.729 -4.598 1.00 79.00 767 PRO A CA 1
ATOM 6102 C C . PRO A 1 767 ? -3.264 -4.109 -4.218 1.00 79.00 767 PRO A C 1
ATOM 6104 O O . PRO A 1 767 ? -3.812 -3.615 -3.227 1.00 79.00 767 PRO A O 1
ATOM 6107 N N . PHE A 1 768 ? -3.875 -5.015 -4.981 1.00 81.25 768 PHE A N 1
ATOM 6108 C CA . PHE A 1 768 ? -5.230 -5.473 -4.663 1.00 81.25 768 PHE A CA 1
ATOM 6109 C C . PHE A 1 768 ? -5.234 -6.502 -3.525 1.00 81.25 768 PHE A C 1
ATOM 6111 O O . PHE A 1 768 ? -6.208 -6.585 -2.772 1.00 81.25 768 PHE A O 1
ATOM 6118 N N . GLU A 1 769 ? -4.155 -7.276 -3.384 1.00 89.50 769 GLU A N 1
ATOM 6119 C CA . GLU A 1 769 ? -3.962 -8.221 -2.288 1.00 89.50 769 GLU A CA 1
ATOM 6120 C C . GLU A 1 769 ? -2.484 -8.299 -1.884 1.00 89.50 769 GLU A C 1
ATOM 6122 O O . GLU A 1 769 ? -1.579 -8.257 -2.709 1.00 89.50 769 GLU A O 1
ATOM 6127 N N . TRP A 1 770 ? -2.247 -8.461 -0.587 1.00 91.19 770 TRP A N 1
ATOM 6128 C CA . TRP A 1 770 ? -0.956 -8.814 -0.005 1.00 91.19 770 TRP A CA 1
ATOM 6129 C C . TRP A 1 770 ? -1.171 -9.920 1.029 1.00 91.19 770 TRP A C 1
ATOM 6131 O O . TRP A 1 770 ? -2.204 -9.951 1.714 1.00 91.19 770 TRP A O 1
ATOM 6141 N N . ARG A 1 771 ? -0.220 -10.848 1.143 1.00 95.62 771 ARG A N 1
ATOM 6142 C CA . ARG A 1 771 ? -0.311 -11.965 2.095 1.00 95.62 771 ARG A CA 1
ATOM 6143 C C . ARG A 1 771 ? 1.038 -12.208 2.754 1.00 95.62 771 ARG A C 1
ATOM 6145 O O . ARG A 1 771 ? 2.069 -12.156 2.094 1.00 95.62 771 ARG A O 1
ATOM 6152 N N . SER A 1 772 ? 1.027 -12.560 4.036 1.00 96.38 772 SER A N 1
ATOM 6153 C CA . SER A 1 772 ? 2.234 -12.924 4.797 1.00 96.38 772 SER A CA 1
ATOM 6154 C C . SER A 1 772 ? 2.040 -14.260 5.501 1.00 96.38 772 SER A C 1
ATOM 6156 O O . SER A 1 772 ? 1.010 -14.445 6.143 1.00 96.38 772 SER A O 1
ATOM 6158 N N . VAL A 1 773 ? 3.025 -15.157 5.467 1.00 96.38 773 VAL A N 1
ATOM 6159 C CA . VAL A 1 773 ? 3.055 -16.365 6.314 1.00 96.38 773 VAL A CA 1
ATOM 6160 C C . VAL A 1 773 ? 3.979 -16.114 7.500 1.00 96.38 773 VAL A C 1
ATOM 6162 O O . VAL A 1 773 ? 5.141 -15.748 7.322 1.00 96.38 773 VAL A O 1
ATOM 6165 N N . LEU A 1 774 ? 3.471 -16.304 8.721 1.00 96.25 774 LEU A N 1
ATOM 6166 C CA . LEU A 1 774 ? 4.196 -15.982 9.953 1.00 96.25 774 LEU A CA 1
ATOM 6167 C C . LEU A 1 774 ? 4.674 -17.233 10.705 1.00 96.25 774 LEU A C 1
ATOM 6169 O O . LEU A 1 774 ? 3.892 -18.134 11.019 1.00 96.25 774 LEU A O 1
ATOM 6173 N N . SER A 1 775 ? 5.947 -17.271 11.091 1.00 92.94 775 SER A N 1
ATOM 6174 C CA . SER A 1 775 ? 6.458 -18.253 12.060 1.00 92.94 775 SER A CA 1
ATOM 6175 C C . SER A 1 775 ? 6.460 -17.701 13.476 1.00 92.94 775 SER A C 1
ATOM 6177 O O . SER A 1 775 ? 6.728 -16.522 13.697 1.00 92.94 775 SER A O 1
ATOM 6179 N N . ILE A 1 776 ? 6.222 -18.580 14.452 1.00 93.88 776 ILE A N 1
ATOM 6180 C CA . ILE A 1 776 ? 6.374 -18.277 15.876 1.00 93.88 776 ILE A CA 1
ATOM 6181 C C . ILE A 1 776 ? 7.556 -19.053 16.436 1.00 93.88 776 ILE A C 1
ATOM 6183 O O . ILE A 1 776 ? 7.660 -20.262 16.237 1.00 93.88 776 ILE A O 1
ATOM 6187 N N . TYR A 1 777 ? 8.392 -18.370 17.209 1.00 90.50 777 TYR A N 1
ATOM 6188 C CA . TYR A 1 777 ? 9.513 -18.970 17.917 1.00 90.50 777 TYR A CA 1
ATOM 6189 C C . TYR A 1 777 ? 9.446 -18.639 19.409 1.00 90.50 777 TYR A C 1
ATOM 6191 O O . TYR A 1 777 ? 9.056 -17.539 19.796 1.00 90.50 777 TYR A O 1
ATOM 6199 N N . GLU A 1 778 ? 9.853 -19.581 20.250 1.00 89.88 778 GLU A N 1
ATOM 6200 C CA . GLU A 1 778 ? 10.036 -19.406 21.697 1.00 89.88 778 GLU A CA 1
ATOM 6201 C C . GLU A 1 778 ? 11.531 -19.461 22.042 1.00 89.88 778 GLU A C 1
ATOM 6203 O O . GLU A 1 778 ? 12.312 -20.031 21.281 1.00 89.88 778 GLU A O 1
ATOM 6208 N N . GLU A 1 779 ? 11.936 -18.934 23.202 1.00 85.06 779 GLU A N 1
ATOM 6209 C CA . GLU A 1 779 ? 13.257 -19.243 23.771 1.00 85.06 779 GLU A CA 1
ATOM 6210 C C . GLU A 1 779 ? 13.385 -20.765 23.963 1.00 85.06 779 GLU A C 1
ATOM 6212 O O . GLU A 1 779 ? 12.529 -21.397 24.591 1.00 85.06 779 GLU A O 1
ATOM 6217 N N . ASP A 1 780 ? 14.446 -21.370 23.425 1.00 80.56 780 ASP A N 1
ATOM 6218 C CA . ASP A 1 780 ? 14.711 -22.789 23.628 1.00 80.56 780 ASP A CA 1
ATOM 6219 C C . ASP A 1 780 ? 15.161 -23.019 25.085 1.00 80.56 780 ASP A C 1
ATOM 6221 O O . ASP A 1 780 ? 16.192 -22.482 25.504 1.00 80.56 780 ASP A O 1
ATOM 6225 N N . PRO A 1 781 ? 14.443 -23.833 25.883 1.00 77.75 781 PRO A N 1
ATOM 6226 C CA . PRO A 1 781 ? 14.772 -24.052 27.291 1.00 77.75 781 PRO A CA 1
ATOM 6227 C C . PRO A 1 781 ? 16.092 -24.812 27.508 1.00 77.75 781 PRO A C 1
ATOM 6229 O O . PRO A 1 781 ? 16.588 -24.844 28.635 1.00 77.75 781 PRO A O 1
ATOM 6232 N N . SER A 1 782 ? 16.667 -25.427 26.467 1.00 79.12 782 SER A N 1
ATOM 6233 C CA . SER A 1 782 ? 18.020 -26.000 26.500 1.00 79.12 782 SER A CA 1
ATOM 6234 C C . SER A 1 782 ? 19.116 -24.992 26.134 1.00 79.12 782 SER A C 1
ATOM 6236 O O . SER A 1 782 ? 20.296 -25.298 26.293 1.00 79.12 782 SER A O 1
ATOM 6238 N N . GLY A 1 783 ? 18.747 -23.800 25.652 1.00 74.06 783 GLY A N 1
ATOM 6239 C CA . GLY A 1 783 ? 19.679 -22.827 25.087 1.00 74.06 783 GLY A CA 1
ATOM 6240 C C . GLY A 1 783 ? 20.283 -23.269 23.750 1.00 74.06 783 GLY A C 1
ATOM 6241 O O . GLY A 1 783 ? 21.343 -22.769 23.386 1.00 74.06 783 GLY A O 1
ATOM 6242 N N . ALA A 1 784 ? 19.665 -24.214 23.032 1.00 74.75 784 ALA A N 1
ATOM 6243 C CA . ALA A 1 784 ? 20.118 -24.630 21.707 1.00 74.75 784 ALA A CA 1
ATOM 6244 C C . ALA A 1 784 ? 19.885 -23.517 20.674 1.00 74.75 784 ALA A C 1
ATOM 6246 O O . ALA A 1 784 ? 18.802 -22.940 20.608 1.00 74.75 784 ALA A O 1
ATOM 6247 N N . TRP A 1 785 ? 20.908 -23.217 19.869 1.00 74.38 785 TRP A N 1
ATOM 6248 C CA . TRP A 1 785 ? 20.871 -22.128 18.893 1.00 74.38 785 TRP A CA 1
ATOM 6249 C C . TRP A 1 785 ? 20.435 -22.629 17.517 1.00 74.38 785 TRP A C 1
ATOM 6251 O O . TRP A 1 785 ? 21.078 -23.513 16.948 1.00 74.38 785 TRP A O 1
ATOM 6261 N N . THR A 1 786 ? 19.393 -22.012 16.968 1.00 77.94 786 THR A N 1
ATOM 6262 C CA . THR A 1 786 ? 18.908 -22.228 15.599 1.00 77.94 786 THR A CA 1
ATOM 6263 C C . THR A 1 786 ? 19.489 -21.155 14.683 1.00 77.94 786 THR A C 1
ATOM 6265 O O . THR A 1 786 ? 19.563 -19.988 15.075 1.00 77.94 786 THR A O 1
ATOM 6268 N N . VAL A 1 787 ? 19.911 -21.560 13.483 1.00 72.31 787 VAL A N 1
ATOM 6269 C CA . VAL A 1 787 ? 20.384 -20.685 12.401 1.00 72.31 787 VAL A CA 1
ATOM 6270 C C . VAL A 1 787 ? 19.251 -20.464 11.405 1.00 72.31 787 VAL A C 1
ATOM 6272 O O . VAL A 1 787 ? 18.597 -21.428 10.999 1.00 72.31 787 VAL A O 1
ATOM 6275 N N . PHE A 1 788 ? 19.046 -19.213 11.011 1.00 71.69 788 PHE A N 1
ATOM 6276 C CA . PHE A 1 788 ? 18.014 -18.746 10.092 1.00 71.69 788 PHE A CA 1
ATOM 6277 C C . PHE A 1 788 ? 18.655 -18.182 8.826 1.00 71.69 788 PHE A C 1
ATOM 6279 O O . PHE A 1 788 ? 19.563 -17.357 8.931 1.00 71.69 788 PHE A O 1
ATOM 6286 N N . SER A 1 789 ? 18.132 -18.596 7.670 1.00 69.12 789 SER A N 1
ATOM 6287 C CA . SER A 1 789 ? 18.563 -18.128 6.349 1.00 69.12 789 SER A CA 1
ATOM 6288 C C . SER A 1 789 ? 18.323 -16.629 6.178 1.00 69.12 789 SER A C 1
ATOM 6290 O O . SER A 1 789 ? 17.193 -16.161 6.347 1.00 69.12 789 SER A O 1
ATOM 6292 N N . GLY A 1 790 ? 19.357 -15.905 5.747 1.00 59.78 790 GLY A N 1
ATOM 6293 C CA . GLY A 1 790 ? 19.285 -14.482 5.392 1.00 59.78 790 GLY A CA 1
ATOM 6294 C C . GLY A 1 790 ? 18.393 -14.134 4.189 1.00 59.78 790 GLY A C 1
ATOM 6295 O O . GLY A 1 790 ? 18.125 -12.956 3.970 1.00 59.78 790 GLY A O 1
ATOM 6296 N N . LYS A 1 791 ? 17.908 -15.121 3.422 1.00 60.41 791 LYS A N 1
ATOM 6297 C CA . LYS A 1 791 ? 17.004 -14.937 2.267 1.00 60.41 791 LYS A CA 1
ATOM 6298 C C . LYS A 1 791 ? 15.535 -15.211 2.562 1.00 60.41 791 LYS A C 1
ATOM 6300 O O . LYS A 1 791 ? 14.668 -14.656 1.896 1.00 60.41 791 LYS A O 1
ATOM 6305 N N . THR A 1 792 ? 15.256 -16.109 3.505 1.00 61.66 792 THR A N 1
ATOM 6306 C CA . THR A 1 792 ? 13.900 -16.649 3.723 1.00 61.66 792 THR A CA 1
ATOM 6307 C C . THR A 1 792 ? 13.405 -16.537 5.162 1.00 61.66 792 THR A C 1
ATOM 6309 O O . THR A 1 792 ? 12.272 -16.923 5.435 1.00 61.66 792 THR A O 1
ATOM 6312 N N . GLY A 1 793 ? 14.259 -16.140 6.112 1.00 63.00 793 GLY A N 1
ATOM 6313 C CA . GLY A 1 793 ? 13.956 -16.152 7.547 1.00 63.00 793 GLY A CA 1
ATOM 6314 C C . GLY A 1 793 ? 13.746 -17.555 8.143 1.00 63.00 793 GLY A C 1
ATOM 6315 O O . GLY A 1 793 ? 13.555 -17.692 9.354 1.00 63.00 793 GLY A O 1
ATOM 6316 N N . ARG A 1 794 ? 13.786 -18.614 7.319 1.00 71.50 794 ARG A N 1
ATOM 6317 C CA . ARG A 1 794 ? 13.490 -20.000 7.706 1.00 71.50 794 ARG A CA 1
ATOM 6318 C C . ARG A 1 794 ? 14.690 -20.652 8.407 1.00 71.50 794 ARG A C 1
ATOM 6320 O O . ARG A 1 794 ? 15.838 -20.362 8.061 1.00 71.50 794 ARG A O 1
ATOM 6327 N N . PRO A 1 795 ? 14.461 -21.560 9.374 1.00 73.62 795 PRO A N 1
ATOM 6328 C CA . PRO A 1 795 ? 15.537 -22.270 10.054 1.00 73.62 795 PRO A CA 1
ATOM 6329 C C . PRO A 1 795 ? 16.228 -23.268 9.112 1.00 73.62 795 PRO A C 1
ATOM 6331 O O . PRO A 1 795 ? 15.583 -24.166 8.572 1.00 73.62 795 PRO A O 1
ATOM 6334 N N . ILE A 1 796 ? 17.547 -23.140 8.955 1.00 75.88 796 ILE A N 1
ATOM 6335 C CA . ILE A 1 796 ? 18.372 -23.985 8.069 1.00 75.88 796 ILE A CA 1
ATOM 6336 C C . ILE A 1 796 ? 19.336 -24.914 8.818 1.00 75.88 796 ILE A C 1
ATOM 6338 O O . ILE A 1 796 ? 19.846 -25.876 8.245 1.00 75.88 796 ILE A O 1
ATOM 6342 N N . GLY A 1 797 ? 19.573 -24.679 10.111 1.00 75.62 797 GLY A N 1
ATOM 6343 C CA . GLY A 1 797 ? 20.471 -25.513 10.904 1.00 75.62 797 GLY A CA 1
ATOM 6344 C C . GLY A 1 797 ? 20.422 -25.226 12.400 1.00 75.62 797 GLY A C 1
ATOM 6345 O O . GLY A 1 797 ? 19.726 -24.324 12.859 1.00 75.62 797 GLY A O 1
ATOM 6346 N N . ALA A 1 798 ? 21.192 -25.997 13.165 1.00 74.88 798 ALA A N 1
ATOM 6347 C CA . ALA A 1 798 ? 21.403 -25.782 14.592 1.00 74.88 798 ALA A CA 1
ATOM 6348 C C . ALA A 1 798 ? 22.904 -25.752 14.902 1.00 74.88 798 ALA A C 1
ATOM 6350 O O . ALA A 1 798 ? 23.668 -26.578 14.393 1.00 74.88 798 ALA A O 1
ATOM 6351 N N . LEU A 1 799 ? 23.331 -24.819 15.752 1.00 65.50 799 LEU A N 1
ATOM 6352 C CA . LEU A 1 799 ? 24.710 -24.748 16.233 1.00 65.50 799 LEU A CA 1
ATOM 6353 C C . LEU A 1 799 ? 24.903 -25.692 17.422 1.00 65.50 799 LEU A C 1
ATOM 6355 O O . LEU A 1 799 ? 24.055 -25.789 18.310 1.00 65.50 799 LEU A O 1
ATOM 6359 N N . THR A 1 800 ? 26.064 -26.344 17.493 1.00 71.50 800 THR A N 1
ATOM 6360 C CA . THR A 1 800 ? 26.460 -27.060 18.715 1.00 71.50 800 THR A CA 1
ATOM 6361 C C . THR A 1 800 ? 26.642 -26.083 19.877 1.00 71.50 800 THR A C 1
ATOM 6363 O O . THR A 1 800 ? 27.023 -24.928 19.675 1.00 71.50 800 THR A O 1
ATOM 6366 N N . GLU A 1 801 ? 26.465 -26.558 21.113 1.00 59.06 801 GLU A N 1
ATOM 6367 C CA . GLU A 1 801 ? 26.642 -25.750 22.330 1.00 59.06 801 GLU A CA 1
ATOM 6368 C C . GLU A 1 801 ? 28.002 -25.020 22.360 1.00 59.06 801 GLU A C 1
ATOM 6370 O O . GLU A 1 801 ? 28.094 -23.867 22.770 1.00 59.06 801 GLU A O 1
ATOM 6375 N N . GLN A 1 802 ? 29.068 -25.642 21.844 1.00 67.62 802 GLN A N 1
ATOM 6376 C CA . GLN A 1 802 ? 30.397 -25.029 21.779 1.00 67.62 802 GLN A CA 1
ATOM 6377 C C . GLN A 1 802 ? 30.494 -23.909 20.723 1.00 67.62 802 GLN A C 1
ATOM 6379 O O . GLN A 1 802 ? 31.180 -22.907 20.955 1.00 67.62 802 GLN A O 1
ATOM 6384 N N . GLN A 1 803 ? 29.811 -24.047 19.580 1.00 67.06 803 GLN A N 1
ATOM 6385 C CA . GLN A 1 803 ? 29.697 -22.985 18.570 1.00 67.06 803 GLN A CA 1
ATOM 6386 C C . GLN A 1 803 ? 28.851 -21.824 19.108 1.00 67.06 803 GLN A C 1
ATOM 6388 O O . GLN A 1 803 ? 29.305 -20.682 19.067 1.00 67.06 803 GLN A O 1
ATOM 6393 N N . ALA A 1 804 ? 27.701 -22.123 19.719 1.00 60.50 804 ALA A N 1
ATOM 6394 C CA . ALA A 1 804 ? 26.832 -21.167 20.404 1.00 60.50 804 ALA A CA 1
ATOM 6395 C C . ALA A 1 804 ? 27.569 -20.366 21.495 1.00 60.50 804 ALA A C 1
ATOM 6397 O O . ALA A 1 804 ? 27.631 -19.141 21.431 1.00 60.50 804 ALA A O 1
ATOM 6398 N N . GLN A 1 805 ? 28.253 -21.036 22.431 1.00 62.88 805 GLN A N 1
ATOM 6399 C CA . GLN A 1 805 ? 29.075 -20.384 23.465 1.00 62.88 805 GLN A CA 1
ATOM 6400 C C . GLN A 1 805 ? 30.243 -19.564 22.889 1.00 62.88 805 GLN A C 1
ATOM 6402 O O . GLN A 1 805 ? 30.814 -18.712 23.576 1.00 62.88 805 GLN A O 1
ATOM 6407 N N . THR A 1 806 ? 30.670 -19.841 21.657 1.00 65.94 806 THR A N 1
ATOM 6408 C CA . THR A 1 806 ? 31.679 -19.038 20.949 1.00 65.94 806 THR A CA 1
ATOM 6409 C C . THR A 1 806 ? 31.043 -17.813 20.290 1.00 65.94 806 THR A C 1
ATOM 6411 O O . THR A 1 806 ? 31.656 -16.747 20.297 1.00 65.94 806 THR A O 1
ATOM 6414 N N . PHE A 1 807 ? 29.802 -17.938 19.815 1.00 58.91 807 PHE A N 1
ATOM 6415 C CA . PHE A 1 807 ? 28.983 -16.844 19.297 1.00 58.91 807 PHE A CA 1
ATOM 6416 C C . PHE A 1 807 ? 28.574 -15.848 20.389 1.00 58.91 807 PHE A C 1
ATOM 6418 O O . PHE A 1 807 ? 28.922 -14.671 20.290 1.00 58.91 807 PHE A O 1
ATOM 6425 N N . GLU A 1 808 ? 27.964 -16.321 21.483 1.00 58.47 808 GLU A N 1
ATOM 6426 C CA . GLU A 1 808 ? 27.540 -15.483 22.620 1.00 58.47 808 GLU A CA 1
ATOM 6427 C C . GLU A 1 808 ? 28.683 -14.611 23.155 1.00 58.47 808 GLU A C 1
ATOM 6429 O O . GLU A 1 808 ? 28.525 -13.408 23.361 1.00 58.47 808 GLU A O 1
ATOM 6434 N N . ARG A 1 809 ? 29.873 -15.205 23.338 1.00 65.12 809 ARG A N 1
ATOM 6435 C CA . ARG A 1 809 ? 31.065 -14.492 23.830 1.00 65.12 809 ARG A CA 1
ATOM 6436 C C . ARG A 1 809 ? 31.608 -13.448 22.859 1.00 65.12 809 ARG A C 1
ATOM 6438 O O . ARG A 1 809 ? 32.353 -12.573 23.296 1.00 65.12 809 ARG A O 1
ATOM 6445 N N . ARG A 1 810 ? 31.309 -13.568 21.565 1.00 52.88 810 ARG A N 1
ATOM 6446 C CA . ARG A 1 810 ? 31.826 -12.677 20.522 1.00 52.88 810 ARG A CA 1
ATOM 6447 C C . ARG A 1 810 ? 30.860 -11.537 20.194 1.00 52.88 810 ARG A C 1
ATOM 6449 O O . ARG A 1 810 ? 31.337 -10.485 19.781 1.00 52.88 810 ARG A O 1
ATOM 6456 N N . PHE A 1 811 ? 29.554 -11.730 20.400 1.00 50.19 811 PHE A N 1
ATOM 6457 C CA . PHE A 1 811 ? 28.529 -10.825 19.864 1.00 50.19 811 PHE A CA 1
ATOM 6458 C C . PHE A 1 811 ? 27.364 -10.467 20.807 1.00 50.19 811 PHE A C 1
ATOM 6460 O O . PHE A 1 811 ? 26.641 -9.520 20.513 1.00 50.19 811 PHE A O 1
ATOM 6467 N N . GLY A 1 812 ? 27.186 -11.150 21.944 1.00 53.53 812 GLY A N 1
ATOM 6468 C CA . GLY A 1 812 ? 26.062 -10.908 22.861 1.00 53.53 812 GLY A CA 1
ATOM 6469 C C . GLY A 1 812 ? 24.898 -11.895 22.696 1.00 53.53 812 GLY A C 1
ATOM 6470 O O . GLY A 1 812 ? 25.054 -12.951 22.088 1.00 53.53 812 GLY A O 1
ATOM 6471 N N . ARG A 1 813 ? 23.754 -11.583 23.325 1.00 51.22 813 ARG A N 1
ATOM 6472 C CA . ARG A 1 813 ? 22.583 -12.483 23.436 1.00 51.22 813 ARG A CA 1
ATOM 6473 C C . ARG A 1 813 ? 21.387 -12.118 22.560 1.00 51.22 813 ARG A C 1
ATOM 6475 O O . ARG A 1 813 ? 20.533 -12.972 22.347 1.00 51.22 813 ARG A O 1
ATOM 6482 N N . ASP A 1 814 ? 21.298 -10.877 22.101 1.00 52.78 814 ASP A N 1
ATOM 6483 C CA . ASP A 1 814 ? 20.247 -10.463 21.174 1.00 52.78 814 ASP A CA 1
ATOM 6484 C C . ASP A 1 814 ? 20.592 -10.982 19.772 1.00 52.78 814 ASP A C 1
ATOM 6486 O O . ASP A 1 814 ? 21.768 -10.991 19.416 1.00 52.78 814 ASP A O 1
ATOM 6490 N N . ALA A 1 815 ? 19.587 -11.457 19.022 1.00 57.25 815 ALA A N 1
ATOM 6491 C CA . ALA A 1 815 ? 19.748 -12.240 17.789 1.00 57.25 815 ALA A CA 1
ATOM 6492 C C . ALA A 1 815 ? 20.882 -11.720 16.888 1.00 57.25 815 ALA A C 1
ATOM 6494 O O . ALA A 1 815 ? 20.857 -10.586 16.402 1.00 57.25 815 ALA A O 1
ATOM 6495 N N . VAL A 1 816 ? 21.895 -12.563 16.697 1.00 56.22 816 VAL A N 1
ATOM 6496 C CA . VAL A 1 816 ? 23.179 -12.153 16.134 1.00 56.22 816 VAL A CA 1
ATOM 6497 C C . VAL A 1 816 ? 23.201 -12.495 14.649 1.00 56.22 816 VAL A C 1
ATOM 6499 O O . VAL A 1 816 ? 23.059 -13.664 14.293 1.00 56.22 816 VAL A O 1
ATOM 6502 N N . SER A 1 817 ? 23.431 -11.498 13.789 1.00 54.88 817 SER A N 1
ATOM 6503 C CA . SER A 1 817 ? 23.836 -11.761 12.402 1.00 54.88 817 SER A CA 1
ATOM 6504 C C . SER A 1 817 ? 25.214 -12.418 12.413 1.00 54.88 817 SER A C 1
ATOM 6506 O O . SER A 1 817 ? 26.114 -11.903 13.078 1.00 54.88 817 SER A O 1
ATOM 6508 N N . LEU A 1 818 ? 25.405 -13.532 11.700 1.00 50.78 818 LEU A N 1
ATOM 6509 C CA . LEU A 1 818 ? 26.607 -14.375 11.802 1.00 50.78 818 LEU A CA 1
ATOM 6510 C C . LEU A 1 818 ? 27.915 -13.725 11.277 1.00 50.78 818 LEU A C 1
ATOM 6512 O O . LEU A 1 818 ? 28.982 -14.338 11.394 1.00 50.78 818 LEU A O 1
ATOM 6516 N N . ASN A 1 819 ? 27.828 -12.449 10.874 1.00 50.94 819 ASN A N 1
ATOM 6517 C CA . ASN A 1 819 ? 28.799 -11.510 10.295 1.00 50.94 819 ASN A CA 1
ATOM 6518 C C . ASN A 1 819 ? 28.913 -11.517 8.773 1.00 50.94 819 ASN A C 1
ATOM 6520 O O . ASN A 1 819 ? 28.832 -12.559 8.143 1.00 50.94 819 ASN A O 1
ATOM 6524 N N . ASP A 1 820 ? 29.259 -10.329 8.258 1.00 48.88 820 ASP A N 1
ATOM 6525 C CA . ASP A 1 820 ? 29.807 -10.083 6.923 1.00 48.88 820 ASP A CA 1
ATOM 6526 C C . ASP A 1 820 ? 30.698 -11.244 6.421 1.00 48.88 820 ASP A C 1
ATOM 6528 O O . ASP A 1 820 ? 31.812 -11.451 6.924 1.00 48.88 820 ASP A O 1
ATOM 6532 N N . ASP A 1 821 ? 30.156 -11.950 5.425 1.00 47.44 821 ASP A N 1
ATOM 6533 C CA . ASP A 1 821 ? 30.806 -12.712 4.352 1.00 47.44 821 ASP A CA 1
ATOM 6534 C C . ASP A 1 821 ? 31.938 -13.675 4.779 1.00 47.44 821 ASP A C 1
ATOM 6536 O O . ASP A 1 821 ? 33.125 -13.317 4.834 1.00 47.44 821 ASP A O 1
ATOM 6540 N N . ARG A 1 822 ? 31.576 -14.928 5.118 1.00 40.03 822 ARG A N 1
ATOM 6541 C CA . ARG A 1 822 ? 32.545 -15.994 5.493 1.00 40.03 822 ARG A CA 1
ATOM 6542 C C . ARG A 1 822 ? 32.218 -17.410 5.017 1.00 40.03 822 ARG A C 1
ATOM 6544 O O . ARG A 1 822 ? 33.127 -18.238 4.951 1.00 40.03 822 ARG A O 1
ATOM 6551 N N . ASP A 1 823 ? 30.957 -17.681 4.750 1.00 49.03 823 ASP A N 1
ATOM 6552 C CA . ASP A 1 823 ? 30.404 -18.781 3.947 1.00 49.03 823 ASP A CA 1
ATOM 6553 C C . ASP A 1 823 ? 30.608 -18.507 2.450 1.00 49.03 823 ASP A C 1
ATOM 6555 O O . ASP A 1 823 ? 30.975 -19.425 1.715 1.00 49.03 823 ASP A O 1
ATOM 6559 N N . GLY A 1 824 ? 30.491 -17.241 2.036 1.00 48.50 824 GLY A N 1
ATOM 6560 C CA . GLY A 1 824 ? 30.749 -16.796 0.663 1.00 48.50 824 GLY A CA 1
ATOM 6561 C C . GLY A 1 824 ? 29.508 -16.769 -0.228 1.00 48.50 824 GLY A C 1
ATOM 6562 O O . GLY A 1 824 ? 29.649 -16.770 -1.451 1.00 48.50 824 GLY A O 1
ATOM 6563 N N . ASP A 1 825 ? 28.312 -16.767 0.368 1.00 56.06 825 ASP A N 1
ATOM 6564 C CA . ASP A 1 825 ? 27.042 -16.570 -0.340 1.00 56.06 825 ASP A CA 1
ATOM 6565 C C . ASP A 1 825 ? 26.611 -15.097 -0.441 1.00 56.06 825 ASP A C 1
ATOM 6567 O O . ASP A 1 825 ? 25.781 -14.750 -1.282 1.00 56.06 825 ASP A O 1
ATOM 6571 N N . GLY A 1 826 ? 27.227 -14.217 0.356 1.00 54.84 826 GLY A N 1
ATOM 6572 C CA . GLY A 1 826 ? 26.903 -12.793 0.423 1.00 54.84 826 GLY A CA 1
ATOM 6573 C C . GLY A 1 826 ? 25.615 -12.477 1.192 1.00 54.84 826 GLY A C 1
ATOM 6574 O O . GLY A 1 826 ? 25.211 -11.311 1.237 1.00 54.84 826 GLY A O 1
ATOM 6575 N N . GLU A 1 827 ? 24.973 -13.471 1.809 1.00 57.38 827 GLU A N 1
ATOM 6576 C CA . GLU A 1 827 ? 23.747 -13.311 2.587 1.00 57.38 827 GLU A CA 1
ATOM 6577 C C . GLU A 1 827 ? 24.058 -13.104 4.083 1.00 57.38 827 GLU A C 1
ATOM 6579 O O . GLU A 1 827 ? 25.150 -13.367 4.587 1.00 57.38 827 GLU A O 1
ATOM 6584 N N . ARG A 1 828 ? 23.100 -12.538 4.828 1.00 59.31 828 ARG A N 1
ATOM 6585 C CA . ARG A 1 828 ? 23.249 -12.289 6.270 1.00 59.31 828 ARG A CA 1
ATOM 6586 C C . ARG A 1 828 ? 22.417 -13.274 7.065 1.00 59.31 828 ARG A C 1
ATOM 6588 O O . ARG A 1 828 ? 21.298 -12.961 7.456 1.00 59.31 828 ARG A O 1
ATOM 6595 N N . ASP A 1 829 ? 22.996 -14.429 7.352 1.00 66.44 829 ASP A N 1
ATOM 6596 C CA . ASP A 1 829 ? 22.403 -15.391 8.275 1.00 66.44 829 ASP A CA 1
ATOM 6597 C C . ASP A 1 829 ? 22.311 -14.852 9.707 1.00 66.44 829 ASP A C 1
ATOM 6599 O O . ASP A 1 829 ? 23.091 -13.995 10.146 1.00 66.44 829 ASP A O 1
ATOM 6603 N N . TRP A 1 830 ? 21.369 -15.410 10.465 1.00 68.44 830 TRP A N 1
ATOM 6604 C CA . TRP A 1 830 ? 21.092 -15.038 11.851 1.00 68.44 830 TRP A CA 1
ATOM 6605 C C . TRP A 1 830 ? 21.081 -16.268 12.748 1.00 68.44 830 TRP A C 1
ATOM 6607 O O . TRP A 1 830 ? 20.653 -17.340 12.328 1.00 68.44 830 TRP A O 1
ATOM 6617 N N . ALA A 1 831 ? 21.451 -16.124 14.020 1.00 63.12 831 ALA A N 1
ATOM 6618 C CA . ALA A 1 831 ? 21.175 -17.163 15.006 1.00 63.12 831 ALA A CA 1
ATOM 6619 C C . ALA A 1 831 ? 20.683 -16.613 16.346 1.00 63.12 831 ALA A C 1
ATOM 6621 O O . ALA A 1 831 ? 20.997 -15.491 16.756 1.00 63.12 831 ALA A O 1
ATOM 6622 N N . GLY A 1 832 ? 19.921 -17.453 17.042 1.00 71.56 832 GLY A N 1
ATOM 6623 C CA . GLY A 1 832 ? 19.448 -17.216 18.402 1.00 71.56 832 GLY A CA 1
ATOM 6624 C C . GLY A 1 832 ? 19.069 -18.529 19.091 1.00 71.56 832 GLY A C 1
ATOM 6625 O O . GLY A 1 832 ? 18.838 -19.527 18.400 1.00 71.56 832 GLY A O 1
ATOM 6626 N N . PRO A 1 833 ? 18.966 -18.554 20.432 1.00 80.06 833 PRO A N 1
ATOM 6627 C CA . PRO A 1 833 ? 18.495 -19.707 21.195 1.00 80.06 833 PRO A CA 1
ATOM 6628 C C . PRO A 1 833 ? 16.968 -19.832 21.071 1.00 80.06 833 PRO A C 1
ATOM 6630 O O . PRO A 1 833 ? 16.231 -19.658 22.039 1.00 80.06 833 PRO A O 1
ATOM 6633 N N . LEU A 1 834 ? 16.491 -20.028 19.841 1.00 80.62 834 LEU A N 1
ATOM 6634 C CA . LEU A 1 834 ? 15.089 -19.959 19.449 1.00 80.62 834 LEU A CA 1
ATOM 6635 C C . LEU A 1 834 ? 14.619 -21.297 18.887 1.00 80.62 834 LEU A C 1
ATOM 6637 O O . LEU A 1 834 ? 15.264 -21.884 18.018 1.00 80.62 834 LEU A O 1
ATOM 6641 N N . ARG A 1 835 ? 13.449 -21.738 19.338 1.00 85.19 835 ARG A N 1
ATOM 6642 C CA . ARG A 1 835 ? 12.791 -22.975 18.922 1.00 85.19 835 ARG A CA 1
ATOM 6643 C C . ARG A 1 835 ? 11.519 -22.640 18.153 1.00 85.19 835 ARG A C 1
ATOM 6645 O O . ARG A 1 835 ? 10.648 -21.960 18.693 1.00 85.19 835 ARG A O 1
ATOM 6652 N N . LEU A 1 836 ? 11.396 -23.137 16.921 1.00 86.19 836 LEU A N 1
ATOM 6653 C CA . LEU A 1 836 ? 10.164 -23.015 16.135 1.00 86.19 836 LEU A CA 1
ATOM 6654 C C . LEU A 1 836 ? 9.005 -23.700 16.874 1.00 86.19 836 LEU A C 1
ATOM 6656 O O . LEU A 1 836 ? 9.116 -24.850 17.309 1.00 86.19 836 LEU A O 1
ATOM 6660 N N . VAL A 1 837 ? 7.892 -22.986 17.009 1.00 90.38 837 VAL A N 1
ATOM 6661 C CA . VAL A 1 837 ? 6.639 -23.510 17.548 1.00 90.38 837 VAL A CA 1
ATOM 6662 C C . VAL A 1 837 ? 5.770 -23.944 16.378 1.00 90.38 837 VAL A C 1
ATOM 6664 O O . VAL A 1 837 ? 5.412 -23.126 15.536 1.00 90.38 837 VAL A O 1
ATOM 6667 N N . ASP A 1 838 ? 5.388 -25.219 16.349 1.00 91.75 838 ASP A N 1
ATOM 6668 C CA . ASP A 1 838 ? 4.392 -25.706 15.397 1.00 91.75 838 ASP A CA 1
ATOM 6669 C C . ASP A 1 838 ? 3.042 -25.003 15.645 1.00 91.75 838 ASP A C 1
ATOM 6671 O O . ASP A 1 838 ? 2.498 -25.007 16.759 1.00 91.75 838 ASP A O 1
ATOM 6675 N N . ARG A 1 839 ? 2.533 -24.346 14.601 1.00 91.88 839 ARG A N 1
ATOM 6676 C CA . ARG A 1 839 ? 1.271 -23.595 14.592 1.00 91.88 839 ARG A CA 1
ATOM 6677 C C . ARG A 1 839 ? 0.314 -24.066 13.494 1.00 91.88 839 ARG A C 1
ATOM 6679 O O . ARG A 1 839 ? -0.678 -23.383 13.264 1.00 91.88 839 ARG A O 1
ATOM 6686 N N . GLY A 1 840 ? 0.570 -25.229 12.891 1.00 92.75 840 GLY A N 1
ATOM 6687 C CA . GLY A 1 840 ? -0.219 -25.775 11.787 1.00 92.75 840 GLY A CA 1
ATOM 6688 C C . GLY A 1 840 ? 0.411 -25.533 10.415 1.00 92.75 840 GLY A C 1
ATOM 6689 O O . GLY A 1 840 ? 1.616 -25.300 10.291 1.00 92.75 840 GLY A O 1
ATOM 6690 N N . SER A 1 841 ? -0.428 -25.625 9.385 1.00 93.75 841 SER A N 1
ATOM 6691 C CA . SER A 1 841 ? -0.064 -25.439 7.975 1.00 93.75 841 SER A CA 1
ATOM 6692 C C . SER A 1 841 ? 0.446 -24.022 7.674 1.00 93.75 841 SER A C 1
ATOM 6694 O O . SER A 1 841 ? 0.366 -23.117 8.506 1.00 93.75 841 SER A O 1
ATOM 6696 N N . GLU A 1 842 ? 0.957 -23.789 6.462 1.00 93.00 842 GLU A N 1
ATOM 6697 C CA . GLU A 1 842 ? 1.220 -22.420 5.997 1.00 93.00 842 GLU A CA 1
ATOM 6698 C C . GLU A 1 842 ? -0.092 -21.610 5.912 1.00 93.00 842 GLU A C 1
ATOM 6700 O O . GLU A 1 842 ? -0.092 -20.450 6.318 1.00 93.00 842 GLU A O 1
ATOM 6705 N N . ARG A 1 843 ? -1.239 -22.228 5.565 1.00 95.00 843 ARG A N 1
ATOM 6706 C CA . ARG A 1 843 ? -2.563 -21.567 5.591 1.00 95.00 843 ARG A CA 1
ATOM 6707 C C . ARG A 1 843 ? -3.012 -21.145 6.992 1.00 95.00 843 ARG A C 1
ATOM 6709 O O . ARG A 1 843 ? -3.563 -20.059 7.134 1.00 95.00 843 ARG A O 1
ATOM 6716 N N . ASP A 1 844 ? -2.760 -21.950 8.027 1.00 94.94 844 ASP A N 1
ATOM 6717 C CA . ASP A 1 844 ? -3.106 -21.611 9.425 1.00 94.94 844 ASP A CA 1
ATOM 6718 C C . ASP A 1 844 ? -2.300 -20.414 9.972 1.00 94.94 844 ASP A C 1
ATOM 6720 O O . ASP A 1 844 ? -2.651 -19.833 11.004 1.00 94.94 844 ASP A O 1
ATOM 6724 N N . ARG A 1 845 ? -1.195 -20.077 9.297 1.00 95.75 845 ARG A N 1
ATOM 6725 C CA . ARG A 1 845 ? -0.209 -19.052 9.670 1.00 95.75 845 ARG A CA 1
ATOM 6726 C C . ARG A 1 845 ? -0.195 -17.852 8.719 1.00 95.75 845 ARG A C 1
ATOM 6728 O O . ARG A 1 845 ? 0.542 -16.895 8.953 1.00 95.75 845 ARG A O 1
ATOM 6735 N N . GLU A 1 846 ? -0.992 -17.919 7.659 1.00 97.06 846 GLU A N 1
ATOM 6736 C CA . GLU A 1 846 ? -1.163 -16.880 6.656 1.00 97.06 846 GLU A CA 1
ATOM 6737 C C . GLU A 1 846 ? -2.070 -15.761 7.193 1.00 97.06 846 GLU A C 1
ATOM 6739 O O . GLU A 1 846 ? -3.132 -16.013 7.766 1.00 97.06 846 GLU A O 1
ATOM 6744 N N . ILE A 1 847 ? -1.669 -14.513 6.974 1.00 96.69 847 ILE A N 1
ATOM 6745 C CA . ILE A 1 847 ? -2.480 -13.319 7.220 1.00 96.69 847 ILE A CA 1
ATOM 6746 C C . ILE A 1 847 ? -2.730 -12.571 5.918 1.00 96.69 847 ILE A C 1
ATOM 6748 O O . ILE A 1 847 ? -1.882 -12.538 5.024 1.00 96.69 847 ILE A O 1
ATOM 6752 N N . ARG A 1 848 ? -3.910 -11.958 5.835 1.00 94.50 848 ARG A N 1
ATOM 6753 C CA . ARG A 1 848 ? -4.376 -11.173 4.684 1.00 94.50 848 ARG A CA 1
ATOM 6754 C C . ARG A 1 848 ? -5.075 -9.912 5.191 1.00 94.50 848 ARG A C 1
ATOM 6756 O O . ARG A 1 848 ? -5.182 -9.687 6.399 1.00 94.50 848 ARG A O 1
ATOM 6763 N N . VAL A 1 849 ? -5.622 -9.099 4.291 1.00 85.19 849 VAL A N 1
ATOM 6764 C CA . VAL A 1 849 ? -6.539 -8.021 4.694 1.00 85.19 849 VAL A CA 1
ATOM 6765 C C . VAL A 1 849 ? -7.794 -8.644 5.327 1.00 85.19 849 VAL A C 1
ATOM 6767 O O . VAL A 1 849 ? -8.526 -9.380 4.674 1.00 85.19 849 VAL A O 1
ATOM 6770 N N . ASN A 1 850 ? -8.045 -8.333 6.602 1.00 84.94 850 ASN A N 1
ATOM 6771 C CA . ASN A 1 850 ? -9.101 -8.879 7.479 1.00 84.94 850 ASN A CA 1
ATOM 6772 C C . ASN A 1 850 ? -8.931 -10.327 8.003 1.00 84.94 850 ASN A C 1
ATOM 6774 O O . ASN A 1 850 ? -9.586 -10.654 8.996 1.00 84.94 850 ASN A O 1
ATOM 6778 N N . ASP A 1 851 ? -8.050 -11.158 7.435 1.00 92.81 851 ASP A N 1
ATOM 6779 C CA . ASP A 1 851 ? -7.714 -12.484 7.992 1.00 92.81 851 ASP A CA 1
ATOM 6780 C C . ASP A 1 851 ? -6.563 -12.354 9.004 1.00 92.81 851 ASP A C 1
ATOM 6782 O O . ASP A 1 851 ? -5.478 -11.871 8.672 1.00 92.81 851 ASP A O 1
ATOM 6786 N N . TYR A 1 852 ? -6.800 -12.787 10.248 1.00 94.44 852 TYR A N 1
ATOM 6787 C CA . TYR A 1 852 ? -5.862 -12.625 11.361 1.00 94.44 852 TYR A CA 1
ATOM 6788 C C . TYR A 1 852 ? -5.295 -13.955 11.877 1.00 94.44 852 TYR A C 1
ATOM 6790 O O . TYR A 1 852 ? -6.027 -14.894 12.196 1.00 94.44 852 TYR A O 1
ATOM 6798 N N . PHE A 1 853 ? -3.981 -13.990 12.084 1.00 96.31 853 PHE A N 1
ATOM 6799 C CA . PHE A 1 853 ? -3.290 -15.076 12.775 1.00 96.31 853 PHE A CA 1
ATOM 6800 C C . PHE A 1 853 ? -3.306 -14.820 14.285 1.00 96.31 853 PHE A C 1
ATOM 6802 O O . PHE A 1 853 ? -3.286 -13.672 14.736 1.00 96.31 853 PHE A O 1
ATOM 6809 N N . THR A 1 854 ? -3.347 -15.880 15.099 1.00 96.06 854 THR A N 1
ATOM 6810 C CA . THR A 1 854 ? -3.383 -15.747 16.565 1.00 96.06 854 THR A CA 1
ATOM 6811 C C . THR A 1 854 ? -2.331 -16.606 17.253 1.00 96.06 854 THR A C 1
ATOM 6813 O O . THR A 1 854 ? -2.167 -17.791 16.951 1.00 96.06 854 THR A O 1
ATOM 6816 N N . HIS A 1 855 ? -1.635 -16.024 18.230 1.00 96.69 855 HIS A N 1
ATOM 6817 C CA . HIS A 1 855 ? -0.708 -16.745 19.100 1.00 96.69 855 HIS A CA 1
ATOM 6818 C C . HIS A 1 855 ? -0.569 -16.035 20.455 1.00 96.69 855 HIS A C 1
ATOM 6820 O O . HIS A 1 855 ? -0.494 -14.813 20.515 1.00 96.69 855 HIS A O 1
ATOM 6826 N N . GLY A 1 856 ? -0.555 -16.781 21.566 1.00 94.50 856 GLY A N 1
ATOM 6827 C CA . GLY A 1 856 ? -0.298 -16.225 22.906 1.00 94.50 856 GLY A CA 1
ATOM 6828 C C . GLY A 1 856 ? -1.274 -15.135 23.391 1.00 94.50 856 GLY A C 1
ATOM 6829 O O . GLY A 1 856 ? -0.914 -14.351 24.263 1.00 94.50 856 GLY A O 1
ATOM 6830 N N . GLY A 1 857 ? -2.481 -15.043 22.818 1.00 94.75 857 GLY A N 1
ATOM 6831 C CA . GLY A 1 857 ? -3.440 -13.951 23.066 1.00 94.75 857 GLY A CA 1
ATOM 6832 C C . GLY A 1 857 ? -3.222 -12.695 22.208 1.00 94.75 857 GLY A C 1
ATOM 6833 O O . GLY A 1 857 ? -4.019 -11.759 22.276 1.00 94.75 857 GLY A O 1
ATOM 6834 N N . PHE A 1 858 ? -2.175 -12.678 21.381 1.00 97.38 858 PHE A N 1
ATOM 6835 C CA . PHE A 1 858 ? -1.936 -11.673 20.351 1.00 97.38 858 PHE A CA 1
ATOM 6836 C C . PHE A 1 858 ? -2.647 -12.070 19.054 1.00 97.38 858 PHE A C 1
ATOM 6838 O O . PHE A 1 858 ? -2.778 -13.255 18.725 1.00 97.38 858 PHE A O 1
ATOM 6845 N N . ARG A 1 859 ? -3.088 -11.054 18.316 1.00 97.19 859 ARG A N 1
ATOM 6846 C CA . ARG A 1 859 ? -3.619 -11.132 16.956 1.00 97.19 859 ARG A CA 1
ATOM 6847 C C . ARG A 1 859 ? -2.683 -10.371 16.025 1.00 97.19 859 ARG A C 1
ATOM 6849 O O . ARG A 1 859 ? -2.272 -9.262 16.367 1.00 97.19 859 ARG A O 1
ATOM 6856 N N . PHE A 1 860 ? -2.395 -10.969 14.880 1.00 97.44 860 PHE A N 1
ATOM 6857 C CA . PHE A 1 860 ? -1.546 -10.438 13.820 1.00 97.44 860 PHE A CA 1
ATOM 6858 C C . PHE A 1 860 ? -2.392 -10.269 12.562 1.00 97.44 860 PHE A C 1
ATOM 6860 O O . PHE A 1 860 ? -3.141 -11.181 12.218 1.00 97.44 860 PHE A O 1
ATOM 6867 N N . PHE A 1 861 ? -2.302 -9.121 11.900 1.00 95.62 861 PHE A N 1
ATOM 6868 C CA . PHE A 1 861 ? -2.988 -8.843 10.635 1.00 95.62 861 PHE A CA 1
ATOM 6869 C C . PHE A 1 861 ? -2.122 -7.939 9.757 1.00 95.62 861 PHE A C 1
ATOM 6871 O O . PHE A 1 861 ? -1.231 -7.254 10.258 1.00 95.62 861 PHE A O 1
ATOM 6878 N N . GLN A 1 862 ? -2.369 -7.939 8.450 1.00 94.56 862 GLN A N 1
ATOM 6879 C CA . GLN A 1 862 ? -1.609 -7.112 7.516 1.00 94.56 862 GLN A CA 1
ATOM 6880 C C . GLN A 1 862 ? -2.046 -5.642 7.629 1.00 94.56 862 GLN A C 1
ATOM 6882 O O . GLN A 1 862 ? -3.244 -5.362 7.541 1.00 94.56 862 GLN A O 1
ATOM 6887 N N . THR A 1 863 ? -1.096 -4.719 7.815 1.00 90.12 863 THR A N 1
ATOM 6888 C CA . THR A 1 863 ? -1.378 -3.274 7.950 1.00 90.12 863 THR A CA 1
ATOM 6889 C C . THR A 1 863 ? -0.819 -2.464 6.785 1.00 90.12 863 THR A C 1
ATOM 6891 O O . THR A 1 863 ? -1.513 -1.586 6.281 1.00 90.12 863 THR A O 1
ATOM 6894 N N . ASN A 1 864 ? 0.409 -2.746 6.344 1.00 87.19 864 ASN A N 1
ATOM 6895 C CA . ASN A 1 864 ? 1.035 -2.074 5.203 1.00 87.19 864 ASN A CA 1
ATOM 6896 C C . ASN A 1 864 ? 2.112 -2.948 4.538 1.00 87.19 864 ASN A C 1
ATOM 6898 O O . ASN A 1 864 ? 2.569 -3.945 5.102 1.00 87.19 864 ASN A O 1
ATOM 6902 N N . ALA A 1 865 ? 2.536 -2.520 3.353 1.00 86.69 865 ALA A N 1
ATOM 6903 C CA . ALA A 1 865 ? 3.735 -2.958 2.645 1.00 86.69 865 ALA A CA 1
ATOM 6904 C C . ALA A 1 865 ? 4.476 -1.713 2.118 1.00 86.69 865 ALA A C 1
ATOM 6906 O O . ALA A 1 865 ? 3.953 -0.601 2.227 1.00 86.69 865 ALA A O 1
ATOM 6907 N N . ILE A 1 866 ? 5.679 -1.894 1.574 1.00 80.88 866 ILE A N 1
ATOM 6908 C CA . ILE A 1 866 ? 6.456 -0.847 0.893 1.00 80.88 866 ILE A CA 1
ATOM 6909 C C . ILE A 1 866 ? 6.736 -1.380 -0.521 1.00 80.88 866 ILE A C 1
ATOM 6911 O O . ILE A 1 866 ? 7.458 -2.373 -0.619 1.00 80.88 866 ILE A O 1
ATOM 6915 N N . PRO A 1 867 ? 6.152 -0.802 -1.591 1.00 74.44 867 PRO A N 1
ATOM 6916 C CA . PRO A 1 867 ? 6.297 -1.298 -2.965 1.00 74.44 867 PRO A CA 1
ATOM 6917 C C . PRO A 1 867 ? 7.750 -1.535 -3.405 1.00 74.44 867 PRO A C 1
ATOM 6919 O O . PRO A 1 867 ? 8.049 -2.536 -4.056 1.00 74.44 867 PRO A O 1
ATOM 6922 N N . GLU A 1 868 ? 8.654 -0.648 -2.988 1.00 70.12 868 GLU A N 1
ATOM 6923 C CA . GLU A 1 868 ? 10.086 -0.651 -3.309 1.00 70.12 868 GLU A CA 1
ATOM 6924 C C . GLU A 1 868 ? 10.889 -1.707 -2.534 1.00 70.12 868 GLU A C 1
ATOM 6926 O O . GLU A 1 868 ? 12.046 -1.981 -2.857 1.00 70.12 868 GLU A O 1
ATOM 6931 N N . ILE A 1 869 ? 10.300 -2.297 -1.490 1.00 76.19 869 ILE A N 1
ATOM 6932 C CA . ILE A 1 869 ? 10.916 -3.345 -0.676 1.00 76.19 869 ILE A CA 1
ATOM 6933 C C . ILE A 1 869 ? 9.970 -4.555 -0.698 1.00 76.19 869 ILE A C 1
ATOM 6935 O O . ILE A 1 869 ? 9.257 -4.793 0.278 1.00 76.19 869 ILE A O 1
ATOM 6939 N N . PRO A 1 870 ? 9.969 -5.363 -1.778 1.00 82.25 870 PRO A N 1
ATOM 6940 C CA . PRO A 1 870 ? 9.049 -6.493 -1.939 1.00 82.25 870 PRO A CA 1
ATOM 6941 C C . PRO A 1 870 ? 9.252 -7.611 -0.904 1.00 82.25 870 PRO A C 1
ATOM 6943 O O . PRO A 1 870 ? 8.469 -8.547 -0.856 1.00 82.25 870 PRO A O 1
ATOM 6946 N N . THR A 1 871 ? 10.275 -7.523 -0.048 1.00 84.00 871 THR A N 1
ATOM 6947 C CA . THR A 1 871 ? 10.484 -8.425 1.093 1.00 84.00 871 THR A CA 1
ATOM 6948 C C . THR A 1 871 ? 9.906 -7.905 2.414 1.00 84.00 871 THR A C 1
ATOM 6950 O O . THR A 1 871 ? 9.913 -8.648 3.396 1.00 84.00 871 THR A O 1
ATOM 6953 N N . TYR A 1 872 ? 9.449 -6.648 2.479 1.00 91.12 872 TYR A N 1
ATOM 6954 C CA . TYR A 1 872 ? 8.977 -5.988 3.701 1.00 91.12 872 TYR A CA 1
ATOM 6955 C C . TYR A 1 872 ? 7.472 -6.153 3.902 1.00 91.12 872 TYR A C 1
ATOM 6957 O O . TYR A 1 872 ? 6.664 -5.865 3.021 1.00 91.12 872 TYR A O 1
ATOM 6965 N N . SER A 1 873 ? 7.091 -6.475 5.136 1.00 93.00 873 SER A N 1
ATOM 6966 C CA . SER A 1 873 ? 5.705 -6.613 5.553 1.00 93.00 873 SER A CA 1
ATOM 6967 C C . SER A 1 873 ? 5.477 -5.983 6.930 1.00 93.00 873 SER A C 1
ATOM 6969 O O . SER A 1 873 ? 6.143 -6.319 7.917 1.00 93.00 873 SER A O 1
ATOM 6971 N N . GLY A 1 874 ? 4.534 -5.041 7.012 1.00 94.31 874 GLY A N 1
ATOM 6972 C CA . GLY A 1 874 ? 4.170 -4.365 8.254 1.00 94.31 874 GLY A CA 1
ATOM 6973 C C . GLY A 1 874 ? 2.906 -4.953 8.880 1.00 94.31 874 GLY A C 1
ATOM 6974 O O . GLY A 1 874 ? 1.797 -4.842 8.347 1.00 94.31 874 GLY A O 1
ATOM 6975 N N . ILE A 1 875 ? 3.090 -5.587 10.037 1.00 96.88 875 ILE A N 1
ATOM 6976 C CA . ILE A 1 875 ? 2.092 -6.423 10.702 1.00 96.88 875 ILE A CA 1
ATOM 6977 C C . ILE A 1 875 ? 1.475 -5.673 11.883 1.00 96.88 875 ILE A C 1
ATOM 6979 O O . ILE A 1 875 ? 2.159 -5.339 12.852 1.00 96.88 875 ILE A O 1
ATOM 6983 N N . GLY A 1 876 ? 0.166 -5.445 11.850 1.00 96.06 876 GLY A N 1
ATOM 6984 C CA . GLY A 1 876 ? -0.592 -4.965 13.001 1.00 96.06 876 GLY A CA 1
ATOM 6985 C C . GLY A 1 876 ? -0.608 -6.015 14.108 1.00 96.06 876 GLY A C 1
ATOM 6986 O O . GLY A 1 876 ? -1.031 -7.151 13.892 1.00 96.06 876 GLY A O 1
ATOM 6987 N N . VAL A 1 877 ? -0.158 -5.634 15.303 1.00 97.38 877 VAL A N 1
ATOM 6988 C CA . VAL A 1 877 ? -0.118 -6.489 16.498 1.00 97.38 877 VAL A CA 1
ATOM 6989 C C . VAL A 1 877 ? -1.147 -5.983 17.498 1.00 97.38 877 VAL A C 1
ATOM 6991 O O . VAL A 1 877 ? -1.112 -4.814 17.877 1.00 97.38 877 VAL A O 1
ATOM 6994 N N . VAL A 1 878 ? -2.049 -6.853 17.962 1.00 96.69 878 VAL A N 1
ATOM 6995 C CA . VAL A 1 878 ? -3.042 -6.528 19.002 1.00 96.69 878 VAL A CA 1
ATOM 6996 C C . VAL A 1 878 ? -3.150 -7.655 20.025 1.00 96.69 878 VAL A C 1
ATOM 6998 O O . VAL A 1 878 ? -3.711 -8.716 19.745 1.00 96.69 878 VAL A O 1
ATOM 7001 N N . TYR A 1 879 ? -2.708 -7.391 21.250 1.00 97.25 879 TYR A N 1
ATOM 7002 C CA . TYR A 1 879 ? -3.057 -8.170 22.435 1.00 97.25 879 TYR A CA 1
ATOM 7003 C C . TYR A 1 879 ? -4.307 -7.556 23.076 1.00 97.25 879 TYR A C 1
ATOM 7005 O O . TYR A 1 879 ? -4.264 -6.407 23.498 1.00 97.25 879 TYR A O 1
ATOM 7013 N N . ASP A 1 880 ? -5.421 -8.289 23.150 1.00 96.12 880 ASP A N 1
ATOM 7014 C CA . ASP A 1 880 ? -6.643 -7.844 23.847 1.00 96.12 880 ASP A CA 1
ATOM 7015 C C . ASP A 1 880 ? -7.322 -9.036 24.549 1.00 96.12 880 ASP A C 1
ATOM 7017 O O . ASP A 1 880 ? -8.110 -9.748 23.924 1.00 96.12 880 ASP A O 1
ATOM 7021 N N . PRO A 1 881 ? -7.073 -9.262 25.851 1.00 95.75 881 PRO A N 1
ATOM 7022 C CA . PRO A 1 881 ? -7.712 -10.344 26.605 1.00 95.75 881 PRO A CA 1
ATOM 7023 C C . PRO A 1 881 ? -9.174 -10.040 26.995 1.00 95.75 881 PRO A C 1
ATOM 7025 O O . PRO A 1 881 ? -9.848 -10.877 27.597 1.00 95.75 881 PRO A O 1
ATOM 7028 N N . GLY A 1 882 ? -9.683 -8.840 26.699 1.00 95.19 882 GLY A N 1
ATOM 7029 C CA . GLY A 1 882 ? -11.069 -8.443 26.941 1.00 95.19 882 GLY A CA 1
ATOM 7030 C C . GLY A 1 882 ? -12.021 -8.770 25.788 1.00 95.19 882 GLY A C 1
ATOM 7031 O O . GLY A 1 882 ? -13.231 -8.865 26.021 1.00 95.19 882 GLY A O 1
ATOM 7032 N N . ILE A 1 883 ? -11.505 -8.984 24.570 1.00 94.38 883 ILE A N 1
ATOM 7033 C CA . ILE A 1 883 ? -12.331 -9.202 23.372 1.00 94.38 883 ILE A CA 1
ATOM 7034 C C . ILE A 1 883 ? -13.168 -10.487 23.446 1.00 94.38 883 ILE A C 1
ATOM 7036 O O . ILE A 1 883 ? -14.344 -10.471 23.083 1.00 94.38 883 ILE A O 1
ATOM 7040 N N . GLU A 1 884 ? -12.621 -11.582 23.982 1.00 94.12 884 GLU A N 1
ATOM 7041 C CA . GLU A 1 884 ? -13.348 -12.850 24.127 1.00 94.12 884 GLU A CA 1
ATOM 7042 C C . GLU A 1 884 ? -14.577 -12.712 25.055 1.00 94.12 884 GLU A C 1
ATOM 7044 O O . GLU A 1 884 ? -15.688 -13.041 24.619 1.00 94.12 884 GLU A O 1
ATOM 7049 N N . PRO A 1 885 ? -14.467 -12.149 26.283 1.00 97.00 885 PRO A N 1
ATOM 7050 C CA . PRO A 1 885 ? -15.639 -11.797 27.083 1.00 97.00 885 PRO A CA 1
ATOM 7051 C C . PRO A 1 885 ? -16.612 -10.824 26.395 1.00 97.00 885 PRO A C 1
ATOM 7053 O O . PRO A 1 885 ? -17.824 -10.975 26.564 1.00 97.00 885 PRO A O 1
ATOM 7056 N N . VAL A 1 886 ? -16.135 -9.848 25.608 1.00 96.38 886 VAL A N 1
ATOM 7057 C CA . VAL A 1 886 ? -17.018 -8.941 24.842 1.00 96.38 886 VAL A CA 1
ATOM 7058 C C . VAL A 1 886 ? -17.865 -9.723 23.836 1.00 96.38 886 VAL A C 1
ATOM 7060 O O . VAL A 1 886 ? -19.094 -9.608 23.855 1.00 96.38 886 VAL A O 1
ATOM 7063 N N . LEU A 1 887 ? -17.238 -10.570 23.014 1.00 95.56 887 LEU A N 1
ATOM 7064 C CA . LEU A 1 887 ? -17.924 -11.397 22.017 1.00 95.56 887 LEU A CA 1
ATOM 7065 C C . LEU A 1 887 ? -18.879 -12.402 22.675 1.00 95.56 887 LEU A C 1
ATOM 7067 O O . LEU A 1 887 ? -20.037 -12.518 22.266 1.00 95.56 887 LEU A O 1
ATOM 7071 N N . PHE A 1 888 ? -18.452 -13.076 23.748 1.00 97.56 888 PHE A N 1
ATOM 7072 C CA . PHE A 1 888 ? -19.321 -13.973 24.513 1.00 97.56 888 PHE A CA 1
ATOM 7073 C C . PHE A 1 888 ? -20.527 -13.230 25.113 1.00 97.56 888 PHE A C 1
ATOM 7075 O O . PHE A 1 888 ? -21.660 -13.722 25.061 1.00 97.56 888 PHE A O 1
ATOM 7082 N N . GLY A 1 889 ? -20.310 -12.025 25.647 1.00 97.44 889 GLY A N 1
ATOM 7083 C CA . GLY A 1 889 ? -21.366 -11.145 26.143 1.00 97.44 889 GLY A CA 1
ATOM 7084 C C . GLY A 1 889 ? -22.372 -10.774 25.050 1.00 97.44 889 GLY A C 1
ATOM 7085 O O . GLY A 1 889 ? -23.580 -10.901 25.265 1.00 97.44 889 GLY A O 1
ATOM 7086 N N . MET A 1 890 ? -21.889 -10.421 23.855 1.00 98.00 890 MET A N 1
ATOM 7087 C CA . MET A 1 890 ? -22.710 -10.129 22.674 1.00 98.00 890 MET A CA 1
ATOM 7088 C C . MET A 1 890 ? -23.566 -11.333 22.247 1.00 98.00 890 MET A C 1
ATOM 7090 O O . MET A 1 890 ? -24.792 -11.211 22.160 1.00 98.00 890 MET A O 1
ATOM 7094 N N . TYR A 1 891 ? -22.971 -12.517 22.061 1.00 97.81 891 TYR A N 1
ATOM 7095 C CA . TYR A 1 891 ? -23.724 -13.737 21.730 1.00 97.81 891 TYR A CA 1
ATOM 7096 C C . TYR A 1 891 ? -24.748 -14.098 22.817 1.00 97.81 891 TYR A C 1
ATOM 7098 O O . TYR A 1 891 ? -25.875 -14.503 22.513 1.00 97.81 891 TYR A O 1
ATOM 7106 N N . THR A 1 892 ? -24.404 -13.872 24.087 1.00 97.94 892 THR A N 1
ATOM 7107 C CA . THR A 1 892 ? -25.322 -14.054 25.218 1.00 97.94 892 THR A CA 1
ATOM 7108 C C . THR A 1 892 ? -26.505 -13.076 25.148 1.00 97.94 892 THR A C 1
ATOM 7110 O O . THR A 1 892 ? -27.646 -13.487 25.369 1.00 97.94 892 THR A O 1
ATOM 7113 N N . ILE A 1 893 ? -26.292 -11.807 24.775 1.00 97.94 893 ILE A N 1
ATOM 7114 C CA . ILE A 1 893 ? -27.379 -10.832 24.552 1.00 97.94 893 ILE A CA 1
ATOM 7115 C C . ILE A 1 893 ? -28.298 -11.284 23.409 1.00 97.94 893 ILE A C 1
ATOM 7117 O O . ILE A 1 893 ? -29.523 -11.254 23.572 1.00 97.94 893 ILE A O 1
ATOM 7121 N N . ILE A 1 894 ? -27.740 -11.746 22.285 1.00 97.88 894 ILE A N 1
ATOM 7122 C CA . ILE A 1 894 ? -28.513 -12.244 21.133 1.00 97.88 894 ILE A CA 1
ATOM 7123 C C . ILE A 1 894 ? -29.388 -13.433 21.558 1.00 97.88 894 ILE A C 1
ATOM 7125 O O . ILE A 1 894 ? -30.611 -13.398 21.389 1.00 97.88 894 ILE A O 1
ATOM 7129 N N . LEU A 1 895 ? -28.798 -14.443 22.206 1.00 97.88 895 LEU A N 1
ATOM 7130 C CA . LEU A 1 895 ? -29.516 -15.615 22.718 1.00 97.88 895 LEU A CA 1
ATOM 7131 C C . LEU A 1 895 ? -30.621 -15.226 23.715 1.00 97.88 895 LEU A C 1
ATOM 7133 O O . LEU A 1 895 ? -31.760 -15.691 23.610 1.00 97.88 895 LEU A O 1
ATOM 7137 N N . GLY A 1 896 ? -30.317 -14.341 24.667 1.00 97.44 896 GLY A N 1
ATOM 7138 C CA . GLY A 1 896 ? -31.291 -13.851 25.641 1.00 97.44 896 GLY A CA 1
ATOM 7139 C C . GLY A 1 896 ? -32.459 -13.106 24.989 1.00 97.44 896 GLY A C 1
ATOM 7140 O O . GLY A 1 896 ? -33.609 -13.274 25.407 1.00 97.44 896 GLY A O 1
ATOM 7141 N N . THR A 1 897 ? -32.186 -12.351 23.923 1.00 97.50 897 THR A N 1
ATOM 7142 C CA . THR A 1 897 ? -33.185 -11.626 23.124 1.00 97.50 897 THR A CA 1
ATOM 7143 C C . THR A 1 897 ? -34.099 -12.598 22.375 1.00 97.50 897 THR A C 1
ATOM 7145 O O . THR A 1 897 ? -35.324 -12.498 22.494 1.00 97.50 897 THR A O 1
ATOM 7148 N N . VAL A 1 898 ? -33.540 -13.618 21.712 1.00 97.69 898 VAL A N 1
ATOM 7149 C CA . VAL A 1 898 ? -34.310 -14.706 21.075 1.00 97.69 898 VAL A CA 1
ATOM 7150 C C . VAL A 1 898 ? -35.209 -15.418 22.095 1.00 97.69 898 VAL A C 1
ATOM 7152 O O . VAL A 1 898 ? -36.399 -15.630 21.842 1.00 97.69 898 VAL A O 1
ATOM 7155 N N . ILE A 1 899 ? -34.698 -15.726 23.292 1.00 97.19 899 ILE A N 1
ATOM 7156 C CA . ILE A 1 899 ? -35.505 -16.347 24.355 1.00 97.19 899 ILE A CA 1
ATOM 7157 C C . ILE A 1 899 ? -36.633 -15.406 24.819 1.00 97.19 899 ILE A C 1
ATOM 7159 O O . ILE A 1 899 ? -37.772 -15.851 24.986 1.00 97.19 899 ILE A O 1
ATOM 7163 N N . ALA A 1 900 ? -36.338 -14.119 25.028 1.00 96.00 900 ALA A N 1
ATOM 7164 C CA . ALA A 1 900 ? -37.283 -13.138 25.567 1.00 96.00 900 ALA A CA 1
ATOM 7165 C C . ALA A 1 900 ? -38.433 -12.797 24.604 1.00 96.00 900 ALA A C 1
ATOM 7167 O O . ALA A 1 900 ? -39.574 -12.670 25.061 1.00 96.00 900 ALA A O 1
ATOM 7168 N N . TYR A 1 901 ? -38.133 -12.656 23.309 1.00 96.94 901 TYR A N 1
ATOM 7169 C CA . TYR A 1 901 ? -39.055 -12.107 22.307 1.00 96.94 901 TYR A CA 1
ATOM 7170 C C . TYR A 1 901 ? -39.573 -13.128 21.285 1.00 96.94 901 TYR A C 1
ATOM 7172 O O . TYR A 1 901 ? -40.629 -12.889 20.707 1.00 96.94 901 TYR A O 1
ATOM 7180 N N . ILE A 1 902 ? -38.912 -14.278 21.102 1.00 97.06 902 ILE A N 1
ATOM 7181 C CA . ILE A 1 902 ? -39.361 -15.330 20.169 1.00 97.06 902 ILE A CA 1
ATOM 7182 C C . ILE A 1 902 ? -39.841 -16.563 20.944 1.00 97.06 902 ILE A C 1
ATOM 7184 O O . ILE A 1 902 ? -41.020 -16.923 20.889 1.00 97.06 902 ILE A O 1
ATOM 7188 N N . VAL A 1 903 ? -38.963 -17.193 21.732 1.00 96.94 903 VAL A N 1
ATOM 7189 C CA . VAL A 1 903 ? -39.286 -18.467 22.408 1.00 96.94 903 VAL A CA 1
ATOM 7190 C C . VAL A 1 903 ? -40.382 -18.281 23.458 1.00 96.94 903 VAL A C 1
ATOM 7192 O O . VAL A 1 903 ? -41.338 -19.060 23.507 1.00 96.94 903 VAL A O 1
ATOM 7195 N N . ARG A 1 904 ? -40.282 -17.241 24.295 1.00 96.19 904 ARG A N 1
ATOM 7196 C CA . ARG A 1 904 ? -41.254 -16.991 25.365 1.00 96.19 904 ARG A CA 1
ATOM 7197 C C . ARG A 1 904 ? -42.684 -16.787 24.827 1.00 96.19 904 ARG A C 1
ATOM 7199 O O . ARG A 1 904 ? -43.553 -17.510 25.319 1.00 96.19 904 ARG A O 1
ATOM 7206 N N . PRO A 1 905 ? -42.977 -15.908 23.845 1.00 96.94 905 PRO A N 1
ATOM 7207 C CA . PRO A 1 905 ? -44.328 -15.792 23.279 1.00 96.94 905 PRO A CA 1
ATOM 7208 C C . PRO A 1 905 ? -44.873 -17.096 22.679 1.00 96.94 905 PRO A C 1
ATOM 7210 O O . PRO A 1 905 ? -46.047 -17.419 22.877 1.00 96.94 905 PRO A O 1
ATOM 7213 N N . ILE A 1 906 ? -44.030 -17.907 22.027 1.00 97.19 906 ILE A N 1
ATOM 7214 C CA . ILE A 1 906 ? -44.430 -19.225 21.499 1.00 97.19 906 ILE A CA 1
ATOM 7215 C C . ILE A 1 906 ? -44.810 -20.184 22.641 1.00 97.19 906 ILE A C 1
ATOM 7217 O O . ILE A 1 906 ? -45.827 -20.877 22.568 1.00 97.19 906 ILE A O 1
ATOM 7221 N N . VAL A 1 907 ? -44.036 -20.220 23.730 1.00 96.69 907 VAL A N 1
ATOM 7222 C CA . VAL A 1 907 ? -44.339 -21.074 24.894 1.00 96.69 907 VAL A CA 1
ATOM 7223 C C . VAL A 1 907 ? -45.567 -20.575 25.664 1.00 96.69 907 VAL A C 1
ATOM 7225 O O . VAL A 1 907 ? -46.373 -21.397 26.107 1.00 96.69 907 VAL A O 1
ATOM 7228 N N . GLN A 1 908 ? -45.743 -19.258 25.816 1.00 95.19 908 GLN A N 1
ATOM 7229 C CA . GLN A 1 908 ? -46.905 -18.673 26.499 1.00 95.19 908 GLN A CA 1
ATOM 7230 C C . GLN A 1 908 ? -48.197 -18.921 25.704 1.00 95.19 908 GLN A C 1
ATOM 7232 O O . GLN A 1 908 ? -49.119 -19.526 26.248 1.00 95.19 908 GLN A O 1
ATOM 7237 N N . SER A 1 909 ? -48.219 -18.626 24.401 1.00 95.56 909 SER A N 1
ATOM 7238 C CA . SER A 1 909 ? -49.386 -18.894 23.541 1.00 95.56 909 SER A CA 1
ATOM 7239 C C . SER A 1 909 ? -49.748 -20.386 23.460 1.00 95.56 909 SER A C 1
ATOM 7241 O O . SER A 1 909 ? -50.928 -20.739 23.499 1.00 95.56 909 SER A O 1
ATOM 7243 N N . ARG A 1 910 ? -48.765 -21.302 23.433 1.00 95.81 910 ARG A N 1
ATOM 7244 C CA . ARG A 1 910 ? -49.023 -22.756 23.534 1.00 95.81 910 ARG A CA 1
ATOM 7245 C C . ARG A 1 910 ? -49.641 -23.154 24.880 1.00 95.81 910 ARG A C 1
ATOM 7247 O O . ARG A 1 910 ? -50.497 -24.037 24.905 1.00 95.81 910 ARG A O 1
ATOM 7254 N N . ARG A 1 911 ? -49.233 -22.527 25.991 1.00 95.44 911 ARG A N 1
ATOM 7255 C CA . ARG A 1 911 ? -49.823 -22.761 27.325 1.00 95.44 911 ARG A CA 1
ATOM 7256 C C . ARG A 1 911 ? -51.234 -22.193 27.442 1.00 95.44 911 ARG A C 1
ATOM 7258 O O . ARG A 1 911 ? -52.066 -22.826 28.075 1.00 95.44 911 ARG A O 1
ATOM 7265 N N . GLU A 1 912 ? -51.505 -21.041 26.840 1.00 95.38 912 GLU A N 1
ATOM 7266 C CA . GLU A 1 912 ? -52.838 -20.427 26.811 1.00 95.38 912 GLU A CA 1
ATOM 7267 C C . GLU A 1 912 ? -53.810 -21.260 25.971 1.00 95.38 912 GLU A C 1
ATOM 7269 O O . GLU A 1 912 ? -54.878 -21.616 26.461 1.00 95.38 912 GLU A O 1
ATOM 7274 N N . ARG A 1 913 ? -53.401 -21.707 24.773 1.00 95.75 913 ARG A N 1
ATOM 7275 C CA . ARG A 1 913 ? -54.197 -22.643 23.953 1.00 95.75 913 ARG A CA 1
ATOM 7276 C C . ARG A 1 913 ? -54.514 -23.949 24.696 1.00 95.75 913 ARG A C 1
ATOM 7278 O O . ARG A 1 913 ? -55.650 -24.394 24.655 1.00 95.75 913 ARG A O 1
ATOM 7285 N N . ARG A 1 914 ? -53.549 -24.517 25.435 1.00 95.69 914 ARG A N 1
ATOM 7286 C CA . ARG A 1 914 ? -53.735 -25.709 26.299 1.00 95.69 914 ARG A CA 1
ATOM 7287 C C . ARG A 1 914 ? -54.539 -25.474 27.590 1.00 95.69 914 ARG A C 1
ATOM 7289 O O . ARG A 1 914 ? -54.708 -26.416 28.353 1.00 95.69 914 ARG A O 1
ATOM 7296 N N . LYS A 1 915 ? -54.927 -24.232 27.893 1.00 94.25 915 LYS A N 1
ATOM 7297 C CA . LYS A 1 915 ? -55.852 -23.894 28.991 1.00 94.25 915 LYS A CA 1
ATOM 7298 C C . LYS A 1 915 ? -57.254 -23.543 28.487 1.00 94.25 915 LYS A C 1
ATOM 7300 O O . LYS A 1 915 ? -58.171 -23.468 29.296 1.00 94.25 915 LYS A O 1
ATOM 7305 N N . ALA A 1 916 ? -57.379 -23.227 27.198 1.00 92.19 916 ALA A N 1
ATOM 7306 C CA . ALA A 1 916 ? -58.637 -22.901 26.536 1.00 92.19 916 ALA A CA 1
ATOM 7307 C C . ALA A 1 916 ? -59.305 -24.134 25.901 1.00 92.19 916 ALA A C 1
ATOM 7309 O O . ALA A 1 916 ? -60.521 -24.132 25.725 1.00 92.19 916 ALA A O 1
ATOM 7310 N N . ALA A 1 917 ? -58.506 -25.152 25.564 1.00 88.81 917 ALA A N 1
ATOM 7311 C CA . ALA A 1 917 ? -58.934 -26.529 25.322 1.00 88.81 917 ALA A CA 1
ATOM 7312 C C . ALA A 1 917 ? -58.854 -27.345 26.621 1.00 88.81 917 ALA A C 1
ATOM 7314 O O . ALA A 1 917 ? -59.720 -28.226 26.794 1.00 88.81 917 ALA A O 1
#

Secondary structure (DSSP, 8-state):
----------PPPPPPPPPPPP--------------HHHHHHHHHHHHHHHHHHHHHHHHHHHHHHSGGG--HHHHHHHHHHHHHHHHHHHHHHHTHHHHHHHHT-HHHHHHHHHHHHHHHHHHHHSPPPTTTTSSS----TTTHHHHHHHHHHHHHHHHHHHH-GGGGT---TT-PPPTTHHHHHHHHHHHHHHHHHHHHHHHHHHHHHHHHHHHHT--S--SSS-------TTSHHHHHHHHHHHHHHTHHHHHHHHHHHHHTTGGGGGGSHHHHHHHHHHHHHHHHHHHHS-HHHHTSTTTHHHHHHHHHHHHHHHHHHHHHHH-EEEEEEEETTS--EEEEEETT-TT-EEEEEEEEEEEEEEEE-EEEEEEEETT---SSPPPEEE--TT-EEEEEEEE-TTS-EEEEEEEEEEEEES-EEEPPPEEEEPPTTS-----EEEEEEE-HHHHHHHHHTT---SSGGGGEEEEEE-TTSTTTTEEE-TTS--EEEEEE-SS---HHHHS----EEEEEEEEEGGGT-SS-EEEEEETT-EEE-GGG-EEEEEEEESSEEE-TTT--EEE--S-GGGS--SS-EEEEEEE-TTT---EEEEEETT--TTTTT-GGGSS-TTEEEEEEE-TTTSS-SPEEEEEE-TT--EEEEETT--EEE--TTSBP---TTS--PEEEEEESSEEEE--EEEPPP-B-TT--BGGGG--S--EEEEEEEEE-GGG-EEEEEEEEE--TT-GGGEEE-TTSSEEEEEEEETTSPPSEEEEEEEEEEE-TT-PEEEE-TTT--EEEEE-HHHHHHHHHHH-SS-EE--SSSSSS----EEESEEEEP--SHHHHEE-SS--EEETTEEEEEEEE-TT-TTEEEEEEEE-TTHHHHHHHHHHHHHHHHIIIIIHHHHHHHHHHHHH-

Foldseek 3Di:
DDDDDDDDDDDDDDDDDDDDDDDDPDPPDPPPDDDDLVNLLVVLLVLLVVLLVLVVLVVLLVVCVVVVVVNDPVSVVSVVVSVVVVVVVVVVCVVCVVVVLVSLQDPSNLVSLVVVLVVLVVLLVLQAAFPLLLDLVDACDPVCVVVRLVVRLLVNLLVVCCVVPVCVVPDDLPQQDADVVGVVVVVVVLVVVCLFFNPVVSVVVVVQLCLLRSLVRPPPDPPPDDDDDAFDARPNPSSSVVVSVVSCVVCVVVSSVVSVVCRVQVSSSSLSRSSSLSSLVSSLVSLVSNLVVDDPVVCPDLQNVLVNLLSVLSNLQSVLSVQQSPPKWWAWDKAFQLDAFAQWGQTSPHPVDIDGHQWTKHFQFWFFFFFWWKFKFFPPPPDLAPGDIGGDDAQDKGFRNWDQAPVGDTGGLKIKHFNDWFLFKDWDDKDKDAADVPAAFQFKKFWKFDFQVVVVLVCLLVVHDCPDSSVGTDIAMCGQSDPLNQWDAHPQQAEIEGEDEDQDDDDLCRVQPQDQWFFWKFKAFSNVSPNGTDIGTAHAQDWDQGPQRKIKHQPDWAQAWDADPVPRDTDGDPDDRQRGHNHFIKTWIFIAHHPGDHTWTDIETQQDQCSLVVNLVVTPCSRMGIHIHGPSRNHRYHWYWYQYQYNVLFTWIATSVRDTHGADAQAWDPDDPVGDTMGGHDIHSGMDIDTDMDRDPQPQDPVRDRPSSRDPRFMKTWMWMWGQPDVVGIDIDIAIATADNSDPSQKDADSVRRMMMGIHGDLSHDGPKMKTFMWIKHQQPVFWKFKAWSNRSHTDDTDDPVVSVVCCVVANAPWDFPDQADSSSRGTMIMHSIDTDDQDDSVQRMAIAVRWHDDPQKIWHFDDDDSSSRRMTMIIIIRRPSVVSSVSSVVSSVVSCCSNPPVSVVVVVVVVVVVVD

pLDDT: mean 84.63, std 15.19, range [33.25, 98.38]